Protein 4ONE (pdb70)

Solvent-accessible surface area: 34688 Å² total; per-residue (Å²): 165,64,95,79,20,1,0,0,0,3,12,0,56,49,52,44,0,25,8,0,0,98,21,0,4,74,126,21,12,16,0,0,0,5,25,185,91,67,44,80,74,10,9,134,81,1,120,70,82,65,13,102,6,20,54,25,133,14,68,18,27,34,23,184,63,2,139,68,13,6,142,40,0,54,120,38,17,58,6,6,0,0,0,0,6,23,25,42,60,43,19,72,94,152,36,65,4,36,71,26,85,35,104,16,4,41,58,0,12,56,26,1,1,40,0,4,0,7,1,0,17,14,0,0,104,17,4,60,81,40,150,56,88,84,41,64,22,3,0,0,0,9,4,8,4,3,11,68,17,7,0,34,67,32,4,1,32,1,0,0,13,8,0,4,27,14,0,0,41,0,0,0,25,70,0,1,110,30,130,0,1,0,2,0,0,26,10,19,24,14,122,91,151,60,92,87,181,68,29,64,57,75,74,69,99,5,133,68,19,66,1,14,3,83,49,20,0,57,28,76,17,0,0,22,0,0,3,22,3,1,45,22,79,3,38,2,0,0,1,1,18,0,30,0,0,0,0,6,22,6,43,88,70,109,51,137,70,20,1,0,0,0,2,13,0,33,147,52,44,0,17,8,0,0,86,24,0,4,78,69,21,12,17,0,0,0,4,24,56,112,52,49,82,74,17,9,134,87,0,121,66,79,62,18,104,6,20,51,25,147,13,80,18,27,34,30,102,62,3,105,69,12,6,110,39,0,43,125,40,17,60,6,7,0,0,0,0,5,22,25,39,57,42,19,79,124,142,37,66,4,38,83,25,31,26,102,32,4,42,58,0,14,55,28,1,0,42,0,4,0,7,1,0,17,14,0,0,97,21,4,62,80,42,142,79,82,120,34,68,22,2,0,0,0,8,4,7,4,3,11,68,16,7,0,34,69,29,4,1,31,1,0,0,11,9,0,4,27,15,0,0,42,0,0,0,32,71,0,1,114,31,128,0,1,0,1,0,0,37,10,19,26,15,119,91,152,64,90,86,82,68,28,65,56,74,71,69,97,6,58,68,18,62,2,16,2,84,50,19,0,58,28,75,17,0,0,23,0,0,16,24,3,1,45,18,61,2,38,2,0,0,3,2,25,1,21,0,0,0,0,5,23,6,43,82,68,143,66,156,70,21,1,0,0,0,4,15,0,63,55,50,43,1,15,5,0,0,96,24,0,3,77,67,21,11,15,0,0,0,4,37,64,46,46,46,110,74,15,0,131,76,0,108,67,80,62,18,100,6,21,48,24,146,13,80,17,27,34,24,184,63,3,102,68,12,6,112,39,0,46,125,41,17,59,5,6,0,0,0,0,5,23,25,41,57,44,22,79,98,173,36,66,4,36,67,26,85,35,103,20,5,44,59,0,13,57,27,1,1,41,0,4,0,7,0,0,18,15,0,0,99,18,4,61,81,43,152,51,90,83,41,65,23,2,0,0,0,8,4,8,4,3,11,68,19,7,0,34,71,50,4,1,32,1,0,0,12,8,0,4,28,14,0,0,40,0,0,0,22,70,0,0,108,32,128,0,0,0,2,1,0,26,10,19,43,28,169,104,83,83,29,71,67,44,6,69,69,21,73,1,13,3,87,50,34,0,58,21,75,17,0,0,23,0,0,16,23,3,1,46,19,63,2,36,1,0,0,1,0,19,0,28,0,0,0,0,5,21,6,45,81,71,136,58,95,78,22,1,0,0,0,3,11,0,44,123,20,32,0,20,8,0,0,130,21,0,4,75,133,21,11,16,0,0,0,5,22,186,89,48,45,102,73,27,1,131,65,4,111,71,82,65,12,102,6,21,39,24,132,13,68,19,27,34,22,200,62,2,97,71,13,6,149,40,0,56,124,38,17,60,5,6,0,0,0,0,6,23,25,39,59,44,15,72,92,173,35,66,4,38,73,24,97,27,104,20,4,43,59,0,13,57,27,1,1,44,0,4,0,7,1,0,15,6,0,0,80,16,4,62,81,42,147,84,87,74,39,63,22,2,0,0,0,8,4,8,4,4,11,69,17,7,0,33,71,49,4,0,32,2,0,0,12,9,0,4,28,15,0,0,42,0,0,0,24,70,0,0,114,32,129,0,1,0,1,0,0,36,9,19,32,17,132,113,128,87,30,81,70,39,6,72,72,29,81,1,23,4,94,49,43,0,60,22,76,18,0,0,24,0,0,4,22,3,1,45,18,80,2,36,1,0,0,4,2,27,0,21,0,0,0,0,11,25,11,45,54,71

B-factor: mean 18.78, std 8.76, range [8.55, 65.3]

Foldseek 3Di:
DDPFAEEEQEVLQDFLNVLQLLLQLLVGYAYEYEDQDDDVPSQVVSCVSPHHYDYDHDQLLPLVCLLVSLVVVCVVGVAHAEYEADDADAQPFFAAPVPDDPVRLCVRLSRLAVSSLSSVVSRVVRHVPRPDDPAQHEYEYEAALLLPDPDRRGVSNSVSSVNVLVVQQVVLVVCLVVLYAGEYEHEAAADDDDDPVVVVVVLVCLCVCLQVQSDHHYSNLSNNVSSVSSRRPCSVVRSYYHYSGNCNSPDDD/DDPFAEEEQEVQQDFLNVLQLQLQLLVGYAYEYEDQDHDVVSQVVSCVSPHHYDYDHDQLLPLVCLLVRLVVVCVVGVAHAEYEADDADAQPFFAAPVPDDVVSLVVRLSRLAVSSLSSVVSRVVRRVPRPDDDAQHEYEYEAALLLPDPDRRGVSNSVSRVNVLVSQQVVLVVCLVVLYAGEYEHEYAADDDDDPVVVVVVLCCLCVCLQVQSDHHYSNLSNNVSSVRSRRPCSVVGSYYHYSGNCNSPDDD/DDPFAEEEQEVQQDFLNVLQLQLQLLVGYEYEYEDQDDDVVSQVVSCVSPHHYDYDHDQLLPLVCLLVRLVVVCVVGVAHAEYEADDADAQPFFAAPVPDDVVSLCVRLSRLAVSSLSSVVSRVVRHVPRPDDPAQHEYEYEAALLLPDPDNRGVSSSVSRVNVLVSQQVVLVVCLVVLYAGEYEHEYAADVVVVLVCLCVCLQVQSDHHYSNLSNNVSSVSSRRPCSVVGSYYHYSGNCNNPDDD/DDPFAEEEQEPLQAFLNVLQLLLQLLVGYAYEYEDQDDDVVSQVVSCVSPHHYDYFHDQLLPLVCLLVSLVVVCVVGVAHAEYEADDADAQPFFAAPVPDDVVRLCVRLSRLAVSSLSSVVSNVVRHVPRPDDPAQHEYEYEAALLLPDPDNRGVSNSVSRVNVLVVQQVVLVVCLVVLYAGEYEHEAAAPSPVVLVCLCVCLQVQSDHHYSNLSNNVVSVSSRRPCSVVHSYYHYSGNCNSVDDD

Secondary structure (DSSP, 8-state):
--SS-EEEEETTTSHHHHHHHHHHHHHT-EEEEEESS--HHHHHHHHTTSS-EEEEE--TT-GGGHHHHHHHHHHHHS--SEEEE------SS-S-GGG--HHHHHHHIIIIIIIHHHHHHHHHHHHHT-S---S-EEEEEE--GGGTSB-GGGHHHHHHHHHHHHHHHHHHHHHTTTTEEEEEEEE-SB-----HHHHHHHHHHHHHTSSTT-S-B-HHHHHHHHHHHHTSTTGGGTT-EEEESTTTTS-B-/--SS-EEEEETTTSHHHHHHHHHHHHHT-EEEEEESS--HHHHHHHHTTSS-EEEEE--TT-GGGHHHHHHHHHHHHS--SEEEE------SS-S-GGG--HHHHHHHIIIIIIIHHHHHHHHHHHHHT-S---S-EEEEEE--GGGTSB-GGGHHHHHHHHHHHHHHHHHHHHHTTTTEEEEEEEE-SB--S--HHHHHHHHHHHHTTSSTT-S-B-HHHHHHHHHHHHTSTTGGGTT-EEEESTTTTS-B-/--SS-EEEEETTTSHHHHHHHHHHHHTT-EEEEEESS--HHHHHHHHTTSS-EEEEE--TT-GGGHHHHHHHHHHHHS--SEEEE------SS-S-GGG--HHHHHHHIIIIIIIHHHHHHHHHHHHHT-S---S-EEEEEE--GGGTSB-GGGHHHHHHHHHHHHHHHHHHHHHTTTTEEEEEEEE-SB--HHHHHHHHTTSSTT-S-B-HHHHHHHHHHHHTSTTGGGTT-EEEESTTTTS-B-/--SS-EEEEETTTSHHHHHHHHHHHHTT-EEEEEESS--HHHHHHHGGGSS-EEEEE--TT-GGGHHHHHHHHHHHHS--SEEEE------SS-S-GGG--HHHHHHHIIIIIIIHHHHHHHHHHHHHT-S---S-EEEEEE--GGGTSB-GGGHHHHHHHHHHHHHHHHHHHHHTTTTEEEEEEEE-SB---HHHHHHHTTSSTT-S-B-HHHHHHHHHHHHTSTTGGGTT-EEEESTTTTS-B-

Organism: Brucella melitensis biotype 1 (strain ATCC 23456 / CCUG 17765 / NCTC 10094 / 16M) (NCBI:txid224914)

Nearest PDB structures (foldseek):
  4one-assembly1_D  TM=1.004E+00  e=8.490E-51  Brucella melitensis bv. 1 str. 16M
  4one-assembly1_C  TM=9.989E-01  e=2.551E-49  Brucella melitensis bv. 1 str. 16M
  7djs-assembly1_B  TM=9.301E-01  e=1.313E-19  Pseudomonas aeruginosa
  4ni5-assembly1_A  TM=9.423E-01  e=1.755E-17  Brucella suis ATCC 23445
  4b79-assembly1_B-2  TM=8.785E-01  e=3.384E-17  Pseudomonas aeruginosa PAO1

Sequence (998 aa):
SRQRPVALVTGGRRGIGLGIARALAAKGFDLAITDRESDEAVVIHELRGLGGKVAFFKSDLAAVVKTHEEATVFAVLDAFGGIDCLVNNAGMGAVERGDFLALKPENFDTIMMDVNLRGTVFFTQAVVKAMLAADEVRFPRSIVTISSVSSVMTSPERLDYCISKAGLTAFVQGLALRLAEARIGVFEVRPGIIRTDMTAKVAARYDALIEGGLVPMKRWGEASDVGAIVAGLAGGDFIFATGSAIHHADGGLSIAKLSRQRPVALVTGGRRGIGLGIARRALAAKGFDLAITDRESDEAVIHELRGLGGKVAFFKSDLAAVVKTHEATVFAVLDAFGGIDCLVNNAGMGAVERGDFLALKPENFDTIMMDVNLRGTVFFTQAVVKAMLAADEVRFPRSIVTISSVSSVMTSPERLDYCISKAGLTAFVQGLALRLAEARIGVFEVRPGIIRTDMTAKVAARYDALIEGGLVPMKRWGEASDVGAIVAGLAGGDFIFATGSAIHHADGGLSIAKLSRQRPVALVTGGRRGIGLGIARALAAKGFDLAITDDRESDEAVIHELRGLGGKVAFFKSDLAAVVKTHEATVFAVLDAFGGIDCLVNNAGMGAVERGDFLALKPENFDTIMMDVNLRGTVFFTQAVVKAMLAADEVRFPRSIVTISSVSSVMTSPERLDYCISKAGLTAFVQGLALRLAEEARIGVFEVRPGIIRAARYDALIEGGLVPMMKRWGEASDVGAIVAGLAGGDFIFATGSAIHHADGGLSIAKLSRQRPVALVTGGRRGIGLGIARALAAKGFDLAITDRESDEAVIHELRGLGGKVAFFKSDLAAVKTHEATVFAVLDAFGGIDCLVNNAGMGAVERGDFLALKPENFDTIMMDVNLRGTVFFTQAVVKAMMLAADEVRFPRSIVTISSVSSVMTSPERLDYCISKAGLTAFVQGLALRLAEARIGVFEVRPGIIRTARYDALIEGGLVPMMKRWGEASDVGAIVAGLAGGDFIFATGSAIHHADGGLSIAKL

InterPro domains:
  IPR002347 Short-chain dehydrogenase/reductase SDR [PF13561] (60-296)
  IPR002347 Short-chain dehydrogenase/reductase SDR [PR00080] (125-136)
  IPR002347 Short-chain dehydrogenase/reductase SDR [PR00080] (184-192)
  IPR002347 Short-chain dehydrogenase/reductase SDR [PR00080] (204-223)
  IPR002347 Short-chain dehydrogenase/reductase SDR [PR00081] (53-70)
  IPR002347 Short-chain dehydrogenase/reductase SDR [PR00081] (125-136)
  IPR002347 Short-chain dehydrogenase/reductase SDR [PR00081] (204-223)
  IPR002347 Short-chain dehydrogenase/reductase SDR [PR00081] (225-242)
  IPR002347 Short-chain dehydrogenase/reductase SDR [PR00081] (259-279)
  IPR020904 Short-chain dehydrogenase/reductase, conserved site [PS00061] (191-219)
  IPR036291 NAD(P)-binding domain superfamily [SSF51735] (53-297)

CATH classification: 3.40.50.720

Structure (mmCIF, N/CA/C/O backbone):
data_4ONE
#
_entry.id   4ONE
#
_cell.length_a   63.400
_cell.length_b   125.520
_cell.length_c   65.320
_cell.angle_alpha   90.00
_cell.angle_beta   104.69
_cell.angle_gamma   90.00
#
_symmetry.space_group_name_H-M   'P 1 21 1'
#
loop_
_entity.id
_entity.type
_entity.pdbx_description
1 polymer '3-oxoacyl-(Acyl-carrier protein) reductase'
2 non-polymer 'CHLORIDE ION'
3 non-polymer (4S)-2-METHYL-2,4-PENTANEDIOL
4 water water
#
loop_
_atom_site.group_PDB
_atom_site.id
_atom_site.type_symbol
_atom_site.label_atom_id
_atom_site.label_alt_id
_atom_site.label_comp_id
_atom_site.label_asym_id
_atom_site.label_entity_id
_atom_site.label_seq_id
_atom_site.pdbx_PDB_ins_code
_atom_site.Cartn_x
_atom_site.Cartn_y
_atom_site.Cartn_z
_atom_site.occupancy
_atom_site.B_iso_or_equiv
_atom_site.auth_seq_id
_atom_site.auth_comp_id
_atom_site.auth_asym_id
_atom_site.auth_atom_id
_atom_site.pdbx_PDB_model_num
ATOM 1 N N . SER A 1 10 ? 20.658 -96.625 31.072 1.00 44.27 2 SER A N 1
ATOM 2 C CA . SER A 1 10 ? 20.179 -95.339 30.462 1.00 43.19 2 SER A CA 1
ATOM 3 C C . SER A 1 10 ? 21.314 -94.592 29.723 1.00 38.94 2 SER A C 1
ATOM 4 O O . SER A 1 10 ? 22.170 -93.952 30.355 1.00 39.51 2 SER A O 1
ATOM 7 N N . ARG A 1 11 ? 21.305 -94.647 28.391 1.00 34.44 3 ARG A N 1
ATOM 8 C CA . ARG A 1 11 ? 22.460 -94.193 27.610 1.00 31.52 3 ARG A CA 1
ATOM 9 C C . ARG A 1 11 ? 22.752 -92.700 27.748 1.00 31.10 3 ARG A C 1
ATOM 10 O O . ARG A 1 11 ? 21.834 -91.875 27.817 1.00 31.26 3 ARG A O 1
ATOM 18 N N . GLN A 1 12 ? 24.047 -92.388 27.789 1.00 30.61 4 GLN A N 1
ATOM 19 C CA . GLN A 1 12 ? 24.582 -91.029 27.975 1.00 30.07 4 GLN A CA 1
ATOM 20 C C . GLN A 1 12 ? 25.105 -90.422 26.686 1.00 27.96 4 GLN A C 1
ATOM 21 O O . GLN A 1 12 ? 25.489 -89.249 26.667 1.00 28.36 4 GLN A O 1
ATOM 23 N N . ARG A 1 13 ? 25.162 -91.211 25.615 1.00 25.11 5 ARG A N 1
ATOM 24 C CA . ARG A 1 13 ? 25.568 -90.710 24.303 1.00 23.56 5 ARG A CA 1
ATOM 25 C C . ARG A 1 13 ? 24.518 -91.198 23.315 1.00 20.46 5 ARG A C 1
ATOM 26 O O . ARG A 1 13 ? 23.952 -92.284 23.489 1.00 19.26 5 ARG A O 1
ATOM 34 N N . PRO A 1 14 ? 24.268 -90.407 22.284 1.00 18.58 6 PRO A N 1
ATOM 35 C CA . PRO A 1 14 ? 23.328 -90.858 21.271 1.00 17.15 6 PRO A CA 1
ATOM 36 C C . PRO A 1 14 ? 23.937 -91.957 20.417 1.00 15.88 6 PRO A C 1
ATOM 37 O O . PRO A 1 14 ? 25.151 -92.092 20.352 1.00 15.96 6 PRO A O 1
ATOM 41 N N . VAL A 1 15 ? 23.060 -92.756 19.825 1.00 15.02 7 VAL A N 1
ATOM 42 C CA . VAL A 1 15 ? 23.439 -93.911 19.080 1.00 14.34 7 VAL A CA 1
ATOM 43 C C . VAL A 1 15 ? 23.046 -93.745 17.610 1.00 13.03 7 VAL A C 1
ATOM 44 O O . VAL A 1 15 ? 21.885 -93.496 17.304 1.00 12.72 7 VAL A O 1
ATOM 48 N N . ALA A 1 16 ? 24.020 -93.871 16.723 1.00 12.23 8 ALA A N 1
ATOM 49 C CA . ALA A 1 16 ? 23.795 -93.883 15.267 1.00 11.87 8 ALA A CA 1
ATOM 50 C C . ALA A 1 16 ? 24.018 -95.272 14.687 1.00 11.93 8 ALA A C 1
ATOM 51 O O . ALA A 1 16 ? 25.053 -95.914 14.943 1.00 12.56 8 ALA A O 1
ATOM 53 N N . LEU A 1 17 ? 23.025 -95.711 13.920 1.00 11.64 9 LEU A N 1
ATOM 54 C CA . LEU A 1 17 ? 23.111 -96.984 13.206 1.00 12.25 9 LEU A CA 1
ATOM 55 C C . LEU A 1 17 ? 23.405 -96.608 11.757 1.00 11.57 9 LEU A C 1
ATOM 56 O O . LEU A 1 17 ? 22.580 -95.972 11.104 1.00 11.43 9 LEU A O 1
ATOM 61 N N . VAL A 1 18 ? 24.593 -96.962 11.281 1.00 11.28 10 VAL A N 1
ATOM 62 C CA . VAL A 1 18 ? 25.016 -96.599 9.922 1.00 10.81 10 VAL A CA 1
ATOM 63 C C . VAL A 1 18 ? 25.079 -97.886 9.113 1.00 11.12 10 VAL A C 1
ATOM 64 O O . VAL A 1 18 ? 25.927 -98.757 9.335 1.00 11.22 10 VAL A O 1
ATOM 68 N N . THR A 1 19 ? 24.179 -98.026 8.154 1.00 10.47 11 THR A N 1
ATOM 69 C CA . THR A 1 19 ? 24.245 -99.227 7.305 1.00 11.20 11 THR A CA 1
ATOM 70 C C . THR A 1 19 ? 25.313 -99.114 6.259 1.00 11.57 11 THR A C 1
ATOM 71 O O . THR A 1 19 ? 25.576 -98.033 5.719 1.00 11.17 11 THR A O 1
ATOM 75 N N . GLY A 1 20 ? 26.025 -100.206 5.998 1.00 13.05 12 GLY A N 1
ATOM 76 C CA . GLY A 1 20 ? 27.160 -100.138 5.082 1.00 13.95 12 GLY A CA 1
ATOM 77 C C . GLY A 1 20 ? 28.263 -99.245 5.597 1.00 14.13 12 GLY A C 1
ATOM 78 O O . GLY A 1 20 ? 28.999 -98.614 4.827 1.00 14.17 12 GLY A O 1
ATOM 79 N N . GLY A 1 21 ? 28.406 -99.188 6.910 1.00 14.38 13 GLY A N 1
ATOM 80 C CA . GLY A 1 21 ? 29.304 -98.234 7.523 1.00 15.01 13 GLY A CA 1
ATOM 81 C C . GLY A 1 21 ? 30.789 -98.611 7.582 1.00 16.37 13 GLY A C 1
ATOM 82 O O . GLY A 1 21 ? 31.569 -97.847 8.151 1.00 18.23 13 GLY A O 1
ATOM 83 N N . ARG A 1 22 ? 31.187 -99.752 7.025 1.00 17.65 14 ARG A N 1
ATOM 84 C CA . ARG A 1 22 ? 32.576 -100.185 7.114 1.00 19.84 14 ARG A CA 1
ATOM 85 C C . ARG A 1 22 ? 33.515 -99.581 6.061 1.00 18.97 14 ARG A C 1
ATOM 86 O O . ARG A 1 22 ? 34.709 -99.711 6.197 1.00 18.80 14 ARG A O 1
ATOM 94 N N . ARG A 1 23 ? 32.995 -98.968 4.990 1.00 17.74 15 ARG A N 1
ATOM 95 C CA . ARG A 1 23 ? 33.852 -98.527 3.907 1.00 17.81 15 ARG A CA 1
ATOM 96 C C . ARG A 1 23 ? 33.192 -97.358 3.212 1.00 16.68 15 ARG A C 1
ATOM 97 O O . ARG A 1 23 ? 31.999 -97.120 3.420 1.00 15.90 15 ARG A O 1
ATOM 99 N N . GLY A 1 24 ? 33.996 -96.601 2.472 1.00 16.47 16 GLY A N 1
ATOM 100 C CA . GLY A 1 24 ? 33.469 -95.602 1.552 1.00 16.33 16 GLY A CA 1
ATOM 101 C C . GLY A 1 24 ? 32.686 -94.511 2.261 1.00 15.01 16 GLY A C 1
ATOM 102 O O . GLY A 1 24 ? 33.089 -94.038 3.347 1.00 14.44 16 GLY A O 1
ATOM 103 N N . ILE A 1 25 ? 31.611 -94.067 1.630 1.00 14.26 17 ILE A N 1
ATOM 104 C CA . ILE A 1 25 ? 30.794 -92.979 2.194 1.00 13.69 17 ILE A CA 1
ATOM 105 C C . ILE A 1 25 ? 30.283 -93.325 3.580 1.00 12.65 17 ILE A C 1
ATOM 106 O O . ILE A 1 25 ? 30.281 -92.497 4.493 1.00 12.57 17 ILE A O 1
ATOM 111 N N . GLY A 1 26 ? 29.865 -94.573 3.781 1.00 12.36 18 GLY A N 1
ATOM 112 C CA . GLY A 1 26 ? 29.371 -94.982 5.097 1.00 11.66 18 GLY A CA 1
ATOM 113 C C . GLY A 1 26 ? 30.412 -94.821 6.195 1.00 11.76 18 GLY A C 1
ATOM 114 O O . GLY A 1 26 ? 30.079 -94.385 7.276 1.00 11.09 18 GLY A O 1
ATOM 115 N N . LEU A 1 27 ? 31.653 -95.171 5.906 1.00 12.30 19 LEU A N 1
ATOM 116 C CA . LEU A 1 27 ? 32.748 -94.984 6.850 1.00 12.77 19 LEU A CA 1
ATOM 117 C C . LEU A 1 27 ? 33.004 -93.512 7.114 1.00 12.53 19 LEU A C 1
ATOM 118 O O . LEU A 1 27 ? 33.235 -93.107 8.271 1.00 12.67 19 LEU A O 1
ATOM 123 N N . GLY A 1 28 ? 32.948 -92.695 6.074 1.00 12.48 20 GLY A N 1
ATOM 124 C CA . GLY A 1 28 ? 33.065 -91.251 6.297 1.00 12.62 20 GLY A CA 1
ATOM 125 C C . GLY A 1 28 ? 31.996 -90.678 7.240 1.00 11.88 20 GLY A C 1
ATOM 126 O O . GLY A 1 28 ? 32.253 -89.783 8.061 1.00 11.96 20 GLY A O 1
ATOM 127 N N . ILE A 1 29 ? 30.775 -91.157 7.056 1.00 11.08 21 ILE A N 1
ATOM 128 C CA . ILE A 1 29 ? 29.645 -90.778 7.879 1.00 10.89 21 ILE A CA 1
ATOM 129 C C . ILE A 1 29 ? 29.882 -91.293 9.338 1.00 10.75 21 ILE A C 1
ATOM 130 O O . ILE A 1 29 ? 29.736 -90.565 10.289 1.00 11.17 21 ILE A O 1
ATOM 135 N N . ALA A 1 30 ? 30.263 -92.533 9.489 1.00 10.97 22 ALA A N 1
ATOM 136 C CA . ALA A 1 30 ? 30.575 -93.086 10.805 1.00 11.36 22 ALA A CA 1
ATOM 137 C C . ALA A 1 30 ? 31.651 -92.309 11.531 1.00 12.27 22 ALA A C 1
ATOM 138 O O . ALA A 1 30 ? 31.458 -91.973 12.728 1.00 12.96 22 ALA A O 1
ATOM 140 N N . ARG A 1 31 ? 32.737 -91.987 10.848 1.00 12.86 23 ARG A N 1
ATOM 141 C CA . ARG A 1 31 ? 33.810 -91.220 11.469 1.00 14.50 23 ARG A CA 1
ATOM 142 C C . ARG A 1 31 ? 33.286 -89.863 11.928 1.00 13.69 23 ARG A C 1
ATOM 143 O O . ARG A 1 31 ? 33.614 -89.384 13.008 1.00 14.12 23 ARG A O 1
ATOM 151 N N . ALA A 1 32 ? 32.515 -89.200 11.068 1.00 12.85 24 ALA A N 1
ATOM 152 C CA . ALA A 1 32 ? 32.032 -87.852 11.415 1.00 12.86 24 ALA A CA 1
ATOM 153 C C . ALA A 1 32 ? 31.075 -87.876 12.601 1.00 12.61 24 ALA A C 1
ATOM 154 O O . ALA A 1 32 ? 31.133 -87.005 13.472 1.00 13.22 24 ALA A O 1
ATOM 156 N N . LEU A 1 33 ? 30.207 -88.869 12.637 1.00 11.97 25 LEU A N 1
ATOM 157 C CA . LEU A 1 33 ? 29.297 -89.000 13.751 1.00 12.53 25 LEU A CA 1
ATOM 158 C C . LEU A 1 33 ? 30.039 -89.342 15.046 1.00 13.20 25 LEU A C 1
ATOM 159 O O . LEU A 1 33 ? 29.734 -88.803 16.126 1.00 13.93 25 LEU A O 1
ATOM 164 N N . ALA A 1 34 ? 31.012 -90.255 14.965 1.00 12.67 26 ALA A N 1
ATOM 165 C CA . ALA A 1 34 ? 31.779 -90.560 16.181 1.00 13.43 26 ALA A CA 1
ATOM 166 C C . ALA A 1 34 ? 32.469 -89.314 16.693 1.00 14.15 26 ALA A C 1
ATOM 167 O O . ALA A 1 34 ? 32.494 -89.070 17.930 1.00 14.81 26 ALA A O 1
ATOM 169 N N . ALA A 1 35 ? 33.057 -88.535 15.791 1.00 14.85 27 ALA A N 1
ATOM 170 C CA . ALA A 1 35 ? 33.751 -87.312 16.191 1.00 16.39 27 ALA A CA 1
ATOM 171 C C . ALA A 1 35 ? 32.796 -86.307 16.861 1.00 17.40 27 ALA A C 1
ATOM 172 O O . ALA A 1 35 ? 33.247 -85.495 17.727 1.00 19.57 27 ALA A O 1
ATOM 174 N N . LYS A 1 36 ? 31.511 -86.336 16.497 1.00 17.76 28 LYS A N 1
ATOM 175 C CA . LYS A 1 36 ? 30.495 -85.483 17.094 1.00 19.89 28 LYS A CA 1
ATOM 176 C C . LYS A 1 36 ? 29.951 -85.994 18.429 1.00 19.88 28 LYS A C 1
ATOM 177 O O . LYS A 1 36 ? 29.196 -85.273 19.102 1.00 22.64 28 LYS A O 1
ATOM 183 N N . GLY A 1 37 ? 30.341 -87.202 18.825 1.00 17.49 29 GLY A N 1
ATOM 184 C CA . GLY A 1 37 ? 29.954 -87.763 20.093 1.00 17.33 29 GLY A CA 1
ATOM 185 C C . GLY A 1 37 ? 28.931 -88.870 20.031 1.00 16.49 29 GLY A C 1
ATOM 186 O O . GLY A 1 37 ? 28.399 -89.253 21.078 1.00 17.95 29 GLY A O 1
ATOM 187 N N . PHE A 1 38 ? 28.681 -89.441 18.845 1.00 14.55 30 PHE A N 1
ATOM 188 C CA . PHE A 1 38 ? 27.795 -90.606 18.750 1.00 14.43 30 PHE A CA 1
ATOM 189 C C . PHE A 1 38 ? 28.497 -91.923 19.004 1.00 13.91 30 PHE A C 1
ATOM 190 O O . PHE A 1 38 ? 29.619 -92.133 18.556 1.00 14.24 30 PHE A O 1
ATOM 198 N N . ASP A 1 39 ? 27.813 -92.834 19.685 1.00 13.94 31 ASP A N 1
ATOM 199 C CA . ASP A 1 39 ? 28.136 -94.244 19.628 1.00 14.22 31 ASP A CA 1
ATOM 200 C C . ASP A 1 39 ? 27.649 -94.803 18.282 1.00 13.31 31 ASP A C 1
ATOM 201 O O . ASP A 1 39 ? 26.714 -94.263 17.665 1.00 12.99 31 ASP A O 1
ATOM 206 N N . LEU A 1 40 ? 28.284 -95.884 17.833 1.00 12.98 32 LEU A N 1
ATOM 207 C CA . LEU A 1 40 ? 28.020 -96.404 16.488 1.00 12.74 32 LEU A CA 1
ATOM 208 C C . LEU A 1 40 ? 27.658 -97.874 16.461 1.00 12.94 32 LEU A C 1
ATOM 209 O O . LEU A 1 40 ? 28.373 -98.731 17.011 1.00 13.55 32 LEU A O 1
ATOM 214 N N . ALA A 1 41 ? 26.582 -98.165 15.755 1.00 12.58 33 ALA A N 1
ATOM 215 C CA . ALA A 1 41 ? 26.207 -99.497 15.373 1.00 12.99 33 ALA A CA 1
ATOM 216 C C . ALA A 1 41 ? 26.390 -99.574 13.850 1.00 13.24 33 ALA A C 1
ATOM 217 O O . ALA A 1 41 ? 25.685 -98.875 13.092 1.00 12.88 33 ALA A O 1
ATOM 219 N N . ILE A 1 42 ? 27.344 -100.383 13.414 1.00 13.92 34 ILE A N 1
ATOM 220 C CA . ILE A 1 42 ? 27.689 -100.490 12.006 1.00 14.44 34 ILE A CA 1
ATOM 221 C C . ILE A 1 42 ? 27.151 -101.810 11.464 1.00 14.16 34 ILE A C 1
ATOM 222 O O . ILE A 1 42 ? 27.373 -102.855 12.064 1.00 14.15 34 ILE A O 1
ATOM 227 N N . THR A 1 43 ? 26.428 -101.789 10.352 1.00 14.26 35 THR A N 1
ATOM 228 C CA . THR A 1 43 ? 26.041 -103.020 9.685 1.00 15.72 35 THR A CA 1
ATOM 229 C C . THR A 1 43 ? 26.756 -103.159 8.352 1.00 16.71 35 THR A C 1
ATOM 230 O O . THR A 1 43 ? 27.105 -102.181 7.705 1.00 16.14 35 THR A O 1
ATOM 234 N N . ASP A 1 44 ? 26.981 -104.408 7.961 1.00 17.66 36 ASP A N 1
ATOM 235 C CA . ASP A 1 44 ? 27.454 -104.707 6.637 1.00 19.10 36 ASP A CA 1
ATOM 236 C C . ASP A 1 44 ? 27.296 -106.204 6.438 1.00 18.38 36 ASP A C 1
ATOM 237 O O . ASP A 1 44 ? 27.211 -106.958 7.412 1.00 17.11 36 ASP A O 1
ATOM 242 N N . ARG A 1 45 ? 27.239 -106.655 5.187 1.00 18.82 37 ARG A N 1
ATOM 243 C CA . ARG A 1 45 ? 27.196 -108.107 4.959 1.00 19.85 37 ARG A CA 1
ATOM 244 C C . ARG A 1 45 ? 28.549 -108.768 5.273 1.00 20.27 37 ARG A C 1
ATOM 245 O O . ARG A 1 45 ? 28.591 -109.927 5.618 1.00 21.21 37 ARG A O 1
ATOM 253 N N . GLU A 1 46 ? 29.636 -108.010 5.182 1.00 20.59 38 GLU A N 1
ATOM 254 C CA . GLU A 1 46 ? 31.001 -108.517 5.338 1.00 23.40 38 GLU A CA 1
ATOM 255 C C . GLU A 1 46 ? 31.578 -107.945 6.620 1.00 24.66 38 GLU A C 1
ATOM 256 O O . GLU A 1 46 ? 31.421 -106.757 6.877 1.00 23.36 38 GLU A O 1
ATOM 262 N N . SER A 1 47 ? 32.243 -108.774 7.403 1.00 26.33 39 SER A N 1
ATOM 263 C CA . SER A 1 47 ? 32.886 -108.304 8.625 1.00 29.15 39 SER A CA 1
ATOM 264 C C . SER A 1 47 ? 34.148 -107.511 8.316 1.00 29.02 39 SER A C 1
ATOM 265 O O . SER A 1 47 ? 34.827 -107.775 7.327 1.00 28.07 39 SER A O 1
ATOM 268 N N . ASP A 1 48 ? 34.467 -106.537 9.174 1.00 28.93 40 ASP A N 1
ATOM 269 C CA . ASP A 1 48 ? 35.751 -105.867 9.088 1.00 29.60 40 ASP A CA 1
ATOM 270 C C . ASP A 1 48 ? 36.146 -105.355 10.467 1.00 28.11 40 ASP A C 1
ATOM 271 O O . ASP A 1 48 ? 36.005 -104.169 10.768 1.00 26.97 40 ASP A O 1
ATOM 276 N N . GLU A 1 49 ? 36.657 -106.257 11.292 1.00 27.14 41 GLU A N 1
ATOM 277 C CA . GLU A 1 49 ? 36.990 -105.898 12.665 1.00 26.84 41 GLU A CA 1
ATOM 278 C C . GLU A 1 49 ? 38.046 -104.804 12.706 1.00 26.16 41 GLU A C 1
ATOM 279 O O . GLU A 1 49 ? 38.105 -104.052 13.683 1.00 25.85 41 GLU A O 1
ATOM 281 N N . ALA A 1 50 ? 38.903 -104.718 11.691 1.00 25.24 42 ALA A N 1
ATOM 282 C CA . ALA A 1 50 ? 39.982 -103.724 11.716 1.00 25.10 42 ALA A CA 1
ATOM 283 C C . ALA A 1 50 ? 39.399 -102.308 11.716 1.00 23.29 42 ALA A C 1
ATOM 284 O O . ALA A 1 50 ? 39.880 -101.420 12.417 1.00 22.99 42 ALA A O 1
ATOM 286 N N . VAL A 1 51 ? 38.366 -102.101 10.906 1.00 22.19 43 VAL A N 1
ATOM 287 C CA A VAL A 1 51 ? 37.763 -100.779 10.830 0.50 20.96 43 VAL A CA 1
ATOM 288 C CA B VAL A 1 51 ? 37.713 -100.795 10.798 0.50 20.93 43 VAL A CA 1
ATOM 289 C C . VAL A 1 51 ? 36.985 -100.444 12.104 1.00 20.22 43 VAL A C 1
ATOM 290 O O . VAL A 1 51 ? 36.970 -99.292 12.530 1.00 19.07 43 VAL A O 1
ATOM 297 N N . ILE A 1 52 ? 36.372 -101.438 12.727 1.00 19.50 44 ILE A N 1
ATOM 298 C CA . ILE A 1 52 ? 35.674 -101.237 13.987 1.00 19.54 44 ILE A CA 1
ATOM 299 C C . ILE A 1 52 ? 36.671 -100.806 15.062 1.00 20.31 44 ILE A C 1
ATOM 300 O O . ILE A 1 52 ? 36.428 -99.892 15.830 1.00 19.93 44 ILE A O 1
ATOM 305 N N . HIS A 1 53 ? 37.817 -101.480 15.084 1.00 20.75 45 HIS A N 1
ATOM 306 C CA . HIS A 1 53 ? 38.887 -101.161 16.015 1.00 22.34 45 HIS A CA 1
ATOM 307 C C . HIS A 1 53 ? 39.357 -99.727 15.791 1.00 21.73 45 HIS A C 1
ATOM 308 O O . HIS A 1 53 ? 39.487 -98.934 16.721 1.00 20.38 45 HIS A O 1
ATOM 315 N N . GLU A 1 54 ? 39.590 -99.380 14.541 1.00 20.81 46 GLU A N 1
ATOM 316 C CA . GLU A 1 54 ? 40.032 -98.039 14.222 1.00 21.77 46 GLU A CA 1
ATOM 317 C C . GLU A 1 54 ? 39.030 -96.953 14.676 1.00 19.92 46 GLU A C 1
ATOM 318 O O . GLU A 1 54 ? 39.424 -95.897 15.217 1.00 19.63 46 GLU A O 1
ATOM 324 N N . LEU A 1 55 ? 37.743 -97.219 14.484 1.00 17.50 47 LEU A N 1
ATOM 325 C CA . LEU A 1 55 ? 36.711 -96.267 14.863 1.00 16.91 47 LEU A CA 1
ATOM 326 C C . LEU A 1 55 ? 36.660 -96.049 16.386 1.00 16.20 47 LEU A C 1
ATOM 327 O O . LEU A 1 55 ? 36.349 -94.956 16.846 1.00 15.16 47 LEU A O 1
ATOM 332 N N . ARG A 1 56 ? 37.018 -97.067 17.166 1.00 16.79 48 ARG A N 1
ATOM 333 C CA . ARG A 1 56 ? 37.116 -96.927 18.614 1.00 17.58 48 ARG A CA 1
ATOM 334 C C . ARG A 1 56 ? 38.156 -95.895 19.052 1.00 17.52 48 ARG A C 1
ATOM 335 O O . ARG A 1 56 ? 38.082 -95.374 20.162 1.00 17.77 48 ARG A O 1
ATOM 343 N N . GLY A 1 57 ? 39.089 -95.574 18.173 1.00 17.78 49 GLY A N 1
ATOM 344 C CA . GLY A 1 57 ? 40.071 -94.533 18.440 1.00 18.54 49 GLY A CA 1
ATOM 345 C C . GLY A 1 57 ? 39.466 -93.157 18.608 1.00 18.88 49 GLY A C 1
ATOM 346 O O . GLY A 1 57 ? 40.066 -92.272 19.233 1.00 20.06 49 GLY A O 1
ATOM 347 N N . LEU A 1 58 ? 38.253 -92.980 18.129 1.00 18.74 50 LEU A N 1
ATOM 348 C CA . LEU A 1 58 ? 37.558 -91.712 18.300 1.00 19.73 50 LEU A CA 1
ATOM 349 C C . LEU A 1 58 ? 36.880 -91.583 19.652 1.00 20.13 50 LEU A C 1
ATOM 350 O O . LEU A 1 58 ? 36.298 -90.520 19.963 1.00 23.03 50 LEU A O 1
ATOM 355 N N . GLY A 1 59 ? 36.953 -92.625 20.484 1.00 19.71 51 GLY A N 1
ATOM 356 C CA . GLY A 1 59 ? 36.541 -92.535 21.875 1.00 19.89 51 GLY A CA 1
ATOM 357 C C . GLY A 1 59 ? 35.151 -93.017 22.248 1.00 20.10 51 GLY A C 1
ATOM 358 O O . GLY A 1 59 ? 34.813 -93.034 23.427 1.00 21.94 51 GLY A O 1
ATOM 359 N N . GLY A 1 60 ? 34.330 -93.396 21.280 1.00 17.59 52 GLY A N 1
ATOM 360 C CA . GLY A 1 60 ? 32.998 -93.881 21.575 1.00 16.87 52 GLY A CA 1
ATOM 361 C C . GLY A 1 60 ? 32.870 -95.377 21.517 1.00 16.79 52 GLY A C 1
ATOM 362 O O . GLY A 1 60 ? 33.844 -96.098 21.222 1.00 16.86 52 GLY A O 1
ATOM 363 N N . LYS A 1 61 ? 31.682 -95.870 21.835 1.00 16.23 53 LYS A N 1
ATOM 364 C CA . LYS A 1 61 ? 31.385 -97.262 21.656 1.00 16.43 53 LYS A CA 1
ATOM 365 C C . LYS A 1 61 ? 31.116 -97.547 20.172 1.00 15.48 53 LYS A C 1
ATOM 366 O O . LYS A 1 61 ? 30.455 -96.749 19.510 1.00 14.53 53 LYS A O 1
ATOM 372 N N . VAL A 1 62 ? 31.672 -98.641 19.682 1.00 14.90 54 VAL A N 1
ATOM 373 C CA . VAL A 1 62 ? 31.447 -99.092 18.307 1.00 14.76 54 VAL A CA 1
ATOM 374 C C . VAL A 1 62 ? 31.141 -100.576 18.328 1.00 15.12 54 VAL A C 1
ATOM 375 O O . VAL A 1 62 ? 31.873 -101.352 18.966 1.00 15.70 54 VAL A O 1
ATOM 379 N N . ALA A 1 63 ? 30.054 -100.971 17.667 1.00 14.62 55 ALA A N 1
ATOM 380 C CA . ALA A 1 63 ? 29.746 -102.370 17.527 1.00 15.15 55 ALA A CA 1
ATOM 381 C C . ALA A 1 63 ? 29.308 -102.692 16.110 1.00 14.88 55 ALA A C 1
ATOM 382 O O . ALA A 1 63 ? 28.710 -101.854 15.461 1.00 14.70 55 ALA A O 1
ATOM 384 N N . PHE A 1 64 ? 29.600 -103.929 15.698 1.00 15.58 56 PHE A N 1
ATOM 385 C CA . PHE A 1 64 ? 29.265 -104.413 14.353 1.00 15.52 56 PHE A CA 1
ATOM 386 C C . PHE A 1 64 ? 28.158 -105.470 14.388 1.00 15.43 56 PHE A C 1
ATOM 387 O O . PHE A 1 64 ? 28.135 -106.348 15.281 1.00 15.53 56 PHE A O 1
ATOM 395 N N . PHE A 1 65 ? 27.284 -105.386 13.381 1.00 14.70 57 PHE A N 1
ATOM 396 C CA . PHE A 1 65 ? 26.149 -106.289 13.212 1.00 15.23 57 PHE A CA 1
ATOM 397 C C . PHE A 1 65 ? 26.141 -106.771 11.784 1.00 15.88 57 PHE A C 1
ATOM 398 O O . PHE A 1 65 ? 26.018 -105.973 10.851 1.00 15.38 57 PHE A O 1
ATOM 406 N N . LYS A 1 66 ? 26.314 -108.081 11.604 1.00 16.78 58 LYS A N 1
ATOM 407 C CA . LYS A 1 66 ? 26.401 -108.623 10.273 1.00 17.80 58 LYS A CA 1
ATOM 408 C C . LYS A 1 66 ? 24.970 -108.665 9.745 1.00 18.25 58 LYS A C 1
ATOM 409 O O . LYS A 1 66 ? 24.109 -109.235 10.383 1.00 19.89 58 LYS A O 1
ATOM 415 N N . SER A 1 67 ? 24.735 -108.075 8.584 1.00 17.57 59 SER A N 1
ATOM 416 C CA . SER A 1 67 ? 23.374 -107.913 8.044 1.00 18.28 59 SER A CA 1
ATOM 417 C C . SER A 1 67 ? 23.457 -107.733 6.544 1.00 17.72 59 SER A C 1
ATOM 418 O O . SER A 1 67 ? 24.279 -106.965 6.061 1.00 17.79 59 SER A O 1
ATOM 421 N N . ASP A 1 68 ? 22.561 -108.405 5.834 1.00 17.63 60 ASP A N 1
ATOM 422 C CA . ASP A 1 68 ? 22.383 -108.209 4.406 1.00 17.54 60 ASP A CA 1
ATOM 423 C C . ASP A 1 68 ? 21.126 -107.356 4.275 1.00 15.93 60 ASP A C 1
ATOM 424 O O . ASP A 1 68 ? 20.041 -107.806 4.630 1.00 15.37 60 ASP A O 1
ATOM 429 N N . LEU A 1 69 ? 21.286 -106.118 3.785 1.00 14.97 61 LEU A N 1
ATOM 430 C CA . LEU A 1 69 ? 20.174 -105.184 3.651 1.00 14.18 61 LEU A CA 1
ATOM 431 C C . LEU A 1 69 ? 18.975 -105.787 2.905 1.00 14.04 61 LEU A C 1
ATOM 432 O O . LEU A 1 69 ? 17.824 -105.452 3.177 1.00 13.83 61 LEU A O 1
ATOM 437 N N . ALA A 1 70 ? 19.246 -106.647 1.928 1.00 13.93 62 ALA A N 1
ATOM 438 C CA . ALA A 1 70 ? 18.160 -107.208 1.136 1.00 13.86 62 ALA A CA 1
ATOM 439 C C . ALA A 1 70 ? 17.360 -108.259 1.877 1.00 14.75 62 ALA A C 1
ATOM 440 O O . ALA A 1 70 ? 16.248 -108.608 1.436 1.00 14.95 62 ALA A O 1
ATOM 442 N N . ALA A 1 71 ? 17.904 -108.798 2.969 1.00 14.94 63 ALA A N 1
ATOM 443 C CA . ALA A 1 71 ? 17.277 -109.920 3.692 1.00 16.09 63 ALA A CA 1
ATOM 444 C C . ALA A 1 71 ? 16.328 -109.381 4.742 1.00 15.92 63 ALA A C 1
ATOM 445 O O . ALA A 1 71 ? 16.593 -109.398 5.945 1.00 16.01 63 ALA A O 1
ATOM 447 N N . VAL A 1 72 ? 15.180 -108.946 4.265 1.00 16.16 64 VAL A N 1
ATOM 448 C CA A VAL A 1 72 ? 14.216 -108.220 5.108 0.50 16.11 64 VAL A CA 1
ATOM 449 C CA B VAL A 1 72 ? 14.207 -108.230 5.086 0.50 16.34 64 VAL A CA 1
ATOM 450 C C . VAL A 1 72 ? 13.677 -109.047 6.276 1.00 17.31 64 VAL A C 1
ATOM 451 O O . VAL A 1 72 ? 13.364 -108.491 7.332 1.00 17.68 64 VAL A O 1
ATOM 458 N N . LYS A 1 73 ? 13.596 -110.370 6.122 1.00 18.47 65 LYS A N 1
ATOM 459 C CA . LYS A 1 73 ? 13.116 -111.210 7.216 1.00 20.17 65 LYS A CA 1
ATOM 460 C C . LYS A 1 73 ? 14.063 -111.201 8.409 1.00 20.07 65 LYS A C 1
ATOM 461 O O . LYS A 1 73 ? 13.686 -111.644 9.498 1.00 21.78 65 LYS A O 1
ATOM 467 N N . THR A 1 74 ? 15.300 -110.745 8.190 1.00 18.20 66 THR A N 1
ATOM 468 C CA . THR A 1 74 ? 16.316 -110.694 9.250 1.00 18.26 66 THR A CA 1
ATOM 469 C C . THR A 1 74 ? 16.428 -109.326 9.951 1.00 17.49 66 THR A C 1
ATOM 470 O O . THR A 1 74 ? 17.185 -109.184 10.931 1.00 17.24 66 THR A O 1
ATOM 474 N N . HIS A 1 75 ? 15.727 -108.311 9.447 1.00 17.11 67 HIS A N 1
ATOM 475 C CA . HIS A 1 75 ? 15.899 -106.977 10.001 1.00 17.14 67 HIS A CA 1
ATOM 476 C C . HIS A 1 75 ? 15.449 -106.779 11.441 1.00 18.08 67 HIS A C 1
ATOM 477 O O . HIS A 1 75 ? 16.100 -106.049 12.168 1.00 17.37 67 HIS A O 1
ATOM 484 N N A GLU A 1 76 ? 14.340 -107.410 11.829 0.50 19.02 68 GLU A N 1
ATOM 485 N N B GLU A 1 76 ? 14.344 -107.390 11.840 0.50 19.27 68 GLU A N 1
ATOM 486 C CA A GLU A 1 76 ? 13.840 -107.307 13.220 0.50 19.98 68 GLU A CA 1
ATOM 487 C CA B GLU A 1 76 ? 13.868 -107.204 13.220 0.50 20.29 68 GLU A CA 1
ATOM 488 C C A GLU A 1 76 ? 14.901 -107.800 14.187 0.50 19.74 68 GLU A C 1
ATOM 489 C C B GLU A 1 76 ? 14.883 -107.806 14.208 0.50 19.95 68 GLU A C 1
ATOM 490 O O A GLU A 1 76 ? 15.179 -107.156 15.195 0.50 19.87 68 GLU A O 1
ATOM 491 O O B GLU A 1 76 ? 15.126 -107.220 15.259 0.50 20.18 68 GLU A O 1
ATOM 502 N N . ALA A 1 77 ? 15.520 -108.928 13.855 1.00 19.87 69 ALA A N 1
ATOM 503 C CA . ALA A 1 77 ? 16.580 -109.502 14.690 1.00 19.89 69 ALA A CA 1
ATOM 504 C C . ALA A 1 77 ? 17.807 -108.589 14.787 1.00 18.67 69 ALA A C 1
ATOM 505 O O . ALA A 1 77 ? 18.425 -108.480 15.843 1.00 18.45 69 ALA A O 1
ATOM 507 N N . THR A 1 78 ? 18.177 -107.967 13.666 1.00 17.44 70 THR A N 1
ATOM 508 C CA . THR A 1 78 ? 19.314 -107.041 13.680 1.00 16.23 70 THR A CA 1
ATOM 509 C C . THR A 1 78 ? 18.992 -105.876 14.600 1.00 15.55 70 THR A C 1
ATOM 510 O O . THR A 1 78 ? 19.817 -105.481 15.434 1.00 15.38 70 THR A O 1
ATOM 514 N N . VAL A 1 79 ? 17.805 -105.304 14.447 1.00 15.32 71 VAL A N 1
ATOM 515 C CA . VAL A 1 79 ? 17.408 -104.163 15.291 1.00 15.39 71 VAL A CA 1
ATOM 516 C C . VAL A 1 79 ? 17.353 -104.562 16.784 1.00 16.16 71 VAL A C 1
ATOM 517 O O . VAL A 1 79 ? 17.813 -103.804 17.654 1.00 15.78 71 VAL A O 1
ATOM 521 N N . PHE A 1 80 ? 16.825 -105.756 17.069 1.00 17.46 72 PHE A N 1
ATOM 522 C CA . PHE A 1 80 ? 16.808 -106.271 18.427 1.00 19.41 72 PHE A CA 1
ATOM 523 C C . PHE A 1 80 ? 18.234 -106.359 18.957 1.00 18.42 72 PHE A C 1
ATOM 524 O O . PHE A 1 80 ? 18.480 -105.929 20.100 1.00 18.58 72 PHE A O 1
ATOM 532 N N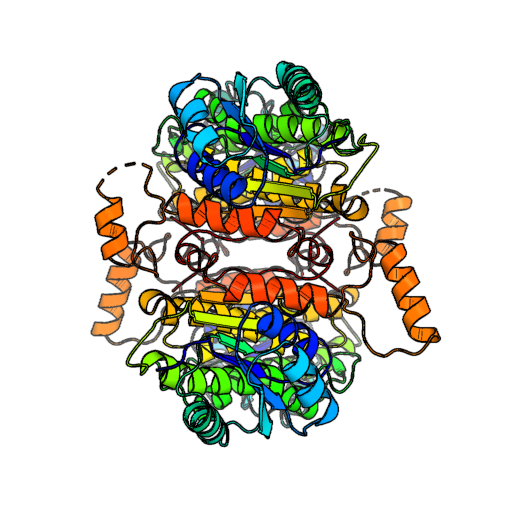 . ALA A 1 81 ? 19.180 -106.845 18.136 1.00 17.40 73 ALA A N 1
ATOM 533 C CA . ALA A 1 81 ? 20.591 -106.937 18.580 1.00 17.01 73 ALA A CA 1
ATOM 534 C C . ALA A 1 81 ? 21.150 -105.559 18.915 1.00 16.24 73 ALA A C 1
ATOM 535 O O . ALA A 1 81 ? 21.883 -105.367 19.901 1.00 16.47 73 ALA A O 1
ATOM 537 N N . VAL A 1 82 ? 20.819 -104.580 18.079 1.00 15.22 74 VAL A N 1
ATOM 538 C CA . VAL A 1 82 ? 21.325 -103.215 18.283 1.00 14.73 74 VAL A CA 1
ATOM 539 C C . VAL A 1 82 ? 20.753 -102.649 19.601 1.00 15.20 74 VAL A C 1
ATOM 540 O O . VAL A 1 82 ? 21.475 -102.061 20.396 1.00 15.32 74 VAL A O 1
ATOM 544 N N . LEU A 1 83 ? 19.485 -102.895 19.854 1.00 16.22 75 LEU A N 1
ATOM 545 C CA . LEU A 1 83 ? 18.851 -102.465 21.105 1.00 17.43 75 LEU A CA 1
ATOM 546 C C . LEU A 1 83 ? 19.460 -103.151 22.303 1.00 18.59 75 LEU A C 1
ATOM 547 O O . LEU A 1 83 ? 19.672 -102.506 23.333 1.00 18.11 75 LEU A O 1
ATOM 552 N N . ASP A 1 84 ? 19.755 -104.439 22.169 1.00 19.69 76 ASP A N 1
ATOM 553 C CA . ASP A 1 84 ? 20.355 -105.166 23.267 1.00 22.19 76 ASP A CA 1
ATOM 554 C C . ASP A 1 84 ? 21.729 -104.560 23.594 1.00 20.83 76 ASP A C 1
ATOM 555 O O . ASP A 1 84 ? 22.094 -104.450 24.766 1.00 21.41 76 ASP A O 1
ATOM 560 N N . ALA A 1 85 ? 22.481 -104.154 22.581 1.00 19.27 77 ALA A N 1
ATOM 561 C CA . ALA A 1 85 ? 23.816 -103.570 22.800 1.00 19.10 77 ALA A CA 1
ATOM 562 C C . ALA A 1 85 ? 23.798 -102.111 23.289 1.00 18.91 77 ALA A C 1
ATOM 563 O O . ALA A 1 85 ? 24.667 -101.700 24.079 1.00 19.71 77 ALA A O 1
ATOM 565 N N . PHE A 1 86 ? 22.823 -101.325 22.847 1.00 17.90 78 PHE A N 1
ATOM 566 C CA . PHE A 1 86 ? 22.854 -99.876 23.069 1.00 18.03 78 PHE A CA 1
ATOM 567 C C . PHE A 1 86 ? 21.655 -99.285 23.805 1.00 19.01 78 PHE A C 1
ATOM 568 O O . PHE A 1 86 ? 21.722 -98.134 24.241 1.00 20.39 78 PHE A O 1
ATOM 576 N N . GLY A 1 87 ? 20.542 -100.010 23.875 1.00 19.08 79 GLY A N 1
ATOM 577 C CA . GLY A 1 87 ? 19.347 -99.518 24.564 1.00 19.71 79 GLY A CA 1
ATOM 578 C C . GLY A 1 87 ? 18.385 -98.747 23.698 1.00 19.43 79 GLY A C 1
ATOM 579 O O . GLY A 1 87 ? 17.216 -98.679 23.994 1.00 21.01 79 GLY A O 1
ATOM 580 N N . GLY A 1 88 ? 18.880 -98.149 22.625 1.00 18.40 80 GLY A N 1
ATOM 581 C CA . GLY A 1 88 ? 18.044 -97.326 21.783 1.00 17.65 80 GLY A CA 1
ATOM 582 C C . GLY A 1 88 ? 18.824 -96.895 20.565 1.00 16.55 80 GLY A C 1
ATOM 583 O O . GLY A 1 88 ? 20.041 -97.067 20.506 1.00 16.55 80 GLY A O 1
ATOM 584 N N . ILE A 1 89 ? 18.105 -96.353 19.588 1.00 15.19 81 ILE A N 1
ATOM 585 C CA . ILE A 1 89 ? 18.675 -95.826 18.360 1.00 14.29 81 ILE A CA 1
ATOM 586 C C . ILE A 1 89 ? 18.180 -94.393 18.211 1.00 13.79 81 ILE A C 1
ATOM 587 O O . ILE A 1 89 ? 16.993 -94.156 18.222 1.00 13.54 81 ILE A O 1
ATOM 592 N N . ASP A 1 90 ? 19.114 -93.448 18.053 1.00 13.40 82 ASP A N 1
ATOM 593 C CA . ASP A 1 90 ? 18.750 -92.043 17.927 1.00 13.93 82 ASP A CA 1
ATOM 594 C C . ASP A 1 90 ? 18.838 -91.569 16.482 1.00 12.97 82 ASP A C 1
ATOM 595 O O . ASP A 1 90 ? 18.036 -90.745 16.042 1.00 13.29 82 ASP A O 1
ATOM 600 N N . CYS A 1 91 ? 19.773 -92.127 15.724 1.00 12.94 83 CYS A N 1
ATOM 601 C CA . CYS A 1 91 ? 19.975 -91.716 14.331 1.00 12.46 83 CYS A CA 1
ATOM 602 C C . CYS A 1 91 ? 20.136 -92.938 13.494 1.00 11.77 83 CYS A C 1
ATOM 603 O O . CYS A 1 91 ? 20.965 -93.791 13.856 1.00 11.91 83 CYS A O 1
ATOM 606 N N . LEU A 1 92 ? 19.337 -93.073 12.426 1.00 10.77 84 LEU A N 1
ATOM 607 C CA . LEU A 1 92 ? 19.573 -94.100 11.412 1.00 10.47 84 LEU A CA 1
ATOM 608 C C . LEU A 1 92 ? 20.139 -93.429 10.168 1.00 9.81 84 LEU A C 1
ATOM 609 O O . LEU A 1 92 ? 19.516 -92.481 9.659 1.00 9.85 84 LEU A O 1
ATOM 614 N N . VAL A 1 93 ? 21.249 -93.923 9.667 1.00 9.79 85 VAL A N 1
ATOM 615 C CA . VAL A 1 93 ? 21.746 -93.506 8.370 1.00 10.07 85 VAL A CA 1
ATOM 616 C C . VAL A 1 93 ? 21.605 -94.667 7.399 1.00 9.87 85 VAL A C 1
ATOM 617 O O . VAL A 1 93 ? 22.291 -95.686 7.533 1.00 10.03 85 VAL A O 1
ATOM 621 N N . ASN A 1 94 ? 20.699 -94.515 6.435 1.00 9.69 86 ASN A N 1
ATOM 622 C CA . ASN A 1 94 ? 20.508 -95.509 5.405 1.00 9.97 86 ASN A CA 1
ATOM 623 C C . ASN A 1 94 ? 21.507 -95.234 4.307 1.00 10.03 86 ASN A C 1
ATOM 624 O O . ASN A 1 94 ? 21.235 -94.489 3.386 1.00 9.33 86 ASN A O 1
ATOM 629 N N . ASN A 1 95 ? 22.698 -95.816 4.433 1.00 10.36 87 ASN A N 1
ATOM 630 C CA . ASN A 1 95 ? 23.765 -95.627 3.456 1.00 10.83 87 ASN A CA 1
ATOM 631 C C . ASN A 1 95 ? 23.996 -96.828 2.549 1.00 11.64 87 ASN A C 1
ATOM 632 O O . ASN A 1 95 ? 24.440 -96.677 1.376 1.00 11.78 87 ASN A O 1
ATOM 637 N N . ALA A 1 96 ? 23.739 -98.034 3.056 1.00 12.51 88 ALA A N 1
ATOM 638 C CA . ALA A 1 96 ? 24.055 -99.239 2.285 1.00 13.38 88 ALA A CA 1
ATOM 639 C C . ALA A 1 96 ? 23.312 -99.241 0.950 1.00 13.24 88 ALA A C 1
ATOM 640 O O . ALA A 1 96 ? 22.174 -98.761 0.815 1.00 12.88 88 ALA A O 1
ATOM 642 N N . GLY A 1 97 ? 23.979 -99.778 -0.052 1.00 13.53 89 GLY A N 1
ATOM 643 C CA . GLY A 1 97 ? 23.401 -99.774 -1.402 1.00 13.89 89 GLY A CA 1
ATOM 644 C C . GLY A 1 97 ? 24.388 -100.318 -2.392 1.00 14.54 89 GLY A C 1
ATOM 645 O O . GLY A 1 97 ? 25.526 -100.687 -2.023 1.00 14.55 89 GLY A O 1
ATOM 646 N N . MET A 1 98 ? 23.976 -100.381 -3.649 1.00 13.66 90 MET A N 1
ATOM 647 C CA . MET A 1 98 ? 24.842 -100.895 -4.704 1.00 15.00 90 MET A CA 1
ATOM 648 C C . MET A 1 98 ? 24.608 -100.146 -6.007 1.00 14.67 90 MET A C 1
ATOM 649 O O . MET A 1 98 ? 23.542 -99.578 -6.212 1.00 14.44 90 MET A O 1
ATOM 654 N N . GLY A 1 99 ? 25.604 -100.168 -6.890 1.00 15.40 91 GLY A N 1
ATOM 655 C CA . GLY A 1 99 ? 25.405 -99.707 -8.275 1.00 15.59 91 GLY A CA 1
ATOM 656 C C . GLY A 1 99 ? 24.741 -100.788 -9.101 1.00 15.37 91 GLY A C 1
ATOM 657 O O . GLY A 1 99 ? 24.602 -101.949 -8.680 1.00 15.51 91 GLY A O 1
ATOM 658 N N . ALA A 1 100 ? 24.341 -100.429 -10.309 1.00 15.73 92 ALA A N 1
ATOM 659 C CA . ALA A 1 100 ? 23.755 -101.407 -11.225 1.00 16.06 92 ALA A CA 1
ATOM 660 C C . ALA A 1 100 ? 24.710 -102.557 -11.487 1.00 17.40 92 ALA A C 1
ATOM 661 O O . ALA A 1 100 ? 25.942 -102.359 -11.600 1.00 18.38 92 ALA A O 1
ATOM 663 N N . VAL A 1 101 ? 24.153 -103.764 -11.586 1.00 18.01 93 VAL A N 1
ATOM 664 C CA . VAL A 1 101 ? 24.982 -104.951 -11.861 1.00 19.33 93 VAL A CA 1
ATOM 665 C C . VAL A 1 101 ? 25.696 -104.808 -13.203 1.00 20.82 93 VAL A C 1
ATOM 666 O O . VAL A 1 101 ? 26.902 -105.081 -13.321 1.00 22.16 93 VAL A O 1
ATOM 670 N N . GLU A 1 102 ? 24.967 -104.358 -14.203 1.00 22.85 94 GLU A N 1
ATOM 671 C CA . GLU A 1 102 ? 25.508 -104.167 -15.525 1.00 26.11 94 GLU A CA 1
ATOM 672 C C . GLU A 1 102 ? 24.994 -102.817 -15.984 1.00 25.30 94 GLU A C 1
ATOM 673 O O . GLU A 1 102 ? 23.842 -102.439 -15.664 1.00 27.14 94 GLU A O 1
ATOM 679 N N . ARG A 1 103 ? 25.859 -102.049 -16.625 1.00 23.47 95 ARG A N 1
ATOM 680 C CA . ARG A 1 103 ? 25.434 -100.830 -17.305 1.00 22.41 95 ARG A CA 1
ATOM 681 C C . ARG A 1 103 ? 25.366 -101.100 -18.811 1.00 21.41 95 ARG A C 1
ATOM 682 O O . ARG A 1 103 ? 26.146 -101.907 -19.368 1.00 22.02 95 ARG A O 1
ATOM 690 N N . GLY A 1 104 ? 24.463 -100.412 -19.488 1.00 18.91 96 GLY A N 1
ATOM 691 C CA . GLY A 1 104 ? 24.295 -100.602 -20.907 1.00 18.57 96 GLY A CA 1
ATOM 692 C C . GLY A 1 104 ? 22.930 -100.223 -21.370 1.00 17.65 96 GLY A C 1
ATOM 693 O O . GLY A 1 104 ? 22.136 -99.691 -20.596 1.00 17.04 96 GLY A O 1
ATOM 694 N N . ASP A 1 105 ? 22.653 -100.516 -22.642 1.00 17.34 97 ASP A N 1
ATOM 695 C CA . ASP A 1 105 ? 21.373 -100.119 -23.234 1.00 16.45 97 ASP A CA 1
ATOM 696 C C . ASP A 1 105 ? 20.221 -100.644 -22.415 1.00 14.99 97 ASP A C 1
ATOM 697 O O . ASP A 1 105 ? 20.190 -101.812 -22.047 1.00 14.55 97 ASP A O 1
ATOM 702 N N . PHE A 1 106 ? 19.232 -99.791 -22.177 1.00 14.32 98 PHE A N 1
ATOM 703 C CA . PHE A 1 106 ? 18.012 -100.179 -21.518 1.00 13.97 98 PHE A CA 1
ATOM 704 C C . PHE A 1 106 ? 17.390 -101.409 -22.222 1.00 14.44 98 PHE A C 1
ATOM 705 O O . PHE A 1 106 ? 16.811 -102.267 -21.562 1.00 14.03 98 PHE A O 1
ATOM 713 N N . LEU A 1 107 ? 17.533 -101.512 -23.528 1.00 15.35 99 LEU A N 1
ATOM 714 C CA . LEU A 1 107 ? 16.954 -102.669 -24.247 1.00 16.85 99 LEU A CA 1
ATOM 715 C C . LEU A 1 107 ? 17.526 -104.013 -23.803 1.00 17.07 99 LEU A C 1
ATOM 716 O O . LEU A 1 107 ? 16.861 -105.052 -23.992 1.00 17.66 99 LEU A O 1
ATOM 721 N N . ALA A 1 108 ? 18.746 -103.997 -23.241 1.00 16.64 100 ALA A N 1
ATOM 722 C CA . ALA A 1 108 ? 19.445 -105.208 -22.741 1.00 17.16 100 ALA A CA 1
ATOM 723 C C . ALA A 1 108 ? 19.273 -105.435 -21.241 1.00 16.54 100 ALA A C 1
ATOM 724 O O . ALA A 1 108 ? 19.807 -106.398 -20.672 1.00 17.23 100 ALA A O 1
ATOM 726 N N . LEU A 1 109 ? 18.598 -104.510 -20.566 1.00 15.04 101 LEU A N 1
ATOM 727 C CA . LEU A 1 109 ? 18.409 -104.626 -19.111 1.00 15.01 101 LEU A CA 1
ATOM 728 C C . LEU A 1 109 ? 17.696 -105.936 -18.738 1.00 15.21 101 LEU A C 1
ATOM 729 O O . LEU A 1 109 ? 16.702 -106.315 -19.361 1.00 15.01 101 LEU A O 1
ATOM 734 N N . LYS A 1 110 ? 18.291 -106.684 -17.806 1.00 15.72 102 LYS A N 1
ATOM 735 C CA . LYS A 1 110 ? 17.735 -107.947 -17.358 1.00 16.94 102 LYS A CA 1
ATOM 736 C C . LYS A 1 110 ? 16.876 -107.808 -16.117 1.00 15.67 102 LYS A C 1
ATOM 737 O O . LYS A 1 110 ? 17.311 -107.200 -15.163 1.00 15.00 102 LYS A O 1
ATOM 743 N N . PRO A 1 111 ? 15.674 -108.424 -16.103 1.00 15.59 103 PRO A N 1
ATOM 744 C CA . PRO A 1 111 ? 14.840 -108.388 -14.902 1.00 15.62 103 PRO A CA 1
ATOM 745 C C . PRO A 1 111 ? 15.597 -108.863 -13.651 1.00 15.77 103 PRO A C 1
ATOM 746 O O . PRO A 1 111 ? 15.440 -108.290 -12.579 1.00 14.88 103 PRO A O 1
ATOM 750 N N . GLU A 1 112 ? 16.394 -109.917 -13.770 1.00 17.19 104 GLU A N 1
ATOM 751 C CA . GLU A 1 112 ? 17.116 -110.386 -12.569 1.00 18.37 104 GLU A CA 1
ATOM 752 C C . GLU A 1 112 ? 18.067 -109.318 -11.994 1.00 17.14 104 GLU A C 1
ATOM 753 O O . GLU A 1 112 ? 18.275 -109.246 -10.777 1.00 16.31 104 GLU A O 1
ATOM 759 N N . ASN A 1 113 ? 18.640 -108.485 -12.846 1.00 16.06 105 ASN A N 1
ATOM 760 C CA . ASN A 1 113 ? 19.536 -107.434 -12.346 1.00 15.76 105 ASN A CA 1
ATOM 761 C C . ASN A 1 113 ? 18.750 -106.264 -11.789 1.00 14.49 105 ASN A C 1
ATOM 762 O O . ASN A 1 113 ? 19.125 -105.694 -10.755 1.00 14.15 105 ASN A O 1
ATOM 767 N N . PHE A 1 114 ? 17.668 -105.904 -12.469 1.00 14.10 106 PHE A N 1
ATOM 768 C CA . PHE A 1 114 ? 16.719 -104.957 -11.893 1.00 13.17 106 PHE A CA 1
ATOM 769 C C . PHE A 1 114 ? 16.294 -105.416 -10.494 1.00 13.14 106 PHE A C 1
ATOM 770 O O . PHE A 1 114 ? 16.276 -104.624 -9.554 1.00 12.71 106 PHE A O 1
ATOM 778 N N . ASP A 1 115 ? 15.961 -106.702 -10.335 1.00 13.05 107 ASP A N 1
ATOM 779 C CA . ASP A 1 115 ? 15.484 -107.189 -9.035 1.00 13.78 107 ASP A CA 1
ATOM 780 C C . ASP A 1 115 ? 16.571 -107.112 -7.976 1.00 14.12 107 ASP A C 1
ATOM 781 O O . ASP A 1 115 ? 16.294 -106.744 -6.827 1.00 14.55 107 ASP A O 1
ATOM 786 N N . THR A 1 116 ? 17.800 -107.428 -8.347 1.00 14.30 108 THR A N 1
ATOM 787 C CA . THR A 1 116 ? 18.864 -107.401 -7.364 1.00 14.99 108 THR A CA 1
ATOM 788 C C . THR A 1 116 ? 18.997 -105.998 -6.783 1.00 14.71 108 THR A C 1
ATOM 789 O O . THR A 1 116 ? 19.010 -105.827 -5.548 1.00 14.96 108 THR A O 1
ATOM 793 N N . ILE A 1 117 ? 19.058 -104.996 -7.657 1.00 13.98 109 ILE A N 1
ATOM 794 C CA . ILE A 1 117 ? 19.265 -103.653 -7.163 1.00 13.90 109 ILE A CA 1
ATOM 795 C C . ILE A 1 117 ? 18.031 -103.093 -6.440 1.00 13.43 109 ILE A C 1
ATOM 796 O O . ILE A 1 117 ? 18.169 -102.391 -5.440 1.00 13.17 109 ILE A O 1
ATOM 801 N N . MET A 1 118 ? 16.838 -103.405 -6.921 1.00 13.15 110 MET A N 1
ATOM 802 C CA A MET A 1 118 ? 15.656 -102.938 -6.257 0.50 13.48 110 MET A CA 1
ATOM 803 C CA B MET A 1 118 ? 15.606 -102.984 -6.252 0.50 13.62 110 MET A CA 1
ATOM 804 C C . MET A 1 118 ? 15.526 -103.591 -4.871 1.00 13.74 110 MET A C 1
ATOM 805 O O . MET A 1 118 ? 15.183 -102.923 -3.904 1.00 12.96 110 MET A O 1
ATOM 814 N N . ASP A 1 119 ? 15.873 -104.876 -4.766 1.00 13.73 111 ASP A N 1
ATOM 815 C CA . ASP A 1 119 ? 15.817 -105.552 -3.491 1.00 14.79 111 ASP A CA 1
ATOM 816 C C . ASP A 1 119 ? 16.770 -104.972 -2.458 1.00 13.79 111 ASP A C 1
ATOM 817 O O . ASP A 1 119 ? 16.449 -104.936 -1.291 1.00 13.77 111 ASP A O 1
ATOM 822 N N . VAL A 1 120 ? 17.938 -104.525 -2.892 1.00 13.16 112 VAL A N 1
ATOM 823 C CA . VAL A 1 120 ? 18.917 -103.900 -2.000 1.00 13.60 112 VAL A CA 1
ATOM 824 C C . VAL A 1 120 ? 18.567 -102.446 -1.722 1.00 12.93 112 VAL A C 1
ATOM 825 O O . VAL A 1 120 ? 18.237 -102.072 -0.583 1.00 12.93 112 VAL A O 1
ATOM 829 N N . ASN A 1 121 ? 18.626 -101.616 -2.764 1.00 11.61 113 ASN A N 1
ATOM 830 C CA . ASN A 1 121 ? 18.578 -100.193 -2.542 1.00 11.26 113 ASN A CA 1
ATOM 831 C C . ASN A 1 121 ? 17.235 -99.700 -2.050 1.00 11.01 113 ASN A C 1
ATOM 832 O O . ASN A 1 121 ? 17.181 -98.749 -1.263 1.00 11.52 113 ASN A O 1
ATOM 837 N N . LEU A 1 122 ? 16.167 -100.264 -2.605 1.00 10.60 114 LEU A N 1
ATOM 838 C CA . LEU A 1 122 ? 14.820 -99.738 -2.341 1.00 10.29 114 LEU A CA 1
ATOM 839 C C . LEU A 1 122 ? 14.048 -100.584 -1.306 1.00 10.34 114 LEU A C 1
ATOM 840 O O . LEU A 1 122 ? 13.802 -100.125 -0.194 1.00 10.10 114 LEU A O 1
ATOM 845 N N . ARG A 1 123 ? 13.735 -101.815 -1.665 1.00 10.53 115 ARG A N 1
ATOM 846 C CA . ARG A 1 123 ? 13.008 -102.729 -0.787 1.00 10.99 115 ARG A CA 1
ATOM 847 C C . ARG A 1 123 ? 13.758 -102.916 0.529 1.00 10.86 115 ARG A C 1
ATOM 848 O O . ARG A 1 123 ? 13.184 -102.787 1.631 1.00 11.10 115 ARG A O 1
ATOM 856 N N . GLY A 1 124 ? 15.040 -103.227 0.447 1.00 10.85 116 GLY A N 1
ATOM 857 C CA . GLY A 1 124 ? 15.809 -103.441 1.677 1.00 10.99 116 GLY A CA 1
ATOM 858 C C . GLY A 1 124 ? 15.827 -102.231 2.579 1.00 10.77 116 GLY A C 1
ATOM 859 O O . GLY A 1 124 ? 15.552 -102.310 3.796 1.00 10.74 116 GLY A O 1
ATOM 860 N N . THR A 1 125 ? 16.119 -101.081 1.997 1.00 10.02 117 THR A N 1
ATOM 861 C CA . THR A 1 125 ? 16.126 -99.834 2.771 1.00 10.06 117 THR A CA 1
ATOM 862 C C . THR A 1 125 ? 14.797 -99.509 3.408 1.00 9.79 117 THR A C 1
ATOM 863 O O . THR A 1 125 ? 14.749 -99.145 4.592 1.00 10.04 117 THR A O 1
ATOM 867 N N . VAL A 1 126 ? 13.694 -99.680 2.658 1.00 9.53 118 VAL A N 1
ATOM 868 C CA . VAL A 1 126 ? 12.368 -99.399 3.187 1.00 9.88 118 VAL A CA 1
ATOM 869 C C . VAL A 1 126 ? 12.072 -100.259 4.419 1.00 10.26 118 VAL A C 1
ATOM 870 O O . VAL A 1 126 ? 11.603 -99.748 5.457 1.00 10.40 118 VAL A O 1
ATOM 874 N N . PHE A 1 127 ? 12.327 -101.561 4.307 1.00 10.73 119 PHE A N 1
ATOM 875 C CA . PHE A 1 127 ? 11.943 -102.436 5.396 1.00 11.35 119 PHE A CA 1
ATOM 876 C C . PHE A 1 127 ? 12.934 -102.434 6.547 1.00 11.75 119 PHE A C 1
ATOM 877 O O . PHE A 1 127 ? 12.540 -102.700 7.686 1.00 12.25 119 PHE A O 1
ATOM 885 N N . PHE A 1 128 ? 14.197 -102.141 6.268 1.00 11.52 120 PHE A N 1
ATOM 886 C CA . PHE A 1 128 ? 15.147 -101.909 7.369 1.00 11.67 120 PHE A CA 1
ATOM 887 C C . PHE A 1 128 ? 14.695 -100.681 8.171 1.00 11.56 120 PHE A C 1
ATOM 888 O O . PHE A 1 128 ? 14.660 -100.691 9.404 1.00 11.68 120 PHE A O 1
ATOM 896 N N . THR A 1 129 ? 14.345 -99.609 7.453 1.00 11.00 121 THR A N 1
ATOM 897 C CA . THR A 1 129 ? 13.830 -98.416 8.107 1.00 10.78 121 THR A CA 1
ATOM 898 C C . THR A 1 129 ? 12.597 -98.735 8.966 1.00 11.12 121 THR A C 1
ATOM 899 O O . THR A 1 129 ? 12.471 -98.281 10.078 1.00 11.21 121 THR A O 1
ATOM 903 N N . GLN A 1 130 ? 11.670 -99.516 8.414 1.00 11.15 122 GLN A N 1
ATOM 904 C CA . GLN A 1 130 ? 10.482 -99.873 9.146 1.00 11.95 122 GLN A CA 1
ATOM 905 C C . GLN A 1 130 ? 10.857 -100.520 10.489 1.00 12.19 122 GLN A C 1
ATOM 906 O O . GLN A 1 130 ? 10.316 -100.162 11.520 1.00 12.75 122 GLN A O 1
ATOM 912 N N . ALA A 1 131 ? 11.810 -101.438 10.462 1.00 13.36 123 ALA A N 1
ATOM 913 C CA . ALA A 1 131 ? 12.219 -102.151 11.696 1.00 13.65 123 ALA A CA 1
ATOM 914 C C . ALA A 1 131 ? 12.794 -101.184 12.717 1.00 13.22 123 ALA A C 1
ATOM 915 O O . ALA A 1 131 ? 12.457 -101.243 13.907 1.00 13.80 123 ALA A O 1
ATOM 917 N N . VAL A 1 132 ? 13.645 -100.281 12.227 1.00 12.78 124 VAL A N 1
ATOM 918 C CA . VAL A 1 132 ? 14.229 -99.239 13.088 1.00 12.50 124 VAL A CA 1
ATOM 919 C C . VAL A 1 132 ? 13.175 -98.278 13.664 1.00 12.58 124 VAL A C 1
ATOM 920 O O . VAL A 1 132 ? 13.202 -97.943 14.860 1.00 13.33 124 VAL A O 1
ATOM 924 N N . VAL A 1 133 ? 12.240 -97.835 12.831 1.00 12.58 125 VAL A N 1
ATOM 925 C CA . VAL A 1 133 ? 11.233 -96.902 13.251 1.00 14.02 125 VAL A CA 1
ATOM 926 C C . VAL A 1 133 ? 10.322 -97.523 14.324 1.00 14.53 125 VAL A C 1
ATOM 927 O O . VAL A 1 133 ? 9.923 -96.834 15.258 1.00 15.57 125 VAL A O 1
ATOM 931 N N . LYS A 1 134 ? 10.021 -98.821 14.209 1.00 15.30 126 LYS A N 1
ATOM 932 C CA . LYS A 1 134 ? 9.233 -99.488 15.274 1.00 17.62 126 LYS A CA 1
ATOM 933 C C . LYS A 1 134 ? 9.945 -99.314 16.609 1.00 16.87 126 LYS A C 1
ATOM 934 O O . LYS A 1 134 ? 9.310 -99.001 17.633 1.00 18.13 126 LYS A O 1
ATOM 940 N N . ALA A 1 135 ? 11.254 -99.518 16.590 1.00 16.24 127 ALA A N 1
ATOM 941 C CA . ALA A 1 135 ? 12.088 -99.377 17.819 1.00 16.25 127 ALA A CA 1
ATOM 942 C C . ALA A 1 135 ? 12.037 -97.947 18.342 1.00 16.34 127 ALA A C 1
ATOM 943 O O . ALA A 1 135 ? 11.809 -97.708 19.557 1.00 17.59 127 ALA A O 1
ATOM 945 N N . MET A 1 136 ? 12.244 -97.002 17.442 1.00 14.89 128 MET A N 1
ATOM 946 C CA . MET A 1 136 ? 12.276 -95.591 17.825 1.00 15.55 128 MET A CA 1
ATOM 947 C C . MET A 1 136 ? 10.969 -95.154 18.432 1.00 16.72 128 MET A C 1
ATOM 948 O O . MET A 1 136 ? 10.968 -94.472 19.462 1.00 17.61 128 MET A O 1
ATOM 953 N N . LEU A 1 137 ? 9.851 -95.539 17.818 1.00 16.29 129 LEU A N 1
ATOM 954 C CA . LEU A 1 137 ? 8.549 -95.077 18.287 1.00 18.24 129 LEU A CA 1
ATOM 955 C C . LEU A 1 137 ? 8.156 -95.729 19.617 1.00 19.62 129 LEU A C 1
ATOM 956 O O . LEU A 1 137 ? 7.274 -95.235 20.316 1.00 22.05 129 LEU A O 1
ATOM 961 N N . ALA A 1 138 ? 8.810 -96.829 19.944 1.00 19.24 130 ALA A N 1
ATOM 962 C CA . ALA A 1 138 ? 8.599 -97.515 21.232 1.00 21.39 130 ALA A CA 1
ATOM 963 C C . ALA A 1 138 ? 9.586 -97.063 22.331 1.00 21.94 130 ALA A C 1
ATOM 964 O O . ALA A 1 138 ? 9.552 -97.578 23.451 1.00 23.59 130 ALA A O 1
ATOM 966 N N . ALA A 1 139 ? 10.453 -96.109 22.045 1.00 21.37 131 ALA A N 1
ATOM 967 C CA . ALA A 1 139 ? 11.467 -95.721 23.023 1.00 23.39 131 ALA A CA 1
ATOM 968 C C . ALA A 1 139 ? 10.781 -95.088 24.246 1.00 26.89 131 ALA A C 1
ATOM 969 O O . ALA A 1 139 ? 9.892 -94.265 24.091 1.00 27.09 131 ALA A O 1
ATOM 971 N N . ASP A 1 140 ? 11.195 -95.456 25.449 1.00 31.46 132 ASP A N 1
ATOM 972 C CA . ASP A 1 140 ? 10.579 -94.863 26.646 1.00 36.02 132 ASP A CA 1
ATOM 973 C C . ASP A 1 140 ? 11.318 -93.633 27.151 1.00 36.69 132 ASP A C 1
ATOM 974 O O . ASP A 1 140 ? 10.874 -92.999 28.109 1.00 40.74 132 ASP A O 1
ATOM 979 N N . GLU A 1 141 ? 12.454 -93.323 26.543 1.00 33.92 133 GLU A N 1
ATOM 980 C CA . GLU A 1 141 ? 13.212 -92.130 26.863 1.00 35.92 133 GLU A CA 1
ATOM 981 C C . GLU A 1 141 ? 13.718 -91.541 25.551 1.00 33.60 133 GLU A C 1
ATOM 982 O O . GLU A 1 141 ? 14.168 -92.257 24.684 1.00 30.52 133 GLU A O 1
ATOM 984 N N . VAL A 1 142 ? 13.621 -90.230 25.432 1.00 24.19 134 VAL A N 1
ATOM 985 C CA . VAL A 1 142 ? 14.108 -89.530 24.253 1.00 22.98 134 VAL A CA 1
ATOM 986 C C . VAL A 1 142 ? 14.896 -88.336 24.768 1.00 22.54 134 VAL A C 1
ATOM 987 O O . VAL A 1 142 ? 14.353 -87.260 24.966 1.00 24.12 134 VAL A O 1
ATOM 991 N N . ARG A 1 143 ? 16.172 -88.546 25.018 1.00 21.15 135 ARG A N 1
ATOM 992 C CA . ARG A 1 143 ? 17.059 -87.527 25.573 1.00 20.99 135 ARG A CA 1
ATOM 993 C C . ARG A 1 143 ? 17.929 -86.842 24.520 1.00 19.97 135 ARG A C 1
ATOM 994 O O . ARG A 1 143 ? 18.579 -85.821 24.817 1.00 20.67 135 ARG A O 1
ATOM 996 N N . PHE A 1 144 ? 17.952 -87.382 23.291 1.00 17.80 136 PHE A N 1
ATOM 997 C CA . PHE A 1 144 ? 18.805 -86.857 22.245 1.00 17.21 136 PHE A CA 1
ATOM 998 C C . PHE A 1 144 ? 18.004 -86.513 20.991 1.00 16.33 136 PHE A C 1
ATOM 999 O O . PHE A 1 144 ? 16.948 -87.085 20.754 1.00 16.02 136 PHE A O 1
ATOM 1007 N N . PRO A 1 145 ? 18.533 -85.614 20.160 1.00 16.05 137 PRO A N 1
ATOM 1008 C CA . PRO A 1 145 ? 17.958 -85.374 18.833 1.00 15.62 137 PRO A CA 1
ATOM 1009 C C . PRO A 1 145 ? 17.889 -86.680 18.036 1.00 14.45 137 PRO A C 1
ATOM 1010 O O . PRO A 1 145 ? 18.820 -87.483 18.098 1.00 14.53 137 PRO A O 1
ATOM 1014 N N . ARG A 1 146 ? 16.802 -86.883 17.305 1.00 13.45 138 ARG A N 1
ATOM 1015 C CA . ARG A 1 146 ? 16.647 -88.078 16.525 1.00 12.90 138 ARG A CA 1
ATOM 1016 C C . ARG A 1 146 ? 16.479 -87.740 15.051 1.00 12.01 138 ARG A C 1
ATOM 1017 O O . ARG A 1 146 ? 15.899 -86.723 14.671 1.00 11.86 138 ARG A O 1
ATOM 1025 N N . SER A 1 147 ? 17.002 -88.626 14.228 1.00 11.76 139 SER A N 1
ATOM 1026 C CA . SER A 1 147 ? 16.967 -88.419 12.784 1.00 11.47 139 SER A CA 1
ATOM 1027 C C . SER A 1 147 ? 17.066 -89.715 12.012 1.00 11.34 139 SER A C 1
ATOM 1028 O O . SER A 1 147 ? 17.587 -90.718 12.477 1.00 11.49 139 SER A O 1
ATOM 1031 N N . ILE A 1 148 ? 16.542 -89.663 10.798 1.00 10.83 140 ILE A N 1
ATOM 1032 C CA . ILE A 1 148 ? 16.760 -90.713 9.812 1.00 10.72 140 ILE A CA 1
ATOM 1033 C C . ILE A 1 148 ? 17.262 -90.005 8.561 1.00 10.37 140 ILE A C 1
ATOM 1034 O O . ILE A 1 148 ? 16.528 -89.203 7.970 1.00 10.02 140 ILE A O 1
ATOM 1039 N N . VAL A 1 149 ? 18.497 -90.305 8.176 1.00 9.99 141 VAL A N 1
ATOM 1040 C CA . VAL A 1 149 ? 19.125 -89.665 7.033 1.00 9.87 141 VAL A CA 1
ATOM 1041 C C . VAL A 1 149 ? 19.333 -90.742 5.991 1.00 9.59 141 VAL A C 1
ATOM 1042 O O . VAL A 1 149 ? 20.021 -91.711 6.236 1.00 9.84 141 VAL A O 1
ATOM 1046 N N . THR A 1 150 ? 18.714 -90.578 4.822 1.00 9.14 142 THR A N 1
ATOM 1047 C CA . THR A 1 150 ? 18.799 -91.568 3.781 1.00 9.22 142 THR A CA 1
ATOM 1048 C C . THR A 1 150 ? 19.708 -91.061 2.665 1.00 9.15 142 THR A C 1
ATOM 1049 O O . THR A 1 150 ? 19.485 -89.979 2.138 1.00 9.03 142 THR A O 1
ATOM 1053 N N . ILE A 1 151 ? 20.699 -91.845 2.318 1.00 9.40 143 ILE A N 1
ATOM 1054 C CA . ILE A 1 151 ? 21.705 -91.502 1.323 1.00 9.57 143 ILE A CA 1
ATOM 1055 C C . ILE A 1 151 ? 21.220 -92.115 0.015 1.00 10.13 143 ILE A C 1
ATOM 1056 O O . ILE A 1 151 ? 21.224 -93.359 -0.145 1.00 10.45 143 ILE A O 1
ATOM 1061 N N . SER A 1 152 ? 20.724 -91.278 -0.882 1.00 10.13 144 SER A N 1
ATOM 1062 C CA . SER A 1 152 ? 20.164 -91.773 -2.132 1.00 10.84 144 SER A CA 1
ATOM 1063 C C . SER A 1 152 ? 21.240 -91.561 -3.174 1.00 11.31 144 SER A C 1
ATOM 1064 O O . SER A 1 152 ? 22.197 -92.325 -3.180 1.00 12.04 144 SER A O 1
ATOM 1067 N N . SER A 1 153 ? 21.083 -90.557 -4.048 1.00 11.39 145 SER A N 1
ATOM 1068 C CA . SER A 1 153 ? 22.014 -90.256 -5.155 1.00 11.79 145 SER A CA 1
ATOM 1069 C C . SER A 1 153 ? 21.485 -89.094 -5.917 1.00 11.75 145 SER A C 1
ATOM 1070 O O . SER A 1 153 ? 20.263 -88.856 -5.933 1.00 11.16 145 SER A O 1
ATOM 1073 N N . VAL A 1 154 ? 22.365 -88.335 -6.568 1.00 11.80 146 VAL A N 1
ATOM 1074 C CA . VAL A 1 154 ? 21.866 -87.436 -7.611 1.00 11.97 146 VAL A CA 1
ATOM 1075 C C . VAL A 1 154 ? 21.035 -88.179 -8.666 1.00 11.99 146 VAL A C 1
ATOM 1076 O O . VAL A 1 154 ? 20.187 -87.562 -9.314 1.00 12.05 146 VAL A O 1
ATOM 1080 N N . SER A 1 155 ? 21.249 -89.480 -8.825 1.00 11.97 147 SER A N 1
ATOM 1081 C CA . SER A 1 155 ? 20.459 -90.250 -9.783 1.00 12.43 147 SER A CA 1
ATOM 1082 C C . SER A 1 155 ? 18.964 -90.347 -9.412 1.00 12.78 147 SER A C 1
ATOM 1083 O O . SER A 1 155 ? 18.148 -90.806 -10.238 1.00 12.68 147 SER A O 1
ATOM 1086 N N . SER A 1 156 ? 18.602 -89.924 -8.205 1.00 13.11 148 SER A N 1
ATOM 1087 C CA . SER A 1 156 ? 17.198 -89.792 -7.834 1.00 14.27 148 SER A CA 1
ATOM 1088 C C . SER A 1 156 ? 16.490 -88.774 -8.702 1.00 14.47 148 SER A C 1
ATOM 1089 O O . SER A 1 156 ? 15.273 -88.912 -8.968 1.00 15.57 148 SER A O 1
ATOM 1092 N N . VAL A 1 157 ? 17.229 -87.775 -9.155 1.00 13.71 149 VAL A N 1
ATOM 1093 C CA . VAL A 1 157 ? 16.632 -86.674 -9.922 1.00 14.40 149 VAL A CA 1
ATOM 1094 C C . VAL A 1 157 ? 17.298 -86.416 -11.290 1.00 14.43 149 VAL A C 1
ATOM 1095 O O . VAL A 1 157 ? 16.764 -85.652 -12.093 1.00 15.92 149 VAL A O 1
ATOM 1099 N N . MET A 1 158 ? 18.437 -87.045 -11.578 1.00 13.48 150 MET A N 1
ATOM 1100 C CA . MET A 1 158 ? 19.096 -86.947 -12.879 1.00 13.49 150 MET A CA 1
ATOM 1101 C C . MET A 1 158 ? 19.076 -88.329 -13.485 1.00 13.83 150 MET A C 1
ATOM 1102 O O . MET A 1 158 ? 19.455 -89.294 -12.833 1.00 14.39 150 MET A O 1
ATOM 1107 N N . THR A 1 159 ? 18.635 -88.438 -14.728 1.00 13.22 151 THR A N 1
ATOM 1108 C CA . THR A 1 159 ? 18.547 -89.779 -15.338 1.00 13.49 151 THR A CA 1
ATOM 1109 C C . THR A 1 159 ? 19.818 -90.166 -16.114 1.00 13.71 151 THR A C 1
ATOM 1110 O O . THR A 1 159 ? 20.488 -89.325 -16.729 1.00 13.80 151 THR A O 1
ATOM 1114 N N . SER A 1 160 ? 20.152 -91.457 -16.066 1.00 13.76 152 SER A N 1
ATOM 1115 C CA . SER A 1 160 ? 21.219 -92.019 -16.847 1.00 14.28 152 SER A CA 1
ATOM 1116 C C . SER A 1 160 ? 20.645 -93.244 -17.550 1.00 14.42 152 SER A C 1
ATOM 1117 O O . SER A 1 160 ? 20.425 -94.265 -16.914 1.00 14.01 152 SER A O 1
ATOM 1120 N N . PRO A 1 161 ? 20.342 -93.122 -18.857 1.00 15.19 153 PRO A N 1
ATOM 1121 C CA . PRO A 1 161 ? 19.671 -94.226 -19.584 1.00 15.74 153 PRO A CA 1
ATOM 1122 C C . PRO A 1 161 ? 20.395 -95.574 -19.599 1.00 16.17 153 PRO A C 1
ATOM 1123 O O . PRO A 1 161 ? 19.746 -96.604 -19.842 1.00 16.37 153 PRO A O 1
ATOM 1127 N N . GLU A 1 162 ? 21.709 -95.577 -19.358 1.00 16.04 154 GLU A N 1
ATOM 1128 C CA . GLU A 1 162 ? 22.486 -96.822 -19.321 1.00 17.06 154 GLU A CA 1
ATOM 1129 C C . GLU A 1 162 ? 22.396 -97.547 -17.987 1.00 15.91 154 GLU A C 1
ATOM 1130 O O . GLU A 1 162 ? 22.977 -98.612 -17.837 1.00 16.22 154 GLU A O 1
ATOM 1136 N N . ARG A 1 163 ? 21.709 -96.971 -17.020 1.00 14.89 155 ARG A N 1
ATOM 1137 C CA . ARG A 1 163 ? 21.537 -97.615 -15.721 1.00 14.33 155 ARG A CA 1
ATOM 1138 C C . ARG A 1 163 ? 20.207 -97.178 -15.056 1.00 13.38 155 ARG A C 1
ATOM 1139 O O . ARG A 1 163 ? 20.155 -96.728 -13.924 1.00 12.47 155 ARG A O 1
ATOM 1147 N N . LEU A 1 164 ? 19.107 -97.370 -15.779 1.00 13.07 156 LEU A N 1
ATOM 1148 C CA . LEU A 1 164 ? 17.805 -96.938 -15.265 1.00 12.92 156 LEU A CA 1
ATOM 1149 C C . LEU A 1 164 ? 17.331 -97.707 -14.057 1.00 12.85 156 LEU A C 1
ATOM 1150 O O . LEU A 1 164 ? 16.564 -97.161 -13.245 1.00 12.37 156 LEU A O 1
ATOM 1155 N N . ASP A 1 165 ? 17.777 -98.970 -13.900 1.00 13.00 157 ASP A N 1
ATOM 1156 C CA . ASP A 1 165 ? 17.483 -99.704 -12.687 1.00 13.34 157 ASP A CA 1
ATOM 1157 C C . ASP A 1 165 ? 18.026 -98.954 -11.447 1.00 12.90 157 ASP A C 1
ATOM 1158 O O . ASP A 1 165 ? 17.329 -98.822 -10.440 1.00 13.03 157 ASP A O 1
ATOM 1163 N N . TYR A 1 166 ? 19.244 -98.423 -11.536 1.00 12.77 158 TYR A N 1
ATOM 1164 C CA . TYR A 1 166 ? 19.830 -97.660 -10.446 1.00 12.65 158 TYR A CA 1
ATOM 1165 C C . TYR A 1 166 ? 19.011 -96.411 -10.193 1.00 11.98 158 TYR A C 1
ATOM 1166 O O . TYR A 1 166 ? 18.646 -96.104 -9.052 1.00 11.66 158 TYR A O 1
ATOM 1175 N N . CYS A 1 167 ? 18.732 -95.672 -11.267 1.00 11.61 159 CYS A N 1
ATOM 1176 C CA . CYS A 1 167 ? 17.986 -94.433 -11.099 1.00 11.66 159 CYS A CA 1
ATOM 1177 C C . CYS A 1 167 ? 16.602 -94.651 -10.497 1.00 11.13 159 CYS A C 1
ATOM 1178 O O . CYS A 1 167 ? 16.170 -93.908 -9.612 1.00 11.16 159 CYS A O 1
ATOM 1181 N N . ILE A 1 168 ? 15.890 -95.645 -11.019 1.00 10.96 160 ILE A N 1
ATOM 1182 C CA . ILE A 1 168 ? 14.571 -95.969 -10.473 1.00 10.88 160 ILE A CA 1
ATOM 1183 C C . ILE A 1 168 ? 14.626 -96.309 -8.993 1.00 10.82 160 ILE A C 1
ATOM 1184 O O . ILE A 1 168 ? 13.785 -95.844 -8.215 1.00 10.71 160 ILE A O 1
ATOM 1189 N N . SER A 1 169 ? 15.640 -97.079 -8.593 1.00 11.18 161 SER A N 1
ATOM 1190 C CA . SER A 1 169 ? 15.734 -97.493 -7.198 1.00 11.28 161 SER A CA 1
ATOM 1191 C C . SER A 1 169 ? 15.935 -96.259 -6.316 1.00 11.49 161 SER A C 1
ATOM 1192 O O . SER A 1 169 ? 15.376 -96.190 -5.229 1.00 12.26 161 SER A O 1
ATOM 1195 N N . LYS A 1 170 ? 16.735 -95.312 -6.786 1.00 10.98 162 LYS A N 1
ATOM 1196 C CA . LYS A 1 170 ? 17.043 -94.117 -5.983 1.00 11.21 162 LYS A CA 1
ATOM 1197 C C . LYS A 1 170 ? 15.891 -93.113 -6.001 1.00 10.44 162 LYS A C 1
ATOM 1198 O O . LYS A 1 170 ? 15.558 -92.525 -4.966 1.00 10.28 162 LYS A O 1
ATOM 1204 N N . ALA A 1 171 ? 15.184 -93.000 -7.123 1.00 10.17 163 ALA A N 1
ATOM 1205 C CA . ALA A 1 171 ? 13.970 -92.192 -7.181 1.00 9.94 163 ALA A CA 1
ATOM 1206 C C . ALA A 1 171 ? 12.879 -92.709 -6.220 1.00 9.75 163 ALA A C 1
ATOM 1207 O O . ALA A 1 171 ? 12.120 -91.943 -5.622 1.00 9.46 163 ALA A O 1
ATOM 1209 N N . GLY A 1 172 ? 12.806 -94.031 -6.075 1.00 9.64 164 GLY A N 1
ATOM 1210 C CA . GLY A 1 172 ? 11.897 -94.624 -5.131 1.00 9.76 164 GLY A CA 1
ATOM 1211 C C . GLY A 1 172 ? 12.188 -94.176 -3.723 1.00 9.78 164 GLY A C 1
ATOM 1212 O O . GLY A 1 172 ? 11.261 -93.964 -2.932 1.00 9.45 164 GLY A O 1
ATOM 1213 N N . LEU A 1 173 ? 13.473 -94.104 -3.374 1.00 10.12 165 LEU A N 1
ATOM 1214 C CA . LEU A 1 173 ? 13.891 -93.642 -2.056 1.00 10.41 165 LEU A CA 1
ATOM 1215 C C . LEU A 1 173 ? 13.488 -92.207 -1.819 1.00 10.34 165 LEU A C 1
ATOM 1216 O O . LEU A 1 173 ? 13.035 -91.852 -0.720 1.00 10.13 165 LEU A O 1
ATOM 1221 N N . THR A 1 174 ? 13.595 -91.375 -2.849 1.00 10.07 166 THR A N 1
ATOM 1222 C CA . THR A 1 174 ? 13.149 -89.966 -2.718 1.00 10.24 166 THR A CA 1
ATOM 1223 C C . THR A 1 174 ? 11.683 -89.898 -2.278 1.00 10.17 166 THR A C 1
ATOM 1224 O O . THR A 1 174 ? 11.312 -89.166 -1.323 1.00 9.90 166 THR A O 1
ATOM 1228 N N . ALA A 1 175 ? 10.840 -90.685 -2.931 1.00 9.79 167 ALA A N 1
ATOM 1229 C CA . ALA A 1 175 ? 9.433 -90.716 -2.595 1.00 10.22 167 ALA A CA 1
ATOM 1230 C C . ALA A 1 175 ? 9.207 -91.249 -1.167 1.00 10.20 167 ALA A C 1
ATOM 1231 O O . ALA A 1 175 ? 8.419 -90.710 -0.397 1.00 10.64 167 ALA A O 1
ATOM 1233 N N . PHE A 1 176 ? 9.921 -92.315 -0.837 1.00 10.32 168 PHE A N 1
ATOM 1234 C CA . PHE A 1 176 ? 9.831 -92.897 0.490 1.00 10.45 168 PHE A CA 1
ATOM 1235 C C . PHE A 1 176 ? 10.140 -91.886 1.583 1.00 10.77 168 PHE A C 1
ATOM 1236 O O . PHE A 1 176 ? 9.400 -91.766 2.578 1.00 10.66 168 PHE A O 1
ATOM 1244 N N . VAL A 1 177 ? 11.210 -91.127 1.389 1.00 10.80 169 VAL A N 1
ATOM 1245 C CA . VAL A 1 177 ? 11.673 -90.170 2.411 1.00 10.75 169 VAL A CA 1
ATOM 1246 C C . VAL A 1 177 ? 10.625 -89.086 2.691 1.00 10.60 169 VAL A C 1
ATOM 1247 O O . VAL A 1 177 ? 10.430 -88.690 3.835 1.00 10.10 169 VAL A O 1
ATOM 1251 N N . GLN A 1 178 ? 9.944 -88.596 1.652 1.00 10.31 170 GLN A N 1
ATOM 1252 C CA . GLN A 1 178 ? 8.886 -87.637 1.837 1.00 10.47 170 GLN A CA 1
ATOM 1253 C C . GLN A 1 178 ? 7.770 -88.210 2.720 1.00 10.65 170 GLN A C 1
ATOM 1254 O O . GLN A 1 178 ? 7.304 -87.543 3.604 1.00 11.33 170 GLN A O 1
ATOM 1260 N N . GLY A 1 179 ? 7.330 -89.415 2.437 1.00 10.68 171 GLY A N 1
ATOM 1261 C CA . GLY A 1 179 ? 6.267 -90.027 3.250 1.00 10.98 171 GLY A CA 1
ATOM 1262 C C . GLY A 1 179 ? 6.711 -90.313 4.673 1.00 11.03 171 GLY A C 1
ATOM 1263 O O . GLY A 1 179 ? 5.947 -90.134 5.639 1.00 11.30 171 GLY A O 1
ATOM 1264 N N . LEU A 1 180 ? 7.941 -90.764 4.793 1.00 10.91 172 LEU A N 1
ATOM 1265 C CA . LEU A 1 180 ? 8.493 -91.083 6.108 1.00 11.32 172 LEU A CA 1
ATOM 1266 C C . LEU A 1 180 ? 8.566 -89.823 6.965 1.00 11.44 172 LEU A C 1
ATOM 1267 O O . LEU A 1 180 ? 8.260 -89.879 8.182 1.00 11.70 172 LEU A O 1
ATOM 1272 N N . ALA A 1 181 ? 8.985 -88.709 6.360 1.00 11.37 173 ALA A N 1
ATOM 1273 C CA . ALA A 1 181 ? 9.019 -87.445 7.091 1.00 11.46 173 ALA A CA 1
ATOM 1274 C C . ALA A 1 181 ? 7.661 -87.059 7.674 1.00 12.03 173 ALA A C 1
ATOM 1275 O O . ALA A 1 181 ? 7.553 -86.694 8.837 1.00 12.38 173 ALA A O 1
ATOM 1277 N N . LEU A 1 182 ? 6.579 -87.199 6.896 1.00 12.50 174 LEU A N 1
ATOM 1278 C CA . LEU A 1 182 ? 5.270 -86.968 7.441 1.00 13.64 174 LEU A CA 1
ATOM 1279 C C . LEU A 1 182 ? 4.908 -87.924 8.559 1.00 13.81 174 LEU A C 1
ATOM 1280 O O . LEU A 1 182 ? 4.348 -87.506 9.577 1.00 14.67 174 LEU A O 1
ATOM 1285 N N . ARG A 1 183 ? 5.221 -89.212 8.382 1.00 13.29 175 ARG A N 1
ATOM 1286 C CA . ARG A 1 183 ? 4.871 -90.206 9.380 1.00 14.00 175 ARG A CA 1
ATOM 1287 C C . ARG A 1 183 ? 5.521 -89.890 10.712 1.00 14.32 175 ARG A C 1
ATOM 1288 O O . ARG A 1 183 ? 4.954 -90.192 11.768 1.00 15.15 175 ARG A O 1
ATOM 1296 N N . LEU A 1 184 ? 6.726 -89.303 10.671 1.00 13.36 176 LEU A N 1
ATOM 1297 C CA . LEU A 1 184 ? 7.521 -89.140 11.890 1.00 13.73 176 LEU A CA 1
ATOM 1298 C C . LEU A 1 184 ? 7.573 -87.724 12.430 1.00 14.06 176 LEU A C 1
ATOM 1299 O O . LEU A 1 184 ? 8.257 -87.445 13.418 1.00 14.37 176 LEU A O 1
ATOM 1304 N N . ALA A 1 185 ? 6.795 -86.837 11.823 1.00 14.44 177 ALA A N 1
ATOM 1305 C CA . ALA A 1 185 ? 6.858 -85.425 12.155 1.00 15.28 177 ALA A CA 1
ATOM 1306 C C . ALA A 1 185 ? 6.426 -85.200 13.599 1.00 16.52 177 ALA A C 1
ATOM 1307 O O . ALA A 1 185 ? 7.087 -84.458 14.323 1.00 16.92 177 ALA A O 1
ATOM 1309 N N . GLU A 1 186 ? 5.367 -85.866 14.054 1.00 18.05 178 GLU A N 1
ATOM 1310 C CA . GLU A 1 186 ? 4.900 -85.651 15.425 1.00 20.07 178 GLU A CA 1
ATOM 1311 C C . GLU A 1 186 ? 5.814 -86.254 16.458 1.00 19.64 178 GLU A C 1
ATOM 1312 O O . GLU A 1 186 ? 5.877 -85.770 17.608 1.00 20.82 178 GLU A O 1
ATOM 1318 N N . ALA A 1 187 ? 6.562 -87.282 16.076 1.00 17.90 179 ALA A N 1
ATOM 1319 C CA . ALA A 1 187 ? 7.548 -87.882 16.958 1.00 18.33 179 ALA A CA 1
ATOM 1320 C C . ALA A 1 187 ? 8.865 -87.075 17.021 1.00 18.14 179 ALA A C 1
ATOM 1321 O O . ALA A 1 187 ? 9.809 -87.473 17.717 1.00 17.82 179 ALA A O 1
ATOM 1323 N N . ARG A 1 188 ? 8.940 -85.975 16.273 1.00 18.13 180 ARG A N 1
ATOM 1324 C CA . ARG A 1 188 ? 10.119 -85.114 16.262 1.00 18.80 180 ARG A CA 1
ATOM 1325 C C . ARG A 1 188 ? 11.387 -85.882 15.871 1.00 16.54 180 ARG A C 1
ATOM 1326 O O . ARG A 1 188 ? 12.445 -85.763 16.500 1.00 17.36 180 ARG A O 1
ATOM 1334 N N . ILE A 1 189 ? 11.238 -86.719 14.854 1.00 14.51 181 ILE A N 1
ATOM 1335 C CA . ILE A 1 189 ? 12.372 -87.404 14.237 1.00 13.77 181 ILE A CA 1
ATOM 1336 C C . ILE A 1 189 ? 12.609 -86.685 12.895 1.00 13.02 181 ILE A C 1
ATOM 1337 O O . ILE A 1 189 ? 11.764 -86.710 12.006 1.00 13.27 181 ILE A O 1
ATOM 1342 N N . GLY A 1 190 ? 13.763 -86.056 12.739 1.00 12.22 182 GLY A N 1
ATOM 1343 C CA . GLY A 1 190 ? 14.040 -85.311 11.514 1.00 12.02 182 GLY A CA 1
ATOM 1344 C C . GLY A 1 190 ? 14.388 -86.297 10.416 1.00 11.64 182 GLY A C 1
ATOM 1345 O O . GLY A 1 190 ? 15.227 -87.193 10.606 1.00 12.12 182 GLY A O 1
ATOM 1346 N N . VAL A 1 191 ? 13.746 -86.165 9.274 1.00 10.79 183 VAL A N 1
ATOM 1347 C CA . VAL A 1 191 ? 13.895 -87.112 8.178 1.00 10.30 183 VAL A CA 1
ATOM 1348 C C . VAL A 1 191 ? 14.420 -86.362 6.958 1.00 9.96 183 VAL A C 1
ATOM 1349 O O . VAL A 1 191 ? 13.786 -85.416 6.497 1.00 10.24 183 VAL A O 1
ATOM 1353 N N . PHE A 1 192 ? 15.547 -86.809 6.424 1.00 9.55 184 PHE A N 1
ATOM 1354 C CA . PHE A 1 192 ? 16.286 -86.072 5.377 1.00 9.64 184 PHE A CA 1
ATOM 1355 C C . PHE A 1 192 ? 16.783 -87.013 4.290 1.00 9.48 184 PHE A C 1
ATOM 1356 O O . PHE A 1 192 ? 17.022 -88.202 4.533 1.00 9.57 184 PHE A O 1
ATOM 1364 N N . GLU A 1 193 ? 16.997 -86.455 3.102 1.00 9.62 185 GLU A N 1
ATOM 1365 C CA . GLU A 1 193 ? 17.612 -87.145 1.997 1.00 10.02 185 GLU A CA 1
ATOM 1366 C C . GLU A 1 193 ? 18.902 -86.414 1.672 1.00 10.07 185 GLU A C 1
ATOM 1367 O O . GLU A 1 193 ? 18.890 -85.177 1.640 1.00 10.37 185 GLU A O 1
ATOM 1373 N N . VAL A 1 194 ? 19.973 -87.175 1.473 1.00 9.72 186 VAL A N 1
ATOM 1374 C CA . VAL A 1 194 ? 21.228 -86.653 1.010 1.00 9.95 186 VAL A CA 1
ATOM 1375 C C . VAL A 1 194 ? 21.582 -87.372 -0.292 1.00 10.13 186 VAL A C 1
ATOM 1376 O O . VAL A 1 194 ? 21.588 -88.593 -0.366 1.00 10.24 186 VAL A O 1
ATOM 1380 N N . ARG A 1 195 ? 21.854 -86.574 -1.323 1.00 10.18 187 ARG A N 1
ATOM 1381 C CA . ARG A 1 195 ? 22.106 -87.100 -2.669 1.00 10.74 187 ARG A CA 1
ATOM 1382 C C . ARG A 1 195 ? 23.558 -86.900 -3.082 1.00 10.75 187 ARG A C 1
ATOM 1383 O O . ARG A 1 195 ? 23.931 -85.819 -3.571 1.00 10.64 187 ARG A O 1
ATOM 1391 N N . PRO A 1 196 ? 24.397 -87.926 -2.913 1.00 11.06 188 PRO A N 1
ATOM 1392 C CA . PRO A 1 196 ? 25.779 -87.759 -3.340 1.00 11.51 188 PRO A CA 1
ATOM 1393 C C . PRO A 1 196 ? 25.956 -87.699 -4.841 1.00 11.52 188 PRO A C 1
ATOM 1394 O O . PRO A 1 196 ? 25.240 -88.398 -5.598 1.00 10.89 188 PRO A O 1
ATOM 1398 N N . GLY A 1 197 ? 26.924 -86.889 -5.259 1.00 11.69 189 GLY A N 1
ATOM 1399 C CA . GLY A 1 197 ? 27.337 -86.829 -6.664 1.00 12.11 189 GLY A CA 1
ATOM 1400 C C . GLY A 1 197 ? 28.528 -87.714 -6.962 1.00 12.89 189 GLY A C 1
ATOM 1401 O O . GLY A 1 197 ? 28.511 -88.915 -6.667 1.00 14.32 189 GLY A O 1
ATOM 1402 N N . ILE A 1 198 ? 29.571 -87.122 -7.517 1.00 13.07 190 ILE A N 1
ATOM 1403 C CA . ILE A 1 198 ? 30.773 -87.840 -7.886 1.00 14.00 190 ILE A CA 1
ATOM 1404 C C . ILE A 1 198 ? 31.728 -87.818 -6.706 1.00 13.99 190 ILE A C 1
ATOM 1405 O O . ILE A 1 198 ? 32.432 -86.842 -6.487 1.00 14.00 190 ILE A O 1
ATOM 1410 N N . ILE A 1 199 ? 31.680 -88.900 -5.935 1.00 14.00 191 ILE A N 1
ATOM 1411 C CA . ILE A 1 199 ? 32.474 -89.044 -4.712 1.00 14.58 191 ILE A CA 1
ATOM 1412 C C . ILE A 1 199 ? 33.611 -90.009 -5.019 1.00 15.58 191 ILE A C 1
ATOM 1413 O O . ILE A 1 199 ? 33.416 -91.013 -5.701 1.00 15.89 191 ILE A O 1
ATOM 1418 N N . ARG A 1 200 ? 34.784 -89.685 -4.509 1.00 15.78 192 ARG A N 1
ATOM 1419 C CA . ARG A 1 200 ? 35.960 -90.495 -4.748 1.00 17.68 192 ARG A CA 1
ATOM 1420 C C . ARG A 1 200 ? 35.701 -91.957 -4.336 1.00 18.95 192 ARG A C 1
ATOM 1421 O O . ARG A 1 200 ? 35.137 -92.228 -3.268 1.00 19.05 192 ARG A O 1
ATOM 1429 N N . THR A 1 201 ? 36.080 -92.876 -5.223 1.00 19.56 193 THR A N 1
ATOM 1430 C CA . THR A 1 201 ? 36.026 -94.313 -4.924 1.00 21.01 193 THR A CA 1
ATOM 1431 C C . THR A 1 201 ? 37.344 -94.938 -5.332 1.00 21.82 193 THR A C 1
ATOM 1432 O O . THR A 1 201 ? 38.205 -94.304 -5.976 1.00 19.71 193 THR A O 1
ATOM 1436 N N . ASP A 1 202 ? 37.499 -96.216 -5.009 1.00 22.27 194 ASP A N 1
ATOM 1437 C CA . ASP A 1 202 ? 38.692 -96.931 -5.449 1.00 23.97 194 ASP A CA 1
ATOM 1438 C C . ASP A 1 202 ? 38.660 -96.979 -6.967 1.00 23.99 194 ASP A C 1
ATOM 1439 O O . ASP A 1 202 ? 37.665 -97.394 -7.538 1.00 25.20 194 ASP A O 1
ATOM 1444 N N . MET A 1 203 ? 39.747 -96.581 -7.630 1.00 23.77 195 MET A N 1
ATOM 1445 C CA . MET A 1 203 ? 39.749 -96.506 -9.101 1.00 24.16 195 MET A CA 1
ATOM 1446 C C . MET A 1 203 ? 41.110 -96.771 -9.684 1.00 24.01 195 MET A C 1
ATOM 1447 O O . MET A 1 203 ? 42.143 -96.428 -9.091 1.00 23.29 195 MET A O 1
ATOM 1452 N N . THR A 1 204 ? 41.087 -97.338 -10.884 1.00 24.02 196 THR A N 1
ATOM 1453 C CA . THR A 1 204 ? 42.283 -97.470 -11.678 1.00 24.05 196 THR A CA 1
ATOM 1454 C C . THR A 1 204 ? 42.729 -96.072 -12.111 1.00 22.74 196 THR A C 1
ATOM 1455 O O . THR A 1 204 ? 41.888 -95.156 -12.175 1.00 22.46 196 THR A O 1
ATOM 1459 N N . ALA A 1 205 ? 44.030 -95.917 -12.376 1.00 22.72 197 ALA A N 1
ATOM 1460 C CA . ALA A 1 205 ? 44.538 -94.650 -12.905 1.00 22.76 197 ALA A CA 1
ATOM 1461 C C . ALA A 1 205 ? 43.781 -94.246 -14.165 1.00 23.58 197 ALA A C 1
ATOM 1462 O O . ALA A 1 205 ? 43.401 -93.085 -14.324 1.00 22.18 197 ALA A O 1
ATOM 1464 N N . LYS A 1 206 ? 43.518 -95.210 -15.051 1.00 24.75 198 LYS A N 1
ATOM 1465 C CA . LYS A 1 206 ? 42.800 -94.920 -16.294 1.00 27.46 198 LYS A CA 1
ATOM 1466 C C . LYS A 1 206 ? 41.463 -94.250 -16.052 1.00 25.97 198 LYS A C 1
ATOM 1467 O O . LYS A 1 206 ? 41.145 -93.206 -16.653 1.00 27.39 198 LYS A O 1
ATOM 1473 N N . VAL A 1 207 ? 40.670 -94.821 -15.156 1.00 25.12 199 VAL A N 1
ATOM 1474 C CA . VAL A 1 207 ? 39.353 -94.274 -14.862 1.00 24.14 199 VAL A CA 1
ATOM 1475 C C . VAL A 1 207 ? 39.416 -92.957 -14.086 1.00 22.32 199 VAL A C 1
ATOM 1476 O O . VAL A 1 207 ? 38.733 -92.012 -14.443 1.00 21.92 199 VAL A O 1
ATOM 1480 N N . ALA A 1 208 ? 40.264 -92.895 -13.070 1.00 21.02 200 ALA A N 1
ATOM 1481 C CA . ALA A 1 208 ? 40.451 -91.683 -12.300 1.00 19.88 200 ALA A CA 1
ATOM 1482 C C . ALA A 1 208 ? 40.917 -90.494 -13.131 1.00 19.95 200 ALA A C 1
ATOM 1483 O O . ALA A 1 208 ? 40.452 -89.375 -12.911 1.00 18.93 200 ALA A O 1
ATOM 1485 N N . ALA A 1 209 ? 41.836 -90.725 -14.068 1.00 20.32 201 ALA A N 1
ATOM 1486 C CA . ALA A 1 209 ? 42.317 -89.670 -14.951 1.00 20.89 201 ALA A CA 1
ATOM 1487 C C . ALA A 1 209 ? 41.174 -89.111 -15.817 1.00 20.91 201 ALA A C 1
ATOM 1488 O O . ALA A 1 209 ? 41.093 -87.914 -16.049 1.00 21.72 201 ALA A O 1
ATOM 1490 N N . ARG A 1 210 ? 40.296 -89.992 -16.305 1.00 21.67 202 ARG A N 1
ATOM 1491 C CA . ARG A 1 210 ? 39.184 -89.571 -17.128 1.00 22.54 202 ARG A CA 1
ATOM 1492 C C . ARG A 1 210 ? 38.196 -88.707 -16.311 1.00 22.61 202 ARG A C 1
ATOM 1493 O O . ARG A 1 210 ? 37.753 -87.637 -16.750 1.00 21.79 202 ARG A O 1
ATOM 1495 N N . TYR A 1 211 ? 37.868 -89.172 -15.110 1.00 22.24 203 TYR A N 1
ATOM 1496 C CA . TYR A 1 211 ? 37.003 -88.394 -14.240 1.00 22.77 203 TYR A CA 1
ATOM 1497 C C . TYR A 1 211 ? 37.653 -87.089 -13.849 1.00 21.50 203 TYR A C 1
ATOM 1498 O O . TYR A 1 211 ? 36.972 -86.086 -13.823 1.00 21.63 203 TYR A O 1
ATOM 1507 N N . ASP A 1 212 ? 38.952 -87.069 -13.516 1.00 21.86 204 ASP A N 1
ATOM 1508 C CA . ASP A 1 212 ? 39.589 -85.792 -13.149 1.00 22.42 204 ASP A CA 1
ATOM 1509 C C . ASP A 1 212 ? 39.478 -84.770 -14.298 1.00 21.78 204 ASP A C 1
ATOM 1510 O O . ASP A 1 212 ? 39.240 -83.583 -14.076 1.00 20.60 204 ASP A O 1
ATOM 1515 N N . ALA A 1 213 ? 39.681 -85.232 -15.520 1.00 21.34 205 ALA A N 1
ATOM 1516 C CA . ALA A 1 213 ? 39.588 -84.321 -16.659 1.00 22.34 205 ALA A CA 1
ATOM 1517 C C . ALA A 1 213 ? 38.165 -83.756 -16.782 1.00 22.34 205 ALA A C 1
ATOM 1518 O O . ALA A 1 213 ? 38.007 -82.558 -17.044 1.00 23.01 205 ALA A O 1
ATOM 1520 N N . LEU A 1 214 ? 37.153 -84.599 -16.564 1.00 22.23 206 LEU A N 1
ATOM 1521 C CA . LEU A 1 214 ? 35.758 -84.162 -16.658 1.00 23.20 206 LEU A CA 1
ATOM 1522 C C . LEU A 1 214 ? 35.393 -83.196 -15.531 1.00 22.25 206 LEU A C 1
ATOM 1523 O O . LEU A 1 214 ? 34.737 -82.160 -15.760 1.00 22.01 206 LEU A O 1
ATOM 1528 N N . ILE A 1 215 ? 35.845 -83.514 -14.318 1.00 21.29 207 ILE A N 1
ATOM 1529 C CA . ILE A 1 215 ? 35.619 -82.652 -13.164 1.00 20.84 207 ILE A CA 1
ATOM 1530 C C . ILE A 1 215 ? 36.279 -81.293 -13.386 1.00 22.93 207 ILE A C 1
ATOM 1531 O O . ILE A 1 215 ? 35.647 -80.240 -13.154 1.00 23.11 207 ILE A O 1
ATOM 1536 N N . GLU A 1 216 ? 37.534 -81.298 -13.833 1.00 23.04 208 GLU A N 1
ATOM 1537 C CA . GLU A 1 216 ? 38.267 -80.048 -14.099 1.00 25.61 208 GLU A CA 1
ATOM 1538 C C . GLU A 1 216 ? 37.651 -79.253 -15.260 1.00 25.19 208 GLU A C 1
ATOM 1539 O O . GLU A 1 216 ? 37.686 -78.022 -15.253 1.00 27.05 208 GLU A O 1
ATOM 1545 N N . GLY A 1 217 ? 37.061 -79.945 -16.220 1.00 24.60 209 GLY A N 1
ATOM 1546 C CA . GLY A 1 217 ? 36.354 -79.304 -17.332 1.00 25.82 209 GLY A CA 1
ATOM 1547 C C . GLY A 1 217 ? 35.055 -78.621 -16.916 1.00 27.01 209 GLY A C 1
ATOM 1548 O O . GLY A 1 217 ? 34.489 -77.845 -17.682 1.00 28.68 209 GLY A O 1
ATOM 1549 N N . GLY A 1 218 ? 34.583 -78.919 -15.714 1.00 24.89 210 GLY A N 1
ATOM 1550 C CA . GLY A 1 218 ? 33.416 -78.271 -15.153 1.00 24.10 210 GLY A CA 1
ATOM 1551 C C . GLY A 1 218 ? 32.158 -79.116 -15.150 1.00 22.53 210 GLY A C 1
ATOM 1552 O O . GLY A 1 218 ? 31.100 -78.582 -14.869 1.00 22.96 210 GLY A O 1
ATOM 1553 N N . LEU A 1 219 ? 32.249 -80.417 -15.424 1.00 21.22 211 LEU A N 1
ATOM 1554 C CA . LEU A 1 219 ? 31.096 -81.312 -15.177 1.00 19.66 211 LEU A CA 1
ATOM 1555 C C . LEU A 1 219 ? 30.574 -81.066 -13.749 1.00 17.85 211 LEU A C 1
ATOM 1556 O O . LEU A 1 219 ? 29.382 -80.968 -13.530 1.00 18.03 211 LEU A O 1
ATOM 1561 N N . VAL A 1 220 ? 31.501 -80.949 -12.799 1.00 15.37 212 VAL A N 1
ATOM 1562 C CA . VAL A 1 220 ? 31.181 -80.576 -11.431 1.00 13.60 212 VAL A CA 1
ATOM 1563 C C . VAL A 1 220 ? 31.519 -79.090 -11.277 1.00 13.32 212 VAL A C 1
ATOM 1564 O O . VAL A 1 220 ? 32.680 -78.713 -11.390 1.00 13.27 212 VAL A O 1
ATOM 1568 N N . PRO A 1 221 ? 30.525 -78.244 -11.014 1.00 12.49 213 PRO A N 1
ATOM 1569 C CA . PRO A 1 221 ? 30.851 -76.813 -10.929 1.00 12.36 213 PRO A CA 1
ATOM 1570 C C . PRO A 1 221 ? 31.979 -76.443 -9.947 1.00 12.75 213 PRO A C 1
ATOM 1571 O O . PRO A 1 221 ? 32.794 -75.552 -10.251 1.00 12.93 213 PRO A O 1
ATOM 1575 N N . MET A 1 222 ? 32.042 -77.131 -8.820 1.00 12.83 214 MET A N 1
ATOM 1576 C CA . MET A 1 222 ? 33.087 -76.841 -7.821 1.00 13.77 214 MET A CA 1
ATOM 1577 C C . MET A 1 222 ? 34.448 -77.409 -8.241 1.00 14.51 214 MET A C 1
ATOM 1578 O O . MET A 1 222 ? 35.480 -77.097 -7.600 1.00 14.40 214 MET A O 1
ATOM 1583 N N . LYS A 1 223 ? 34.472 -78.212 -9.300 1.00 14.50 215 LYS A N 1
ATOM 1584 C CA . LYS A 1 223 ? 35.726 -78.650 -9.913 1.00 16.06 215 LYS A CA 1
ATOM 1585 C C . LYS A 1 223 ? 36.615 -79.417 -8.938 1.00 16.01 215 LYS A C 1
ATOM 1586 O O . LYS A 1 223 ? 37.860 -79.267 -8.929 1.00 16.74 215 LYS A O 1
ATOM 1592 N N . ARG A 1 224 ? 36.002 -80.237 -8.098 1.00 14.77 216 ARG A N 1
ATOM 1593 C CA . ARG A 1 224 ? 36.771 -81.178 -7.296 1.00 14.92 216 ARG A CA 1
ATOM 1594 C C . ARG A 1 224 ? 35.980 -82.431 -7.066 1.00 14.43 216 ARG A C 1
ATOM 1595 O O . ARG A 1 224 ? 34.763 -82.426 -7.164 1.00 13.48 216 ARG A O 1
ATOM 1603 N N . TRP A 1 225 ? 36.684 -83.523 -6.778 1.00 14.38 217 TRP A N 1
ATOM 1604 C CA . TRP A 1 225 ? 36.051 -84.705 -6.226 1.00 14.67 217 TRP A CA 1
ATOM 1605 C C . TRP A 1 225 ? 35.323 -84.399 -4.933 1.00 13.72 217 TRP A C 1
ATOM 1606 O O . TRP A 1 225 ? 35.819 -83.636 -4.114 1.00 13.66 217 TRP A O 1
ATOM 1617 N N . GLY A 1 226 ? 34.159 -85.022 -4.748 1.00 13.08 218 GLY A N 1
ATOM 1618 C CA . GLY A 1 226 ? 33.574 -85.128 -3.422 1.00 13.14 218 GLY A CA 1
ATOM 1619 C C . GLY A 1 226 ? 34.365 -86.164 -2.636 1.00 13.33 218 GLY A C 1
ATOM 1620 O O . GLY A 1 226 ? 34.901 -87.100 -3.226 1.00 14.15 218 GLY A O 1
ATOM 1621 N N . GLU A 1 227 ? 34.469 -85.983 -1.334 1.00 13.45 219 GLU A N 1
ATOM 1622 C CA . GLU A 1 227 ? 35.087 -86.984 -0.470 1.00 14.31 219 GLU A CA 1
ATOM 1623 C C . GLU A 1 227 ? 34.051 -87.578 0.449 1.00 13.62 219 GLU A C 1
ATOM 1624 O O . GLU A 1 227 ? 33.013 -86.968 0.751 1.00 12.70 219 GLU A O 1
ATOM 1630 N N . ALA A 1 228 ? 34.351 -88.771 0.951 1.00 13.17 220 ALA A N 1
ATOM 1631 C CA . ALA A 1 228 ? 33.472 -89.386 1.930 1.00 13.15 220 ALA A CA 1
ATOM 1632 C C . ALA A 1 228 ? 33.283 -88.445 3.115 1.00 12.89 220 ALA A C 1
ATOM 1633 O O . ALA A 1 228 ? 32.212 -88.388 3.688 1.00 13.15 220 ALA A O 1
ATOM 1635 N N . SER A 1 229 ? 34.328 -87.707 3.475 1.00 13.45 221 SER A N 1
ATOM 1636 C CA . SER A 1 229 ? 34.222 -86.725 4.563 1.00 14.03 221 SER A CA 1
ATOM 1637 C C . SER A 1 229 ? 33.251 -85.565 4.303 1.00 13.49 221 SER A C 1
ATOM 1638 O O . SER A 1 229 ? 32.723 -84.960 5.240 1.00 14.17 221 SER A O 1
ATOM 1641 N N . ASP A 1 230 ? 33.049 -85.175 3.049 1.00 13.22 222 ASP A N 1
ATOM 1642 C CA . ASP A 1 230 ? 32.005 -84.207 2.703 1.00 13.07 222 ASP A CA 1
ATOM 1643 C C . ASP A 1 230 ? 30.600 -84.735 3.077 1.00 12.30 222 ASP A C 1
ATOM 1644 O O . ASP A 1 230 ? 29.803 -84.043 3.727 1.00 11.71 222 ASP A O 1
ATOM 1649 N N . VAL A 1 231 ? 30.285 -85.943 2.609 1.00 11.61 223 VAL A N 1
ATOM 1650 C CA . VAL A 1 231 ? 29.016 -86.550 2.946 1.00 11.51 223 VAL A CA 1
ATOM 1651 C C . VAL A 1 231 ? 28.894 -86.759 4.462 1.00 11.24 223 VAL A C 1
ATOM 1652 O O . VAL A 1 231 ? 27.872 -86.421 5.049 1.00 11.05 223 VAL A O 1
ATOM 1656 N N . GLY A 1 232 ? 29.977 -87.169 5.103 1.00 11.07 224 GLY A N 1
ATOM 1657 C CA . GLY A 1 232 ? 29.969 -87.354 6.533 1.00 11.03 224 GLY A CA 1
ATOM 1658 C C . GLY A 1 232 ? 29.662 -86.063 7.292 1.00 10.87 224 GLY A C 1
ATOM 1659 O O . GLY A 1 232 ? 28.885 -86.072 8.243 1.00 10.97 224 GLY A O 1
ATOM 1660 N N . ALA A 1 233 ? 30.324 -84.970 6.902 1.00 10.64 225 ALA A N 1
ATOM 1661 C CA . ALA A 1 233 ? 30.094 -83.692 7.595 1.00 10.75 225 ALA A CA 1
ATOM 1662 C C . ALA A 1 233 ? 28.649 -83.191 7.449 1.00 10.40 225 ALA A C 1
ATOM 1663 O O . ALA A 1 233 ? 28.054 -82.661 8.427 1.00 10.95 225 ALA A O 1
ATOM 1665 N N . ILE A 1 234 ? 28.080 -83.392 6.280 1.00 10.42 226 ILE A N 1
ATOM 1666 C CA . ILE A 1 234 ? 26.678 -83.036 6.015 1.00 10.39 226 ILE A CA 1
ATOM 1667 C C . ILE A 1 234 ? 25.755 -83.863 6.875 1.00 10.36 226 ILE A C 1
ATOM 1668 O O . ILE A 1 234 ? 24.880 -83.347 7.563 1.00 10.21 226 ILE A O 1
ATOM 1673 N N . VAL A 1 235 ? 25.967 -85.171 6.883 1.00 10.42 227 VAL A N 1
ATOM 1674 C CA . VAL A 1 235 ? 25.117 -86.050 7.699 1.00 10.64 227 VAL A CA 1
ATOM 1675 C C . VAL A 1 235 ? 25.225 -85.743 9.201 1.00 10.96 227 VAL A C 1
ATOM 1676 O O . VAL A 1 235 ? 24.222 -85.696 9.898 1.00 11.00 227 VAL A O 1
ATOM 1680 N N . ALA A 1 236 ? 26.439 -85.532 9.704 1.00 11.61 228 ALA A N 1
ATOM 1681 C CA . ALA A 1 236 ? 26.612 -85.192 11.093 1.00 12.51 228 ALA A CA 1
ATOM 1682 C C . ALA A 1 236 ? 25.911 -83.872 11.453 1.00 13.30 228 ALA A C 1
ATOM 1683 O O . ALA A 1 236 ? 25.319 -83.756 12.524 1.00 14.13 228 ALA A O 1
ATOM 1685 N N . GLY A 1 237 ? 25.938 -82.895 10.544 1.00 13.79 229 GLY A N 1
ATOM 1686 C CA . GLY A 1 237 ? 25.153 -81.669 10.741 1.00 14.29 229 GLY A CA 1
ATOM 1687 C C . GLY A 1 237 ? 23.658 -81.902 10.861 1.00 14.53 229 GLY A C 1
ATOM 1688 O O . GLY A 1 237 ? 22.994 -81.398 11.788 1.00 17.00 229 GLY A O 1
ATOM 1689 N N . LEU A 1 238 ? 23.117 -82.743 9.982 1.00 13.16 230 LEU A N 1
ATOM 1690 C CA . LEU A 1 238 ? 21.714 -83.099 10.064 1.00 13.00 230 LEU A CA 1
ATOM 1691 C C . LEU A 1 238 ? 21.346 -83.903 11.311 1.00 13.78 230 LEU A C 1
ATOM 1692 O O . LEU A 1 238 ? 20.234 -83.788 11.847 1.00 15.37 230 LEU A O 1
ATOM 1697 N N . ALA A 1 239 ? 22.248 -84.763 11.757 1.00 13.18 231 ALA A N 1
ATOM 1698 C CA . ALA A 1 239 ? 22.015 -85.640 12.902 1.00 13.48 231 ALA A CA 1
ATOM 1699 C C . ALA A 1 239 ? 22.104 -84.917 14.232 1.00 13.71 231 ALA A C 1
ATOM 1700 O O . ALA A 1 239 ? 21.677 -85.469 15.237 1.00 14.32 231 ALA A O 1
ATOM 1702 N N . GLY A 1 240 ? 22.676 -83.719 14.259 1.00 13.92 232 GLY A N 1
ATOM 1703 C CA . GLY A 1 240 ? 22.906 -83.012 15.529 1.00 14.68 232 GLY A CA 1
ATOM 1704 C C . GLY A 1 240 ? 21.702 -82.325 16.153 1.00 15.13 232 GLY A C 1
ATOM 1705 O O . GLY A 1 240 ? 21.796 -81.813 17.287 1.00 15.65 232 GLY A O 1
ATOM 1706 N N . GLY A 1 241 ? 20.589 -82.271 15.418 1.00 14.97 233 GLY A N 1
ATOM 1707 C CA . GLY A 1 241 ? 19.345 -81.729 15.918 1.00 15.38 233 GLY A CA 1
ATOM 1708 C C . GLY A 1 241 ? 18.965 -80.326 15.449 1.00 15.21 233 GLY A C 1
ATOM 1709 O O . GLY A 1 241 ? 17.804 -79.948 15.559 1.00 15.38 233 GLY A O 1
ATOM 1710 N N . ASP A 1 242 ? 19.917 -79.571 14.918 1.00 14.56 234 ASP A N 1
ATOM 1711 C CA . ASP A 1 242 ? 19.625 -78.207 14.504 1.00 15.21 234 ASP A CA 1
ATOM 1712 C C . ASP A 1 242 ? 18.742 -78.113 13.291 1.00 14.03 234 ASP A C 1
ATOM 1713 O O . ASP A 1 242 ? 18.205 -77.033 13.024 1.00 13.43 234 ASP A O 1
ATOM 1718 N N . PHE A 1 243 ? 18.567 -79.213 12.561 1.00 12.65 235 PHE A N 1
ATOM 1719 C CA . PHE A 1 243 ? 17.746 -79.201 11.349 1.00 12.37 235 PHE A CA 1
ATOM 1720 C C . PHE A 1 243 ? 16.381 -79.881 11.557 1.00 12.25 235 PHE A C 1
ATOM 1721 O O . PHE A 1 243 ? 15.692 -80.228 10.585 1.00 11.61 235 PHE A O 1
ATOM 1729 N N . ILE A 1 244 ? 15.960 -80.053 12.803 1.00 12.37 236 ILE A N 1
ATOM 1730 C CA . ILE A 1 244 ? 14.708 -80.791 13.061 1.00 12.79 236 ILE A CA 1
ATOM 1731 C C . ILE A 1 244 ? 13.518 -80.166 12.333 1.00 12.39 236 ILE A C 1
ATOM 1732 O O . ILE A 1 244 ? 12.645 -80.861 11.776 1.00 11.97 236 ILE A O 1
ATOM 1737 N N . PHE A 1 245 ? 13.479 -78.834 12.308 1.00 12.10 237 PHE A N 1
ATOM 1738 C CA . PHE A 1 245 ? 12.337 -78.139 11.695 1.00 12.41 237 PHE A CA 1
ATOM 1739 C C . PHE A 1 245 ? 12.450 -78.145 10.156 1.00 12.13 237 PHE A C 1
ATOM 1740 O O . PHE A 1 245 ? 11.521 -77.687 9.461 1.00 12.99 237 PHE A O 1
ATOM 1748 N N . ALA A 1 246 ? 13.538 -78.687 9.622 1.00 11.50 238 ALA A N 1
ATOM 1749 C CA . ALA A 1 246 ? 13.724 -78.827 8.158 1.00 11.43 238 ALA A CA 1
ATOM 1750 C C . ALA A 1 246 ? 13.437 -80.250 7.664 1.00 11.14 238 ALA A C 1
ATOM 1751 O O . ALA A 1 246 ? 13.810 -80.621 6.569 1.00 10.73 238 ALA A O 1
ATOM 1753 N N . THR A 1 247 ? 12.736 -81.011 8.492 1.00 11.09 239 THR A N 1
ATOM 1754 C CA . THR A 1 247 ? 12.350 -82.377 8.130 1.00 10.92 239 THR A CA 1
ATOM 1755 C C . THR A 1 247 ? 11.677 -82.389 6.748 1.00 10.55 239 THR A C 1
ATOM 1756 O O . THR A 1 247 ? 10.894 -81.476 6.407 1.00 10.65 239 THR A O 1
ATOM 1760 N N . GLY A 1 248 ? 12.062 -83.376 5.956 1.00 9.97 240 GLY A N 1
ATOM 1761 C CA . GLY A 1 248 ? 11.605 -83.544 4.550 1.00 10.09 240 GLY A CA 1
ATOM 1762 C C . GLY A 1 248 ? 12.548 -82.859 3.558 1.00 10.02 240 GLY A C 1
ATOM 1763 O O . GLY A 1 248 ? 12.394 -83.051 2.349 1.00 10.53 240 GLY A O 1
ATOM 1764 N N . SER A 1 249 ? 13.560 -82.142 4.039 1.00 10.09 241 SER A N 1
ATOM 1765 C CA . SER A 1 249 ? 14.518 -81.528 3.126 1.00 10.08 241 SER A CA 1
ATOM 1766 C C . SER A 1 249 ? 15.452 -82.551 2.446 1.00 10.28 241 SER A C 1
ATOM 1767 O O . SER A 1 249 ? 15.833 -83.568 3.028 1.00 10.46 241 SER A O 1
ATOM 1770 N N . ALA A 1 250 ? 15.872 -82.199 1.233 1.00 10.74 242 ALA A N 1
ATOM 1771 C CA . ALA A 1 250 ? 16.818 -82.959 0.459 1.00 11.94 242 ALA A CA 1
ATOM 1772 C C . ALA A 1 250 ? 18.079 -82.086 0.243 1.00 13.82 242 ALA A C 1
ATOM 1773 O O . ALA A 1 250 ? 17.971 -80.883 -0.058 1.00 16.64 242 ALA A O 1
ATOM 1775 N N . ILE A 1 251 ? 19.245 -82.657 0.469 1.00 13.89 243 ILE A N 1
ATOM 1776 C CA . ILE A 1 251 ? 20.547 -81.938 0.397 1.00 15.90 243 ILE A CA 1
ATOM 1777 C C . ILE A 1 251 ? 21.323 -82.610 -0.711 1.00 15.51 243 ILE A C 1
ATOM 1778 O O . ILE A 1 251 ? 21.455 -83.840 -0.704 1.00 15.61 243 ILE A O 1
ATOM 1783 N N A HIS A 1 252 ? 21.813 -81.827 -1.657 0.50 14.97 244 HIS A N 1
ATOM 1784 N N B HIS A 1 252 ? 21.829 -81.874 -1.706 0.50 13.95 244 HIS A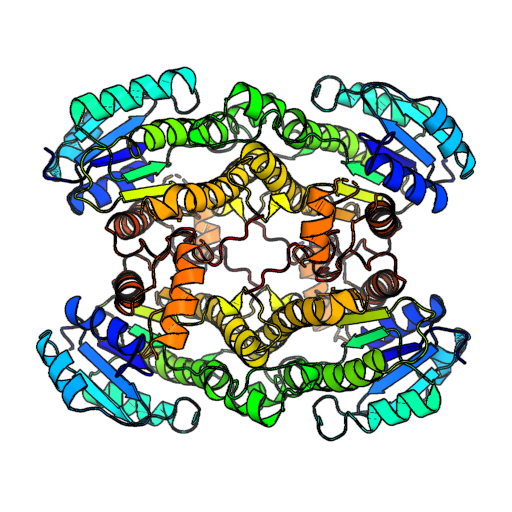 N 1
ATOM 1785 C CA A HIS A 1 252 ? 22.690 -82.344 -2.654 0.50 15.50 244 HIS A CA 1
ATOM 1786 C CA B HIS A 1 252 ? 22.603 -82.536 -2.771 0.50 13.76 244 HIS A CA 1
ATOM 1787 C C A HIS A 1 252 ? 24.026 -82.477 -1.915 0.50 14.27 244 HIS A C 1
ATOM 1788 C C B HIS A 1 252 ? 24.114 -82.348 -2.559 0.50 12.96 244 HIS A C 1
ATOM 1789 O O A HIS A 1 252 ? 24.288 -81.769 -0.925 0.50 14.60 244 HIS A O 1
ATOM 1790 O O B HIS A 1 252 ? 24.601 -81.238 -2.711 0.50 11.79 244 HIS A O 1
ATOM 1803 N N . ALA A 1 253 ? 24.834 -83.447 -2.269 1.00 12.60 245 ALA A N 1
ATOM 1804 C CA . ALA A 1 253 ? 26.239 -83.418 -1.848 1.00 12.16 245 ALA A CA 1
ATOM 1805 C C . ALA A 1 253 ? 27.072 -83.739 -3.104 1.00 11.30 245 ALA A C 1
ATOM 1806 O O . ALA A 1 253 ? 27.592 -84.836 -3.291 1.00 10.95 245 ALA A O 1
ATOM 1808 N N . ASP A 1 254 ? 27.112 -82.761 -4.007 1.00 10.78 246 ASP A N 1
ATOM 1809 C CA . ASP A 1 254 ? 27.574 -82.995 -5.375 1.00 11.03 246 ASP A CA 1
ATOM 1810 C C . ASP A 1 254 ? 28.355 -81.864 -6.027 1.00 10.71 246 ASP A C 1
ATOM 1811 O O . ASP A 1 254 ? 28.572 -81.889 -7.238 1.00 11.03 246 ASP A O 1
ATOM 1816 N N . GLY A 1 255 ? 28.774 -80.854 -5.259 1.00 10.44 247 GLY A N 1
ATOM 1817 C CA . GLY A 1 255 ? 29.549 -79.784 -5.844 1.00 10.61 247 GLY A CA 1
ATOM 1818 C C . GLY A 1 255 ? 28.831 -78.974 -6.882 1.00 10.63 247 GLY A C 1
ATOM 1819 O O . GLY A 1 255 ? 29.459 -78.287 -7.697 1.00 10.59 247 GLY A O 1
ATOM 1820 N N . GLY A 1 256 ? 27.499 -79.044 -6.856 1.00 10.48 248 GLY A N 1
ATOM 1821 C CA . GLY A 1 256 ? 26.664 -78.405 -7.850 1.00 10.51 248 GLY A CA 1
ATOM 1822 C C . GLY A 1 256 ? 26.299 -79.184 -9.083 1.00 10.77 248 GLY A C 1
ATOM 1823 O O . GLY A 1 256 ? 25.682 -78.640 -9.977 1.00 10.73 248 GLY A O 1
ATOM 1824 N N . LEU A 1 257 ? 26.661 -80.466 -9.137 1.00 10.82 249 LEU A N 1
ATOM 1825 C CA . LEU A 1 257 ? 26.468 -81.275 -10.327 1.00 11.71 249 LEU A CA 1
ATOM 1826 C C . LEU A 1 257 ? 25.016 -81.293 -10.779 1.00 12.00 249 LEU A C 1
ATOM 1827 O O . LEU A 1 257 ? 24.753 -81.228 -11.998 1.00 12.95 249 LEU A O 1
ATOM 1832 N N . SER A 1 258 ? 24.090 -81.356 -9.824 1.00 11.75 250 SER A N 1
ATOM 1833 C CA . SER A 1 258 ? 22.644 -81.491 -10.144 1.00 12.53 250 SER A CA 1
ATOM 1834 C C . SER A 1 258 ? 21.943 -80.164 -10.378 1.00 12.54 250 SER A C 1
ATOM 1835 O O . SER A 1 258 ? 20.739 -80.150 -10.662 1.00 12.75 250 SER A O 1
ATOM 1838 N N . ILE A 1 259 ? 22.661 -79.056 -10.310 1.00 11.90 251 ILE A N 1
ATOM 1839 C CA . ILE A 1 259 ? 22.028 -77.765 -10.660 1.00 12.44 251 ILE A CA 1
ATOM 1840 C C . ILE A 1 259 ? 21.702 -77.797 -12.143 1.00 12.91 251 ILE A C 1
ATOM 1841 O O . ILE A 1 259 ? 22.565 -78.080 -12.950 1.00 13.26 251 ILE A O 1
ATOM 1846 N N . ALA A 1 260 ? 20.441 -77.532 -12.502 1.00 13.29 252 ALA A N 1
ATOM 1847 C CA . ALA A 1 260 ? 20.039 -77.582 -13.889 1.00 14.53 252 ALA A CA 1
ATOM 1848 C C . ALA A 1 260 ? 20.512 -76.327 -14.575 1.00 15.63 252 ALA A C 1
ATOM 1849 O O . ALA A 1 260 ? 20.217 -75.231 -14.131 1.00 17.28 252 ALA A O 1
ATOM 1851 N N . LYS A 1 261 ? 21.274 -76.493 -15.616 1.00 17.11 253 LYS A N 1
ATOM 1852 C CA . LYS A 1 261 ? 21.917 -75.350 -16.275 1.00 19.35 253 LYS A CA 1
ATOM 1853 C C . LYS A 1 261 ? 21.887 -75.493 -17.764 1.00 19.74 253 LYS A C 1
ATOM 1854 O O . LYS A 1 261 ? 21.877 -76.608 -18.294 1.00 19.00 253 LYS A O 1
ATOM 1860 N N . LEU A 1 262 ? 21.906 -74.349 -18.427 1.00 19.63 254 LEU A N 1
ATOM 1861 C CA . LEU A 1 262 ? 21.942 -74.297 -19.861 1.00 21.20 254 LEU A CA 1
ATOM 1862 C C . LEU A 1 262 ? 23.033 -73.336 -20.242 1.00 22.75 254 LEU A C 1
ATOM 1863 O O . LEU A 1 262 ? 23.051 -72.175 -19.840 1.00 22.80 254 LEU A O 1
ATOM 1869 N N . SER B 1 10 ? 0.731 -102.710 -46.068 1.00 30.71 2 SER B N 1
ATOM 1870 C CA . SER B 1 10 ? 1.128 -101.671 -45.058 1.00 30.68 2 SER B CA 1
ATOM 1871 C C . SER B 1 10 ? -0.101 -101.055 -44.348 1.00 27.29 2 SER B C 1
ATOM 1872 O O . SER B 1 10 ? -1.114 -100.735 -44.995 1.00 25.36 2 SER B O 1
ATOM 1875 N N . ARG B 1 11 ? -0.001 -100.826 -43.042 1.00 22.99 3 ARG B N 1
ATOM 1876 C CA . ARG B 1 11 ? -1.183 -100.395 -42.296 1.00 21.75 3 ARG B CA 1
ATOM 1877 C C . ARG B 1 11 ? -1.602 -98.958 -42.670 1.00 20.02 3 ARG B C 1
ATOM 1878 O O . ARG B 1 11 ? -0.783 -98.111 -43.002 1.00 20.31 3 ARG B O 1
ATOM 1886 N N . GLN B 1 12 ? -2.909 -98.738 -42.689 1.00 19.13 4 GLN B N 1
ATOM 1887 C CA . GLN B 1 12 ? -3.519 -97.475 -43.067 1.00 19.21 4 GLN B CA 1
ATOM 1888 C C . GLN B 1 12 ? -4.034 -96.679 -41.896 1.00 17.32 4 GLN B C 1
ATOM 1889 O O . GLN B 1 12 ? -4.470 -95.523 -42.069 1.00 17.07 4 GLN B O 1
ATOM 1895 N N . ARG B 1 13 ? -4.010 -97.280 -40.712 1.00 15.90 5 ARG B N 1
ATOM 1896 C CA . ARG B 1 13 ? -4.364 -96.591 -39.487 1.00 15.38 5 ARG B CA 1
ATOM 1897 C C . ARG B 1 13 ? -3.277 -96.881 -38.487 1.00 14.35 5 ARG B C 1
ATOM 1898 O O . ARG B 1 13 ? -2.727 -97.985 -38.491 1.00 14.68 5 ARG B O 1
ATOM 1906 N N . PRO B 1 14 ? -2.963 -95.918 -37.624 1.00 13.25 6 PRO B N 1
ATOM 1907 C CA . PRO B 1 14 ? -1.974 -96.188 -36.569 1.00 12.68 6 PRO B CA 1
ATOM 1908 C C . PRO B 1 14 ? -2.553 -97.146 -35.537 1.00 12.40 6 PRO B C 1
ATOM 1909 O O . PRO B 1 14 ? -3.768 -97.267 -35.416 1.00 13.05 6 PRO B O 1
ATOM 1913 N N . VAL B 1 15 ? -1.663 -97.868 -34.878 1.00 11.55 7 VAL B N 1
ATOM 1914 C CA . VAL B 1 15 ? -2.007 -98.901 -33.922 1.00 11.06 7 VAL B CA 1
ATOM 1915 C C . VAL B 1 15 ? -1.579 -98.476 -32.509 1.00 10.57 7 VAL B C 1
ATOM 1916 O O . VAL B 1 15 ? -0.403 -98.154 -32.301 1.00 10.31 7 VAL B O 1
ATOM 1920 N N . ALA B 1 16 ? -2.523 -98.461 -31.580 1.00 10.39 8 ALA B N 1
ATOM 1921 C CA . ALA B 1 16 ? -2.275 -98.194 -30.158 1.00 10.23 8 ALA B CA 1
ATOM 1922 C C . ALA B 1 16 ? -2.489 -99.442 -29.347 1.00 10.67 8 ALA B C 1
ATOM 1923 O O . ALA B 1 16 ? -3.518 -100.105 -29.480 1.00 10.64 8 ALA B O 1
ATOM 1925 N N . LEU B 1 17 ? -1.506 -99.742 -28.504 1.00 10.25 9 LEU B N 1
ATOM 1926 C CA . LEU B 1 17 ? -1.577 -100.866 -27.594 1.00 10.75 9 LEU B CA 1
ATOM 1927 C C . LEU B 1 17 ? -1.874 -100.240 -26.226 1.00 10.37 9 LEU B C 1
ATOM 1928 O O . LEU B 1 17 ? -1.053 -99.491 -25.718 1.00 10.76 9 LEU B O 1
ATOM 1933 N N . VAL B 1 18 ? -3.054 -100.518 -25.689 1.00 10.25 10 VAL B N 1
ATOM 1934 C CA . VAL B 1 18 ? -3.491 -99.947 -24.406 1.00 10.03 10 VAL B CA 1
ATOM 1935 C C . VAL B 1 18 ? -3.544 -101.055 -23.377 1.00 10.48 10 VAL B C 1
ATOM 1936 O O . VAL B 1 18 ? -4.375 -101.961 -23.450 1.00 10.25 10 VAL B O 1
ATOM 1940 N N . THR B 1 19 ? -2.621 -101.011 -22.425 1.00 9.79 11 THR B N 1
ATOM 1941 C CA . THR B 1 19 ? -2.643 -102.023 -21.384 1.00 10.70 11 THR B CA 1
ATOM 1942 C C . THR B 1 19 ? -3.751 -101.725 -20.364 1.00 11.31 11 THR B C 1
ATOM 1943 O O . THR B 1 19 ? -4.021 -100.563 -20.026 1.00 10.63 11 THR B O 1
ATOM 1947 N N . GLY B 1 20 ? -4.442 -102.774 -19.913 1.00 12.07 12 GLY B N 1
ATOM 1948 C CA . GLY B 1 20 ? -5.597 -102.549 -19.047 1.00 13.60 12 GLY B CA 1
ATOM 1949 C C . GLY B 1 20 ? -6.717 -101.771 -19.718 1.00 14.01 12 GLY B C 1
ATOM 1950 O O . GLY B 1 20 ? -7.347 -100.926 -19.094 1.00 15.37 12 GLY B O 1
ATOM 1951 N N . GLY B 1 21 ? -6.926 -102.001 -21.003 1.00 14.27 13 GLY B N 1
ATOM 1952 C CA . GLY B 1 21 ? -7.763 -101.117 -21.812 1.00 14.79 13 GLY B CA 1
ATOM 1953 C C . GLY B 1 21 ? -9.237 -101.474 -21.861 1.00 15.90 13 GLY B C 1
ATOM 1954 O O . GLY B 1 21 ? -9.990 -100.861 -22.603 1.00 16.41 13 GLY B O 1
ATOM 1955 N N . ARG B 1 22 ? -9.678 -102.434 -21.085 1.00 17.35 14 ARG B N 1
ATOM 1956 C CA . ARG B 1 22 ? -11.076 -102.818 -21.242 1.00 19.31 14 ARG B CA 1
ATOM 1957 C C . ARG B 1 22 ? -12.012 -102.281 -20.150 1.00 18.59 14 ARG B C 1
ATOM 1958 O O . ARG B 1 22 ? -13.206 -102.485 -20.221 1.00 19.10 14 ARG B O 1
ATOM 1966 N N . ARG B 1 23 ? -11.463 -101.537 -19.195 1.00 17.33 15 ARG B N 1
ATOM 1967 C CA . ARG B 1 23 ? -12.267 -100.863 -18.216 1.00 18.46 15 ARG B CA 1
ATOM 1968 C C . ARG B 1 23 ? -11.572 -99.632 -17.656 1.00 16.52 15 ARG B C 1
ATOM 1969 O O . ARG B 1 23 ? -10.370 -99.421 -17.869 1.00 15.07 15 ARG B O 1
ATOM 1977 N N . GLY B 1 24 ? -12.370 -98.797 -16.987 1.00 16.17 16 GLY B N 1
ATOM 1978 C CA . GLY B 1 24 ? -11.831 -97.671 -16.230 1.00 15.82 16 GLY B CA 1
ATOM 1979 C C . GLY B 1 24 ? -11.119 -96.669 -17.140 1.00 14.34 16 GLY B C 1
ATOM 1980 O O . GLY B 1 24 ? -11.538 -96.389 -18.269 1.00 14.20 16 GLY B O 1
ATOM 1981 N N . ILE B 1 25 ? -10.034 -96.116 -16.630 1.00 13.97 17 ILE B N 1
ATOM 1982 C CA . ILE B 1 25 ? -9.254 -95.126 -17.379 1.00 13.14 17 ILE B CA 1
ATOM 1983 C C . ILE B 1 25 ? -8.769 -95.687 -18.712 1.00 12.35 17 ILE B C 1
ATOM 1984 O O . ILE B 1 25 ? -8.808 -95.005 -19.744 1.00 12.39 17 ILE B O 1
ATOM 1989 N N . GLY B 1 26 ? -8.316 -96.940 -18.693 1.00 11.87 18 GLY B N 1
ATOM 1990 C CA . GLY B 1 26 ? -7.842 -97.597 -19.911 1.00 11.13 18 GLY B CA 1
ATOM 1991 C C . GLY B 1 26 ? -8.898 -97.608 -20.998 1.00 11.22 18 GLY B C 1
ATOM 1992 O O . GLY B 1 26 ? -8.593 -97.371 -22.144 1.00 10.72 18 GLY B O 1
ATOM 1993 N N . LEU B 1 27 ? -10.141 -97.894 -20.642 1.00 11.87 19 LEU B N 1
ATOM 1994 C CA . LEU B 1 27 ? -11.227 -97.880 -21.612 1.00 12.29 19 LEU B CA 1
ATOM 1995 C C . LEU B 1 27 ? -11.521 -96.469 -22.129 1.00 12.19 19 LEU B C 1
ATOM 1996 O O . LEU B 1 27 ? -11.751 -96.274 -23.314 1.00 12.28 19 LEU B O 1
ATOM 2001 N N . GLY B 1 28 ? -11.453 -95.461 -21.263 1.00 12.04 20 GLY B N 1
ATOM 2002 C CA . GLY B 1 28 ? -11.625 -94.084 -21.719 1.00 12.11 20 GLY B CA 1
ATOM 2003 C C . GLY B 1 28 ? -10.542 -93.709 -22.722 1.00 11.32 20 GLY B C 1
ATOM 2004 O O . GLY B 1 28 ? -10.794 -92.994 -23.708 1.00 11.54 20 GLY B O 1
ATOM 2005 N N . ILE B 1 29 ? -9.313 -94.150 -22.462 1.00 10.51 21 ILE B N 1
ATOM 2006 C CA . ILE B 1 29 ? -8.207 -93.922 -23.378 1.00 10.12 21 ILE B CA 1
ATOM 2007 C C . ILE B 1 29 ? -8.440 -94.655 -24.704 1.00 10.33 21 ILE B C 1
ATOM 2008 O O . ILE B 1 29 ? -8.309 -94.069 -25.763 1.00 10.27 21 ILE B O 1
ATOM 2013 N N . ALA B 1 30 ? -8.823 -95.912 -24.634 1.00 10.38 22 ALA B N 1
ATOM 2014 C CA . ALA B 1 30 ? -9.078 -96.704 -25.829 1.00 10.66 22 ALA B CA 1
ATOM 2015 C C . ALA B 1 30 ? -10.170 -96.046 -26.690 1.00 11.46 22 ALA B C 1
ATOM 2016 O O . ALA B 1 30 ? -10.024 -95.931 -27.915 1.00 11.45 22 ALA B O 1
ATOM 2018 N N A ARG B 1 31 ? -11.246 -95.593 -26.051 0.50 12.11 23 ARG B N 1
ATOM 2019 N N B ARG B 1 31 ? -11.245 -95.593 -26.053 0.50 11.87 23 ARG B N 1
ATOM 2020 C CA A ARG B 1 31 ? -12.339 -94.935 -26.773 0.50 13.13 23 ARG B CA 1
ATOM 2021 C CA B ARG B 1 31 ? -12.330 -94.921 -26.771 0.50 12.73 23 ARG B CA 1
ATOM 2022 C C A ARG B 1 31 ? -11.863 -93.662 -27.467 0.50 12.92 23 ARG B C 1
ATOM 2023 C C B ARG B 1 31 ? -11.836 -93.671 -27.478 0.50 12.68 23 ARG B C 1
ATOM 2024 O O A ARG B 1 31 ? -12.197 -93.406 -28.625 0.50 13.09 23 ARG B O 1
ATOM 2025 O O B ARG B 1 31 ? -12.128 -93.437 -28.650 0.50 12.84 23 ARG B O 1
ATOM 2040 N N . ALA B 1 32 ? -11.101 -92.840 -26.751 1.00 12.27 24 ALA B N 1
ATOM 2041 C CA . ALA B 1 32 ? -10.571 -91.602 -27.344 1.00 12.42 24 ALA B CA 1
ATOM 2042 C C . ALA B 1 32 ? -9.656 -91.871 -28.525 1.00 12.02 24 ALA B C 1
ATOM 2043 O O . ALA B 1 32 ? -9.752 -91.190 -29.557 1.00 12.73 24 ALA B O 1
ATOM 2045 N N . LEU B 1 33 ? -8.797 -92.868 -28.400 1.00 11.59 25 LEU B N 1
ATOM 2046 C CA . LEU B 1 33 ? -7.890 -93.222 -29.473 1.00 11.29 25 LEU B CA 1
ATOM 2047 C C . LEU B 1 33 ? -8.630 -93.770 -30.668 1.00 11.67 25 LEU B C 1
ATOM 2048 O O . LEU B 1 33 ? -8.350 -93.364 -31.783 1.00 12.20 25 LEU B O 1
ATOM 2053 N N . ALA B 1 34 ? -9.599 -94.644 -30.448 1.00 12.06 26 ALA B N 1
ATOM 2054 C CA . ALA B 1 34 ? -10.393 -95.160 -31.568 1.00 12.99 26 ALA B CA 1
ATOM 2055 C C . ALA B 1 34 ? -11.093 -94.010 -32.302 1.00 13.74 26 ALA B C 1
ATOM 2056 O O . ALA B 1 34 ? -11.121 -93.978 -33.537 1.00 14.23 26 ALA B O 1
ATOM 2058 N N . ALA B 1 35 ? -11.663 -93.081 -31.542 1.00 14.57 27 ALA B N 1
ATOM 2059 C CA . ALA B 1 35 ? -12.363 -91.956 -32.143 1.00 16.00 27 ALA B CA 1
ATOM 2060 C C . ALA B 1 35 ? -11.445 -91.078 -32.977 1.00 16.49 27 ALA B C 1
ATOM 2061 O O . ALA B 1 35 ? -11.919 -90.438 -33.944 1.00 18.65 27 ALA B O 1
ATOM 2063 N N . LYS B 1 36 ? -10.176 -91.023 -32.616 1.00 15.99 28 LYS B N 1
ATOM 2064 C CA . LYS B 1 36 ? -9.156 -90.241 -33.319 1.00 16.54 28 LYS B CA 1
ATOM 2065 C C . LYS B 1 36 ? -8.617 -90.952 -34.546 1.00 17.21 28 LYS B C 1
ATOM 2066 O O . LYS B 1 36 ? -7.951 -90.325 -35.358 1.00 20.39 28 LYS B O 1
ATOM 2068 N N . GLY B 1 37 ? -8.914 -92.236 -34.691 1.00 15.20 29 GLY B N 1
ATOM 2069 C CA . GLY B 1 37 ? -8.593 -92.982 -35.878 1.00 14.87 29 GLY B CA 1
ATOM 2070 C C . GLY B 1 37 ? -7.568 -94.094 -35.672 1.00 13.78 29 GLY B C 1
ATOM 2071 O O . GLY B 1 37 ? -6.999 -94.587 -36.648 1.00 14.11 29 GLY B O 1
ATOM 2072 N N . PHE B 1 38 ? -7.300 -94.477 -34.422 1.00 12.92 30 PHE B N 1
ATOM 2073 C CA . PHE B 1 38 ? -6.370 -95.574 -34.178 1.00 12.26 30 PHE B CA 1
ATOM 2074 C C . PHE B 1 38 ? -7.083 -96.914 -34.207 1.00 12.55 30 PHE B C 1
ATOM 2075 O O . PHE B 1 38 ? -8.234 -97.004 -33.802 1.00 12.66 30 PHE B O 1
ATOM 2083 N N . ASP B 1 39 ? -6.348 -97.944 -34.632 1.00 12.50 31 ASP B N 1
ATOM 2084 C CA . ASP B 1 39 ? -6.676 -99.326 -34.374 1.00 13.01 31 ASP B CA 1
ATOM 2085 C C . ASP B 1 39 ? -6.138 -99.662 -32.981 1.00 12.22 31 ASP B C 1
ATOM 2086 O O . ASP B 1 39 ? -5.230 -99.000 -32.476 1.00 12.03 31 ASP B O 1
ATOM 2091 N N . LEU B 1 40 ? -6.743 -100.674 -32.348 1.00 12.31 32 LEU B N 1
ATOM 2092 C CA . LEU B 1 40 ? -6.511 -100.900 -30.911 1.00 11.77 32 LEU B CA 1
ATOM 2093 C C . LEU B 1 40 ? -6.136 -102.343 -30.620 1.00 11.82 32 LEU B C 1
ATOM 2094 O O . LEU B 1 40 ? -6.869 -103.274 -30.994 1.00 12.46 32 LEU B O 1
ATOM 2099 N N . ALA B 1 41 ? -5.031 -102.497 -29.925 1.00 11.37 33 ALA B N 1
ATOM 2100 C CA . ALA B 1 41 ? -4.650 -103.756 -29.261 1.00 11.74 33 ALA B CA 1
ATOM 2101 C C . ALA B 1 41 ? -4.863 -103.554 -27.760 1.00 11.92 33 ALA B C 1
ATOM 2102 O O . ALA B 1 41 ? -4.192 -102.723 -27.123 1.00 11.88 33 ALA B O 1
ATOM 2104 N N . ILE B 1 42 ? -5.820 -104.274 -27.203 1.00 12.97 34 ILE B N 1
ATOM 2105 C CA . ILE B 1 42 ? -6.201 -104.090 -25.806 1.00 13.48 34 ILE B CA 1
ATOM 2106 C C . ILE B 1 42 ? -5.639 -105.277 -25.061 1.00 13.71 34 ILE B C 1
ATOM 2107 O O . ILE B 1 42 ? -5.921 -106.416 -25.445 1.00 13.67 34 ILE B O 1
ATOM 2112 N N . THR B 1 43 ? -4.930 -105.035 -23.954 1.00 13.82 35 THR B N 1
ATOM 2113 C CA . THR B 1 43 ? -4.503 -106.150 -23.077 1.00 15.09 35 THR B CA 1
ATOM 2114 C C . THR B 1 43 ? -5.202 -106.104 -21.740 1.00 15.75 35 THR B C 1
ATOM 2115 O O . THR B 1 43 ? -5.593 -105.039 -21.245 1.00 16.03 35 THR B O 1
ATOM 2119 N N . ASP B 1 44 ? -5.416 -107.279 -21.156 1.00 15.87 36 ASP B N 1
ATOM 2120 C CA . ASP B 1 44 ? -5.855 -107.370 -19.768 1.00 18.00 36 ASP B CA 1
ATOM 2121 C C . ASP B 1 44 ? -5.755 -108.847 -19.393 1.00 18.72 36 ASP B C 1
ATOM 2122 O O . ASP B 1 44 ? -5.494 -109.704 -20.263 1.00 17.61 36 ASP B O 1
ATOM 2127 N N . ARG B 1 45 ? -5.944 -109.138 -18.107 1.00 20.44 37 ARG B N 1
ATOM 2128 C CA . ARG B 1 45 ? -5.928 -110.503 -17.632 1.00 22.55 37 ARG B CA 1
ATOM 2129 C C . ARG B 1 45 ? -7.114 -111.292 -18.205 1.00 24.55 37 ARG B C 1
AT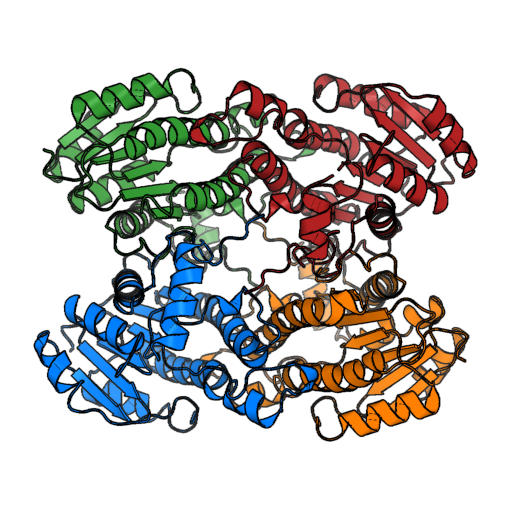OM 2130 O O . ARG B 1 45 ? -6.970 -112.468 -18.522 1.00 25.79 37 ARG B O 1
ATOM 2132 N N . GLU B 1 46 ? -8.271 -110.649 -18.322 1.00 25.28 38 GLU B N 1
ATOM 2133 C CA . GLU B 1 46 ? -9.465 -111.269 -18.936 1.00 27.84 38 GLU B CA 1
ATOM 2134 C C . GLU B 1 46 ? -10.142 -110.296 -19.856 1.00 26.59 38 GLU B C 1
ATOM 2135 O O . GLU B 1 46 ? -9.956 -109.082 -19.701 1.00 24.06 38 GLU B O 1
ATOM 2141 N N . SER B 1 47 ? -10.887 -110.816 -20.841 1.00 27.91 39 SER B N 1
ATOM 2142 C CA . SER B 1 47 ? -11.546 -109.935 -21.798 1.00 29.12 39 SER B CA 1
ATOM 2143 C C . SER B 1 47 ? -12.941 -109.568 -21.324 1.00 30.66 39 SER B C 1
ATOM 2144 O O . SER B 1 47 ? -13.439 -110.075 -20.324 1.00 33.56 39 SER B O 1
ATOM 2147 N N . ASP B 1 48 ? -13.550 -108.668 -22.083 1.00 28.83 40 ASP B N 1
ATOM 2148 C CA . ASP B 1 48 ? -14.945 -108.356 -21.995 1.00 27.99 40 ASP B CA 1
ATOM 2149 C C . ASP B 1 48 ? -15.379 -108.145 -23.445 1.00 26.50 40 ASP B C 1
ATOM 2150 O O . ASP B 1 48 ? -15.095 -107.115 -24.037 1.00 24.70 40 ASP B O 1
ATOM 2155 N N . GLU B 1 49 ? -16.072 -109.121 -24.015 1.00 25.53 41 GLU B N 1
ATOM 2156 C CA . GLU B 1 49 ? -16.391 -109.081 -25.443 1.00 25.33 41 GLU B CA 1
ATOM 2157 C C . GLU B 1 49 ? -17.353 -107.941 -25.758 1.00 24.85 41 GLU B C 1
ATOM 2158 O O . GLU B 1 49 ? -17.342 -107.401 -26.877 1.00 25.51 41 GLU B O 1
ATOM 2160 N N . ALA B 1 50 ? -18.172 -107.542 -24.784 1.00 24.84 42 ALA B N 1
ATOM 2161 C CA . ALA B 1 50 ? -19.108 -106.414 -25.018 1.00 25.43 42 ALA B CA 1
ATOM 2162 C C . ALA B 1 50 ? -18.356 -105.108 -25.194 1.00 24.37 42 ALA B C 1
ATOM 2163 O O . ALA B 1 50 ? -18.718 -104.261 -26.017 1.00 24.09 42 ALA B O 1
ATOM 2165 N N . VAL B 1 51 ? -17.317 -104.955 -24.397 1.00 24.15 43 VAL B N 1
ATOM 2166 C CA . VAL B 1 51 ? -16.463 -103.792 -24.516 1.00 23.21 43 VAL B CA 1
ATOM 2167 C C . VAL B 1 51 ? -15.696 -103.789 -25.847 1.00 22.01 43 VAL B C 1
ATOM 2168 O O . VAL B 1 51 ? -15.598 -102.765 -26.488 1.00 21.43 43 VAL B O 1
ATOM 2172 N N . ILE B 1 52 ? -15.137 -104.922 -26.257 1.00 21.75 44 ILE B N 1
ATOM 2173 C CA . ILE B 1 52 ? -14.455 -105.000 -27.540 1.00 21.68 44 ILE B CA 1
ATOM 2174 C C . ILE B 1 52 ? -15.457 -104.652 -28.657 1.00 22.68 44 ILE B C 1
ATOM 2175 O O . ILE B 1 52 ? -15.156 -103.872 -29.558 1.00 22.38 44 ILE B O 1
ATOM 2180 N N . HIS B 1 53 ? -16.680 -105.171 -28.571 1.00 23.76 45 HIS B N 1
ATOM 2181 C CA . HIS B 1 53 ? -17.718 -104.840 -29.567 1.00 25.34 45 HIS B CA 1
ATOM 2182 C C . HIS B 1 53 ? -18.058 -103.352 -29.584 1.00 24.62 45 HIS B C 1
ATOM 2183 O O . HIS B 1 53 ? -18.150 -102.716 -30.654 1.00 23.59 45 HIS B O 1
ATOM 2190 N N . GLU B 1 54 ? -18.182 -102.789 -28.389 1.00 24.26 46 GLU B N 1
ATOM 2191 C CA . GLU B 1 54 ? -18.427 -101.371 -28.240 1.00 25.89 46 GLU B CA 1
ATOM 2192 C C . GLU B 1 54 ? -17.314 -100.546 -28.904 1.00 23.49 46 GLU B C 1
ATOM 2193 O O . GLU B 1 54 ? -17.581 -99.613 -29.686 1.00 24.45 46 GLU B O 1
ATOM 2199 N N . LEU B 1 55 ? -16.069 -100.911 -28.635 1.00 20.72 47 LEU B N 1
ATOM 2200 C CA . LEU B 1 55 ? -14.945 -100.207 -29.248 1.00 19.99 47 LEU B CA 1
ATOM 2201 C C . LEU B 1 55 ? -14.945 -100.332 -30.755 1.00 19.70 47 LEU B C 1
ATOM 2202 O O . LEU B 1 55 ? -14.619 -99.377 -31.426 1.00 19.04 47 LEU B O 1
ATOM 2207 N N . ARG B 1 56 ? -15.359 -101.479 -31.300 1.00 20.29 48 ARG B N 1
ATOM 2208 C CA . ARG B 1 56 ? -15.428 -101.625 -32.758 1.00 21.81 48 ARG B CA 1
ATOM 2209 C C . ARG B 1 56 ? -16.462 -100.690 -33.367 1.00 23.49 48 ARG B C 1
ATOM 2210 O O . ARG B 1 56 ? -16.377 -100.340 -34.548 1.00 23.91 48 ARG B O 1
ATOM 2218 N N . GLY B 1 57 ? -17.438 -100.282 -32.561 1.00 24.99 49 GLY B N 1
ATOM 2219 C CA . GLY B 1 57 ? -18.457 -99.360 -33.022 1.00 25.78 49 GLY B CA 1
ATOM 2220 C C . GLY B 1 57 ? -17.929 -97.978 -33.308 1.00 25.76 49 GLY B C 1
ATOM 2221 O O . GLY B 1 57 ? -18.612 -97.176 -33.929 1.00 26.19 49 GLY B O 1
ATOM 2222 N N . LEU B 1 58 ? -16.730 -97.666 -32.820 1.00 24.25 50 LEU B N 1
ATOM 2223 C CA . LEU B 1 58 ? -16.101 -96.391 -33.148 1.00 24.76 50 LEU B CA 1
ATOM 2224 C C . LEU B 1 58 ? -15.461 -96.404 -34.546 1.00 24.36 50 LEU B C 1
ATOM 2225 O O . LEU B 1 58 ? -14.941 -95.396 -34.989 1.00 24.91 50 LEU B O 1
ATOM 2230 N N . GLY B 1 59 ? -15.498 -97.550 -35.225 1.00 24.31 51 GLY B N 1
ATOM 2231 C CA . GLY B 1 59 ? -15.198 -97.653 -36.653 1.00 24.77 51 GLY B CA 1
ATOM 2232 C C . GLY B 1 59 ? -13.835 -98.140 -37.087 1.00 24.62 51 GLY B C 1
ATOM 2233 O O . GLY B 1 59 ? -13.498 -98.029 -38.281 1.00 27.11 51 GLY B O 1
ATOM 2234 N N . GLY B 1 60 ? -13.041 -98.672 -36.151 1.00 21.65 52 GLY B N 1
ATOM 2235 C CA . GLY B 1 60 ? -11.715 -99.243 -36.456 1.00 20.13 52 GLY B CA 1
ATOM 2236 C C . GLY B 1 60 ? -11.593 -100.703 -36.057 1.00 19.40 52 GLY B C 1
ATOM 2237 O O . GLY B 1 60 ? -12.590 -101.336 -35.733 1.00 20.72 52 GLY B O 1
ATOM 2238 N N . LYS B 1 61 ? -10.391 -101.245 -36.186 1.00 18.11 53 LYS B N 1
ATOM 2239 C CA . LYS B 1 61 ? -10.071 -102.629 -35.800 1.00 18.30 53 LYS B CA 1
ATOM 2240 C C . LYS B 1 61 ? -9.728 -102.668 -34.306 1.00 15.98 53 LYS B C 1
ATOM 2241 O O . LYS B 1 61 ? -9.034 -101.772 -33.806 1.00 14.89 53 LYS B O 1
ATOM 2247 N N . VAL B 1 62 ? -10.183 -103.723 -33.627 1.00 15.40 54 VAL B N 1
ATOM 2248 C CA . VAL B 1 62 ? -9.918 -103.901 -32.200 1.00 14.71 54 VAL B CA 1
ATOM 2249 C C . VAL B 1 62 ? -9.655 -105.378 -31.957 1.00 14.69 54 VAL B C 1
ATOM 2250 O O . VAL B 1 62 ? -10.353 -106.228 -32.487 1.00 15.36 54 VAL B O 1
ATOM 2254 N N . ALA B 1 63 ? -8.595 -105.658 -31.217 1.00 14.12 55 ALA B N 1
ATOM 2255 C CA . ALA B 1 63 ? -8.284 -107.019 -30.823 1.00 14.68 55 ALA B CA 1
ATOM 2256 C C . ALA B 1 63 ? -7.813 -107.043 -29.390 1.00 14.38 55 ALA B C 1
ATOM 2257 O O . ALA B 1 63 ? -7.172 -106.125 -28.929 1.00 13.58 55 ALA B O 1
ATOM 2259 N N . PHE B 1 64 ? -8.156 -108.137 -28.728 1.00 14.64 56 PHE B N 1
ATOM 2260 C CA . PHE B 1 64 ? -7.788 -108.360 -27.333 1.00 14.85 56 PHE B CA 1
ATOM 2261 C C . PHE B 1 64 ? -6.674 -109.397 -27.208 1.00 14.82 56 PHE B C 1
ATOM 2262 O O . PHE B 1 64 ? -6.662 -110.426 -27.918 1.00 14.87 56 PHE B O 1
ATOM 2270 N N . PHE B 1 65 ? -5.779 -109.143 -26.264 1.00 14.30 57 PHE B N 1
ATOM 2271 C CA . PHE B 1 65 ? -4.626 -110.000 -25.979 1.00 15.17 57 PHE B CA 1
ATOM 2272 C C . PHE B 1 65 ? -4.559 -110.235 -24.482 1.00 15.76 57 PHE B C 1
ATOM 2273 O O . PHE B 1 65 ? -4.466 -109.290 -23.701 1.00 15.10 57 PHE B O 1
ATOM 2281 N N . LYS B 1 66 ? -4.603 -111.504 -24.086 1.00 17.26 58 LYS B N 1
ATOM 2282 C CA . LYS B 1 66 ? -4.562 -111.848 -22.676 1.00 18.39 58 LYS B CA 1
ATOM 2283 C C . LYS B 1 66 ? -3.137 -111.653 -22.149 1.00 17.77 58 LYS B C 1
ATOM 2284 O O . LYS B 1 66 ? -2.187 -112.180 -22.712 1.00 17.84 58 LYS B O 1
ATOM 2290 N N . SER B 1 67 ? -3.005 -110.882 -21.081 1.00 16.27 59 SER B N 1
ATOM 2291 C CA . SER B 1 67 ? -1.696 -110.594 -20.532 1.00 15.91 59 SER B CA 1
ATOM 2292 C C . SER B 1 67 ? -1.809 -110.192 -19.084 1.00 15.91 59 SER B C 1
ATOM 2293 O O . SER B 1 67 ? -2.652 -109.355 -18.723 1.00 15.97 59 SER B O 1
ATOM 2296 N N . ASP B 1 68 ? -0.943 -110.768 -18.270 1.00 15.49 60 ASP B N 1
ATOM 2297 C CA . ASP B 1 68 ? -0.694 -110.326 -16.911 1.00 16.14 60 ASP B CA 1
ATOM 2298 C C . ASP B 1 68 ? 0.560 -109.440 -16.957 1.00 14.74 60 ASP B C 1
ATOM 2299 O O . ASP B 1 68 ? 1.652 -109.937 -17.189 1.00 14.65 60 ASP B O 1
ATOM 2304 N N . LEU B 1 69 ? 0.388 -108.147 -16.714 1.00 14.41 61 LEU B N 1
ATOM 2305 C CA . LEU B 1 69 ? 1.505 -107.191 -16.746 1.00 13.89 61 LEU B CA 1
ATOM 2306 C C . LEU B 1 69 ? 2.706 -107.626 -15.875 1.00 13.91 61 LEU B C 1
ATOM 2307 O O . LEU B 1 69 ? 3.852 -107.357 -16.220 1.00 12.94 61 LEU B O 1
ATOM 2312 N N . ALA B 1 70 ? 2.430 -108.270 -14.742 1.00 13.59 62 ALA B N 1
ATOM 2313 C CA . ALA B 1 70 ? 3.500 -108.691 -13.850 1.00 13.95 62 ALA B CA 1
ATOM 2314 C C . ALA B 1 70 ? 4.332 -109.851 -14.400 1.00 14.46 62 ALA B C 1
ATOM 2315 O O . ALA B 1 70 ? 5.462 -110.086 -13.931 1.00 14.69 62 ALA B O 1
ATOM 2317 N N . ALA B 1 71 ? 3.783 -110.590 -15.374 1.00 14.41 63 ALA B N 1
ATOM 2318 C CA . ALA B 1 71 ? 4.417 -111.813 -15.864 1.00 15.09 63 ALA B CA 1
ATOM 2319 C C . ALA B 1 71 ? 5.380 -111.453 -16.994 1.00 14.22 63 ALA B C 1
ATOM 2320 O O . ALA B 1 71 ? 5.085 -111.648 -18.199 1.00 14.51 63 ALA B O 1
ATOM 2322 N N A VAL B 1 72 ? 6.538 -110.900 -16.621 0.50 13.89 64 VAL B N 1
ATOM 2323 N N B VAL B 1 72 ? 6.535 -110.917 -16.588 0.50 14.24 64 VAL B N 1
ATOM 2324 C CA A VAL B 1 72 ? 7.449 -110.348 -17.622 0.50 13.53 64 VAL B CA 1
ATOM 2325 C CA B VAL B 1 72 ? 7.529 -110.379 -17.511 0.50 14.10 64 VAL B CA 1
ATOM 2326 C C A VAL B 1 72 ? 7.994 -111.386 -18.617 0.50 14.29 64 VAL B C 1
ATOM 2327 C C B VAL B 1 72 ? 7.992 -111.380 -18.584 0.50 14.59 64 VAL B C 1
ATOM 2328 O O A VAL B 1 72 ? 8.334 -111.012 -19.747 0.50 14.18 64 VAL B O 1
ATOM 2329 O O B VAL B 1 72 ? 8.265 -110.978 -19.724 0.50 14.43 64 VAL B O 1
ATOM 2336 N N . LYS B 1 73 ? 8.027 -112.667 -18.233 1.00 15.09 65 LYS B N 1
ATOM 2337 C CA . LYS B 1 73 ? 8.460 -113.719 -19.172 1.00 15.99 65 LYS B CA 1
ATOM 2338 C C . LYS B 1 73 ? 7.522 -113.851 -20.349 1.00 15.86 65 LYS B C 1
ATOM 2339 O O . LYS B 1 73 ? 7.863 -114.527 -21.311 1.00 17.31 65 LYS B O 1
ATOM 2341 N N . THR B 1 74 ? 6.296 -113.347 -20.209 1.00 15.06 66 THR B N 1
ATOM 2342 C CA . THR B 1 74 ? 5.246 -113.538 -21.222 1.00 15.43 66 THR B CA 1
ATOM 2343 C C . THR B 1 74 ? 5.154 -112.350 -22.153 1.00 14.52 66 THR B C 1
ATOM 2344 O O . THR B 1 74 ? 4.432 -112.396 -23.160 1.00 14.65 66 THR B O 1
ATOM 2348 N N . HIS B 1 75 ? 5.849 -111.264 -21.840 1.00 14.13 67 HIS B N 1
ATOM 2349 C CA . HIS B 1 75 ? 5.647 -110.010 -22.605 1.00 13.56 67 HIS B CA 1
ATOM 2350 C C . HIS B 1 75 ? 6.069 -110.111 -24.073 1.00 13.67 67 HIS B C 1
ATOM 2351 O O . HIS B 1 75 ? 5.376 -109.585 -24.943 1.00 13.25 67 HIS B O 1
ATOM 2358 N N . GLU B 1 76 ? 7.198 -110.778 -24.363 1.00 13.98 68 GLU B N 1
ATOM 2359 C CA . GLU B 1 76 ? 7.644 -110.831 -25.754 1.00 14.28 68 GLU B CA 1
ATOM 2360 C C . GLU B 1 76 ? 6.598 -111.532 -26.611 1.00 14.24 68 GLU B C 1
ATOM 2361 O O . GLU B 1 76 ? 6.311 -111.111 -27.729 1.00 13.70 68 GLU B O 1
ATOM 2367 N N . ALA B 1 77 ? 6.075 -112.641 -26.095 1.00 14.61 69 ALA B N 1
ATOM 2368 C CA . ALA B 1 77 ? 5.011 -113.358 -26.809 1.00 14.87 69 ALA B CA 1
ATOM 2369 C C . ALA B 1 77 ? 3.777 -112.485 -27.076 1.00 14.25 69 ALA B C 1
ATOM 2370 O O . ALA B 1 77 ? 3.191 -112.543 -28.158 1.00 14.31 69 ALA B O 1
ATOM 2372 N N . THR B 1 78 ? 3.392 -111.683 -26.094 1.00 13.59 70 THR B N 1
ATOM 2373 C CA . THR B 1 78 ? 2.285 -110.743 -26.264 1.00 13.14 70 THR B CA 1
ATOM 2374 C C . THR B 1 78 ? 2.599 -109.743 -27.366 1.00 12.67 70 THR B C 1
ATOM 2375 O O . THR B 1 78 ? 1.774 -109.482 -28.236 1.00 12.31 70 THR B O 1
ATOM 2379 N N . VAL B 1 79 ? 3.787 -109.159 -27.325 1.00 12.39 71 VAL B N 1
ATOM 2380 C CA . VAL B 1 79 ? 4.182 -108.216 -28.374 1.00 12.32 71 VAL B CA 1
ATOM 2381 C C . VAL B 1 79 ? 4.173 -108.845 -29.772 1.00 12.91 71 VAL B C 1
ATOM 2382 O O . VAL B 1 79 ? 3.632 -108.271 -30.717 1.00 12.40 71 VAL B O 1
ATOM 2386 N N . PHE B 1 80 ? 4.737 -110.043 -29.906 1.00 13.39 72 PHE B N 1
ATOM 2387 C CA . PHE B 1 80 ? 4.623 -110.771 -31.170 1.00 14.34 72 PHE B CA 1
ATOM 2388 C C . PHE B 1 80 ? 3.204 -110.991 -31.601 1.00 14.08 72 PHE B C 1
ATOM 2389 O O . PHE B 1 80 ? 2.898 -110.901 -32.787 1.00 14.45 72 PHE B O 1
ATOM 2397 N N . ALA B 1 81 ? 2.313 -111.302 -30.668 1.00 13.82 73 ALA B N 1
ATOM 2398 C CA . ALA B 1 81 ? 0.906 -111.491 -31.064 1.00 13.92 73 ALA B CA 1
ATOM 2399 C C . ALA B 1 81 ? 0.312 -110.212 -31.642 1.00 13.65 73 ALA B C 1
ATOM 2400 O O . ALA B 1 81 ? -0.460 -110.233 -32.640 1.00 13.94 73 ALA B O 1
ATOM 2402 N N . VAL B 1 82 ? 0.635 -109.093 -31.009 1.00 12.96 74 VAL B N 1
ATOM 2403 C CA . VAL B 1 82 ? 0.165 -107.801 -31.507 1.00 12.90 74 VAL B CA 1
ATOM 2404 C C . VAL B 1 82 ? 0.748 -107.520 -32.894 1.00 13.34 74 VAL B C 1
ATOM 2405 O O . VAL B 1 82 ? 0.031 -107.078 -33.810 1.00 13.33 74 VAL B O 1
ATOM 2409 N N . LEU B 1 83 ? 2.038 -107.772 -33.068 1.00 13.74 75 LEU B N 1
ATOM 2410 C CA . LEU B 1 83 ? 2.673 -107.574 -34.365 1.00 14.47 75 LEU B CA 1
ATOM 2411 C C . LEU B 1 83 ? 2.085 -108.466 -35.439 1.00 15.18 75 LEU B C 1
ATOM 2412 O O . LEU B 1 83 ? 1.899 -108.038 -36.598 1.00 14.91 75 LEU B O 1
ATOM 2417 N N . ASP B 1 84 ? 1.831 -109.727 -35.076 1.00 15.66 76 ASP B N 1
ATOM 2418 C CA . ASP B 1 84 ? 1.270 -110.679 -36.031 1.00 17.11 76 ASP B CA 1
ATOM 2419 C C . ASP B 1 84 ? -0.114 -110.214 -36.501 1.00 17.09 76 ASP B C 1
ATOM 2420 O O . ASP B 1 84 ? -0.482 -110.424 -37.648 1.00 18.14 76 ASP B O 1
ATOM 2425 N N . ALA B 1 85 ? -0.875 -109.578 -35.607 1.00 16.34 77 ALA B N 1
ATOM 2426 C CA . ALA B 1 85 ? -2.225 -109.096 -35.920 1.00 16.45 77 ALA B CA 1
ATOM 2427 C C . ALA B 1 85 ? -2.281 -107.761 -36.645 1.00 16.56 77 ALA B C 1
ATOM 2428 O O . ALA B 1 85 ? -3.181 -107.540 -37.483 1.00 17.54 77 ALA B O 1
ATOM 2430 N N . PHE B 1 86 ? -1.374 -106.847 -36.289 1.00 15.64 78 PHE B N 1
ATOM 2431 C CA . PHE B 1 86 ? -1.424 -105.470 -36.774 1.00 15.55 78 PHE B CA 1
ATOM 2432 C C . PHE B 1 86 ? -0.238 -105.002 -37.589 1.00 15.64 78 PHE B C 1
ATOM 2433 O O . PHE B 1 86 ? -0.328 -103.953 -38.240 1.00 16.61 78 PHE B O 1
ATOM 2441 N N . GLY B 1 87 ? 0.895 -105.694 -37.519 1.00 15.49 79 GLY B N 1
ATOM 2442 C CA . GLY B 1 87 ? 2.068 -105.331 -38.325 1.00 16.24 79 GLY B CA 1
ATOM 2443 C C . GLY B 1 87 ? 3.051 -104.398 -37.661 1.00 15.70 79 GLY B C 1
ATOM 2444 O O . GLY B 1 87 ? 4.241 -104.359 -38.030 1.00 18.14 79 GLY B O 1
ATOM 2445 N N . GLY B 1 88 ? 2.571 -103.618 -36.699 1.00 14.40 80 GLY B N 1
ATOM 2446 C CA . GLY B 1 88 ? 3.412 -102.643 -36.027 1.00 13.43 80 GLY B CA 1
ATOM 2447 C C . GLY B 1 88 ? 2.648 -102.007 -34.890 1.00 12.68 80 GLY B C 1
ATOM 2448 O O . GLY B 1 88 ? 1.434 -102.181 -34.763 1.00 13.29 80 GLY B O 1
ATOM 2449 N N . ILE B 1 89 ? 3.376 -101.281 -34.064 1.00 11.85 81 ILE B N 1
ATOM 2450 C CA . ILE B 1 89 ? 2.811 -100.557 -32.919 1.00 11.43 81 ILE B CA 1
ATOM 2451 C C . ILE B 1 89 ? 3.272 -99.107 -33.041 1.00 11.08 81 ILE B C 1
ATOM 2452 O O . ILE B 1 89 ? 4.473 -98.839 -33.066 1.00 10.99 81 ILE B O 1
ATOM 2457 N N . ASP B 1 90 ? 2.317 -98.179 -33.067 1.00 10.27 82 ASP B N 1
ATOM 2458 C CA . ASP B 1 90 ? 2.652 -96.764 -33.155 1.00 10.67 82 ASP B CA 1
ATOM 2459 C C . ASP B 1 90 ? 2.567 -96.042 -31.822 1.00 10.37 82 ASP B C 1
ATOM 2460 O O . ASP B 1 90 ? 3.344 -95.096 -31.573 1.00 10.62 82 ASP B O 1
ATOM 2465 N N . CYS B 1 91 ? 1.648 -96.478 -30.967 1.00 10.40 83 CYS B N 1
ATOM 2466 C CA . CYS B 1 91 ? 1.460 -95.871 -29.644 1.00 10.57 83 CYS B CA 1
ATOM 2467 C C . CYS B 1 91 ? 1.333 -96.942 -28.582 1.00 10.31 83 CYS B C 1
ATOM 2468 O O . CYS B 1 91 ? 0.543 -97.888 -28.763 1.00 10.48 83 CYS B O 1
ATOM 2471 N N . LEU B 1 92 ? 2.132 -96.847 -27.512 1.00 9.43 84 LEU B N 1
ATOM 2472 C CA . LEU B 1 92 ? 1.926 -97.663 -26.341 1.00 9.01 84 LEU B CA 1
ATOM 2473 C C . LEU B 1 92 ? 1.370 -96.777 -25.242 1.00 8.77 84 LEU B C 1
ATOM 2474 O O . LEU B 1 92 ? 1.955 -95.737 -24.947 1.00 8.92 84 LEU B O 1
ATOM 2479 N N . VAL B 1 93 ? 0.267 -97.193 -24.654 1.00 8.55 85 VAL B N 1
ATOM 2480 C CA . VAL B 1 93 ? -0.263 -96.561 -23.453 1.00 8.99 85 VAL B CA 1
ATOM 2481 C C . VAL B 1 93 ? -0.110 -97.515 -22.289 1.00 8.80 85 VAL B C 1
ATOM 2482 O O . VAL B 1 93 ? -0.767 -98.557 -22.231 1.00 8.95 85 VAL B O 1
ATOM 2486 N N . ASN B 1 94 ? 0.798 -97.147 -21.379 1.00 9.04 86 ASN B N 1
ATOM 2487 C CA . ASN B 1 94 ? 1.022 -97.934 -20.166 1.00 9.06 86 ASN B CA 1
ATOM 2488 C C . ASN B 1 94 ? 0.002 -97.464 -19.134 1.00 9.11 86 ASN B C 1
ATOM 2489 O O . ASN B 1 94 ? 0.267 -96.585 -18.309 1.00 8.80 86 ASN B O 1
ATOM 2494 N N . ASN B 1 95 ? -1.178 -98.089 -19.178 1.00 9.60 87 ASN B N 1
ATOM 2495 C CA . ASN B 1 95 ? -2.249 -97.780 -18.254 1.00 10.23 87 ASN B CA 1
ATOM 2496 C C . ASN B 1 95 ? -2.442 -98.790 -17.138 1.00 10.90 87 ASN B C 1
ATOM 2497 O O . ASN B 1 95 ? -2.844 -98.414 -16.024 1.00 11.52 87 ASN B O 1
ATOM 2502 N N . ALA B 1 96 ? -2.165 -100.075 -17.400 1.00 11.56 88 ALA B N 1
ATOM 2503 C CA . ALA B 1 96 ? -2.391 -101.111 -16.439 1.00 12.55 88 ALA B CA 1
ATOM 2504 C C . ALA B 1 96 ? -1.661 -100.822 -15.128 1.00 13.04 88 ALA B C 1
ATOM 2505 O O . ALA B 1 96 ? -0.558 -100.307 -15.090 1.00 12.62 88 ALA B O 1
ATOM 2507 N N . GLY B 1 97 ? -2.360 -101.080 -14.054 1.00 13.99 89 GLY B N 1
ATOM 2508 C CA . GLY B 1 97 ? -1.837 -100.769 -12.741 1.00 14.63 89 GLY B CA 1
ATOM 2509 C C . GLY B 1 97 ? -2.783 -101.239 -11.684 1.00 15.51 89 GLY B C 1
ATOM 2510 O O . GLY B 1 97 ? -3.852 -101.772 -11.990 1.00 16.89 89 GLY B O 1
ATOM 2511 N N . MET B 1 98 ? -2.378 -101.075 -10.432 1.00 14.81 90 MET B N 1
ATOM 2512 C CA . MET B 1 98 ? -3.234 -101.409 -9.301 1.00 15.45 90 MET B CA 1
ATOM 2513 C C . MET B 1 98 ? -2.989 -100.446 -8.150 1.00 15.35 90 MET B C 1
ATOM 2514 O O . MET B 1 98 ? -1.909 -99.861 -8.027 1.00 14.99 90 MET B O 1
ATOM 2519 N N . GLY B 1 99 ? -3.992 -100.325 -7.299 1.00 15.88 91 GLY B N 1
ATOM 2520 C CA . GLY B 1 99 ? -3.822 -99.631 -6.038 1.00 15.64 91 GLY B CA 1
ATOM 2521 C C . GLY B 1 99 ? -3.173 -100.541 -5.014 1.00 16.23 91 GLY B C 1
ATOM 2522 O O . GLY B 1 99 ? -2.996 -101.761 -5.232 1.00 16.73 91 GLY B O 1
ATOM 2523 N N . ALA B 1 100 ? -2.803 -99.951 -3.883 1.00 16.24 92 ALA B N 1
ATOM 2524 C CA . ALA B 1 100 ? -2.199 -100.717 -2.804 1.00 16.98 92 ALA B CA 1
ATOM 2525 C C . ALA B 1 100 ? -3.140 -101.825 -2.334 1.00 18.34 92 ALA B C 1
ATOM 2526 O O . ALA B 1 100 ? -4.359 -101.677 -2.325 1.00 18.80 92 ALA B O 1
ATOM 2528 N N . VAL B 1 101 ? -2.569 -102.961 -1.972 1.00 19.05 93 VAL B N 1
ATOM 2529 C CA . VAL B 1 101 ? -3.391 -104.092 -1.532 1.00 21.06 93 VAL B CA 1
ATOM 2530 C C . VAL B 1 101 ? -4.131 -103.726 -0.257 1.00 22.65 93 VAL B C 1
ATOM 2531 O O . VAL B 1 101 ? -5.315 -104.026 -0.090 1.00 22.29 93 VAL B O 1
ATOM 2535 N N . GLU B 1 102 ? -3.413 -103.094 0.664 1.00 24.05 94 GLU B N 1
ATOM 2536 C CA . GLU B 1 102 ? -3.970 -102.654 1.916 1.00 27.00 94 GLU B CA 1
ATOM 2537 C C . GLU B 1 102 ? -3.493 -101.232 2.165 1.00 26.53 94 GLU B C 1
ATOM 2538 O O . GLU B 1 102 ? -2.389 -100.866 1.757 1.00 29.12 94 GLU B O 1
ATOM 2544 N N . ARG B 1 103 ? -4.342 -100.393 2.722 1.00 24.79 95 ARG B N 1
ATOM 2545 C CA . ARG B 1 103 ? -3.915 -99.070 3.133 1.00 23.93 95 ARG B CA 1
ATOM 2546 C C . ARG B 1 103 ? -3.823 -99.107 4.634 1.00 22.84 95 ARG B C 1
ATOM 2547 O O . ARG B 1 103 ? -4.564 -99.859 5.297 1.00 23.96 95 ARG B O 1
ATOM 2555 N N . GLY B 1 104 ? -2.883 -98.351 5.191 1.00 19.95 96 GLY B N 1
ATOM 2556 C CA . GLY B 1 104 ? -2.740 -98.274 6.637 1.00 19.52 96 GLY B CA 1
ATOM 2557 C C . GLY B 1 104 ? -1.375 -97.785 7.021 1.00 18.07 96 GLY B C 1
ATOM 2558 O O . GLY B 1 104 ? -0.608 -97.354 6.173 1.00 17.09 96 GLY B O 1
ATOM 2559 N N . ASP B 1 105 ? -1.076 -97.839 8.308 1.00 18.38 97 ASP B N 1
ATOM 2560 C CA . ASP B 1 105 ? 0.185 -97.292 8.819 1.00 17.66 97 ASP B CA 1
ATOM 2561 C C . ASP B 1 105 ? 1.361 -97.966 8.100 1.00 16.51 97 ASP B C 1
ATOM 2562 O O . ASP B 1 105 ? 1.398 -99.194 7.944 1.00 15.81 97 ASP B O 1
ATOM 2567 N N . PHE B 1 106 ? 2.328 -97.152 7.692 1.00 15.96 98 PHE B N 1
ATOM 2568 C CA . PHE B 1 106 ? 3.586 -97.658 7.159 1.00 15.48 98 PHE B CA 1
ATOM 2569 C C . PHE B 1 106 ? 4.204 -98.726 8.061 1.00 15.80 98 PHE B C 1
ATOM 2570 O O . PHE B 1 106 ? 4.797 -99.674 7.577 1.00 15.46 98 PHE B O 1
ATOM 2578 N N . LEU B 1 107 ? 4.046 -98.600 9.366 1.00 17.19 99 LEU B N 1
ATOM 2579 C CA . LEU B 1 107 ? 4.571 -99.627 10.265 1.00 19.32 99 LEU B CA 1
ATOM 2580 C C . LEU B 1 107 ? 4.024 -101.020 10.046 1.00 18.78 99 LEU B C 1
ATOM 2581 O O . LEU B 1 107 ? 4.664 -101.991 10.445 1.00 19.29 99 LEU B O 1
ATOM 2586 N N . ALA B 1 108 ? 2.839 -101.123 9.440 1.00 17.49 100 ALA B N 1
ATOM 2587 C CA . ALA B 1 108 ? 2.182 -102.413 9.215 1.00 17.78 100 ALA B CA 1
ATOM 2588 C C . ALA B 1 108 ? 2.374 -102.898 7.772 1.00 16.49 100 ALA B C 1
ATOM 2589 O O . ALA B 1 108 ? 1.919 -103.974 7.426 1.00 17.20 100 ALA B O 1
ATOM 2591 N N . LEU B 1 109 ? 3.038 -102.107 6.938 1.00 15.72 101 LEU B N 1
ATOM 2592 C CA . LEU B 1 109 ? 3.227 -102.457 5.534 1.00 15.11 101 LEU B CA 1
ATOM 2593 C C . LEU B 1 109 ? 3.942 -103.795 5.433 1.00 15.50 101 LEU B C 1
ATOM 2594 O O . LEU B 1 109 ? 4.952 -104.028 6.078 1.00 15.83 101 LEU B O 1
ATOM 2599 N N . LYS B 1 110 ? 3.366 -104.691 4.646 1.00 15.79 102 LYS B N 1
ATOM 2600 C CA . LYS B 1 110 ? 3.932 -106.012 4.438 1.00 16.19 102 LYS B CA 1
ATOM 2601 C C . LYS B 1 110 ? 4.817 -106.028 3.182 1.00 15.69 102 LYS B C 1
ATOM 2602 O O . LYS B 1 110 ? 4.363 -105.630 2.085 1.00 15.06 102 LYS B O 1
ATOM 2604 N N . PRO B 1 111 ? 6.021 -106.609 3.279 1.00 16.23 103 PRO B N 1
ATOM 2605 C CA . PRO B 1 111 ? 6.855 -106.758 2.093 1.00 16.24 103 PRO B CA 1
ATOM 2606 C C . PRO B 1 111 ? 6.122 -107.448 0.963 1.00 16.68 103 PRO B C 1
ATOM 2607 O O . PRO B 1 111 ? 6.335 -107.090 -0.191 1.00 15.67 103 PRO B O 1
ATOM 2611 N N . GLU B 1 112 ? 5.260 -108.412 1.296 1.00 17.64 104 GLU B N 1
ATOM 2612 C CA . GLU B 1 112 ? 4.572 -109.168 0.248 1.00 19.31 104 GLU B CA 1
ATOM 2613 C C . GLU B 1 112 ? 3.639 -108.288 -0.562 1.00 17.74 104 GLU B C 1
ATOM 2614 O O . GLU B 1 112 ? 3.470 -108.480 -1.799 1.00 18.49 104 GLU B O 1
ATOM 2620 N N . ASN B 1 113 ? 3.018 -107.325 0.099 1.00 16.63 105 ASN B N 1
ATOM 2621 C CA . ASN B 1 113 ? 2.137 -106.402 -0.593 1.00 16.20 105 ASN B CA 1
ATOM 2622 C C . ASN B 1 113 ? 2.913 -105.359 -1.402 1.00 14.80 105 ASN B C 1
ATOM 2623 O O . ASN B 1 113 ? 2.531 -105.029 -2.519 1.00 14.12 105 ASN B O 1
ATOM 2628 N N . PHE B 1 114 ? 4.002 -104.876 -0.826 1.00 13.98 106 PHE B N 1
ATOM 2629 C CA . PHE B 1 114 ? 4.969 -104.034 -1.550 1.00 13.25 106 PHE B CA 1
ATOM 2630 C C . PHE B 1 114 ? 5.404 -104.745 -2.846 1.00 13.14 106 PHE B C 1
ATOM 2631 O O . PHE B 1 114 ? 5.361 -104.166 -3.934 1.00 12.96 106 PHE B O 1
ATOM 2639 N N . ASP B 1 115 ? 5.750 -106.023 -2.751 1.00 13.66 107 ASP B N 1
ATOM 2640 C CA . ASP B 1 115 ? 6.189 -106.790 -3.898 1.00 14.18 107 ASP B CA 1
ATOM 2641 C C . ASP B 1 115 ? 5.094 -106.894 -4.963 1.00 13.99 107 ASP B C 1
ATOM 2642 O O . ASP B 1 115 ? 5.373 -106.769 -6.160 1.00 13.57 107 ASP B O 1
ATOM 2647 N N . THR B 1 116 ? 3.868 -107.173 -4.536 1.00 13.77 108 THR B N 1
ATOM 2648 C CA . THR B 1 116 ? 2.796 -107.343 -5.494 1.00 14.00 108 THR B CA 1
ATOM 2649 C C . THR B 1 116 ? 2.626 -106.088 -6.326 1.00 13.27 108 THR B C 1
ATOM 2650 O O . THR B 1 116 ? 2.546 -106.158 -7.587 1.00 13.52 108 THR B O 1
ATOM 2654 N N . ILE B 1 117 ? 2.560 -104.948 -5.652 1.00 12.93 109 ILE B N 1
ATOM 2655 C CA . ILE B 1 117 ? 2.339 -103.698 -6.390 1.00 12.79 109 ILE B CA 1
ATOM 2656 C C . ILE B 1 117 ? 3.556 -103.257 -7.197 1.00 12.37 109 ILE B C 1
ATOM 2657 O O . ILE B 1 117 ? 3.416 -102.747 -8.322 1.00 11.49 109 ILE B O 1
ATOM 2662 N N . MET B 1 118 ? 4.750 -103.452 -6.670 1.00 12.14 110 MET B N 1
ATOM 2663 C CA A MET B 1 118 ? 5.921 -103.117 -7.444 0.50 12.48 110 MET B CA 1
ATOM 2664 C CA B MET B 1 118 ? 5.975 -103.158 -7.437 0.50 12.59 110 MET B CA 1
ATOM 2665 C C . MET B 1 118 ? 6.010 -104.005 -8.695 1.00 12.51 110 MET B C 1
ATOM 2666 O O . MET B 1 118 ? 6.342 -103.523 -9.777 1.00 12.44 110 MET B O 1
ATOM 2675 N N . ASP B 1 119 ? 5.621 -105.272 -8.571 1.00 12.69 111 ASP B N 1
ATOM 2676 C CA . ASP B 1 119 ? 5.760 -106.169 -9.699 1.00 13.32 111 ASP B CA 1
ATOM 2677 C C . ASP B 1 119 ? 4.821 -105.796 -10.816 1.00 12.54 111 ASP B C 1
ATOM 2678 O O . ASP B 1 119 ? 5.150 -105.969 -11.982 1.00 12.30 111 ASP B O 1
ATOM 2683 N N . VAL B 1 120 ? 3.651 -105.265 -10.452 1.00 12.38 112 VAL B N 1
ATOM 2684 C CA . VAL B 1 120 ? 2.664 -104.840 -11.464 1.00 12.59 112 VAL B CA 1
ATOM 2685 C C . VAL B 1 120 ? 3.048 -103.453 -11.995 1.00 11.95 112 VAL B C 1
ATOM 2686 O O . VAL B 1 120 ? 3.374 -103.271 -13.172 1.00 11.99 112 VAL B O 1
ATOM 2690 N N . ASN B 1 121 ? 2.980 -102.454 -11.113 1.00 11.32 113 ASN B N 1
ATOM 2691 C CA . ASN B 1 121 ? 3.049 -101.065 -11.568 1.00 11.19 113 ASN B CA 1
ATOM 2692 C C . ASN B 1 121 ? 4.383 -100.665 -12.143 1.00 10.58 113 ASN B C 1
ATOM 2693 O O . ASN B 1 121 ? 4.432 -99.854 -13.054 1.00 10.88 113 ASN B O 1
ATOM 2698 N N . LEU B 1 122 ? 5.452 -101.115 -11.517 1.00 9.97 114 LEU B N 1
ATOM 2699 C CA . LEU B 1 122 ? 6.795 -100.633 -11.836 1.00 10.20 114 LEU B CA 1
ATOM 2700 C C . LEU B 1 122 ? 7.570 -101.645 -12.675 1.00 10.22 114 LEU B C 1
ATOM 2701 O O . LEU B 1 122 ? 7.834 -101.401 -13.850 1.00 10.20 114 LEU B O 1
ATOM 2706 N N . ARG B 1 123 ? 7.881 -102.810 -12.103 1.00 10.19 115 ARG B N 1
ATOM 2707 C CA . ARG B 1 123 ? 8.638 -103.837 -12.823 1.00 10.18 115 ARG B CA 1
ATOM 2708 C C . ARG B 1 123 ? 7.906 -104.266 -14.087 1.00 9.97 115 ARG B C 1
ATOM 2709 O O . ARG B 1 123 ? 8.484 -104.328 -15.193 1.00 9.64 115 ARG B O 1
ATOM 2717 N N . GLY B 1 124 ? 6.615 -104.557 -13.955 1.00 9.68 116 GLY B N 1
ATOM 2718 C CA . GLY B 1 124 ? 5.867 -105.057 -15.113 1.00 10.05 116 GLY B CA 1
ATOM 2719 C C . GLY B 1 124 ? 5.863 -103.995 -16.214 1.00 9.72 116 GLY B C 1
ATOM 2720 O O . GLY B 1 124 ? 6.079 -104.296 -17.387 1.00 10.11 116 GLY B O 1
ATOM 2721 N N . THR B 1 125 ? 5.521 -102.765 -15.860 1.00 9.36 117 THR B N 1
ATOM 2722 C CA . THR B 1 125 ? 5.482 -101.676 -16.853 1.00 9.36 117 THR B CA 1
ATOM 2723 C C . THR B 1 125 ? 6.835 -101.462 -17.541 1.00 9.30 117 THR B C 1
ATOM 2724 O O . THR B 1 125 ? 6.909 -101.296 -18.771 1.00 9.14 117 THR B O 1
ATOM 2728 N N . VAL B 1 126 ? 7.928 -101.459 -16.769 1.00 9.14 118 VAL B N 1
ATOM 2729 C CA . VAL B 1 126 ? 9.238 -101.240 -17.314 1.00 9.31 118 VAL B CA 1
ATOM 2730 C C . VAL B 1 126 ? 9.546 -102.322 -18.366 1.00 9.55 118 VAL B C 1
ATOM 2731 O O . VAL B 1 126 ? 10.012 -102.014 -19.466 1.00 9.34 118 VAL B O 1
ATOM 2735 N N . PHE B 1 127 ? 9.302 -103.581 -18.017 1.00 9.66 119 PHE B N 1
ATOM 2736 C CA . PHE B 1 127 ? 9.703 -104.638 -18.938 1.00 10.31 119 PHE B CA 1
ATOM 2737 C C . PHE B 1 127 ? 8.719 -104.830 -20.107 1.00 10.31 119 PHE B C 1
ATOM 2738 O O . PHE B 1 127 ? 9.120 -105.236 -21.216 1.00 11.08 119 PHE B O 1
ATOM 2746 N N . PHE B 1 128 ? 7.445 -104.520 -19.879 1.00 10.13 120 PHE B N 1
ATOM 2747 C CA . PHE B 1 128 ? 6.486 -104.501 -20.995 1.00 10.15 120 PHE B CA 1
ATOM 2748 C C . PHE B 1 128 ? 6.897 -103.430 -21.999 1.00 9.72 120 PHE B C 1
ATOM 2749 O O . PHE B 1 128 ? 6.898 -103.657 -23.221 1.00 9.98 120 PHE B O 1
ATOM 2757 N N . THR B 1 129 ? 7.270 -102.256 -21.485 1.00 9.21 121 THR B N 1
ATOM 2758 C CA . THR B 1 129 ? 7.752 -101.188 -22.332 1.00 9.26 121 THR B CA 1
ATOM 2759 C C . THR B 1 129 ? 9.002 -101.614 -23.117 1.00 9.58 121 THR B C 1
ATOM 2760 O O . THR B 1 129 ? 9.107 -101.379 -24.310 1.00 10.01 121 THR B O 1
ATOM 2764 N N . GLN B 1 130 ? 9.981 -102.218 -22.426 1.00 9.37 122 GLN B N 1
ATOM 2765 C CA . GLN B 1 130 ? 11.155 -102.739 -23.100 1.00 9.83 122 GLN B CA 1
ATOM 2766 C C . GLN B 1 130 ? 10.776 -103.629 -24.295 1.00 9.96 122 GLN B C 1
ATOM 2767 O O . GLN B 1 130 ? 11.329 -103.490 -25.387 1.00 10.01 122 GLN B O 1
ATOM 2773 N N . ALA B 1 131 ? 9.830 -104.546 -24.076 1.00 10.13 123 ALA B N 1
ATOM 2774 C CA . ALA B 1 131 ? 9.444 -105.486 -25.132 1.00 10.75 123 ALA B CA 1
ATOM 2775 C C . ALA B 1 131 ? 8.830 -104.739 -26.321 1.00 10.57 123 ALA B C 1
ATOM 2776 O O . ALA B 1 131 ? 9.141 -105.054 -27.476 1.00 11.18 123 ALA B O 1
ATOM 2778 N N . VAL B 1 132 ? 7.973 -103.756 -26.059 1.00 10.35 124 VAL B N 1
ATOM 2779 C CA . VAL B 1 132 ? 7.348 -102.993 -27.128 1.00 10.52 124 VAL B CA 1
ATOM 2780 C C . VAL B 1 132 ? 8.388 -102.121 -27.863 1.00 10.91 124 VAL B C 1
ATOM 2781 O O . VAL B 1 132 ? 8.372 -102.028 -29.065 1.00 11.48 124 VAL B O 1
ATOM 2785 N N . VAL B 1 133 ? 9.281 -101.481 -27.116 1.00 10.78 125 VAL B N 1
ATOM 2786 C CA . VAL B 1 133 ? 10.268 -100.604 -27.704 1.00 11.44 125 VAL B CA 1
ATOM 2787 C C . VAL B 1 133 ? 11.210 -101.359 -28.642 1.00 11.98 125 VAL B C 1
ATOM 2788 O O . VAL B 1 133 ? 11.573 -100.852 -29.699 1.00 12.12 125 VAL B O 1
ATOM 2792 N N . LYS B 1 134 ? 11.576 -102.601 -28.307 1.00 12.58 126 LYS B N 1
ATOM 2793 C CA . LYS B 1 134 ? 12.382 -103.377 -29.222 1.00 14.07 126 LYS B CA 1
ATOM 2794 C C . LYS B 1 134 ? 11.676 -103.495 -30.556 1.00 13.89 126 LYS B C 1
ATOM 2795 O O . LYS B 1 134 ? 12.291 -103.351 -31.608 1.00 14.52 126 LYS B O 1
ATOM 2801 N N . ALA B 1 135 ? 10.378 -103.718 -30.521 1.00 13.40 127 ALA B N 1
ATOM 2802 C CA . ALA B 1 135 ? 9.618 -103.849 -31.758 1.00 13.79 127 ALA B CA 1
ATOM 2803 C C . ALA B 1 135 ? 9.528 -102.514 -32.501 1.00 13.96 127 ALA B C 1
ATOM 2804 O O . ALA B 1 135 ? 9.721 -102.476 -33.730 1.00 15.28 127 ALA B O 1
ATOM 2806 N N . MET B 1 136 ? 9.272 -101.429 -31.776 1.00 13.51 128 MET B N 1
ATOM 2807 C CA . MET B 1 136 ? 9.170 -100.135 -32.430 1.00 13.74 128 MET B CA 1
ATOM 2808 C C . MET B 1 136 ? 10.505 -99.744 -33.105 1.00 14.21 128 MET B C 1
ATOM 2809 O O . MET B 1 136 ? 10.514 -99.237 -34.203 1.00 14.54 128 MET B O 1
ATOM 2814 N N . LEU B 1 137 ? 11.624 -100.004 -32.451 1.00 14.42 129 LEU B N 1
ATOM 2815 C CA . LEU B 1 137 ? 12.915 -99.649 -33.011 1.00 15.65 129 LEU B CA 1
ATOM 2816 C C . LEU B 1 137 ? 13.328 -100.489 -34.175 1.00 16.83 129 LEU B C 1
ATOM 2817 O O . LEU B 1 137 ? 14.208 -100.073 -34.940 1.00 18.83 129 LEU B O 1
ATOM 2822 N N . ALA B 1 138 ? 12.683 -101.650 -34.331 1.00 16.65 130 ALA B N 1
ATOM 2823 C CA . ALA B 1 138 ? 12.921 -102.533 -35.460 1.00 17.62 130 ALA B CA 1
ATOM 2824 C C . ALA B 1 138 ? 11.988 -102.282 -36.635 1.00 18.30 130 ALA B C 1
ATOM 2825 O O . ALA B 1 138 ? 12.118 -102.939 -37.646 1.00 19.60 130 ALA B O 1
ATOM 2827 N N . ALA B 1 139 ? 11.064 -101.339 -36.527 1.00 17.84 131 ALA B N 1
ATOM 2828 C CA . ALA B 1 139 ? 10.057 -101.107 -37.563 1.00 19.38 131 ALA B CA 1
ATOM 2829 C C . ALA B 1 139 ? 10.737 -100.655 -38.865 1.00 21.65 131 ALA B C 1
ATOM 2830 O O . ALA B 1 139 ? 11.649 -99.837 -38.835 1.00 22.47 131 ALA B O 1
ATOM 2832 N N . ASP B 1 140 ? 10.315 -101.206 -39.986 1.00 27.45 132 ASP B N 1
ATOM 2833 C CA . ASP B 1 140 ? 11.002 -100.880 -41.247 1.00 32.04 132 ASP B CA 1
ATOM 2834 C C . ASP B 1 140 ? 10.295 -99.761 -41.952 1.00 31.88 132 ASP B C 1
ATOM 2835 O O . ASP B 1 140 ? 10.775 -99.277 -42.987 1.00 34.60 132 ASP B O 1
ATOM 2840 N N . GLU B 1 141 ? 9.146 -99.358 -41.418 1.00 29.18 133 GLU B N 1
ATOM 2841 C CA . GLU B 1 141 ? 8.561 -98.107 -41.839 1.00 30.12 133 GLU B CA 1
ATOM 2842 C C . GLU B 1 141 ? 7.799 -97.408 -40.754 1.00 26.38 133 GLU B C 1
ATOM 2843 O O . GLU B 1 141 ? 7.272 -98.023 -39.813 1.00 24.90 133 GLU B O 1
ATOM 2849 N N . VAL B 1 142 ? 7.765 -96.099 -40.903 1.00 24.35 134 VAL B N 1
ATOM 2850 C CA . VAL B 1 142 ? 7.247 -95.221 -39.873 1.00 22.91 134 VAL B CA 1
ATOM 2851 C C . VAL B 1 142 ? 6.417 -94.170 -40.591 1.00 22.38 134 VAL B C 1
ATOM 2852 O O . VAL B 1 142 ? 6.938 -93.171 -41.017 1.00 24.76 134 VAL B O 1
ATOM 2856 N N . ARG B 1 143 ? 5.130 -94.424 -40.736 1.00 21.52 135 ARG B N 1
ATOM 2857 C CA . ARG B 1 143 ? 4.241 -93.549 -41.475 1.00 22.01 135 ARG B CA 1
ATOM 2858 C C . ARG B 1 143 ? 3.347 -92.710 -40.572 1.00 20.09 135 ARG B C 1
ATOM 2859 O O . ARG B 1 143 ? 2.716 -91.769 -41.048 1.00 21.08 135 ARG B O 1
ATOM 2867 N N . PHE B 1 144 ? 3.337 -93.009 -39.275 1.00 17.04 136 PHE B N 1
ATOM 2868 C CA . PHE B 1 144 ? 2.478 -92.341 -38.299 1.00 16.17 136 PHE B CA 1
ATOM 2869 C C . PHE B 1 144 ? 3.324 -91.796 -37.156 1.00 15.18 136 PHE B C 1
ATOM 2870 O O . PHE B 1 144 ? 4.353 -92.340 -36.855 1.00 14.64 136 PHE B O 1
ATOM 2878 N N . PRO B 1 145 ? 2.831 -90.756 -36.467 1.00 14.56 137 PRO B N 1
ATOM 2879 C CA . PRO B 1 145 ? 3.485 -90.316 -35.256 1.00 14.08 137 PRO B CA 1
ATOM 2880 C C . PRO B 1 145 ? 3.515 -91.438 -34.226 1.00 13.03 137 PRO B C 1
ATOM 2881 O O . PRO B 1 145 ? 2.541 -92.196 -34.098 1.00 13.24 137 PRO B O 1
ATOM 2885 N N . ARG B 1 146 ? 4.597 -91.508 -33.467 1.00 12.09 138 ARG B N 1
ATOM 2886 C CA . ARG B 1 146 ? 4.752 -92.565 -32.485 1.00 11.50 138 ARG B CA 1
ATOM 2887 C C . ARG B 1 146 ? 4.902 -91.996 -31.088 1.00 10.95 138 ARG B C 1
ATOM 2888 O O . ARG B 1 146 ? 5.510 -90.929 -30.902 1.00 11.03 138 ARG B O 1
ATOM 2896 N N . SER B 1 147 ? 4.404 -92.739 -30.098 1.00 10.63 139 SER B N 1
ATOM 2897 C CA . SER B 1 147 ? 4.443 -92.264 -28.729 1.00 10.54 139 SER B CA 1
ATOM 2898 C C . SER B 1 147 ? 4.376 -93.390 -27.741 1.00 10.24 139 SER B C 1
ATOM 2899 O O . SER B 1 147 ? 3.919 -94.486 -28.068 1.00 9.98 139 SER B O 1
ATOM 2902 N N . ILE B 1 148 ? 4.897 -93.121 -26.557 1.00 9.82 140 ILE B N 1
ATOM 2903 C CA . ILE B 1 148 ? 4.721 -94.001 -25.403 1.00 9.89 140 ILE B CA 1
ATOM 2904 C C . ILE B 1 148 ? 4.200 -93.090 -24.308 1.00 9.46 140 ILE B C 1
ATO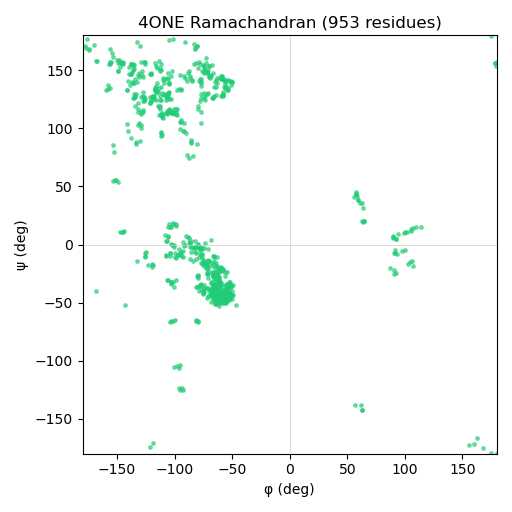M 2905 O O . ILE B 1 148 ? 4.899 -92.154 -23.866 1.00 9.45 140 ILE B O 1
ATOM 2910 N N . VAL B 1 149 ? 2.966 -93.327 -23.893 1.00 9.32 141 VAL B N 1
ATOM 2911 C CA . VAL B 1 149 ? 2.319 -92.515 -22.865 1.00 9.31 141 VAL B CA 1
ATOM 2912 C C . VAL B 1 149 ? 2.122 -93.351 -21.631 1.00 9.22 141 VAL B C 1
ATOM 2913 O O . VAL B 1 149 ? 1.434 -94.355 -21.666 1.00 9.43 141 VAL B O 1
ATOM 2917 N N . THR B 1 150 ? 2.762 -92.979 -20.533 1.00 9.12 142 THR B N 1
ATOM 2918 C CA . THR B 1 150 ? 2.684 -93.760 -19.298 1.00 9.39 142 THR B CA 1
ATOM 2919 C C . THR B 1 150 ? 1.756 -93.093 -18.312 1.00 9.57 142 THR B C 1
ATOM 2920 O O . THR B 1 150 ? 1.956 -91.925 -17.973 1.00 9.69 142 THR B O 1
ATOM 2924 N N . ILE B 1 151 ? 0.757 -93.817 -17.835 1.00 9.70 143 ILE B N 1
ATOM 2925 C CA . ILE B 1 151 ? -0.212 -93.302 -16.897 1.00 10.13 143 ILE B CA 1
ATOM 2926 C C . ILE B 1 151 ? 0.295 -93.678 -15.520 1.00 10.40 143 ILE B C 1
ATOM 2927 O O . ILE B 1 151 ? 0.292 -94.854 -15.149 1.00 10.61 143 ILE B O 1
ATOM 2932 N N . SER B 1 152 ? 0.819 -92.697 -14.813 1.00 10.19 144 SER B N 1
ATOM 2933 C CA . SER B 1 152 ? 1.311 -92.935 -13.453 1.00 10.64 144 SER B CA 1
ATOM 2934 C C . SER B 1 152 ? 0.208 -92.558 -12.446 1.00 11.02 144 SER B C 1
ATOM 2935 O O . SER B 1 152 ? -0.790 -93.282 -12.329 1.00 11.59 144 SER B O 1
ATOM 2938 N N . SER B 1 153 ? 0.345 -91.407 -11.791 1.00 11.40 145 SER B N 1
ATOM 2939 C CA . SER B 1 153 ? -0.574 -90.925 -10.766 1.00 11.70 145 SER B CA 1
ATOM 2940 C C . SER B 1 153 ? -0.068 -89.615 -10.226 1.00 11.99 145 SER B C 1
ATOM 2941 O O . SER B 1 153 ? 1.151 -89.363 -10.234 1.00 11.54 145 SER B O 1
ATOM 2944 N N . VAL B 1 154 ? -0.956 -88.785 -9.665 1.00 12.04 146 VAL B N 1
ATOM 2945 C CA . VAL B 1 154 ? -0.456 -87.677 -8.849 1.00 12.39 146 VAL B CA 1
ATOM 2946 C C . VAL B 1 154 ? 0.399 -88.205 -7.694 1.00 12.46 146 VAL B C 1
ATOM 2947 O O . VAL B 1 154 ? 1.250 -87.472 -7.169 1.00 12.06 146 VAL B O 1
ATOM 2951 N N . SER B 1 155 ? 0.215 -89.467 -7.321 1.00 12.61 147 SER B N 1
ATOM 2952 C CA . SER B 1 155 ? 1.012 -90.075 -6.248 1.00 13.00 147 SER B CA 1
ATOM 2953 C C . SER B 1 155 ? 2.495 -90.226 -6.592 1.00 13.35 147 SER B C 1
ATOM 2954 O O . SER B 1 155 ? 3.300 -90.503 -5.687 1.00 13.88 147 SER B O 1
ATOM 2957 N N . SER B 1 156 ? 2.849 -90.000 -7.863 1.00 13.74 148 SER B N 1
ATOM 2958 C CA . SER B 1 156 ? 4.256 -89.913 -8.249 1.00 14.56 148 SER B CA 1
ATOM 2959 C C . SER B 1 156 ? 4.953 -88.775 -7.523 1.00 15.02 148 SER B C 1
ATOM 2960 O O . SER B 1 156 ? 6.157 -88.850 -7.246 1.00 15.98 148 SER B O 1
ATOM 2963 N N . VAL B 1 157 ? 4.221 -87.699 -7.257 1.00 14.70 149 VAL B N 1
ATOM 2964 C CA . VAL B 1 157 ? 4.800 -86.480 -6.736 1.00 15.22 149 VAL B CA 1
ATOM 2965 C C . VAL B 1 157 ? 4.139 -85.992 -5.447 1.00 14.68 149 VAL B C 1
ATOM 2966 O O . VAL B 1 157 ? 4.683 -85.111 -4.823 1.00 15.50 149 VAL B O 1
ATOM 2970 N N . MET B 1 158 ? 2.997 -86.566 -5.049 1.00 13.92 150 MET B N 1
ATOM 2971 C CA . MET B 1 158 ? 2.314 -86.219 -3.790 1.00 14.31 150 MET B CA 1
ATOM 2972 C C . MET B 1 158 ? 2.372 -87.457 -2.922 1.00 14.64 150 MET B C 1
ATOM 2973 O O . MET B 1 158 ? 2.026 -88.520 -3.371 1.00 15.45 150 MET B O 1
ATOM 2978 N N . THR B 1 159 ? 2.768 -87.341 -1.666 1.00 13.95 151 THR B N 1
ATOM 2979 C CA . THR B 1 159 ? 2.927 -88.555 -0.846 1.00 14.66 151 THR B CA 1
ATOM 2980 C C . THR B 1 159 ? 1.675 -88.824 -0.013 1.00 14.97 151 THR B C 1
ATOM 2981 O O . THR B 1 159 ? 0.999 -87.884 0.412 1.00 15.86 151 THR B O 1
ATOM 2985 N N . SER B 1 160 ? 1.361 -90.098 0.201 1.00 14.71 152 SER B N 1
ATOM 2986 C CA . SER B 1 160 ? 0.247 -90.518 1.061 1.00 15.15 152 SER B CA 1
ATOM 2987 C C . SER B 1 160 ? 0.823 -91.568 1.978 1.00 15.28 152 SER B C 1
ATOM 2988 O O . SER B 1 160 ? 1.071 -92.689 1.537 1.00 14.89 152 SER B O 1
ATOM 2991 N N . PRO B 1 161 ? 1.079 -91.211 3.266 1.00 15.82 153 PRO B N 1
ATOM 2992 C CA . PRO B 1 161 ? 1.787 -92.128 4.163 1.00 16.09 153 PRO B CA 1
ATOM 2993 C C . PRO B 1 161 ? 1.114 -93.472 4.426 1.00 16.60 153 PRO B C 1
ATOM 2994 O O . PRO B 1 161 ? 1.806 -94.425 4.799 1.00 16.87 153 PRO B O 1
ATOM 2998 N N . GLU B 1 162 ? -0.198 -93.545 4.212 1.00 17.23 154 GLU B N 1
ATOM 2999 C CA . GLU B 1 162 ? -0.970 -94.791 4.401 1.00 17.99 154 GLU B CA 1
ATOM 3000 C C . GLU B 1 162 ? -0.873 -95.726 3.181 1.00 16.99 154 GLU B C 1
ATOM 3001 O O . GLU B 1 162 ? -1.462 -96.830 3.187 1.00 16.94 154 GLU B O 1
ATOM 3007 N N . ARG B 1 163 ? -0.181 -95.299 2.130 1.00 15.52 155 ARG B N 1
ATOM 3008 C CA . ARG B 1 163 ? 0.002 -96.151 0.962 1.00 15.32 155 ARG B CA 1
ATOM 3009 C C . ARG B 1 163 ? 1.332 -95.876 0.234 1.00 14.28 155 ARG B C 1
ATOM 3010 O O . ARG B 1 163 ? 1.392 -95.652 -0.954 1.00 13.14 155 ARG B O 1
ATOM 3018 N N . LEU B 1 164 ? 2.426 -95.944 0.993 1.00 14.07 156 LEU B N 1
ATOM 3019 C CA . LEU B 1 164 ? 3.727 -95.604 0.409 1.00 14.00 156 LEU B CA 1
ATOM 3020 C C . LEU B 1 164 ? 4.178 -96.563 -0.666 1.00 13.36 156 LEU B C 1
ATOM 3021 O O . LEU B 1 164 ? 4.929 -96.161 -1.544 1.00 12.91 156 LEU B O 1
ATOM 3026 N N . ASP B 1 165 ? 3.759 -97.828 -0.595 1.00 13.29 157 ASP B N 1
ATOM 3027 C CA . ASP B 1 165 ? 4.071 -98.773 -1.659 1.00 13.40 157 ASP B CA 1
ATOM 3028 C C . ASP B 1 165 ? 3.499 -98.274 -2.998 1.00 12.90 157 ASP B C 1
ATOM 3029 O O . ASP B 1 165 ? 4.178 -98.332 -4.043 1.00 12.47 157 ASP B O 1
ATOM 3034 N N . TYR B 1 166 ? 2.281 -97.739 -2.971 1.00 12.83 158 TYR B N 1
ATOM 3035 C CA . TYR B 1 166 ? 1.688 -97.206 -4.194 1.00 12.72 158 TYR B CA 1
ATOM 3036 C C . TYR B 1 166 ? 2.515 -96.019 -4.664 1.00 12.02 158 TYR B C 1
ATOM 3037 O O . TYR B 1 166 ? 2.888 -95.933 -5.851 1.00 11.96 158 TYR B O 1
ATOM 3046 N N . CYS B 1 167 ? 2.781 -95.090 -3.753 1.00 12.03 159 CYS B N 1
ATOM 3047 C CA . CYS B 1 167 ? 3.531 -93.886 -4.128 1.00 11.63 159 CYS B CA 1
ATOM 3048 C C . CYS B 1 167 ? 4.911 -94.182 -4.705 1.00 11.09 159 CYS B C 1
ATOM 3049 O O . CYS B 1 167 ? 5.318 -93.618 -5.721 1.00 10.50 159 CYS B O 1
ATOM 3052 N N . ILE B 1 168 ? 5.625 -95.099 -4.063 1.00 10.97 160 ILE B N 1
ATOM 3053 C CA . ILE B 1 168 ? 6.975 -95.444 -4.513 1.00 10.64 160 ILE B CA 1
ATOM 3054 C C . ILE B 1 168 ? 6.894 -96.055 -5.920 1.00 10.42 160 ILE B C 1
ATOM 3055 O O . ILE B 1 168 ? 7.706 -95.748 -6.773 1.00 10.05 160 ILE B O 1
ATOM 3060 N N . SER B 1 169 ? 5.900 -96.906 -6.158 1.00 10.58 161 SER B N 1
ATOM 3061 C CA . SER B 1 169 ? 5.823 -97.582 -7.452 1.00 10.79 161 SER B CA 1
ATOM 3062 C C . SER B 1 169 ? 5.584 -96.543 -8.536 1.00 11.12 161 SER B C 1
ATOM 3063 O O . SER B 1 169 ? 6.158 -96.625 -9.632 1.00 11.54 161 SER B O 1
ATOM 3066 N N . LYS B 1 170 ? 4.758 -95.553 -8.225 1.00 10.96 162 LYS B N 1
ATOM 3067 C CA . LYS B 1 170 ? 4.467 -94.516 -9.225 1.00 11.07 162 LYS B CA 1
ATOM 3068 C C . LYS B 1 170 ? 5.618 -93.522 -9.433 1.00 10.62 162 LYS B C 1
ATOM 3069 O O . LYS B 1 170 ? 5.916 -93.109 -10.556 1.00 10.34 162 LYS B O 1
ATOM 3075 N N . ALA B 1 171 ? 6.312 -93.173 -8.363 1.00 10.42 163 ALA B N 1
ATOM 3076 C CA . ALA B 1 171 ? 7.484 -92.341 -8.469 1.00 10.32 163 ALA B CA 1
ATOM 3077 C C . ALA B 1 171 ? 8.590 -93.012 -9.299 1.00 10.20 163 ALA B C 1
ATOM 3078 O O . ALA B 1 171 ? 9.354 -92.365 -9.999 1.00 9.82 163 ALA B O 1
ATOM 3080 N N . GLY B 1 172 ? 8.684 -94.331 -9.172 1.00 10.20 164 GLY B N 1
ATOM 3081 C CA . GLY B 1 172 ? 9.595 -95.091 -9.999 1.00 10.17 164 GLY B CA 1
ATOM 3082 C C . GLY B 1 172 ? 9.293 -94.895 -11.477 1.00 10.24 164 GLY B C 1
ATOM 3083 O O . GLY B 1 172 ? 10.229 -94.722 -12.309 1.00 10.29 164 GLY B O 1
ATOM 3084 N N . LEU B 1 173 ? 8.006 -94.860 -11.813 1.00 10.37 165 LEU B N 1
ATOM 3085 C CA . LEU B 1 173 ? 7.618 -94.656 -13.208 1.00 10.64 165 LEU B CA 1
ATOM 3086 C C . LEU B 1 173 ? 8.017 -93.281 -13.715 1.00 10.38 165 LEU B C 1
ATOM 3087 O O . LEU B 1 173 ? 8.449 -93.122 -14.845 1.00 9.90 165 LEU B O 1
ATOM 3092 N N . THR B 1 174 ? 7.897 -92.261 -12.873 1.00 10.11 166 THR B N 1
ATOM 3093 C CA . THR B 1 174 ? 8.311 -90.925 -13.263 1.00 10.21 166 THR B CA 1
ATOM 3094 C C . THR B 1 174 ? 9.772 -90.910 -13.707 1.00 10.02 166 THR B C 1
ATOM 3095 O O . THR B 1 174 ? 10.127 -90.292 -14.740 1.00 10.10 166 THR B O 1
ATOM 3099 N N . ALA B 1 175 ? 10.638 -91.530 -12.902 1.00 9.79 167 ALA B N 1
ATOM 3100 C CA . ALA B 1 175 ? 12.046 -91.622 -13.226 1.00 9.79 167 ALA B CA 1
ATOM 3101 C C . ALA B 1 175 ? 12.303 -92.423 -14.519 1.00 9.95 167 ALA B C 1
ATOM 3102 O O . ALA B 1 175 ? 13.091 -91.998 -15.380 1.00 10.07 167 ALA B O 1
ATOM 3104 N N . PHE B 1 176 ? 11.566 -93.526 -14.661 1.00 9.93 168 PHE B N 1
ATOM 3105 C CA . PHE B 1 176 ? 11.655 -94.375 -15.846 1.00 9.87 168 PHE B CA 1
ATOM 3106 C C . PHE B 1 176 ? 11.329 -93.580 -17.094 1.00 9.85 168 PHE B C 1
ATOM 3107 O O . PHE B 1 176 ? 12.069 -93.637 -18.079 1.00 9.55 168 PHE B O 1
ATOM 3115 N N . VAL B 1 177 ? 10.246 -92.805 -17.045 1.00 9.76 169 VAL B N 1
ATOM 3116 C CA . VAL B 1 177 ? 9.792 -92.050 -18.224 1.00 10.05 169 VAL B CA 1
ATOM 3117 C C . VAL B 1 177 ? 10.835 -91.015 -18.677 1.00 9.81 169 VAL B C 1
ATOM 3118 O O . VAL B 1 177 ? 11.055 -90.825 -19.873 1.00 9.47 169 VAL B O 1
ATOM 3122 N N . GLN B 1 178 ? 11.518 -90.348 -17.745 1.00 9.79 170 GLN B N 1
ATOM 3123 C CA . GLN B 1 178 ? 12.557 -89.435 -18.141 1.00 9.92 170 GLN B CA 1
ATOM 3124 C C . GLN B 1 178 ? 13.705 -90.094 -18.886 1.00 9.83 170 GLN B C 1
ATOM 3125 O O . GLN B 1 178 ? 14.163 -89.589 -19.925 1.00 9.82 170 GLN B O 1
ATOM 3131 N N . GLY B 1 179 ? 14.161 -91.237 -18.396 1.00 9.46 171 GLY B N 1
ATOM 3132 C CA . GLY B 1 179 ? 15.195 -91.970 -19.083 1.00 9.65 171 GLY B CA 1
ATOM 3133 C C . GLY B 1 179 ? 14.751 -92.496 -20.427 1.00 9.71 171 GLY B C 1
ATOM 3134 O O . GLY B 1 179 ? 15.502 -92.456 -21.411 1.00 9.93 171 GLY B O 1
ATOM 3135 N N . LEU B 1 180 ? 13.529 -93.015 -20.473 1.00 9.63 172 LEU B N 1
ATOM 3136 C CA . LEU B 1 180 ? 12.979 -93.535 -21.717 1.00 9.89 172 LEU B CA 1
ATOM 3137 C C . LEU B 1 180 ? 12.851 -92.457 -22.776 1.00 9.88 172 LEU B C 1
ATOM 3138 O O . LEU B 1 180 ? 13.140 -92.697 -23.955 1.00 9.70 172 LEU B O 1
ATOM 3143 N N . ALA B 1 181 ? 12.441 -91.262 -22.367 1.00 9.77 173 ALA B N 1
ATOM 3144 C CA . ALA B 1 181 ? 12.369 -90.159 -23.311 1.00 10.03 173 ALA B CA 1
ATOM 3145 C C . ALA B 1 181 ? 13.727 -89.876 -23.973 1.00 10.55 173 ALA B C 1
ATOM 3146 O O . ALA B 1 181 ? 13.804 -89.647 -25.180 1.00 10.64 173 ALA B O 1
ATOM 3148 N N . LEU B 1 182 ? 14.802 -89.860 -23.172 1.00 11.11 174 LEU B N 1
ATOM 3149 C CA . LEU B 1 182 ? 16.136 -89.723 -23.738 1.00 12.35 174 LEU B CA 1
ATOM 3150 C C . LEU B 1 182 ? 16.507 -90.857 -24.686 1.00 12.57 174 LEU B C 1
ATOM 3151 O O . LEU B 1 182 ? 17.051 -90.613 -25.753 1.00 13.64 174 LEU B O 1
ATOM 3156 N N . ARG B 1 183 ? 16.221 -92.099 -24.302 1.00 12.30 175 ARG B N 1
ATOM 3157 C CA . ARG B 1 183 ? 16.582 -93.248 -25.101 1.00 12.56 175 ARG B CA 1
ATOM 3158 C C . ARG B 1 183 ? 15.911 -93.212 -26.458 1.00 12.52 175 ARG B C 1
ATOM 3159 O O . ARG B 1 183 ? 16.460 -93.727 -27.450 1.00 12.76 175 ARG B O 1
ATOM 3167 N N . LEU B 1 184 ? 14.714 -92.612 -26.520 1.00 11.88 176 LEU B N 1
ATOM 3168 C CA . LEU B 1 184 ? 13.911 -92.668 -27.736 1.00 11.89 176 LEU B CA 1
ATOM 3169 C C . LEU B 1 184 ? 13.818 -91.352 -28.517 1.00 12.46 176 LEU B C 1
ATOM 3170 O O . LEU B 1 184 ? 13.116 -91.246 -29.505 1.00 12.53 176 LEU B O 1
ATOM 3175 N N . ALA B 1 185 ? 14.586 -90.362 -28.116 1.00 12.94 177 ALA B N 1
ATOM 3176 C CA . ALA B 1 185 ? 14.480 -89.046 -28.733 1.00 13.81 177 ALA B CA 1
ATOM 3177 C C . ALA B 1 185 ? 14.939 -89.038 -30.172 1.00 15.08 177 ALA B C 1
ATOM 3178 O O . ALA B 1 185 ? 14.273 -88.445 -30.999 1.00 15.15 177 ALA B O 1
ATOM 3180 N N . GLU B 1 186 ? 16.004 -89.759 -30.504 1.00 16.69 178 GLU B N 1
ATOM 3181 C CA . GLU B 1 186 ? 16.491 -89.798 -31.891 1.00 18.87 178 GLU B CA 1
ATOM 3182 C C . GLU B 1 186 ? 15.552 -90.587 -32.790 1.00 18.26 178 GLU B C 1
ATOM 3183 O O . GLU B 1 186 ? 15.463 -90.338 -33.987 1.00 19.68 178 GLU B O 1
ATOM 3189 N N . ALA B 1 187 ? 14.855 -91.556 -32.220 1.00 16.91 179 ALA B N 1
ATOM 3190 C CA . ALA B 1 187 ? 13.878 -92.341 -32.968 1.00 16.58 179 ALA B CA 1
ATOM 3191 C C . ALA B 1 187 ? 12.568 -91.561 -33.168 1.00 15.90 179 ALA B C 1
ATOM 3192 O O . ALA B 1 187 ? 11.648 -92.041 -33.821 1.00 15.67 179 ALA B O 1
ATOM 3194 N N . ARG B 1 188 ? 12.469 -90.374 -32.577 1.00 15.47 180 ARG B N 1
ATOM 3195 C CA . ARG B 1 188 ? 11.275 -89.537 -32.691 1.00 15.65 180 ARG B CA 1
ATOM 3196 C C . ARG B 1 188 ? 10.008 -90.252 -32.194 1.00 13.97 180 ARG B C 1
ATOM 3197 O O . ARG B 1 188 ? 8.957 -90.223 -32.842 1.00 14.29 180 ARG B O 1
ATOM 3205 N N . ILE B 1 189 ? 10.144 -90.925 -31.061 1.00 12.50 181 ILE B N 1
ATOM 3206 C CA . ILE B 1 189 ? 9.025 -91.494 -30.342 1.00 11.65 181 ILE B CA 1
ATOM 3207 C C . ILE B 1 189 ? 8.789 -90.562 -29.151 1.00 11.09 181 ILE B C 1
ATOM 3208 O O . ILE B 1 189 ? 9.654 -90.443 -28.272 1.00 10.95 181 ILE B O 1
ATOM 3213 N N . GLY B 1 190 ? 7.640 -89.915 -29.121 1.00 10.64 182 GLY B N 1
ATOM 3214 C CA . GLY B 1 190 ? 7.338 -88.966 -28.033 1.00 10.39 182 GLY B CA 1
ATOM 3215 C C . GLY B 1 190 ? 7.025 -89.738 -26.770 1.00 10.06 182 GLY B C 1
ATOM 3216 O O . GLY B 1 190 ? 6.191 -90.649 -26.784 1.00 10.62 182 GLY B O 1
ATOM 3217 N N . VAL B 1 191 ? 7.656 -89.376 -25.678 1.00 9.57 183 VAL B N 1
ATOM 3218 C CA . VAL B 1 191 ? 7.531 -90.118 -24.423 1.00 9.42 183 VAL B CA 1
ATOM 3219 C C . VAL B 1 191 ? 6.995 -89.177 -23.366 1.00 9.42 183 VAL B C 1
ATOM 3220 O O . VAL B 1 191 ? 7.618 -88.149 -23.083 1.00 9.65 183 VAL B O 1
ATOM 3224 N N . PHE B 1 192 ? 5.868 -89.536 -22.785 1.00 9.09 184 PHE B N 1
ATOM 3225 C CA . PHE B 1 192 ? 5.111 -88.647 -21.891 1.00 9.04 184 PHE B CA 1
ATOM 3226 C C . PHE B 1 192 ? 4.642 -89.355 -20.653 1.00 9.17 184 PHE B C 1
ATOM 3227 O O . PHE B 1 192 ? 4.438 -90.575 -20.652 1.00 9.59 184 PHE B O 1
ATOM 3235 N N . GLU B 1 193 ? 4.437 -88.587 -19.575 1.00 9.16 185 GLU B N 1
ATOM 3236 C CA . GLU B 1 193 ? 3.817 -89.092 -18.376 1.00 9.46 185 GLU B CA 1
ATOM 3237 C C . GLU B 1 193 ? 2.510 -88.341 -18.159 1.00 9.67 185 GLU B C 1
ATOM 3238 O O . GLU B 1 193 ? 2.496 -87.126 -18.311 1.00 10.01 185 GLU B O 1
ATOM 3244 N N . VAL B 1 194 ? 1.455 -89.067 -17.852 1.00 9.34 186 VAL B N 1
ATOM 3245 C CA . VAL B 1 194 ? 0.170 -88.485 -17.472 1.00 9.63 186 VAL B CA 1
ATOM 3246 C C . VAL B 1 194 ? -0.173 -88.939 -16.074 1.00 9.83 186 VAL B C 1
ATOM 3247 O O . VAL B 1 194 ? -0.156 -90.129 -15.790 1.00 9.74 186 VAL B O 1
ATOM 3251 N N . ARG B 1 195 ? -0.466 -87.959 -15.200 1.00 10.30 187 ARG B N 1
ATOM 3252 C CA . ARG B 1 195 ? -0.707 -88.212 -13.778 1.00 10.89 187 ARG B CA 1
ATOM 3253 C C . ARG B 1 195 ? -2.165 -87.984 -13.395 1.00 11.14 187 ARG B C 1
ATOM 3254 O O . ARG B 1 195 ? -2.550 -86.839 -13.106 1.00 11.49 187 ARG B O 1
ATOM 3262 N N . PRO B 1 196 ? -2.985 -89.044 -13.390 1.00 11.23 188 PRO B N 1
ATOM 3263 C CA . PRO B 1 196 ? -4.362 -88.828 -12.989 1.00 11.79 188 PRO B CA 1
ATOM 3264 C C . PRO B 1 196 ? -4.521 -88.512 -11.509 1.00 11.90 188 PRO B C 1
ATOM 3265 O O . PRO B 1 196 ? -3.793 -89.083 -10.660 1.00 11.81 188 PRO B O 1
ATOM 3269 N N . GLY B 1 197 ? -5.468 -87.631 -11.211 1.00 12.16 189 GLY B N 1
ATOM 3270 C CA . GLY B 1 197 ? -5.880 -87.355 -9.833 1.00 12.67 189 GLY B CA 1
ATOM 3271 C C . GLY B 1 197 ? -7.072 -88.193 -9.405 1.00 13.54 189 GLY B C 1
ATOM 3272 O O . GLY B 1 197 ? -7.023 -89.416 -9.508 1.00 13.89 189 GLY B O 1
ATOM 3273 N N . ILE B 1 198 ? -8.149 -87.526 -8.972 1.00 14.01 190 ILE B N 1
ATOM 3274 C CA . ILE B 1 198 ? -9.360 -88.193 -8.474 1.00 15.05 190 ILE B CA 1
ATOM 3275 C C . ILE B 1 198 ? -10.331 -88.373 -9.641 1.00 14.85 190 ILE B C 1
ATOM 3276 O O . ILE B 1 198 ? -11.038 -87.449 -10.059 1.00 14.84 190 ILE B O 1
ATOM 3281 N N . ILE B 1 199 ? -10.287 -89.572 -10.198 1.00 14.78 191 ILE B N 1
ATOM 3282 C CA . ILE B 1 199 ? -11.068 -89.918 -11.368 1.00 15.17 191 ILE B CA 1
ATOM 3283 C C . ILE B 1 199 ? -12.217 -90.798 -10.900 1.00 15.98 191 ILE B C 1
ATOM 3284 O O . ILE B 1 199 ? -12.028 -91.697 -10.064 1.00 16.50 191 ILE B O 1
ATOM 3289 N N . ARG B 1 200 ? -13.396 -90.548 -11.451 1.00 16.57 192 ARG B N 1
ATOM 3290 C CA . ARG B 1 200 ? -14.593 -91.311 -11.100 1.00 18.32 192 ARG B CA 1
ATOM 3291 C C . ARG B 1 200 ? -14.382 -92.816 -11.266 1.00 19.71 192 ARG B C 1
ATOM 3292 O O . ARG B 1 200 ? -13.864 -93.290 -12.275 1.00 19.60 192 ARG B O 1
ATOM 3300 N N . THR B 1 201 ? -14.787 -93.567 -10.247 1.00 20.81 193 THR B N 1
ATOM 3301 C CA . THR B 1 201 ? -14.792 -95.009 -10.299 1.00 22.85 193 THR B CA 1
ATOM 3302 C C . THR B 1 201 ? -16.159 -95.511 -9.848 1.00 23.53 193 THR B C 1
ATOM 3303 O O . THR B 1 201 ? -17.006 -94.733 -9.361 1.00 22.85 193 THR B O 1
ATOM 3307 N N . ASP B 1 202 ? -16.385 -96.809 -10.019 1.00 23.75 194 ASP B N 1
ATOM 3308 C CA . ASP B 1 202 ? -17.626 -97.431 -9.486 1.00 24.78 194 ASP B CA 1
ATOM 3309 C C . ASP B 1 202 ? -17.633 -97.230 -7.980 1.00 24.56 194 ASP B C 1
ATOM 3310 O O . ASP B 1 202 ? -16.654 -97.562 -7.327 1.00 23.68 194 ASP B O 1
ATOM 3315 N N . MET B 1 203 ? -18.716 -96.686 -7.412 1.00 25.11 195 MET B N 1
ATOM 3316 C CA . MET B 1 203 ? -18.706 -96.321 -5.993 1.00 25.79 195 MET B CA 1
ATOM 3317 C C . MET B 1 203 ? -20.061 -96.434 -5.326 1.00 24.84 195 MET B C 1
ATOM 3318 O O . MET B 1 203 ? -21.125 -96.153 -5.924 1.00 25.08 195 MET B O 1
ATOM 3323 N N . THR B 1 204 ? -20.004 -96.746 -4.045 1.00 24.66 196 THR B N 1
ATOM 3324 C CA . THR B 1 204 ? -21.223 -96.711 -3.224 1.00 24.93 196 THR B CA 1
ATOM 3325 C C . THR B 1 204 ? -21.576 -95.268 -2.959 1.00 24.55 196 THR B C 1
ATOM 3326 O O . THR B 1 204 ? -20.690 -94.389 -2.941 1.00 24.30 196 THR B O 1
ATOM 3330 N N . ALA B 1 205 ? -22.861 -95.023 -2.754 1.00 24.90 197 ALA B N 1
ATOM 3331 C CA . ALA B 1 205 ? -23.318 -93.684 -2.414 1.00 24.91 197 ALA B CA 1
ATOM 3332 C C . ALA B 1 205 ? -22.577 -93.118 -1.208 1.00 25.59 197 ALA B C 1
ATOM 3333 O O . ALA B 1 205 ? -22.221 -91.943 -1.202 1.00 24.58 197 ALA B O 1
ATOM 3335 N N . LYS B 1 206 ? -22.328 -93.942 -0.185 1.00 26.55 198 LYS B N 1
ATOM 3336 C CA . LYS B 1 206 ? -21.676 -93.437 1.025 1.00 27.58 198 LYS B CA 1
ATOM 3337 C C . LYS B 1 206 ? -20.316 -92.827 0.706 1.00 26.85 198 LYS B C 1
ATOM 3338 O O . LYS B 1 206 ? -19.988 -91.719 1.148 1.00 26.96 198 LYS B O 1
ATOM 3340 N N . VAL B 1 207 ? -19.525 -93.549 -0.077 1.00 27.13 199 VAL B N 1
ATOM 3341 C CA . VAL B 1 207 ? -18.180 -93.119 -0.416 1.00 26.78 199 VAL B CA 1
ATOM 3342 C C . VAL B 1 207 ? -18.218 -91.938 -1.391 1.00 25.47 199 VAL B C 1
ATOM 3343 O O . VAL B 1 207 ? -17.501 -90.951 -1.212 1.00 25.80 199 VAL B O 1
ATOM 3347 N N . ALA B 1 208 ? -19.047 -92.049 -2.420 1.00 24.12 200 ALA B N 1
ATOM 3348 C CA . ALA B 1 208 ? -19.177 -90.972 -3.404 1.00 23.17 200 ALA B CA 1
ATOM 3349 C C . ALA B 1 208 ? -19.614 -89.637 -2.809 1.00 23.19 200 ALA B C 1
ATOM 3350 O O . ALA B 1 208 ? -19.120 -88.569 -3.219 1.00 23.07 200 ALA B O 1
ATOM 3352 N N . ALA B 1 209 ? -20.544 -89.693 -1.864 1.00 22.83 201 ALA B N 1
ATOM 3353 C CA . ALA B 1 209 ? -21.007 -88.488 -1.153 1.00 23.36 201 ALA B CA 1
ATOM 3354 C C . ALA B 1 209 ? -19.876 -87.805 -0.391 1.00 23.50 201 ALA B C 1
ATOM 3355 O O . ALA B 1 209 ? -19.806 -86.578 -0.381 1.00 23.06 201 ALA B O 1
ATOM 3357 N N . ARG B 1 210 ? -18.974 -88.603 0.193 1.00 24.35 202 ARG B N 1
ATOM 3358 C CA . ARG B 1 210 ? -17.827 -88.089 0.930 1.00 25.31 202 ARG B CA 1
ATOM 3359 C C . ARG B 1 210 ? -16.842 -87.422 -0.014 1.00 25.85 202 ARG B C 1
ATOM 3360 O O . ARG B 1 210 ? -16.432 -86.251 0.189 1.00 25.77 202 ARG B O 1
ATOM 3362 N N . TYR B 1 211 ? -16.503 -88.132 -1.088 1.00 25.63 203 TYR B N 1
ATOM 3363 C CA . TYR B 1 211 ? -15.602 -87.552 -2.084 1.00 26.29 203 TYR B CA 1
ATOM 3364 C C . TYR B 1 211 ? -16.194 -86.297 -2.685 1.00 25.16 203 TYR B C 1
ATOM 3365 O O . TYR B 1 211 ? -15.484 -85.325 -2.923 1.00 24.08 203 TYR B O 1
ATOM 3374 N N . ASP B 1 212 ? -17.488 -86.321 -2.943 1.00 24.43 204 ASP B N 1
ATOM 3375 C CA . ASP B 1 212 ? -18.120 -85.186 -3.546 1.00 26.99 204 ASP B CA 1
ATOM 3376 C C . ASP B 1 212 ? -18.037 -83.950 -2.637 1.00 26.82 204 ASP B C 1
ATOM 3377 O O . ASP B 1 212 ? -17.764 -82.820 -3.095 1.00 24.49 204 ASP B O 1
ATOM 3382 N N . ALA B 1 213 ? -18.270 -84.165 -1.348 1.00 26.95 205 ALA B N 1
ATOM 3383 C CA . ALA B 1 213 ? -18.105 -83.090 -0.375 1.00 28.44 205 ALA B CA 1
ATOM 3384 C C . ALA B 1 213 ? -16.654 -82.563 -0.345 1.00 27.62 205 ALA B C 1
ATOM 3385 O O . ALA B 1 213 ? -16.463 -81.365 -0.330 1.00 28.65 205 ALA B O 1
ATOM 3387 N N . LEU B 1 214 ? -15.662 -83.451 -0.393 1.00 26.50 206 LEU B N 1
ATOM 3388 C CA . LEU B 1 214 ? -14.249 -83.059 -0.462 1.00 27.85 206 LEU B CA 1
ATOM 3389 C C . LEU B 1 214 ? -13.921 -82.270 -1.730 1.00 26.21 206 LEU B C 1
ATOM 3390 O O . LEU B 1 214 ? -13.300 -81.206 -1.664 1.00 26.49 206 LEU B O 1
ATOM 3395 N N . ILE B 1 215 ? -14.363 -82.794 -2.871 1.00 25.04 207 ILE B N 1
ATOM 3396 C CA . ILE B 1 215 ? -14.197 -82.126 -4.172 1.00 24.12 207 ILE B CA 1
ATOM 3397 C C . ILE B 1 215 ? -14.863 -80.744 -4.206 1.00 24.54 207 ILE B C 1
ATOM 3398 O O . ILE B 1 215 ? -14.248 -79.756 -4.624 1.00 24.35 207 ILE B O 1
ATOM 3403 N N . GLU B 1 216 ? -16.115 -80.661 -3.778 1.00 25.27 208 GLU B N 1
ATOM 3404 C CA . GLU B 1 216 ? -16.858 -79.393 -3.757 1.00 26.77 208 GLU B CA 1
ATOM 3405 C C . GLU B 1 216 ? -16.226 -78.407 -2.780 1.00 27.73 208 GLU B C 1
ATOM 3406 O O . GLU B 1 216 ? -16.290 -77.185 -2.986 1.00 28.70 208 GLU B O 1
ATOM 3408 N N . GLY B 1 217 ? -15.592 -78.939 -1.739 1.00 27.04 209 GLY B N 1
ATOM 3409 C CA . GLY B 1 217 ? -14.912 -78.123 -0.751 1.00 29.14 209 GLY B CA 1
ATOM 3410 C C . GLY B 1 217 ? -13.646 -77.480 -1.300 1.00 28.89 209 GLY B C 1
ATOM 3411 O O . GLY B 1 217 ? -13.084 -76.561 -0.699 1.00 30.51 209 GLY B O 1
ATOM 3412 N N . GLY B 1 218 ? -13.193 -77.957 -2.460 1.00 28.44 210 GLY B N 1
ATOM 3413 C CA . GLY B 1 218 ? -12.043 -77.394 -3.137 1.00 26.06 210 GLY B CA 1
ATOM 3414 C C . GLY B 1 218 ? -10.755 -78.211 -2.963 1.00 23.98 210 GLY B C 1
ATOM 3415 O O . GLY B 1 218 ? -9.703 -77.719 -3.326 1.00 23.12 210 GLY B O 1
ATOM 3416 N N . LEU B 1 219 ? -10.820 -79.437 -2.428 1.00 22.56 211 LEU B N 1
ATOM 3417 C CA . LEU B 1 219 ? -9.654 -80.342 -2.485 1.00 21.16 211 LEU B CA 1
ATOM 3418 C C . LEU B 1 219 ? -9.163 -80.385 -3.936 1.00 18.38 211 LEU B C 1
ATOM 3419 O O . LEU B 1 219 ? -7.959 -80.385 -4.227 1.00 17.96 211 LEU B O 1
ATOM 3424 N N . VAL B 1 220 ? -10.113 -80.413 -4.858 1.00 16.38 212 VAL B N 1
ATOM 3425 C CA . VAL B 1 220 ? -9.802 -80.345 -6.273 1.00 14.64 212 VAL B CA 1
ATOM 3426 C C . VAL B 1 220 ? -10.189 -78.943 -6.718 1.00 14.12 212 VAL B C 1
ATOM 3427 O O . VAL B 1 220 ? -11.370 -78.606 -6.644 1.00 14.33 212 VAL B O 1
ATOM 3431 N N . PRO B 1 221 ? -9.213 -78.117 -7.134 1.00 13.19 213 PRO B N 1
ATOM 3432 C CA . PRO B 1 221 ? -9.540 -76.720 -7.498 1.00 13.16 213 PRO B CA 1
ATOM 3433 C C . PRO B 1 221 ? -10.673 -76.586 -8.514 1.00 13.15 213 PRO B C 1
ATOM 3434 O O . PRO B 1 221 ? -11.486 -75.685 -8.368 1.00 13.66 213 PRO B O 1
ATOM 3438 N N . MET B 1 222 ? -10.745 -77.492 -9.490 1.00 13.24 214 MET B N 1
ATOM 3439 C CA . MET B 1 222 ? -11.777 -77.427 -10.538 1.00 14.03 214 MET B CA 1
ATOM 3440 C C . MET B 1 222 ? -13.147 -77.894 -10.029 1.00 15.01 214 MET B C 1
ATOM 3441 O O . MET B 1 222 ? -14.153 -77.733 -10.730 1.00 14.95 214 MET B O 1
ATOM 3446 N N . LYS B 1 223 ? -13.189 -78.442 -8.813 1.00 14.77 215 LYS B N 1
ATOM 3447 C CA . LYS B 1 223 ? -14.445 -78.792 -8.158 1.00 16.14 215 LYS B CA 1
ATOM 3448 C C . LYS B 1 223 ? -15.320 -79.715 -8.971 1.00 16.00 215 LYS B C 1
ATOM 3449 O O . LYS B 1 223 ? -16.544 -79.611 -8.977 1.00 16.61 215 LYS B O 1
ATOM 3455 N N . ARG B 1 224 ? -14.701 -80.693 -9.612 1.00 15.09 216 ARG B N 1
ATOM 3456 C CA . ARG B 1 224 ? -15.466 -81.768 -10.204 1.00 15.34 216 ARG B CA 1
ATOM 3457 C C . ARG B 1 224 ? -14.645 -83.048 -10.211 1.00 15.06 216 ARG B C 1
ATOM 3458 O O . ARG B 1 224 ? -13.428 -82.998 -10.116 1.00 14.00 216 ARG B O 1
ATOM 3466 N N . TRP B 1 225 ? -15.347 -84.185 -10.301 1.00 15.46 217 TRP B N 1
ATOM 3467 C CA . TRP B 1 225 ? -14.692 -85.446 -10.611 1.00 15.66 217 TRP B CA 1
ATOM 3468 C C . TRP B 1 225 ? -13.961 -85.339 -11.943 1.00 14.74 217 TRP B C 1
ATOM 3469 O O . TRP B 1 225 ? -14.485 -84.747 -12.893 1.00 14.56 217 TRP B O 1
ATOM 3480 N N . GLY B 1 226 ? -12.794 -85.964 -12.045 1.00 13.92 218 GLY B N 1
ATOM 3481 C CA . GLY B 1 226 ? -12.244 -86.286 -13.354 1.00 13.74 218 GLY B CA 1
ATOM 3482 C C . GLY B 1 226 ? -13.001 -87.481 -13.905 1.00 14.26 218 GLY B C 1
ATOM 3483 O O . GLY B 1 226 ? -13.516 -88.293 -13.136 1.00 14.83 218 GLY B O 1
ATOM 3484 N N . GLU B 1 227 ? -13.122 -87.549 -15.227 1.00 14.11 219 GLU B N 1
ATOM 3485 C CA . GLU B 1 227 ? -13.755 -88.663 -15.904 1.00 14.54 219 GLU B CA 1
ATOM 3486 C C . GLU B 1 227 ? -12.675 -89.426 -16.690 1.00 13.59 219 GLU B C 1
ATOM 3487 O O . GLU B 1 227 ? -11.648 -88.865 -17.086 1.00 12.64 219 GLU B O 1
ATOM 3493 N N . ALA B 1 228 ? -12.923 -90.713 -16.944 1.00 13.56 220 ALA B N 1
ATOM 3494 C CA . ALA B 1 228 ? -12.024 -91.478 -17.784 1.00 13.39 220 ALA B CA 1
ATOM 3495 C C . ALA B 1 228 ? -11.820 -90.742 -19.127 1.00 12.88 220 ALA B C 1
ATOM 3496 O O . ALA B 1 228 ? -10.753 -90.817 -19.716 1.00 12.35 220 ALA B O 1
ATOM 3498 N N . SER B 1 229 ? -12.860 -90.059 -19.605 1.00 13.30 221 SER B N 1
ATOM 3499 C CA . SER B 1 229 ? -12.755 -89.330 -20.867 1.00 13.47 221 SER B CA 1
ATOM 3500 C C . SER B 1 229 ? -11.822 -88.131 -20.830 1.00 12.78 221 SER B C 1
ATOM 3501 O O . SER B 1 229 ? -11.300 -87.708 -21.866 1.00 12.61 221 SER B O 1
ATOM 3504 N N . ASP B 1 230 ? -11.604 -87.566 -19.650 1.00 12.52 222 ASP B N 1
ATOM 3505 C CA . ASP B 1 230 ? -10.610 -86.485 -19.493 1.00 12.15 222 ASP B CA 1
ATOM 3506 C C . ASP B 1 230 ? -9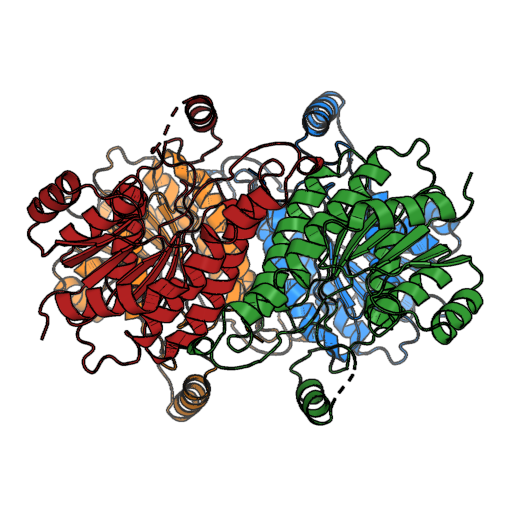.224 -87.070 -19.780 1.00 11.34 222 ASP B C 1
ATOM 3507 O O . ASP B 1 230 ? -8.446 -86.540 -20.565 1.00 11.02 222 ASP B O 1
ATOM 3512 N N . VAL B 1 231 ? -8.904 -88.177 -19.120 1.00 10.94 223 VAL B N 1
ATOM 3513 C CA . VAL B 1 231 ? -7.603 -88.806 -19.323 1.00 10.68 223 VAL B CA 1
ATOM 3514 C C . VAL B 1 231 ? -7.467 -89.264 -20.754 1.00 10.48 223 VAL B C 1
ATOM 3515 O O . VAL B 1 231 ? -6.440 -89.061 -21.375 1.00 10.14 223 VAL B O 1
ATOM 3519 N N . GLY B 1 232 ? -8.535 -89.844 -21.292 1.00 10.60 224 GLY B N 1
ATOM 3520 C CA . GLY B 1 232 ? -8.529 -90.247 -22.678 1.00 10.67 224 GLY B CA 1
ATOM 3521 C C . GLY B 1 232 ? -8.220 -89.132 -23.679 1.00 10.51 224 GLY B C 1
ATOM 3522 O O . GLY B 1 232 ? -7.439 -89.302 -24.621 1.00 10.24 224 GLY B O 1
ATOM 3523 N N . ALA B 1 233 ? -8.853 -87.989 -23.483 1.00 10.53 225 ALA B N 1
ATOM 3524 C CA . ALA B 1 233 ? -8.683 -86.874 -24.421 1.00 10.60 225 ALA B CA 1
ATOM 3525 C C . ALA B 1 233 ? -7.255 -86.341 -24.361 1.00 10.27 225 ALA B C 1
ATOM 3526 O O . ALA B 1 233 ? -6.682 -86.017 -25.405 1.00 10.32 225 ALA B O 1
ATOM 3528 N N . ILE B 1 234 ? -6.695 -86.318 -23.152 1.00 10.07 226 ILE B N 1
ATOM 3529 C CA . ILE B 1 234 ? -5.302 -85.909 -22.957 1.00 9.87 226 ILE B CA 1
ATOM 3530 C C . ILE B 1 234 ? -4.365 -86.869 -23.670 1.00 9.76 226 ILE B C 1
ATOM 3531 O O . ILE B 1 234 ? -3.504 -86.470 -24.476 1.00 9.72 226 ILE B O 1
ATOM 3536 N N . VAL B 1 235 ? -4.568 -88.162 -23.445 1.00 10.23 227 VAL B N 1
ATOM 3537 C CA . VAL B 1 235 ? -3.727 -89.157 -24.065 1.00 10.64 227 VAL B CA 1
ATOM 3538 C C . VAL B 1 235 ? -3.814 -89.107 -25.600 1.00 10.95 227 VAL B C 1
ATOM 3539 O O . VAL B 1 235 ? -2.811 -89.188 -26.279 1.00 11.26 227 VAL B O 1
ATOM 3543 N N . ALA B 1 236 ? -5.017 -88.990 -26.137 1.00 11.16 228 ALA B N 1
ATOM 3544 C CA . ALA B 1 236 ? -5.200 -88.929 -27.579 1.00 12.04 228 ALA B CA 1
ATOM 3545 C C . ALA B 1 236 ? -4.548 -87.691 -28.187 1.00 11.94 228 ALA B C 1
ATOM 3546 O O . ALA B 1 236 ? -3.999 -87.731 -29.269 1.00 12.40 228 ALA B O 1
ATOM 3548 N N . GLY B 1 237 ? -4.588 -86.602 -27.448 1.00 12.03 229 GLY B N 1
ATOM 3549 C CA . GLY B 1 237 ? -3.856 -85.386 -27.801 1.00 12.63 229 GLY B CA 1
ATOM 3550 C C . GLY B 1 237 ? -2.360 -85.627 -27.941 1.00 12.91 229 GLY B C 1
ATOM 3551 O O . GLY B 1 237 ? -1.719 -85.299 -28.964 1.00 15.02 229 GLY B O 1
ATOM 3552 N N . LEU B 1 238 ? -1.781 -86.283 -26.958 1.00 11.80 230 LEU B N 1
ATOM 3553 C CA . LEU B 1 238 ? -0.366 -86.589 -27.023 1.00 11.97 230 LEU B CA 1
ATOM 3554 C C . LEU B 1 238 ? -0.002 -87.616 -28.106 1.00 12.76 230 LEU B C 1
ATOM 3555 O O . LEU B 1 238 ? 1.069 -87.558 -28.687 1.00 14.75 230 LEU B O 1
ATOM 3560 N N . ALA B 1 239 ? -0.887 -88.552 -28.358 1.00 12.23 231 ALA B N 1
ATOM 3561 C CA . ALA B 1 239 ? -0.623 -89.635 -29.346 1.00 12.37 231 ALA B CA 1
ATOM 3562 C C . ALA B 1 239 ? -0.728 -89.171 -30.793 1.00 12.51 231 ALA B C 1
ATOM 3563 O O . ALA B 1 239 ? -0.264 -89.855 -31.715 1.00 12.57 231 ALA B O 1
ATOM 3565 N N . GLY B 1 240 ? -1.299 -87.986 -31.022 1.00 12.75 232 GLY B N 1
ATOM 3566 C CA . GLY B 1 240 ? -1.539 -87.560 -32.395 1.00 13.25 232 GLY B CA 1
ATOM 3567 C C . GLY B 1 240 ? -0.359 -86.944 -33.086 1.00 13.71 232 GLY B C 1
ATOM 3568 O O . GLY B 1 240 ? -0.444 -86.628 -34.281 1.00 14.73 232 GLY B O 1
ATOM 3569 N N . GLY B 1 241 ? 0.755 -86.718 -32.356 1.00 13.31 233 GLY B N 1
ATOM 3570 C CA . GLY B 1 241 ? 1.977 -86.258 -32.966 1.00 13.79 233 GLY B CA 1
ATOM 3571 C C . GLY B 1 241 ? 2.340 -84.783 -32.756 1.00 13.87 233 GLY B C 1
ATOM 3572 O O . GLY B 1 241 ? 3.508 -84.396 -32.957 1.00 14.30 233 GLY B O 1
ATOM 3573 N N . ASP B 1 242 ? 1.379 -83.986 -32.303 1.00 13.82 234 ASP B N 1
ATOM 3574 C CA . ASP B 1 242 ? 1.609 -82.541 -32.199 1.00 14.21 234 ASP B CA 1
ATOM 3575 C C . ASP B 1 242 ? 2.541 -82.212 -31.049 1.00 13.04 234 ASP B C 1
ATOM 3576 O O . ASP B 1 242 ? 3.084 -81.090 -31.020 1.00 12.40 234 ASP B O 1
ATOM 3581 N N . PHE B 1 243 ? 2.729 -83.165 -30.132 1.00 11.66 235 PHE B N 1
ATOM 3582 C CA . PHE B 1 243 ? 3.560 -82.943 -28.953 1.00 11.28 235 PHE B CA 1
ATOM 3583 C C . PHE B 1 243 ? 4.934 -83.593 -29.056 1.00 10.79 235 PHE B C 1
ATOM 3584 O O . PHE B 1 243 ? 5.644 -83.726 -28.053 1.00 10.54 235 PHE B O 1
ATOM 3592 N N . ILE B 1 244 ? 5.356 -84.011 -30.242 1.00 10.65 236 ILE B N 1
ATOM 3593 C CA . ILE B 1 244 ? 6.614 -84.749 -30.359 1.00 10.54 236 ILE B CA 1
ATOM 3594 C C . ILE B 1 244 ? 7.794 -83.988 -29.756 1.00 10.31 236 ILE B C 1
ATOM 3595 O O . ILE B 1 244 ? 8.644 -84.561 -29.069 1.00 10.26 236 ILE B O 1
ATOM 3600 N N . PHE B 1 245 ? 7.852 -82.668 -29.996 1.00 9.97 237 PHE B N 1
ATOM 3601 C CA . PHE B 1 245 ? 8.980 -81.891 -29.501 1.00 10.01 237 PHE B CA 1
ATOM 3602 C C . PHE B 1 245 ? 8.862 -81.611 -27.995 1.00 9.73 237 PHE B C 1
ATOM 3603 O O . PHE B 1 245 ? 9.782 -81.034 -27.407 1.00 10.33 237 PHE B O 1
ATOM 3611 N N . ALA B 1 246 ? 7.779 -82.052 -27.371 1.00 9.53 238 ALA B N 1
ATOM 3612 C CA . ALA B 1 246 ? 7.577 -81.923 -25.931 1.00 9.58 238 ALA B CA 1
ATOM 3613 C C . ALA B 1 246 ? 7.923 -83.219 -25.209 1.00 9.56 238 ALA B C 1
ATOM 3614 O O . ALA B 1 246 ? 7.551 -83.405 -24.049 1.00 9.30 238 ALA B O 1
ATOM 3616 N N . THR B 1 247 ? 8.644 -84.111 -25.894 1.00 9.68 239 THR B N 1
ATOM 3617 C CA . THR B 1 247 ? 9.022 -85.379 -25.267 1.00 9.70 239 THR B CA 1
ATOM 3618 C C . THR B 1 247 ? 9.664 -85.156 -23.890 1.00 9.79 239 THR B C 1
ATOM 3619 O O . THR B 1 247 ? 10.475 -84.228 -23.687 1.00 9.90 239 THR B O 1
ATOM 3623 N N . GLY B 1 248 ? 9.299 -86.039 -22.962 1.00 9.51 240 GLY B N 1
ATOM 3624 C CA . GLY B 1 248 ? 9.721 -85.904 -21.548 1.00 9.66 240 GLY B CA 1
ATOM 3625 C C . GLY B 1 248 ? 8.785 -85.119 -20.672 1.00 9.71 240 GLY B C 1
ATOM 3626 O O . GLY B 1 248 ? 8.977 -85.066 -19.454 1.00 10.16 240 GLY B O 1
ATOM 3627 N N . SER B 1 249 ? 7.755 -84.498 -21.240 1.00 9.85 241 SER B N 1
ATOM 3628 C CA . SER B 1 249 ? 6.790 -83.695 -20.451 1.00 10.08 241 SER B CA 1
ATOM 3629 C C . SER B 1 249 ? 5.890 -84.587 -19.616 1.00 10.85 241 SER B C 1
ATOM 3630 O O . SER B 1 249 ? 5.572 -85.716 -20.007 1.00 10.52 241 SER B O 1
ATOM 3633 N N . ALA B 1 250 ? 5.497 -84.061 -18.472 1.00 11.12 242 ALA B N 1
ATOM 3634 C CA . ALA B 1 250 ? 4.519 -84.692 -17.595 1.00 12.23 242 ALA B CA 1
ATOM 3635 C C . ALA B 1 250 ? 3.272 -83.802 -17.574 1.00 14.13 242 ALA B C 1
ATOM 3636 O O . ALA B 1 250 ? 3.367 -82.572 -17.500 1.00 15.76 242 ALA B O 1
ATOM 3638 N N . ILE B 1 251 ? 2.119 -84.421 -17.700 1.00 14.00 243 ILE B N 1
ATOM 3639 C CA . ILE B 1 251 ? 0.810 -83.717 -17.726 1.00 15.27 243 ILE B CA 1
ATOM 3640 C C . ILE B 1 251 ? 0.040 -84.205 -16.512 1.00 15.41 243 ILE B C 1
ATOM 3641 O O . ILE B 1 251 ? -0.068 -85.414 -16.299 1.00 14.80 243 ILE B O 1
ATOM 3646 N N A HIS B 1 252 ? -0.489 -83.314 -15.664 0.50 13.72 244 HIS B N 1
ATOM 3647 N N B HIS B 1 252 ? -0.483 -83.267 -15.743 0.50 14.47 244 HIS B N 1
ATOM 3648 C CA A HIS B 1 252 ? -1.278 -83.762 -14.505 0.50 13.85 244 HIS B CA 1
ATOM 3649 C CA B HIS B 1 252 ? -1.409 -83.574 -14.718 0.50 15.08 244 HIS B CA 1
ATOM 3650 C C A HIS B 1 252 ? -2.794 -83.633 -14.769 0.50 13.07 244 HIS B C 1
ATOM 3651 C C B HIS B 1 252 ? -2.742 -83.859 -15.392 0.50 14.10 244 HIS B C 1
ATOM 3652 O O A HIS B 1 252 ? -3.282 -82.519 -14.881 0.50 12.72 244 HIS B O 1
ATOM 3653 O O B HIS B 1 252 ? -3.054 -83.332 -16.488 0.50 14.09 244 HIS B O 1
ATOM 3666 N N . ALA B 1 253 ? -3.495 -84.778 -14.836 1.00 12.51 245 ALA B N 1
ATOM 3667 C CA . ALA B 1 253 ? -4.884 -84.887 -15.235 1.00 12.16 245 ALA B CA 1
ATOM 3668 C C . ALA B 1 253 ? -5.701 -84.995 -13.935 1.00 11.57 245 ALA B C 1
ATOM 3669 O O . ALA B 1 253 ? -6.215 -86.070 -13.551 1.00 11.78 245 ALA B O 1
ATOM 3671 N N . ASP B 1 254 ? -5.786 -83.856 -13.241 1.00 11.48 246 ASP B N 1
ATOM 3672 C CA . ASP B 1 254 ? -6.211 -83.856 -11.834 1.00 11.65 246 ASP B CA 1
ATOM 3673 C C . ASP B 1 254 ? -6.995 -82.618 -11.402 1.00 11.46 246 ASP B C 1
ATOM 3674 O O . ASP B 1 254 ? -7.247 -82.453 -10.213 1.00 11.50 246 ASP B O 1
ATOM 3679 N N . GLY B 1 255 ? -7.419 -81.771 -12.332 1.00 11.08 247 GLY B N 1
ATOM 3680 C CA . GLY B 1 255 ? -8.239 -80.601 -11.970 1.00 11.19 247 GLY B CA 1
ATOM 3681 C C . GLY B 1 255 ? -7.524 -79.611 -11.101 1.00 11.15 247 GLY B C 1
ATOM 3682 O O . GLY B 1 255 ? -8.155 -78.825 -10.404 1.00 11.38 247 GLY B O 1
ATOM 3683 N N . GLY B 1 256 ? -6.191 -79.688 -11.117 1.00 11.19 248 GLY B N 1
ATOM 3684 C CA . GLY B 1 256 ? -5.325 -78.862 -10.289 1.00 11.28 248 GLY B CA 1
ATOM 3685 C C . GLY B 1 256 ? -4.967 -79.402 -8.917 1.00 11.61 248 GLY B C 1
ATOM 3686 O O . GLY B 1 256 ? -4.335 -78.686 -8.121 1.00 11.95 248 GLY B O 1
ATOM 3687 N N . LEU B 1 257 ? -5.338 -80.642 -8.625 1.00 12.08 249 LEU B N 1
ATOM 3688 C CA . LEU B 1 257 ? -5.060 -81.267 -7.309 1.00 12.99 249 LEU B CA 1
ATOM 3689 C C . LEU B 1 257 ? -3.613 -81.142 -6.858 1.00 13.14 249 LEU B C 1
ATOM 3690 O O . LEU B 1 257 ? -3.357 -80.876 -5.675 1.00 14.08 249 LEU B O 1
ATOM 3695 N N . SER B 1 258 ? -2.704 -81.365 -7.796 1.00 12.91 250 SER B N 1
ATOM 3696 C CA . SER B 1 258 ? -1.278 -81.425 -7.510 1.00 13.43 250 SER B CA 1
ATOM 3697 C C . SER B 1 258 ? -0.577 -80.081 -7.538 1.00 13.48 250 SER B C 1
ATOM 3698 O O . SER B 1 258 ? 0.620 -80.021 -7.229 1.00 13.94 250 SER B O 1
ATOM 3701 N N . ILE B 1 259 ? -1.305 -79.002 -7.799 1.00 12.67 251 ILE B N 1
ATOM 3702 C CA . ILE B 1 259 ? -0.702 -77.678 -7.625 1.00 12.78 251 ILE B CA 1
ATOM 3703 C C . ILE B 1 259 ? -0.391 -77.449 -6.154 1.00 13.42 251 ILE B C 1
ATOM 3704 O O . ILE B 1 259 ? -1.262 -77.607 -5.296 1.00 14.57 251 ILE B O 1
ATOM 3709 N N . ALA B 1 260 ? 0.859 -77.064 -5.861 1.00 13.76 252 ALA B N 1
ATOM 3710 C CA . ALA B 1 260 ? 1.293 -76.899 -4.482 1.00 15.41 252 ALA B CA 1
ATOM 3711 C C . ALA B 1 260 ? 0.777 -75.568 -4.017 1.00 17.24 252 ALA B C 1
ATOM 3712 O O . ALA B 1 260 ? 1.079 -74.555 -4.621 1.00 19.18 252 ALA B O 1
ATOM 3714 N N . LYS B 1 261 ? -0.048 -75.570 -3.006 1.00 20.00 253 LYS B N 1
ATOM 3715 C CA . LYS B 1 261 ? -0.710 -74.345 -2.575 1.00 21.69 253 LYS B CA 1
ATOM 3716 C C . LYS B 1 261 ? -0.656 -74.221 -1.087 1.00 21.16 253 LYS B C 1
ATOM 3717 O O . LYS B 1 261 ? -0.598 -75.229 -0.384 1.00 20.22 253 LYS B O 1
ATOM 3723 N N . LEU B 1 262 ? -0.651 -72.970 -0.627 1.00 19.76 254 LEU B N 1
ATOM 3724 C CA . LEU B 1 262 ? -0.687 -72.645 0.778 1.00 20.75 254 LEU B CA 1
ATOM 3725 C C . LEU B 1 262 ? -1.841 -71.682 0.995 1.00 22.98 254 LEU B C 1
ATOM 3726 O O . LEU B 1 262 ? -1.889 -70.585 0.418 1.00 22.21 254 LEU B O 1
ATOM 3732 N N . SER C 1 10 ? 44.972 -59.224 10.256 1.00 31.16 2 SER C N 1
ATOM 3733 C CA . SER C 1 10 ? 44.054 -60.305 9.741 1.00 29.60 2 SER C CA 1
ATOM 3734 C C . SER C 1 10 ? 42.940 -60.607 10.732 1.00 26.07 2 SER C C 1
ATOM 3735 O O . SER C 1 10 ? 43.222 -60.811 11.914 1.00 23.72 2 SER C O 1
ATOM 3738 N N . ARG C 1 11 ? 41.706 -60.724 10.252 1.00 22.23 3 ARG C N 1
ATOM 3739 C CA . ARG C 1 11 ? 40.600 -61.012 11.149 1.00 20.96 3 ARG C CA 1
ATOM 3740 C C . ARG C 1 11 ? 40.729 -62.435 11.715 1.00 19.44 3 ARG C C 1
ATOM 3741 O O . ARG C 1 11 ? 41.190 -63.363 11.052 1.00 19.52 3 ARG C O 1
ATOM 3749 N N . GLN C 1 12 ? 40.316 -62.567 12.964 1.00 18.62 4 GLN C N 1
ATOM 3750 C CA . GLN C 1 12 ? 40.448 -63.794 13.715 1.00 18.46 4 GLN C CA 1
ATOM 3751 C C . GLN C 1 12 ? 39.108 -64.486 13.889 1.00 16.79 4 GLN C C 1
ATOM 3752 O O . GLN C 1 12 ? 39.064 -65.583 14.428 1.00 16.27 4 GLN C O 1
ATOM 3758 N N . ARG C 1 13 ? 38.019 -63.814 13.515 1.00 16.15 5 ARG C N 1
ATOM 3759 C CA . ARG C 1 13 ? 36.681 -64.387 13.530 1.00 15.39 5 ARG C CA 1
ATOM 3760 C C . ARG C 1 13 ? 36.041 -64.102 12.169 1.00 14.61 5 ARG C C 1
ATOM 3761 O O . ARG C 1 13 ? 36.263 -63.019 11.577 1.00 14.41 5 ARG C O 1
ATOM 3769 N N . PRO C 1 14 ? 35.241 -65.056 11.681 1.00 13.31 6 PRO C N 1
ATOM 3770 C CA . PRO C 1 14 ? 34.566 -64.812 10.409 1.00 13.07 6 PRO C CA 1
ATOM 3771 C C . PRO C 1 14 ? 33.489 -63.747 10.587 1.00 13.28 6 PRO C C 1
ATOM 3772 O O . PRO C 1 14 ? 32.955 -63.568 11.686 1.00 13.30 6 PRO C O 1
ATOM 3776 N N . VAL C 1 15 ? 33.184 -63.043 9.500 1.00 12.78 7 VAL C N 1
ATOM 3777 C CA . VAL C 1 15 ? 32.235 -61.927 9.518 1.00 12.98 7 VAL C CA 1
ATOM 3778 C C . VAL C 1 15 ? 30.980 -62.318 8.726 1.00 12.47 7 VAL C C 1
ATOM 3779 O O . VAL C 1 15 ? 31.097 -62.689 7.549 1.00 12.43 7 VAL C O 1
ATOM 3783 N N . ALA C 1 16 ? 29.821 -62.225 9.378 1.00 12.08 8 ALA C N 1
ATOM 3784 C CA . ALA C 1 16 ? 28.512 -62.440 8.739 1.00 11.58 8 ALA C CA 1
ATOM 3785 C C . ALA C 1 16 ? 27.772 -61.111 8.621 1.00 11.93 8 ALA C C 1
ATOM 3786 O O . ALA C 1 16 ? 27.659 -60.354 9.592 1.00 12.22 8 ALA C O 1
ATOM 3788 N N . LEU C 1 17 ? 27.305 -60.818 7.418 1.00 11.88 9 LEU C N 1
ATOM 3789 C CA . LEU C 1 17 ? 26.473 -59.671 7.139 1.00 12.58 9 LEU C CA 1
ATOM 3790 C C . LEU C 1 17 ? 25.041 -60.215 7.035 1.00 12.16 9 LEU C C 1
ATOM 3791 O O . LEU C 1 17 ? 24.765 -61.034 6.134 1.00 11.11 9 LEU C O 1
ATOM 3796 N N . VAL C 1 18 ? 24.192 -59.800 7.984 1.00 12.05 10 VAL C N 1
ATOM 3797 C CA . VAL C 1 18 ? 22.801 -60.283 8.065 1.00 12.40 10 VAL C CA 1
ATOM 3798 C C . VAL C 1 18 ? 21.898 -59.102 7.764 1.00 12.70 10 VAL C C 1
ATOM 3799 O O . VAL C 1 18 ? 21.830 -58.150 8.547 1.00 13.02 10 VAL C O 1
ATOM 3803 N N . THR C 1 19 ? 21.221 -59.141 6.628 1.00 12.17 11 THR C N 1
ATOM 3804 C CA . THR C 1 19 ? 20.288 -58.064 6.292 1.00 13.08 11 THR C CA 1
ATOM 3805 C C . THR C 1 19 ? 18.979 -58.232 7.066 1.00 13.80 11 THR C C 1
ATOM 3806 O O . THR C 1 19 ? 18.518 -59.346 7.313 1.00 13.54 11 THR C O 1
ATOM 3810 N N . GLY C 1 20 ? 18.388 -57.117 7.502 1.00 15.01 12 GLY C N 1
ATOM 3811 C CA . GLY C 1 20 ? 17.210 -57.222 8.347 1.00 15.73 12 GLY C CA 1
ATOM 3812 C C . GLY C 1 20 ? 17.477 -57.933 9.639 1.00 15.96 12 GLY C C 1
ATOM 3813 O O . GLY C 1 20 ? 16.627 -58.679 10.126 1.00 17.31 12 GLY C O 1
ATOM 3814 N N . GLY C 1 21 ? 18.666 -57.736 10.192 1.00 16.40 13 GLY C N 1
ATOM 3815 C CA . GLY C 1 21 ? 19.160 -58.561 11.287 1.00 16.99 13 GLY C CA 1
ATOM 3816 C C . GLY C 1 21 ? 18.800 -58.121 12.694 1.00 18.10 13 GLY C C 1
ATOM 3817 O O . GLY C 1 21 ? 19.271 -58.727 13.643 1.00 18.56 13 GLY C O 1
ATOM 3818 N N . ARG C 1 22 ? 17.974 -57.115 12.859 1.00 20.24 14 ARG C N 1
ATOM 3819 C CA . ARG C 1 22 ? 17.721 -56.714 14.230 1.00 22.39 14 ARG C CA 1
ATOM 3820 C C . ARG C 1 22 ? 16.354 -57.066 14.785 1.00 21.31 14 ARG C C 1
ATOM 3821 O O . ARG C 1 22 ? 16.075 -56.767 15.951 1.00 20.96 14 ARG C O 1
ATOM 3829 N N . ARG C 1 23 ? 15.542 -57.768 13.991 1.00 20.53 15 ARG C N 1
ATOM 3830 C CA . ARG C 1 23 ? 14.243 -58.211 14.441 1.00 20.66 15 ARG C CA 1
ATOM 3831 C C . ARG C 1 23 ? 13.926 -59.567 13.837 1.00 19.90 15 ARG C C 1
ATOM 3832 O O . ARG C 1 23 ? 14.494 -59.916 12.804 1.00 18.84 15 ARG C O 1
ATOM 3834 N N . GLY C 1 24 ? 13.050 -60.331 14.506 1.00 19.75 16 GLY C N 1
ATOM 3835 C CA . GLY C 1 24 ? 12.418 -61.497 13.886 1.00 19.49 16 GLY C CA 1
ATOM 3836 C C . GLY C 1 24 ? 13.388 -62.585 13.459 1.00 17.45 16 GLY C C 1
ATOM 3837 O O . GLY C 1 24 ? 14.350 -62.884 14.155 1.00 17.00 16 GLY C O 1
ATOM 3838 N N . ILE C 1 25 ? 13.154 -63.154 12.278 1.00 16.80 17 ILE C N 1
ATOM 3839 C CA . ILE C 1 25 ? 14.037 -64.238 11.802 1.00 15.53 17 ILE C CA 1
ATOM 3840 C C . ILE C 1 25 ? 15.506 -63.796 11.724 1.00 14.52 17 ILE C C 1
ATOM 3841 O O . ILE C 1 25 ? 16.428 -64.554 12.080 1.00 14.12 17 ILE C O 1
ATOM 3846 N N . GLY C 1 26 ? 15.719 -62.590 11.215 1.00 14.21 18 GLY C N 1
ATOM 3847 C CA . GLY C 1 26 ? 17.067 -62.045 11.064 1.00 13.56 18 GLY C CA 1
ATOM 3848 C C . GLY C 1 26 ? 17.828 -61.987 12.379 1.00 14.09 18 GLY C C 1
ATOM 3849 O O . GLY C 1 26 ? 19.014 -62.326 12.437 1.00 12.58 18 GLY C O 1
ATOM 3850 N N . LEU C 1 27 ? 17.135 -61.590 13.440 1.00 14.77 19 LEU C N 1
ATOM 3851 C CA . LEU C 1 27 ? 17.748 -61.554 14.757 1.00 15.25 19 LEU C CA 1
ATOM 3852 C C . LEU C 1 27 ? 18.044 -62.974 15.298 1.00 14.87 19 LEU C C 1
ATOM 3853 O O . LEU C 1 27 ? 19.109 -63.195 15.895 1.00 14.76 19 LEU C O 1
ATOM 3858 N N . GLY C 1 28 ? 17.147 -63.935 15.065 1.00 14.51 20 GLY C N 1
ATOM 3859 C CA . GLY C 1 28 ? 17.447 -65.353 15.384 1.00 14.65 20 GLY C CA 1
ATOM 3860 C C . GLY C 1 28 ? 18.699 -65.859 14.671 1.00 13.74 20 GLY C C 1
ATOM 3861 O O . GLY C 1 28 ? 19.505 -66.572 15.254 1.00 13.36 20 GLY C O 1
ATOM 3862 N N . ILE C 1 29 ? 18.866 -65.469 13.407 1.00 13.09 21 ILE C N 1
ATOM 3863 C CA . ILE C 1 29 ? 20.032 -65.834 12.626 1.00 12.73 21 ILE C CA 1
ATOM 3864 C C . ILE C 1 29 ? 21.300 -65.173 13.205 1.00 12.65 21 ILE C C 1
ATOM 3865 O O . ILE C 1 29 ? 22.315 -65.820 13.450 1.00 12.62 21 ILE C O 1
ATOM 3870 N N . ALA C 1 30 ? 21.194 -63.883 13.487 1.00 12.77 22 ALA C N 1
ATOM 3871 C CA . ALA C 1 30 ? 22.331 -63.164 14.056 1.00 13.35 22 ALA C CA 1
ATOM 3872 C C . ALA C 1 30 ? 22.759 -63.791 15.360 1.00 13.53 22 ALA C C 1
ATOM 3873 O O . ALA C 1 30 ? 23.937 -63.994 15.599 1.00 13.45 22 ALA C O 1
ATOM 3875 N N . ARG C 1 31 ? 21.798 -64.117 16.216 1.00 14.23 23 ARG C N 1
ATOM 3876 C CA . ARG C 1 31 ? 22.134 -64.724 17.516 1.00 15.36 23 ARG C CA 1
ATOM 3877 C C . ARG C 1 31 ? 22.852 -66.063 17.334 1.00 14.48 23 ARG C C 1
ATOM 3878 O O . ARG C 1 31 ? 23.853 -66.386 18.006 1.00 14.41 23 ARG C O 1
ATOM 3886 N N . ALA C 1 32 ? 22.346 -66.872 16.417 1.00 13.10 24 ALA C N 1
ATOM 3887 C CA . ALA C 1 32 ? 22.952 -68.164 16.202 1.00 12.83 24 ALA C CA 1
ATOM 3888 C C . ALA C 1 32 ? 24.357 -68.051 15.654 1.00 12.39 24 ALA C C 1
ATOM 3889 O O . ALA C 1 32 ? 25.221 -68.839 16.026 1.00 12.46 24 ALA C O 1
ATOM 3891 N N . LEU C 1 33 ? 24.564 -67.142 14.710 1.00 12.02 25 LEU C N 1
ATOM 3892 C CA . LEU C 1 33 ? 25.876 -66.934 14.140 1.00 12.14 25 LEU C CA 1
ATOM 3893 C C . LEU C 1 33 ? 26.855 -66.396 15.179 1.00 12.76 25 LEU C C 1
ATOM 3894 O O . LEU C 1 33 ? 27.985 -66.863 15.249 1.00 13.00 25 LEU C O 1
ATOM 3899 N N . ALA C 1 34 ? 26.427 -65.431 15.988 1.00 13.13 26 ALA C N 1
ATOM 3900 C CA . ALA C 1 34 ? 27.305 -64.911 17.052 1.00 13.88 26 ALA C CA 1
ATOM 3901 C C . ALA C 1 34 ? 27.714 -66.017 18.016 1.00 14.58 26 ALA C C 1
ATOM 3902 O O . ALA C 1 34 ? 28.890 -66.129 18.364 1.00 15.19 26 ALA C O 1
ATOM 3904 N N . ALA C 1 35 ? 26.765 -66.870 18.383 1.00 15.25 27 ALA C N 1
ATOM 3905 C CA . ALA C 1 35 ? 27.056 -67.967 19.309 1.00 16.53 27 ALA C CA 1
ATOM 3906 C C . ALA C 1 35 ? 28.043 -68.992 18.704 1.00 17.01 27 ALA C C 1
ATOM 3907 O O . ALA C 1 35 ? 28.737 -69.665 19.445 1.00 18.70 27 ALA C O 1
ATOM 3909 N N . LYS C 1 36 ? 28.078 -69.099 17.374 1.00 16.38 28 LYS C N 1
ATOM 3910 C CA . LYS C 1 36 ? 28.948 -69.999 16.641 1.00 17.10 28 LYS C CA 1
ATOM 3911 C C . LYS C 1 36 ? 30.338 -69.384 16.392 1.00 17.62 28 LYS C C 1
ATOM 3912 O O . LYS C 1 36 ? 31.217 -70.060 15.870 1.00 22.13 28 LYS C O 1
ATOM 3914 N N . GLY C 1 37 ? 30.520 -68.112 16.732 1.00 16.15 29 GLY C N 1
ATOM 3915 C CA . GLY C 1 37 ? 31.824 -67.470 16.683 1.00 15.44 29 GLY C CA 1
ATOM 3916 C C . GLY C 1 37 ? 31.988 -66.437 15.591 1.00 14.45 29 GLY C C 1
ATOM 3917 O O . GLY C 1 37 ? 33.112 -66.031 15.314 1.00 13.92 29 GLY C O 1
ATOM 3918 N N . PHE C 1 38 ? 30.876 -65.990 14.993 1.00 13.12 30 PHE C N 1
ATOM 3919 C CA . PHE C 1 38 ? 30.939 -64.953 13.967 1.00 12.82 30 PHE C CA 1
ATOM 3920 C C . PHE C 1 38 ? 30.907 -63.549 14.555 1.00 13.20 30 PHE C C 1
ATOM 3921 O O . PHE C 1 38 ? 30.199 -63.303 15.530 1.00 13.66 30 PHE C O 1
ATOM 3929 N N . ASP C 1 39 ? 31.629 -62.631 13.932 1.00 13.24 31 ASP C N 1
ATOM 3930 C CA . ASP C 1 39 ? 31.358 -61.200 14.103 1.00 13.63 31 ASP C CA 1
ATOM 3931 C C . ASP C 1 39 ? 30.186 -60.820 13.170 1.00 13.27 31 ASP C C 1
ATOM 3932 O O . ASP C 1 39 ? 29.954 -61.491 12.151 1.00 12.80 31 ASP C O 1
ATOM 3937 N N . LEU C 1 40 ? 29.474 -59.745 13.516 1.00 13.46 32 LEU C N 1
ATOM 3938 C CA . LEU C 1 40 ? 28.205 -59.432 12.834 1.00 13.37 32 LEU C CA 1
ATOM 3939 C C . LEU C 1 40 ? 28.152 -58.035 12.314 1.00 13.70 32 LEU C C 1
ATOM 3940 O O . LEU C 1 40 ? 28.432 -57.085 13.043 1.00 13.48 32 LEU C O 1
ATOM 3945 N N . ALA C 1 41 ? 27.826 -57.929 11.025 1.00 13.43 33 ALA C N 1
ATOM 3946 C CA . ALA C 1 41 ? 27.421 -56.671 10.401 1.00 14.03 33 ALA C CA 1
ATOM 3947 C C . ALA C 1 41 ? 25.908 -56.774 10.161 1.00 14.30 33 ALA C C 1
ATOM 3948 O O . ALA C 1 41 ? 25.435 -57.584 9.373 1.00 13.94 33 ALA C O 1
ATOM 3950 N N . ILE C 1 42 ? 25.144 -55.967 10.876 1.00 15.16 34 ILE C N 1
ATOM 3951 C CA . ILE C 1 42 ? 23.690 -56.031 10.840 1.00 15.77 34 ILE C CA 1
ATOM 3952 C C . ILE C 1 42 ? 23.216 -54.853 10.014 1.00 16.37 34 ILE C C 1
ATOM 3953 O O . ILE C 1 42 ? 23.596 -53.722 10.309 1.00 16.64 34 ILE C O 1
ATOM 3958 N N . THR C 1 43 ? 22.331 -55.081 9.048 1.00 16.55 35 THR C N 1
ATOM 3959 C CA . THR C 1 43 ? 21.710 -53.949 8.361 1.00 17.84 35 THR C CA 1
ATOM 3960 C C . THR C 1 43 ? 20.224 -53.899 8.625 1.00 18.65 35 THR C C 1
ATOM 3961 O O . THR C 1 43 ? 19.585 -54.922 8.856 1.00 17.77 35 THR C O 1
ATOM 3965 N N . ASP C 1 44 ? 19.689 -52.684 8.566 1.00 19.33 36 ASP C N 1
ATOM 3966 C CA A ASP C 1 44 ? 18.243 -52.467 8.586 0.50 20.38 36 ASP C CA 1
ATOM 3967 C CA B ASP C 1 44 ? 18.251 -52.462 8.606 0.50 21.04 36 ASP C CA 1
ATOM 3968 C C . ASP C 1 44 ? 17.995 -50.994 8.301 1.00 21.51 36 ASP C C 1
ATOM 3969 O O . ASP C 1 44 ? 18.942 -50.199 8.237 1.00 20.62 36 ASP C O 1
ATOM 3978 N N . ARG C 1 45 ? 16.728 -50.648 8.086 1.00 22.53 37 ARG C N 1
ATOM 3979 C CA . ARG C 1 45 ? 16.355 -49.259 7.817 1.00 25.27 37 ARG C CA 1
ATOM 3980 C C . ARG C 1 45 ? 16.616 -48.369 9.032 1.00 27.32 37 ARG C C 1
ATOM 3981 O O . ARG C 1 45 ? 17.004 -47.196 8.888 1.00 29.33 37 ARG C O 1
ATOM 3983 N N . GLU C 1 46 ? 16.406 -48.916 10.225 1.00 27.66 38 GLU C N 1
ATOM 3984 C CA . GLU C 1 46 ? 16.643 -48.222 11.4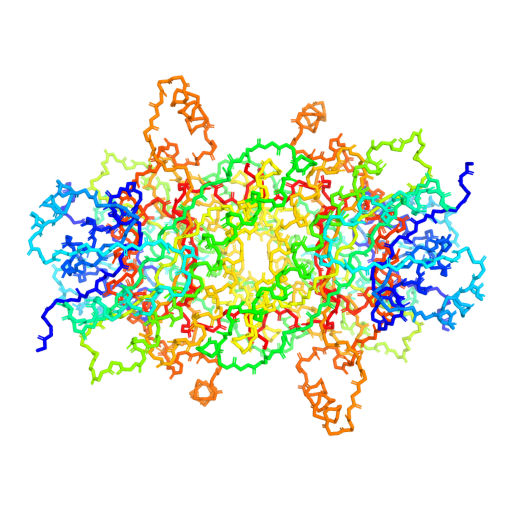93 1.00 29.08 38 GLU C CA 1
ATOM 3985 C C . GLU C 1 46 ? 17.332 -49.172 12.456 1.00 29.34 38 GLU C C 1
ATOM 3986 O O . GLU C 1 46 ? 17.067 -50.364 12.413 1.00 26.12 38 GLU C O 1
ATOM 3988 N N . SER C 1 47 ? 18.181 -48.661 13.348 1.00 31.85 39 SER C N 1
ATOM 3989 C CA . SER C 1 47 ? 18.797 -49.554 14.343 1.00 33.78 39 SER C CA 1
ATOM 3990 C C . SER C 1 47 ? 17.878 -49.790 15.536 1.00 35.16 39 SER C C 1
ATOM 3991 O O . SER C 1 47 ? 16.808 -49.197 15.667 1.00 35.00 39 SER C O 1
ATOM 3994 N N . ASP C 1 48 ? 18.325 -50.702 16.387 1.00 35.13 40 ASP C N 1
ATOM 3995 C CA . ASP C 1 48 ? 17.773 -50.910 17.715 1.00 34.23 40 ASP C CA 1
ATOM 3996 C C . ASP C 1 48 ? 19.011 -51.177 18.558 1.00 33.15 40 ASP C C 1
ATOM 3997 O O . ASP C 1 48 ? 19.531 -52.281 18.562 1.00 31.08 40 ASP C O 1
ATOM 4002 N N . GLU C 1 49 ? 19.502 -50.148 19.239 1.00 33.19 41 GLU C N 1
ATOM 4003 C CA . GLU C 1 49 ? 20.755 -50.254 19.985 1.00 33.02 41 GLU C CA 1
ATOM 4004 C C . GLU C 1 49 ? 20.679 -51.266 21.120 1.00 30.25 41 GLU C C 1
ATOM 4005 O O . GLU C 1 49 ? 21.691 -51.853 21.488 1.00 28.95 41 GLU C O 1
ATOM 4011 N N . ALA C 1 50 ? 19.481 -51.501 21.649 1.00 29.55 42 ALA C N 1
ATOM 4012 C CA . ALA C 1 50 ? 19.268 -52.542 22.663 1.00 29.02 42 ALA C CA 1
ATOM 4013 C C . ALA C 1 50 ? 19.622 -53.934 22.139 1.00 27.50 42 ALA C C 1
ATOM 4014 O O . ALA C 1 50 ? 20.242 -54.762 22.836 1.00 26.73 42 ALA C O 1
ATOM 4016 N N . VAL C 1 51 ? 19.164 -54.201 20.926 1.00 25.98 43 VAL C N 1
ATOM 4017 C CA . VAL C 1 51 ? 19.426 -55.466 20.262 1.00 24.63 43 VAL C CA 1
ATOM 4018 C C . VAL C 1 51 ? 20.913 -55.619 19.968 1.00 23.69 43 VAL C C 1
ATOM 4019 O O . VAL C 1 51 ? 21.491 -56.678 20.215 1.00 23.22 43 VAL C O 1
ATOM 4023 N N . ILE C 1 52 ? 21.540 -54.563 19.463 1.00 24.06 44 ILE C N 1
ATOM 4024 C CA . ILE C 1 52 ? 22.972 -54.604 19.145 1.00 23.80 44 ILE C CA 1
ATOM 4025 C C . ILE C 1 52 ? 23.752 -54.893 20.426 1.00 25.28 44 ILE C C 1
ATOM 4026 O O . ILE C 1 52 ? 24.692 -55.691 20.428 1.00 24.65 44 ILE C O 1
ATOM 4031 N N . HIS C 1 53 ? 23.350 -54.260 21.528 1.00 26.08 45 HIS C N 1
ATOM 4032 C CA . HIS C 1 53 ? 24.000 -54.537 22.798 1.00 27.89 45 HIS C CA 1
ATOM 4033 C C . HIS C 1 53 ? 23.813 -55.994 23.248 1.00 26.88 45 HIS C C 1
ATOM 4034 O O . HIS C 1 53 ? 24.764 -56.642 23.689 1.00 25.26 45 HIS C O 1
ATOM 4041 N N . GLU C 1 54 ? 22.593 -56.507 23.144 1.00 27.26 46 GLU C N 1
ATOM 4042 C CA . GLU C 1 54 ? 22.298 -57.913 23.446 1.00 28.88 46 GLU C CA 1
ATOM 4043 C C . GLU C 1 54 ? 23.169 -58.845 22.582 1.00 25.51 46 GLU C C 1
ATOM 4044 O O . GLU C 1 54 ? 23.715 -59.816 23.098 1.00 25.03 46 GLU C O 1
ATOM 4050 N N . LEU C 1 55 ? 23.327 -58.538 21.286 1.00 22.53 47 LEU C N 1
ATOM 4051 C CA . LEU C 1 55 ? 24.171 -59.382 20.420 1.00 20.68 47 LEU C CA 1
ATOM 4052 C C . LEU C 1 55 ? 25.629 -59.328 20.863 1.00 20.36 47 LEU C C 1
ATOM 4053 O O . LEU C 1 55 ? 26.332 -60.324 20.799 1.00 19.61 47 LEU C O 1
ATOM 4058 N N . ARG C 1 56 ? 26.100 -58.175 21.333 1.00 21.02 48 ARG C N 1
ATOM 4059 C CA . ARG C 1 56 ? 27.489 -58.122 21.853 1.00 22.43 48 ARG C CA 1
ATOM 4060 C C . ARG C 1 56 ? 27.702 -59.042 23.075 1.00 23.65 48 ARG C C 1
ATOM 4061 O O . ARG C 1 56 ? 28.828 -59.486 23.334 1.00 23.83 48 ARG C O 1
ATOM 4069 N N . GLY C 1 57 ? 26.617 -59.365 23.787 1.00 24.55 49 GLY C N 1
ATOM 4070 C CA . GLY C 1 57 ? 26.690 -60.269 24.925 1.00 25.05 49 GLY C CA 1
ATOM 4071 C C . GLY C 1 57 ? 27.084 -61.692 24.563 1.00 25.26 49 GLY C C 1
ATOM 4072 O O . GLY C 1 57 ? 27.541 -62.462 25.410 1.00 25.46 49 GLY C O 1
ATOM 4073 N N . LEU C 1 58 ? 26.912 -62.066 23.309 1.00 24.18 50 LEU C N 1
ATOM 4074 C CA . LEU C 1 58 ? 27.318 -63.396 22.855 1.00 24.67 50 LEU C CA 1
ATOM 4075 C C . LEU C 1 58 ? 28.829 -63.487 22.583 1.00 25.35 50 LEU C C 1
ATOM 4076 O O . LEU C 1 58 ? 29.341 -64.556 22.186 1.00 26.01 50 LEU C O 1
ATOM 4081 N N . GLY C 1 59 ? 29.552 -62.384 22.804 1.00 25.66 51 GLY C N 1
ATOM 4082 C CA . GLY C 1 59 ? 31.026 -62.397 22.928 1.00 24.92 51 GLY C CA 1
ATOM 4083 C C . GLY C 1 59 ? 31.849 -62.005 21.710 1.00 24.58 51 GLY C C 1
ATOM 4084 O O . GLY C 1 59 ? 33.073 -62.179 21.735 1.00 25.16 51 GLY C O 1
ATOM 4085 N N . GLY C 1 60 ? 31.208 -61.469 20.658 1.00 21.62 52 GLY C N 1
ATOM 4086 C CA . GLY C 1 60 ? 31.903 -60.983 19.458 1.00 20.42 52 GLY C CA 1
ATOM 4087 C C . GLY C 1 60 ? 31.704 -59.505 19.176 1.00 20.26 52 GLY C C 1
ATOM 4088 O O . GLY C 1 60 ? 31.201 -58.759 20.031 1.00 22.38 52 GLY C O 1
ATOM 4089 N N . LYS C 1 61 ? 32.158 -59.079 18.005 1.00 18.99 53 LYS C N 1
ATOM 4090 C CA . LYS C 1 61 ? 32.019 -57.703 17.523 1.00 19.16 53 LYS C CA 1
ATOM 4091 C C . LYS C 1 61 ? 30.706 -57.616 16.764 1.00 17.54 53 LYS C C 1
ATOM 4092 O O . LYS C 1 61 ? 30.348 -58.561 16.026 1.00 16.11 53 LYS C O 1
ATOM 4098 N N . VAL C 1 62 ? 29.997 -56.503 16.944 1.00 17.43 54 VAL C N 1
ATOM 4099 C CA . VAL C 1 62 ? 28.723 -56.272 16.264 1.00 16.79 54 VAL C CA 1
ATOM 4100 C C . VAL C 1 62 ? 28.662 -54.815 15.865 1.00 17.03 54 VAL C C 1
ATOM 4101 O O . VAL C 1 62 ? 28.975 -53.949 16.675 1.00 17.65 54 VAL C O 1
ATOM 4105 N N . ALA C 1 63 ? 28.281 -54.561 14.622 1.00 16.52 55 ALA C N 1
ATOM 4106 C CA . ALA C 1 63 ? 28.123 -53.212 14.117 1.00 17.11 55 ALA C CA 1
ATOM 4107 C C . ALA C 1 63 ? 26.865 -53.131 13.280 1.00 17.16 55 ALA C C 1
ATOM 4108 O O . ALA C 1 63 ? 26.499 -54.097 12.620 1.00 16.33 55 ALA C O 1
ATOM 4110 N N . PHE C 1 64 ? 26.231 -51.960 13.333 1.00 17.92 56 PHE C N 1
ATOM 4111 C CA . PHE C 1 64 ? 25.040 -51.685 12.558 1.00 18.36 56 PHE C CA 1
ATOM 4112 C C . PHE C 1 64 ? 25.307 -50.734 11.379 1.00 18.27 56 PHE C C 1
ATOM 4113 O O . PHE C 1 64 ? 26.073 -49.765 11.495 1.00 18.25 56 PHE C O 1
ATOM 4121 N N . PHE C 1 65 ? 24.612 -51.014 10.275 1.00 17.90 57 PHE C N 1
ATOM 4122 C CA . PHE C 1 65 ? 24.739 -50.264 9.034 1.00 18.13 57 PHE C CA 1
ATOM 4123 C C . PHE C 1 65 ? 23.330 -49.981 8.524 1.00 19.17 57 PHE C C 1
ATOM 4124 O O . PHE C 1 65 ? 22.562 -50.900 8.255 1.00 18.18 57 PHE C O 1
ATOM 4132 N N . LYS C 1 66 ? 22.997 -48.702 8.416 1.00 20.70 58 LYS C N 1
ATOM 4133 C CA . LYS C 1 66 ? 21.693 -48.302 7.928 1.00 22.68 58 LYS C CA 1
ATOM 4134 C C . LYS C 1 66 ? 21.618 -48.582 6.452 1.00 21.94 58 LYS C C 1
ATOM 4135 O O . LYS C 1 66 ? 22.489 -48.172 5.722 1.00 22.48 58 LYS C O 1
ATOM 4141 N N . SER C 1 67 ? 20.564 -49.265 6.021 1.00 20.64 59 SER C N 1
ATOM 4142 C CA . SER C 1 67 ? 20.404 -49.648 4.634 1.00 20.66 59 SER C CA 1
ATOM 4143 C C . SER C 1 67 ? 18.926 -49.954 4.321 1.00 20.12 59 SER C C 1
ATOM 4144 O O . SER C 1 67 ? 18.226 -50.628 5.085 1.00 19.58 59 SER C O 1
ATOM 4147 N N . ASP C 1 68 ? 18.464 -49.400 3.213 1.00 20.04 60 ASP C N 1
ATOM 4148 C CA . ASP C 1 68 ? 17.211 -49.777 2.601 1.00 20.37 60 ASP C CA 1
ATOM 4149 C C . ASP C 1 68 ? 17.539 -50.748 1.475 1.00 18.91 60 ASP C C 1
ATOM 4150 O O . ASP C 1 68 ? 18.170 -50.367 0.492 1.00 18.49 60 ASP C O 1
ATOM 4155 N N . LEU C 1 69 ? 17.115 -51.998 1.624 1.00 17.55 61 LEU C N 1
ATOM 4156 C CA . LEU C 1 69 ? 17.453 -53.049 0.656 1.00 16.70 61 LEU C CA 1
ATOM 4157 C C . LEU C 1 69 ? 17.040 -52.662 -0.757 1.00 16.36 61 LEU C C 1
ATOM 4158 O O . LEU C 1 69 ? 17.702 -53.022 -1.740 1.00 15.83 61 LEU C O 1
ATOM 4163 N N . ALA C 1 70 ? 15.934 -51.932 -0.877 1.00 16.56 62 ALA C N 1
ATOM 4164 C CA . ALA C 1 70 ? 15.423 -51.544 -2.196 1.00 16.55 62 ALA C CA 1
ATOM 4165 C C . ALA C 1 70 ? 16.260 -50.475 -2.892 1.00 17.13 62 ALA C C 1
ATOM 4166 O O . ALA C 1 70 ? 16.152 -50.310 -4.136 1.00 16.84 62 ALA C O 1
ATOM 4168 N N . ALA C 1 71 ? 17.039 -49.741 -2.109 1.00 17.40 63 ALA C N 1
ATOM 4169 C CA . ALA C 1 71 ? 17.865 -48.614 -2.626 1.00 18.50 63 ALA C CA 1
ATOM 4170 C C . ALA C 1 71 ? 19.189 -49.122 -3.175 1.00 18.20 63 ALA C C 1
ATOM 4171 O O . ALA C 1 71 ? 20.235 -48.971 -2.579 1.00 17.72 63 ALA C O 1
ATOM 4173 N N . VAL C 1 72 ? 19.129 -49.715 -4.366 1.00 18.49 64 VAL C N 1
ATOM 4174 C CA A VAL C 1 72 ? 20.296 -50.395 -4.926 0.50 18.10 64 VAL C CA 1
ATOM 4175 C CA B VAL C 1 72 ? 20.283 -50.381 -4.972 0.50 18.35 64 VAL C CA 1
ATOM 4176 C C . VAL C 1 72 ? 21.486 -49.444 -5.166 1.00 19.40 64 VAL C C 1
ATOM 4177 O O . VAL C 1 72 ? 22.612 -49.851 -5.086 1.00 18.67 64 VAL C O 1
ATOM 4184 N N . LYS C 1 73 ? 21.231 -48.166 -5.418 1.00 20.60 65 LYS C N 1
ATOM 4185 C CA . LYS C 1 73 ? 22.326 -47.203 -5.601 1.00 22.58 65 LYS C CA 1
ATOM 4186 C C . LYS C 1 73 ? 23.192 -47.014 -4.367 1.00 21.60 65 LYS C C 1
ATOM 4187 O O . LYS C 1 73 ? 24.335 -46.517 -4.469 1.00 22.14 65 LYS C O 1
ATOM 4193 N N . THR C 1 74 ? 22.657 -47.421 -3.211 1.00 20.43 66 THR C N 1
ATOM 4194 C CA . THR C 1 74 ? 23.342 -47.268 -1.932 1.00 19.92 66 THR C CA 1
ATOM 4195 C C . THR C 1 74 ? 24.135 -48.515 -1.489 1.00 18.72 66 THR C C 1
ATOM 4196 O O . THR C 1 74 ? 24.877 -48.480 -0.487 1.00 18.11 66 THR C O 1
ATOM 4200 N N . HIS C 1 75 ? 23.967 -49.641 -2.199 1.00 17.45 67 HIS C N 1
ATOM 4201 C CA . HIS C 1 75 ? 24.556 -50.896 -1.750 1.00 17.23 67 HIS C CA 1
ATOM 4202 C C . HIS C 1 75 ? 26.057 -50.911 -1.740 1.00 17.47 67 HIS C C 1
ATOM 4203 O O . HIS C 1 75 ? 26.641 -51.448 -0.808 1.00 16.89 67 HIS C O 1
ATOM 4210 N N . GLU C 1 76 ? 26.697 -50.331 -2.758 1.00 18.10 68 GLU C N 1
ATOM 4211 C CA . GLU C 1 76 ? 28.145 -50.352 -2.769 1.00 18.50 68 GLU C CA 1
ATOM 4212 C C . GLU C 1 76 ? 28.700 -49.610 -1.554 1.00 18.78 68 GLU C C 1
ATOM 4213 O O . GLU C 1 76 ? 29.681 -50.067 -0.940 1.00 18.31 68 GLU C O 1
ATOM 4219 N N . ALA C 1 77 ? 28.117 -48.446 -1.231 1.00 18.93 69 ALA C N 1
ATOM 4220 C CA . ALA C 1 77 ? 28.568 -47.694 -0.068 1.00 19.57 69 ALA C CA 1
ATOM 4221 C C . ALA C 1 77 ? 28.435 -48.520 1.224 1.00 18.37 69 ALA C C 1
ATOM 4222 O O . ALA C 1 77 ? 29.321 -48.498 2.114 1.00 19.03 69 ALA C O 1
ATOM 4224 N N . THR C 1 78 ? 27.318 -49.235 1.335 1.00 17.70 70 THR C N 1
ATOM 4225 C CA . THR C 1 78 ? 27.096 -50.110 2.510 1.00 16.94 70 THR C CA 1
ATOM 4226 C C . THR C 1 78 ? 28.180 -51.185 2.591 1.00 16.25 70 THR C C 1
ATOM 4227 O O . THR C 1 78 ? 28.765 -51.424 3.656 1.00 15.67 70 THR C O 1
ATOM 4231 N N . VAL C 1 79 ? 28.474 -51.838 1.472 1.00 16.07 71 VAL C N 1
ATOM 4232 C CA . VAL C 1 79 ? 29.501 -52.875 1.479 1.00 15.74 71 VAL C CA 1
ATOM 4233 C C . VAL C 1 79 ? 30.858 -52.272 1.835 1.00 16.60 71 VAL C C 1
ATOM 4234 O O . VAL C 1 79 ? 31.603 -52.852 2.640 1.00 15.55 71 VAL C O 1
ATOM 4238 N N . PHE C 1 80 ? 31.171 -51.096 1.291 1.00 17.34 72 PHE C N 1
ATOM 4239 C CA . PHE C 1 80 ? 32.423 -50.443 1.713 1.00 18.64 72 PHE C CA 1
ATOM 4240 C C . PHE C 1 80 ? 32.475 -50.180 3.196 1.00 18.20 72 PHE C C 1
ATOM 4241 O O . PHE C 1 80 ? 33.553 -50.286 3.809 1.00 18.14 72 PHE C O 1
ATOM 4249 N N . ALA C 1 81 ? 31.348 -49.772 3.770 1.00 17.82 73 ALA C N 1
ATOM 4250 C CA . ALA C 1 81 ? 31.306 -49.463 5.199 1.00 18.01 73 ALA C CA 1
ATOM 4251 C C . ALA C 1 81 ? 31.584 -50.728 6.012 1.00 17.26 73 ALA C C 1
ATOM 4252 O O . ALA C 1 81 ? 32.315 -50.685 6.998 1.00 17.62 73 ALA C O 1
ATOM 4254 N N . VAL C 1 82 ? 31.012 -51.841 5.577 1.00 16.39 74 VAL C N 1
ATOM 4255 C CA . VAL C 1 82 ? 31.250 -53.134 6.227 1.00 15.62 74 VAL C CA 1
ATOM 4256 C C . VAL C 1 82 ? 32.724 -53.539 6.093 1.00 15.93 74 VAL C C 1
ATOM 4257 O O . VAL C 1 82 ? 33.345 -53.971 7.059 1.00 15.82 74 VAL C O 1
ATOM 4261 N N . LEU C 1 83 ? 33.299 -53.392 4.912 1.00 16.53 75 LEU C N 1
ATOM 4262 C CA . LEU C 1 83 ? 34.711 -53.681 4.682 1.00 17.35 75 LEU C CA 1
ATOM 4263 C C . LEU C 1 83 ? 35.636 -52.786 5.509 1.00 18.70 75 LEU C C 1
ATOM 4264 O O . LEU C 1 83 ? 36.626 -53.265 6.101 1.00 18.89 75 LEU C O 1
ATOM 4269 N N . ASP C 1 84 ? 35.291 -51.508 5.585 1.00 19.59 76 ASP C N 1
ATOM 4270 C CA . ASP C 1 84 ? 36.083 -50.577 6.380 1.00 20.80 76 ASP C CA 1
ATOM 4271 C C . ASP C 1 84 ? 36.085 -50.997 7.846 1.00 20.44 76 ASP C C 1
ATOM 4272 O O . ASP C 1 84 ? 37.085 -50.817 8.526 1.00 20.96 76 ASP C O 1
ATOM 4277 N N . ALA C 1 85 ? 34.960 -51.528 8.337 1.00 19.63 77 ALA C N 1
ATOM 4278 C CA . ALA C 1 85 ? 34.831 -51.912 9.755 1.00 20.01 77 ALA C CA 1
ATOM 4279 C C . ALA C 1 85 ? 35.465 -53.266 10.080 1.00 19.77 77 ALA C C 1
ATOM 4280 O O . ALA C 1 85 ? 36.034 -53.442 11.171 1.00 20.30 77 ALA C O 1
ATOM 4282 N N . PHE C 1 86 ? 35.358 -54.220 9.153 1.00 18.88 78 PHE C N 1
ATOM 4283 C CA . PHE C 1 86 ? 35.661 -55.610 9.430 1.00 18.13 78 PHE C CA 1
ATOM 4284 C C . PHE C 1 86 ? 36.773 -56.206 8.589 1.00 18.56 78 PHE C C 1
ATOM 4285 O O . PHE C 1 86 ? 37.305 -57.270 8.942 1.00 19.15 78 PHE C O 1
ATOM 4293 N N . GLY C 1 87 ? 37.095 -55.596 7.444 1.00 18.31 79 GLY C N 1
ATOM 4294 C CA . GLY C 1 87 ? 38.153 -56.110 6.554 1.00 18.72 79 GLY C CA 1
ATOM 4295 C C . GLY C 1 87 ? 37.741 -57.082 5.477 1.00 18.76 79 GLY C C 1
ATOM 4296 O O . GLY C 1 87 ? 38.445 -57.211 4.480 1.00 21.01 79 GLY C O 1
ATOM 4297 N N . GLY C 1 88 ? 36.607 -57.748 5.664 1.00 16.73 80 GLY C N 1
ATOM 4298 C CA . GLY C 1 88 ? 36.109 -58.729 4.723 1.00 16.12 80 GLY C CA 1
ATOM 4299 C C . GLY C 1 88 ? 34.765 -59.270 5.169 1.00 15.25 80 GLY C C 1
ATOM 4300 O O . GLY C 1 88 ? 34.301 -58.972 6.269 1.00 15.38 80 GLY C O 1
ATOM 4301 N N . ILE C 1 89 ? 34.116 -60.010 4.274 1.00 14.24 81 ILE C N 1
ATOM 4302 C CA . ILE C 1 89 ? 32.821 -60.612 4.540 1.00 13.54 81 ILE C CA 1
ATOM 4303 C C . ILE C 1 89 ? 32.959 -62.084 4.197 1.00 13.15 81 ILE C C 1
ATOM 4304 O O . ILE C 1 89 ? 33.341 -62.411 3.072 1.00 13.20 81 ILE C O 1
ATOM 4309 N N . ASP C 1 90 ? 32.670 -62.944 5.170 1.00 12.30 82 ASP C N 1
ATOM 4310 C CA . ASP C 1 90 ? 32.706 -64.393 4.953 1.00 12.37 82 ASP C CA 1
ATOM 4311 C C . ASP C 1 90 ? 31.349 -65.017 4.698 1.00 11.88 82 ASP C C 1
ATOM 4312 O O . ASP C 1 90 ? 31.244 -65.968 3.918 1.00 11.77 82 ASP C O 1
ATOM 4317 N N . CYS C 1 91 ? 30.297 -64.450 5.276 1.00 11.69 83 CYS C N 1
ATOM 4318 C CA . CYS C 1 91 ? 28.952 -64.998 5.137 1.00 11.90 83 CYS C CA 1
ATOM 4319 C C . CYS C 1 91 ? 27.992 -63.856 4.883 1.00 11.47 83 CYS C C 1
ATOM 4320 O O . CYS C 1 91 ? 28.021 -62.878 5.624 1.00 12.08 83 CYS C O 1
ATOM 4323 N N . LEU C 1 92 ? 27.206 -63.946 3.807 1.00 10.77 84 LEU C N 1
ATOM 4324 C CA . LEU C 1 92 ? 26.074 -63.057 3.615 1.00 10.60 84 LEU C CA 1
ATOM 4325 C C . LEU C 1 92 ? 24.791 -63.833 3.867 1.00 10.38 84 LEU C C 1
ATOM 4326 O O . LEU C 1 92 ? 24.597 -64.880 3.255 1.00 10.43 84 LEU C O 1
ATOM 4331 N N . VAL C 1 93 ? 23.928 -63.328 4.744 1.00 10.49 85 VAL C N 1
ATOM 4332 C CA . VAL C 1 93 ? 22.590 -63.843 4.898 1.00 10.53 85 VAL C CA 1
ATOM 4333 C C . VAL C 1 93 ? 21.593 -62.814 4.370 1.00 10.59 85 VAL C C 1
ATOM 4334 O O . VAL C 1 93 ? 21.399 -61.736 4.965 1.00 10.69 85 VAL C O 1
ATOM 4338 N N . ASN C 1 94 ? 20.996 -63.140 3.231 1.00 10.44 86 ASN C N 1
ATOM 4339 C CA . ASN C 1 94 ? 19.950 -62.361 2.633 1.00 10.74 86 ASN C CA 1
ATOM 4340 C C . ASN C 1 94 ? 18.622 -62.683 3.325 1.00 11.00 86 ASN C C 1
ATOM 4341 O O . ASN C 1 94 ? 17.872 -63.534 2.887 1.00 10.90 86 ASN C O 1
ATOM 4346 N N . ASN C 1 95 ? 18.351 -61.988 4.417 1.00 11.71 87 ASN C N 1
ATOM 4347 C CA . ASN C 1 95 ? 17.135 -62.164 5.198 1.00 12.53 87 ASN C CA 1
ATOM 4348 C C . ASN C 1 95 ? 16.082 -61.080 4.998 1.00 13.38 87 ASN C C 1
ATOM 4349 O O . ASN C 1 95 ? 14.893 -61.377 5.052 1.00 14.47 87 ASN C O 1
ATOM 4354 N N . ALA C 1 96 ? 16.507 -59.835 4.772 1.00 13.81 88 ALA C N 1
ATOM 4355 C CA . ALA C 1 96 ? 15.585 -58.740 4.655 1.00 14.11 88 ALA C CA 1
ATOM 4356 C C . ALA C 1 96 ? 14.519 -59.032 3.604 1.00 13.93 88 ALA C C 1
ATOM 4357 O O . ALA C 1 96 ? 14.782 -59.568 2.565 1.00 13.82 88 ALA C O 1
ATOM 4359 N N . GLY C 1 97 ? 13.313 -58.615 3.897 1.00 14.51 89 GLY C N 1
ATOM 4360 C CA . GLY C 1 97 ? 12.216 -58.819 2.966 1.00 15.51 89 GLY C CA 1
ATOM 4361 C C . GLY C 1 97 ? 10.946 -58.254 3.540 1.00 16.20 89 GLY C C 1
ATOM 4362 O O . GLY C 1 97 ? 10.935 -57.703 4.648 1.00 17.90 89 GLY C O 1
ATOM 4363 N N . MET C 1 98 ? 9.866 -58.390 2.787 1.00 15.72 90 MET C N 1
ATOM 4364 C CA . MET C 1 98 ? 8.561 -57.912 3.226 1.00 16.52 90 MET C CA 1
ATOM 4365 C C . MET C 1 98 ? 7.474 -58.845 2.688 1.00 16.19 90 MET C C 1
ATOM 4366 O O . MET C 1 98 ? 7.651 -59.521 1.659 1.00 16.16 90 MET C O 1
ATOM 4371 N N . GLY C 1 99 ? 6.337 -58.844 3.369 1.00 16.36 91 GLY C N 1
ATOM 4372 C CA . GLY C 1 99 ? 5.129 -59.439 2.839 1.00 16.81 91 GLY C CA 1
ATOM 4373 C C . GLY C 1 99 ? 4.397 -58.520 1.889 1.00 17.50 91 GLY C C 1
ATOM 4374 O O . GLY C 1 99 ? 4.712 -57.330 1.776 1.00 17.86 91 GLY C O 1
ATOM 4375 N N . ALA C 1 100 ? 3.410 -59.084 1.194 1.00 17.72 92 ALA C N 1
ATOM 4376 C CA . ALA C 1 100 ? 2.591 -58.311 0.284 1.00 18.21 92 ALA C CA 1
ATOM 4377 C C . ALA C 1 100 ? 1.953 -57.117 1.009 1.00 19.05 92 ALA C C 1
ATOM 4378 O O . ALA C 1 100 ? 1.533 -57.211 2.175 1.00 19.14 92 ALA C O 1
ATOM 4380 N N . VAL C 1 101 ? 1.888 -56.003 0.300 1.00 19.74 93 VAL C N 1
ATOM 4381 C CA . VAL C 1 101 ? 1.313 -54.793 0.871 1.00 21.56 93 VAL C CA 1
ATOM 4382 C C . VAL C 1 101 ? -0.153 -55.030 1.224 1.00 23.71 93 VAL C C 1
ATOM 4383 O O . VAL C 1 101 ? -0.638 -54.618 2.288 1.00 23.75 93 VAL C O 1
ATOM 4387 N N . GLU C 1 102 ? -0.852 -55.709 0.320 1.00 25.31 94 GLU C N 1
ATOM 4388 C CA . GLU C 1 102 ? -2.256 -56.012 0.455 1.00 28.65 94 GLU C CA 1
ATOM 4389 C C . GLU C 1 102 ? -2.435 -57.467 0.045 1.00 28.48 94 GLU C C 1
ATOM 4390 O O . GLU C 1 102 ? -1.771 -57.924 -0.880 1.00 31.74 94 GLU C O 1
ATOM 4396 N N . ARG C 1 103 ? -3.255 -58.219 0.756 1.00 26.90 95 ARG C N 1
ATOM 4397 C CA . ARG C 1 103 ? -3.634 -59.550 0.298 1.00 26.29 95 ARG C CA 1
ATOM 4398 C C . ARG C 1 103 ? -5.033 -59.448 -0.259 1.00 25.08 95 ARG C C 1
ATOM 4399 O O . ARG C 1 103 ? -5.828 -58.659 0.228 1.00 25.27 95 ARG C O 1
ATOM 4407 N N . GLY C 1 104 ? -5.320 -60.217 -1.309 1.00 20.14 96 GLY C N 1
ATOM 4408 C CA . GLY C 1 104 ? -6.666 -60.319 -1.817 1.00 19.36 96 GLY C CA 1
ATOM 4409 C C . GLY C 1 104 ? -6.690 -60.885 -3.217 1.00 17.94 96 GLY C C 1
ATOM 4410 O O . GLY C 1 104 ? -5.695 -61.426 -3.697 1.00 17.15 96 GLY C O 1
ATOM 4411 N N . ASP C 1 105 ? -7.840 -60.753 -3.862 1.00 18.08 97 ASP C N 1
ATOM 4412 C CA . ASP C 1 105 ? -8.034 -61.338 -5.187 1.00 17.33 97 ASP C CA 1
ATOM 4413 C C . ASP C 1 105 ? -6.944 -60.808 -6.125 1.00 16.68 97 ASP C C 1
ATOM 4414 O O . ASP C 1 105 ? -6.697 -59.612 -6.174 1.00 16.53 97 ASP C O 1
ATOM 4419 N N . PHE C 1 106 ? -6.344 -61.712 -6.891 1.00 15.90 98 PHE C N 1
ATOM 4420 C CA . PHE C 1 106 ? -5.413 -61.345 -7.933 1.00 15.61 98 PHE C CA 1
ATOM 4421 C C . PHE C 1 106 ? -6.002 -60.271 -8.860 1.00 16.28 98 PHE C C 1
ATOM 4422 O O . PHE C 1 106 ? -5.278 -59.393 -9.344 1.00 15.55 98 PHE C O 1
ATOM 4430 N N . LEU C 1 107 ? -7.302 -60.338 -9.135 1.00 17.70 99 LEU C N 1
ATOM 4431 C CA . LEU C 1 107 ? -7.921 -59.327 -10.002 1.00 19.72 99 LEU C CA 1
ATOM 4432 C C . LEU C 1 107 ? -7.800 -57.904 -9.481 1.00 19.60 99 LEU C C 1
ATOM 4433 O O . LEU C 1 107 ? -7.936 -56.941 -10.256 1.00 20.27 99 LEU C O 1
ATOM 4438 N N . ALA C 1 108 ? -7.558 -57.746 -8.182 1.00 18.49 100 ALA C N 1
ATOM 4439 C CA . ALA C 1 108 ? -7.423 -56.431 -7.579 1.00 18.62 100 ALA C CA 1
ATOM 4440 C C . ALA C 1 108 ? -5.970 -56.030 -7.304 1.00 17.99 100 ALA C C 1
ATOM 4441 O O . ALA C 1 108 ? -5.712 -54.925 -6.756 1.00 18.76 100 ALA C O 1
ATOM 4443 N N . LEU C 1 109 ? -5.020 -56.916 -7.638 1.00 17.09 101 LEU C N 1
ATOM 4444 C CA . LEU C 1 109 ? -3.597 -56.622 -7.412 1.00 16.88 101 LEU C CA 1
ATOM 4445 C C . LEU C 1 109 ? -3.203 -55.348 -8.146 1.00 17.38 101 LEU C C 1
ATOM 4446 O O . LEU C 1 109 ? -3.540 -55.175 -9.298 1.00 16.96 101 LEU C O 1
ATOM 4451 N N . LYS C 1 110 ? -2.526 -54.450 -7.429 1.00 18.41 102 LYS C N 1
ATOM 4452 C CA . LYS C 1 110 ? -2.109 -53.169 -7.968 1.00 19.20 102 LYS C CA 1
ATOM 4453 C C . LYS C 1 110 ? -0.654 -53.241 -8.408 1.00 18.33 102 LYS C C 1
ATOM 4454 O O . LYS C 1 110 ? 0.194 -53.745 -7.677 1.00 16.76 102 LYS C O 1
ATOM 4460 N N . PRO C 1 111 ? -0.349 -52.739 -9.613 1.00 18.32 103 PRO C N 1
ATOM 4461 C CA . PRO C 1 111 ? 1.038 -52.733 -10.075 1.00 17.93 103 PRO C CA 1
ATOM 4462 C C . PRO C 1 111 ? 1.996 -52.046 -9.100 1.00 17.78 103 PRO C C 1
ATOM 4463 O O . PRO C 1 111 ? 3.097 -52.558 -8.888 1.00 17.69 103 PRO C O 1
ATOM 4467 N N . GLU C 1 112 ? 1.574 -50.933 -8.474 1.00 18.51 104 GLU C N 1
ATOM 4468 C CA . GLU C 1 112 ? 2.473 -50.276 -7.523 1.00 18.98 104 GLU C CA 1
ATOM 4469 C C . GLU C 1 112 ? 2.835 -51.144 -6.321 1.00 18.27 104 GLU C C 1
ATOM 4470 O O . GLU C 1 112 ? 3.943 -51.027 -5.768 1.00 17.90 104 GLU C O 1
ATOM 4476 N N . ASN C 1 113 ? 1.913 -51.990 -5.888 1.00 17.25 105 ASN C N 1
ATOM 4477 C CA . ASN C 1 113 ? 2.212 -52.889 -4.780 1.00 17.13 105 ASN C CA 1
ATOM 4478 C C . ASN C 1 113 ? 3.134 -54.058 -5.219 1.00 16.09 105 ASN C C 1
ATOM 4479 O O . ASN C 1 113 ? 4.069 -54.442 -4.514 1.00 15.48 105 ASN C O 1
ATOM 4484 N N . PHE C 1 114 ? 2.871 -54.586 -6.395 1.00 15.45 106 PHE C N 1
ATOM 4485 C CA . PHE C 1 114 ? 3.776 -55.559 -7.023 1.00 15.01 106 PHE C CA 1
ATOM 4486 C C . PHE C 1 114 ? 5.189 -54.964 -7.098 1.00 15.09 106 PHE C C 1
ATOM 4487 O O . PHE C 1 114 ? 6.165 -55.609 -6.703 1.00 14.90 106 PHE C O 1
ATOM 4495 N N . ASP C 1 115 ? 5.306 -53.709 -7.539 1.00 15.59 107 ASP C N 1
ATOM 4496 C CA . ASP C 1 115 ? 6.605 -53.051 -7.650 1.00 16.12 107 ASP C CA 1
ATOM 4497 C C . ASP C 1 115 ? 7.299 -52.907 -6.304 1.00 16.07 107 ASP C C 1
ATOM 4498 O O . ASP C 1 115 ? 8.506 -53.151 -6.208 1.00 16.14 107 ASP C O 1
ATOM 4503 N N . THR C 1 116 ? 6.563 -52.480 -5.277 1.00 16.22 108 THR C N 1
ATOM 4504 C CA . THR C 1 116 ? 7.147 -52.303 -3.958 1.00 16.49 108 THR C CA 1
ATOM 4505 C C . THR C 1 116 ? 7.811 -53.596 -3.505 1.00 15.82 108 THR C C 1
ATOM 4506 O O . THR C 1 116 ? 8.973 -53.593 -3.078 1.00 16.02 108 THR C O 1
ATOM 4510 N N . ILE C 1 117 ? 7.084 -54.696 -3.599 1.00 15.22 109 ILE C N 1
ATOM 4511 C CA . ILE C 1 117 ? 7.601 -55.972 -3.074 1.00 15.26 109 ILE C CA 1
ATOM 4512 C C . ILE C 1 117 ? 8.675 -56.567 -3.973 1.00 15.02 109 ILE C C 1
ATOM 4513 O O . ILE C 1 117 ? 9.669 -57.109 -3.478 1.00 14.27 109 ILE C O 1
ATOM 4518 N N . MET C 1 118 ? 8.565 -56.400 -5.285 1.00 14.59 110 MET C N 1
ATOM 4519 C CA A MET C 1 118 ? 9.625 -56.878 -6.144 0.50 14.79 110 MET C CA 1
ATOM 4520 C CA B MET C 1 118 ? 9.642 -56.829 -6.213 0.50 14.93 110 MET C CA 1
ATOM 4521 C C . MET C 1 118 ? 10.917 -56.073 -5.932 1.00 15.06 110 MET C C 1
ATOM 4522 O O . MET C 1 118 ? 12.017 -56.641 -5.933 1.00 15.02 110 MET C O 1
ATOM 4531 N N . ASP C 1 119 ? 10.775 -54.782 -5.690 1.00 15.07 111 ASP C N 1
ATOM 4532 C CA . ASP C 1 119 ? 11.926 -53.929 -5.486 1.00 16.17 111 ASP C CA 1
ATOM 4533 C C . ASP C 1 119 ? 12.680 -54.303 -4.218 1.00 15.77 111 ASP C C 1
ATOM 4534 O O . ASP C 1 119 ? 13.916 -54.202 -4.197 1.00 15.64 111 ASP C O 1
ATOM 4539 N N . VAL C 1 120 ? 11.952 -54.705 -3.176 1.00 15.26 112 VAL C N 1
ATOM 4540 C CA . VAL C 1 120 ? 12.581 -55.145 -1.935 1.00 15.63 112 VAL C CA 1
ATOM 4541 C C . VAL C 1 120 ? 13.076 -56.578 -2.068 1.00 14.47 112 VAL C C 1
ATOM 4542 O O . VAL C 1 120 ? 14.273 -56.831 -1.996 1.00 14.06 112 VAL C O 1
ATOM 4546 N N . ASN C 1 121 ? 12.152 -57.528 -2.214 1.00 13.61 113 ASN C N 1
ATOM 4547 C CA . ASN C 1 121 ? 12.521 -58.914 -2.022 1.00 12.77 113 ASN C CA 1
ATOM 4548 C C . ASN C 1 121 ? 13.430 -59.463 -3.115 1.00 12.43 113 ASN C C 1
ATOM 4549 O O . ASN C 1 121 ? 14.286 -60.327 -2.843 1.00 12.70 113 ASN C O 1
ATOM 4554 N N . LEU C 1 122 ? 13.163 -59.089 -4.355 1.00 12.09 114 LEU C N 1
ATOM 4555 C CA . LEU C 1 122 ? 13.856 -59.671 -5.484 1.00 11.72 114 LEU C CA 1
ATOM 4556 C C . LEU C 1 122 ? 14.998 -58.762 -6.015 1.00 12.01 114 LEU C C 1
ATOM 4557 O O . LEU C 1 122 ? 16.174 -59.101 -5.943 1.00 11.38 114 LEU C O 1
ATOM 4562 N N . ARG C 1 123 ? 14.635 -57.590 -6.534 1.00 12.26 115 ARG C N 1
ATOM 4563 C CA . ARG C 1 123 ? 15.598 -56.669 -7.112 1.00 12.85 115 ARG C CA 1
ATOM 4564 C C . ARG C 1 123 ? 16.653 -56.268 -6.053 1.00 12.67 115 ARG C C 1
ATOM 4565 O O . ARG C 1 123 ? 17.869 -56.313 -6.292 1.00 12.74 115 ARG C O 1
ATOM 4573 N N . GLY C 1 124 ? 16.171 -55.865 -4.885 1.00 12.38 116 GLY C N 1
ATOM 4574 C CA . GLY C 1 124 ? 17.087 -55.409 -3.830 1.00 12.60 116 GLY C CA 1
ATOM 4575 C C . GLY C 1 124 ? 18.066 -56.501 -3.425 1.00 12.05 116 GLY C C 1
ATOM 4576 O O . GLY C 1 124 ? 19.291 -56.310 -3.353 1.00 12.21 116 GLY C O 1
ATOM 4577 N N . THR C 1 125 ? 17.536 -57.701 -3.224 1.00 11.62 117 THR C N 1
ATOM 4578 C CA . THR C 1 125 ? 18.372 -58.815 -2.798 1.00 11.08 117 THR C CA 1
ATOM 4579 C C . THR C 1 125 ? 19.430 -59.174 -3.857 1.00 10.92 117 THR C C 1
ATOM 4580 O O . THR C 1 125 ? 20.601 -59.413 -3.546 1.00 10.71 117 THR C O 1
ATOM 4584 N N . VAL C 1 126 ? 18.993 -59.244 -5.105 1.00 10.92 118 VAL C N 1
ATOM 4585 C CA . VAL C 1 126 ? 19.853 -59.572 -6.214 1.00 11.15 118 VAL C CA 1
ATOM 4586 C C . VAL C 1 126 ? 21.033 -58.588 -6.272 1.00 11.78 118 VAL C C 1
ATOM 4587 O O . VAL C 1 126 ? 22.185 -58.986 -6.353 1.00 12.00 118 VAL C O 1
ATOM 4591 N N . PHE C 1 127 ? 20.746 -57.296 -6.214 1.00 12.34 119 PHE C N 1
ATOM 4592 C CA . PHE C 1 127 ? 21.835 -56.304 -6.365 1.00 13.18 119 PHE C CA 1
ATOM 4593 C C . PHE C 1 127 ? 22.647 -56.101 -5.097 1.00 13.39 119 PHE C C 1
ATOM 4594 O O . PHE C 1 127 ? 23.834 -55.761 -5.176 1.00 14.08 119 PHE C O 1
ATOM 4602 N N . PHE C 1 128 ? 22.053 -56.338 -3.934 1.00 12.90 120 PHE C N 1
ATOM 4603 C CA . PHE C 1 128 ? 22.850 -56.316 -2.703 1.00 12.99 120 PHE C CA 1
ATOM 4604 C C . PHE C 1 128 ? 23.844 -57.477 -2.745 1.00 12.44 120 PHE C C 1
ATOM 4605 O O . PHE C 1 128 ? 25.024 -57.346 -2.412 1.00 12.39 120 PHE C O 1
ATOM 4613 N N . THR C 1 129 ? 23.338 -58.653 -3.129 1.00 11.89 121 THR C N 1
ATOM 4614 C CA . THR C 1 129 ? 24.208 -59.791 -3.310 1.00 11.57 121 THR C CA 1
ATOM 4615 C C . THR C 1 129 ? 25.322 -59.482 -4.296 1.00 11.88 121 THR C C 1
ATOM 4616 O O . THR C 1 129 ? 26.482 -59.837 -4.054 1.00 11.62 121 THR C O 1
ATOM 4620 N N . GLN C 1 130 ? 24.987 -58.873 -5.435 1.00 11.89 122 GLN C N 1
ATOM 4621 C CA . GLN C 1 130 ? 26.024 -58.505 -6.394 1.00 12.56 122 GLN C CA 1
ATOM 4622 C C . GLN C 1 130 ? 27.137 -57.659 -5.736 1.00 13.21 122 GLN C C 1
ATOM 4623 O O . GLN C 1 130 ? 28.301 -57.904 -5.970 1.00 13.39 122 GLN C O 1
ATOM 4629 N N . ALA C 1 131 ? 26.751 -56.675 -4.949 1.00 13.74 123 ALA C N 1
ATOM 4630 C CA . ALA C 1 131 ? 27.726 -55.776 -4.324 1.00 14.59 123 ALA C CA 1
ATOM 4631 C C . ALA C 1 131 ? 28.634 -56.542 -3.377 1.00 14.70 123 ALA C C 1
ATOM 4632 O O . ALA C 1 131 ? 29.857 -56.324 -3.347 1.00 15.46 123 ALA C O 1
ATOM 4634 N N . VAL C 1 132 ? 28.039 -57.432 -2.591 1.00 14.36 124 VAL C N 1
ATOM 4635 C CA . VAL C 1 132 ? 28.797 -58.220 -1.609 1.00 14.01 124 VAL C CA 1
ATOM 4636 C C . VAL C 1 132 ? 29.735 -59.180 -2.319 1.00 14.03 124 VAL C C 1
ATOM 4637 O O . VAL C 1 132 ? 30.894 -59.337 -1.924 1.00 14.05 124 VAL C O 1
ATOM 4641 N N . VAL C 1 133 ? 29.236 -59.848 -3.348 1.00 14.17 125 VAL C N 1
ATOM 4642 C CA . VAL C 1 133 ? 30.039 -60.800 -4.089 1.00 14.52 125 VAL C CA 1
ATOM 4643 C C . VAL C 1 133 ? 31.264 -60.165 -4.770 1.00 15.04 125 VAL C C 1
ATOM 4644 O O . VAL C 1 133 ? 32.343 -60.744 -4.783 1.00 14.98 125 VAL C O 1
ATOM 4648 N N . LYS C 1 134 ? 31.114 -58.961 -5.290 1.00 16.16 126 LYS C N 1
ATOM 4649 C CA . LYS C 1 134 ? 32.252 -58.269 -5.844 1.00 17.40 126 LYS C CA 1
ATOM 4650 C C . LYS C 1 134 ? 33.348 -58.163 -4.797 1.00 17.55 126 LYS C C 1
ATOM 4651 O O . LYS C 1 134 ? 34.530 -58.384 -5.082 1.00 18.66 126 LYS C O 1
ATOM 4657 N N . ALA C 1 135 ? 32.956 -57.847 -3.572 1.00 17.11 127 ALA C N 1
ATOM 4658 C CA . ALA C 1 135 ? 33.921 -57.746 -2.486 1.00 17.27 127 ALA C CA 1
ATOM 4659 C C . ALA C 1 135 ? 34.511 -59.091 -2.130 1.00 17.01 127 ALA C C 1
ATOM 4660 O O . ALA C 1 135 ? 35.728 -59.179 -1.918 1.00 17.85 127 ALA C O 1
ATOM 4662 N N . MET C 1 136 ? 33.677 -60.127 -2.020 1.00 16.24 128 MET C N 1
ATOM 4663 C CA . MET C 1 136 ? 34.200 -61.446 -1.669 1.00 16.50 128 MET C CA 1
ATOM 4664 C C . MET C 1 136 ? 35.183 -61.969 -2.714 1.00 17.03 128 MET C C 1
ATOM 4665 O O . MET C 1 136 ? 36.221 -62.542 -2.359 1.00 17.12 128 MET C O 1
ATOM 4670 N N . LEU C 1 137 ? 34.898 -61.746 -3.996 1.00 17.15 129 LEU C N 1
ATOM 4671 C CA . LEU C 1 137 ? 35.773 -62.276 -5.042 1.00 18.54 129 LEU C CA 1
ATOM 4672 C C . LEU C 1 137 ? 37.082 -61.481 -5.127 1.00 20.20 129 LEU C C 1
ATOM 4673 O O . LEU C 1 137 ? 38.083 -61.985 -5.628 1.00 21.85 129 LEU C O 1
ATOM 4678 N N . ALA C 1 138 ? 37.090 -60.267 -4.583 1.00 21.02 130 ALA C N 1
ATOM 4679 C CA . ALA C 1 138 ? 38.304 -59.457 -4.489 1.00 22.79 130 ALA C CA 1
ATOM 4680 C C . ALA C 1 138 ? 39.152 -59.714 -3.236 1.00 23.15 130 ALA C C 1
ATOM 4681 O O . ALA C 1 138 ? 40.215 -59.079 -3.053 1.00 24.49 130 ALA C O 1
ATOM 4683 N N . ALA C 1 139 ? 38.709 -60.589 -2.354 1.00 22.51 131 ALA C N 1
ATOM 4684 C CA . ALA C 1 139 ? 39.403 -60.797 -1.070 1.00 24.12 131 ALA C CA 1
ATOM 4685 C C . ALA C 1 139 ? 40.815 -61.322 -1.266 1.00 26.03 131 ALA C C 1
ATOM 4686 O O . ALA C 1 139 ? 41.026 -62.200 -2.085 1.00 26.75 131 ALA C O 1
ATOM 4688 N N . ASP C 1 140 ? 41.758 -60.812 -0.485 1.00 29.55 132 ASP C N 1
ATOM 4689 C CA . ASP C 1 140 ? 43.157 -61.212 -0.644 1.00 33.61 132 ASP C CA 1
ATOM 4690 C C . ASP C 1 140 ? 43.541 -62.368 0.281 1.00 33.21 132 ASP C C 1
ATOM 4691 O O . ASP C 1 140 ? 44.652 -62.904 0.176 1.00 35.93 132 ASP C O 1
ATOM 4696 N N . GLU C 1 141 ? 42.652 -62.709 1.214 1.00 29.64 133 GLU C N 1
ATOM 4697 C CA . GLU C 1 141 ? 42.842 -63.834 2.116 1.00 28.91 133 GLU C CA 1
ATOM 4698 C C . GLU C 1 141 ? 41.490 -64.517 2.281 1.00 26.73 133 GLU C C 1
ATOM 4699 O O . GLU C 1 141 ? 40.475 -63.848 2.405 1.00 26.15 133 GLU C O 1
ATOM 4701 N N . VAL C 1 142 ? 41.517 -65.836 2.328 1.00 24.57 134 VAL C N 1
ATOM 4702 C CA . VAL C 1 142 ? 40.334 -66.653 2.598 1.00 23.69 134 VAL C CA 1
ATOM 4703 C C . VAL C 1 142 ? 40.684 -67.648 3.692 1.00 22.57 134 VAL C C 1
ATOM 4704 O O . VAL C 1 142 ? 41.143 -68.751 3.426 1.00 24.40 134 VAL C O 1
ATOM 4708 N N . ARG C 1 143 ? 40.493 -67.253 4.937 1.00 20.72 135 ARG C N 1
ATOM 4709 C CA . ARG C 1 143 ? 40.849 -68.086 6.064 1.00 19.79 135 ARG C CA 1
ATOM 4710 C C . ARG C 1 143 ? 39.685 -68.852 6.669 1.00 18.82 135 ARG C C 1
ATOM 4711 O O . ARG C 1 143 ? 39.911 -69.764 7.479 1.00 19.85 135 ARG C O 1
ATOM 4713 N N . PHE C 1 144 ? 38.462 -68.498 6.278 1.00 16.77 136 PHE C N 1
ATOM 4714 C CA . PHE C 1 144 ? 37.240 -69.041 6.862 1.00 16.10 136 PHE C CA 1
ATOM 4715 C C . PHE C 1 144 ? 36.340 -69.596 5.763 1.00 15.50 136 PHE C C 1
ATOM 4716 O O . PHE C 1 144 ? 36.404 -69.131 4.634 1.00 14.90 136 PHE C O 1
ATOM 4724 N N . PRO C 1 145 ? 35.444 -70.517 6.129 1.00 15.25 137 PRO C N 1
ATOM 4725 C CA . PRO C 1 145 ? 34.409 -70.957 5.184 1.00 14.87 137 PRO C CA 1
ATOM 4726 C C . PRO C 1 145 ? 33.534 -69.790 4.748 1.00 14.16 137 PRO C C 1
ATOM 4727 O O . PRO C 1 145 ? 33.250 -68.905 5.558 1.00 14.86 137 PRO C O 1
ATOM 4731 N N . ARG C 1 146 ? 33.130 -69.776 3.485 1.00 12.90 138 ARG C N 1
ATOM 4732 C CA . ARG C 1 146 ? 32.355 -68.678 2.991 1.00 12.88 138 ARG C CA 1
ATOM 4733 C C . ARG C 1 146 ? 31.035 -69.175 2.476 1.00 12.03 138 ARG C C 1
ATOM 4734 O O . ARG C 1 146 ? 30.954 -70.275 1.930 1.00 12.67 138 ARG C O 1
ATOM 4742 N N . SER C 1 147 ? 30.017 -68.332 2.639 1.00 11.73 139 SER C N 1
ATOM 4743 C CA . SER C 1 147 ? 28.680 -68.711 2.225 1.00 11.67 139 SER C CA 1
ATOM 4744 C C . SER C 1 147 ? 27.802 -67.538 1.922 1.00 11.57 139 SER C C 1
ATOM 4745 O O . SER C 1 147 ? 28.019 -66.438 2.410 1.00 11.34 139 SER C O 1
ATOM 4748 N N . ILE C 1 148 ? 26.784 -67.799 1.106 1.00 11.07 140 ILE C N 1
ATOM 4749 C CA . ILE C 1 148 ? 25.692 -66.848 0.876 1.00 11.22 140 ILE C CA 1
ATOM 4750 C C . ILE C 1 148 ? 24.425 -67.643 1.089 1.00 10.44 140 ILE C C 1
ATOM 4751 O O . ILE C 1 148 ? 24.159 -68.612 0.365 1.00 10.09 140 ILE C O 1
ATOM 4756 N N . VAL C 1 149 ? 23.679 -67.288 2.126 1.00 10.15 141 VAL C N 1
ATOM 4757 C CA . VAL C 1 149 ? 22.452 -68.020 2.496 1.00 10.12 141 VAL C CA 1
ATOM 4758 C C . VAL C 1 149 ? 21.281 -67.098 2.266 1.00 10.11 141 VAL C C 1
ATOM 4759 O O . VAL C 1 149 ? 21.207 -66.026 2.891 1.00 10.32 141 VAL C O 1
ATOM 4763 N N . THR C 1 150 ? 20.363 -67.469 1.376 1.00 9.80 142 THR C N 1
ATOM 4764 C CA . THR C 1 150 ? 19.265 -66.580 1.024 1.00 10.09 142 THR C CA 1
ATOM 4765 C C . THR C 1 150 ? 18.002 -67.140 1.639 1.00 10.49 142 THR C C 1
ATOM 4766 O O . THR C 1 150 ? 17.659 -68.331 1.431 1.00 10.00 142 THR C O 1
ATOM 4770 N N . ILE C 1 151 ? 17.327 -66.297 2.436 1.00 10.57 143 ILE C N 1
ATOM 4771 C CA . ILE C 1 151 ? 16.095 -66.670 3.112 1.00 11.16 143 ILE C CA 1
ATOM 4772 C C . ILE C 1 151 ? 14.954 -66.272 2.199 1.00 11.49 143 ILE C C 1
ATOM 4773 O O . ILE C 1 151 ? 14.690 -65.069 2.016 1.00 12.02 143 ILE C O 1
ATOM 4778 N N . SER C 1 152 ? 14.349 -67.258 1.545 1.00 11.11 144 SER C N 1
ATOM 4779 C CA . SER C 1 152 ? 13.227 -66.988 0.625 1.00 11.65 144 SER C CA 1
ATOM 4780 C C . SER C 1 152 ? 11.939 -67.222 1.403 1.00 12.06 144 SER C C 1
ATOM 4781 O O . SER C 1 152 ? 11.591 -66.394 2.269 1.00 12.95 144 SER C O 1
ATOM 4784 N N . SER C 1 153 ? 11.236 -68.322 1.123 1.00 11.81 145 SER C N 1
ATOM 4785 C CA . SER C 1 153 ? 9.957 -68.650 1.742 1.00 11.92 145 SER C CA 1
ATOM 4786 C C . SER C 1 153 ? 9.498 -69.954 1.159 1.00 11.85 145 SER C C 1
ATOM 4787 O O . SER C 1 153 ? 9.850 -70.278 0.015 1.00 11.08 145 SER C O 1
ATOM 4790 N N . VAL C 1 154 ? 8.638 -70.674 1.884 1.00 11.68 146 VAL C N 1
ATOM 4791 C CA . VAL C 1 154 ? 7.891 -71.761 1.246 1.00 12.05 146 VAL C CA 1
ATOM 4792 C C . VAL C 1 154 ? 7.084 -71.277 0.042 1.00 12.08 146 VAL C C 1
ATOM 4793 O O . VAL C 1 154 ? 6.822 -72.059 -0.853 1.00 12.00 146 VAL C O 1
ATOM 4797 N N . SER C 1 155 ? 6.751 -69.996 0.011 1.00 12.79 147 SER C N 1
ATOM 4798 C CA . SER C 1 155 ? 6.027 -69.402 -1.089 1.00 12.88 147 SER C CA 1
ATOM 4799 C C . SER C 1 155 ? 6.827 -69.383 -2.381 1.00 12.94 147 SER C C 1
ATOM 4800 O O . SER C 1 155 ? 6.241 -69.106 -3.430 1.00 13.30 147 SER C O 1
ATOM 4803 N N . SER C 1 156 ? 8.118 -69.704 -2.345 1.00 13.55 148 SER C N 1
ATOM 4804 C CA . SER C 1 156 ? 8.898 -69.917 -3.576 1.00 14.35 148 SER C CA 1
ATOM 4805 C C . SER C 1 156 ? 8.335 -71.087 -4.381 1.00 15.18 148 SER C C 1
ATOM 4806 O O . SER C 1 156 ? 8.374 -71.085 -5.609 1.00 16.28 148 SER C O 1
ATOM 4809 N N . VAL C 1 157 ? 7.807 -72.082 -3.680 1.00 14.26 149 VAL C N 1
ATOM 4810 C CA . VAL C 1 157 ? 7.340 -73.323 -4.320 1.00 14.98 149 VAL C CA 1
ATOM 4811 C C . VAL C 1 157 ? 5.888 -73.693 -4.016 1.00 14.70 149 VAL C C 1
ATOM 4812 O O . VAL C 1 157 ? 5.371 -74.611 -4.617 1.00 16.21 149 VAL C O 1
ATOM 4816 N N . MET C 1 158 ? 5.220 -72.981 -3.124 1.00 13.52 150 MET C N 1
ATOM 4817 C CA . MET C 1 158 ? 3.794 -73.199 -2.823 1.00 13.86 150 MET C CA 1
ATOM 4818 C C . MET C 1 158 ? 3.105 -71.902 -3.174 1.00 14.08 150 MET C C 1
ATOM 4819 O O . MET C 1 158 ? 3.526 -70.838 -2.710 1.00 14.19 150 MET C O 1
ATOM 4824 N N . THR C 1 159 ? 2.062 -71.975 -3.975 1.00 13.71 151 THR C N 1
ATOM 4825 C CA . THR C 1 159 ? 1.369 -70.778 -4.425 1.00 14.25 151 THR C CA 1
ATOM 4826 C C . THR C 1 159 ? 0.213 -70.379 -3.500 1.00 14.84 151 THR C C 1
ATOM 4827 O O . THR C 1 159 ? -0.495 -71.215 -2.932 1.00 15.53 151 THR C O 1
ATOM 4831 N N . SER C 1 160 ? 0.036 -69.075 -3.325 1.00 14.68 152 SER C N 1
ATOM 4832 C CA . SER C 1 160 ? -1.070 -68.505 -2.566 1.00 15.01 152 SER C CA 1
ATOM 4833 C C . SER C 1 160 ? -1.709 -67.443 -3.443 1.00 15.52 152 SER C C 1
ATOM 4834 O O . SER C 1 160 ? -1.163 -66.352 -3.578 1.00 14.62 152 SER C O 1
ATOM 4837 N N . PRO C 1 161 ? -2.841 -67.773 -4.091 1.00 15.52 153 PRO C N 1
ATOM 4838 C CA . PRO C 1 161 ? -3.406 -66.843 -5.069 1.00 16.37 153 PRO C CA 1
ATOM 4839 C C . PRO C 1 161 ? -3.788 -65.466 -4.544 1.00 16.94 153 PRO C C 1
ATOM 4840 O O . PRO C 1 161 ? -3.918 -64.558 -5.358 1.00 17.40 153 PRO C O 1
ATOM 4844 N N . GLU C 1 162 ? -3.962 -65.309 -3.228 1.00 17.09 154 GLU C N 1
ATOM 4845 C CA . GLU C 1 162 ? -4.260 -64.010 -2.654 1.00 18.33 154 GLU C CA 1
ATOM 4846 C C . GLU C 1 162 ? -3.014 -63.125 -2.446 1.00 17.44 154 GLU C C 1
ATOM 4847 O O . GLU C 1 162 ? -3.141 -62.005 -1.953 1.00 17.91 154 GLU C O 1
ATOM 4853 N N . ARG C 1 163 ? -1.835 -63.628 -2.780 1.00 16.09 155 ARG C N 1
ATOM 4854 C CA . ARG C 1 163 ? -0.612 -62.836 -2.628 1.00 15.71 155 ARG C CA 1
ATOM 4855 C C . ARG C 1 163 ? 0.431 -63.267 -3.650 1.00 14.48 155 ARG C C 1
ATOM 4856 O O . ARG C 1 163 ? 1.569 -63.627 -3.322 1.00 13.52 155 ARG C O 1
ATOM 4864 N N . LEU C 1 164 ? 0.042 -63.229 -4.916 1.00 13.91 156 LEU C N 1
ATOM 4865 C CA . LEU C 1 164 ? 0.957 -63.754 -5.954 1.00 13.37 156 LEU C CA 1
ATOM 4866 C C . LEU C 1 164 ? 2.179 -62.874 -6.182 1.00 13.23 156 LEU C C 1
ATOM 4867 O O . LEU C 1 164 ? 3.213 -63.360 -6.661 1.00 12.77 156 LEU C O 1
ATOM 4872 N N . ASP C 1 165 ? 2.099 -61.601 -5.815 1.00 13.37 157 ASP C N 1
ATOM 4873 C CA . ASP C 1 165 ? 3.270 -60.744 -5.853 1.00 13.70 157 ASP C CA 1
ATOM 4874 C C . ASP C 1 165 ? 4.363 -61.251 -4.910 1.00 13.60 157 ASP C C 1
ATOM 4875 O O . ASP C 1 165 ? 5.530 -61.317 -5.279 1.00 13.87 157 ASP C O 1
ATOM 4880 N N . TYR C 1 166 ? 3.973 -61.631 -3.692 1.00 13.49 158 TYR C N 1
ATOM 4881 C CA . TYR C 1 166 ? 4.921 -62.186 -2.734 1.00 13.24 158 TYR C CA 1
ATOM 4882 C C . TYR C 1 166 ? 5.482 -63.485 -3.293 1.00 12.55 158 TYR C C 1
ATOM 4883 O O . TYR C 1 166 ? 6.701 -63.684 -3.295 1.00 11.70 158 TYR C O 1
ATOM 4892 N N . CYS C 1 167 ? 4.591 -64.363 -3.790 1.00 12.28 159 CYS C N 1
ATOM 4893 C CA . CYS C 1 167 ? 5.050 -65.654 -4.284 1.00 12.34 159 CYS C CA 1
ATOM 4894 C C . CYS C 1 167 ? 6.040 -65.500 -5.443 1.00 11.57 159 CYS C C 1
ATOM 4895 O O . CYS C 1 167 ? 7.091 -66.149 -5.479 1.00 10.91 159 CYS C O 1
ATOM 4898 N N . ILE C 1 168 ? 5.687 -64.649 -6.391 1.00 11.15 160 ILE C N 1
ATOM 4899 C CA . ILE C 1 168 ? 6.543 -64.417 -7.543 1.00 10.94 160 ILE C CA 1
ATOM 4900 C C . ILE C 1 168 ? 7.914 -63.860 -7.104 1.00 11.05 160 ILE C C 1
ATOM 4901 O O . ILE C 1 168 ? 8.960 -64.301 -7.583 1.00 11.10 160 ILE C O 1
ATOM 4906 N N . SER C 1 169 ? 7.923 -62.912 -6.174 1.00 11.53 161 SER C N 1
ATOM 4907 C CA . SER C 1 169 ? 9.194 -62.347 -5.682 1.00 11.61 161 SER C CA 1
ATOM 4908 C C . SER C 1 169 ? 10.099 -63.440 -5.105 1.00 11.87 161 SER C C 1
ATOM 4909 O O . SER C 1 169 ? 11.320 -63.439 -5.357 1.00 12.17 161 SER C O 1
ATOM 4912 N N . LYS C 1 170 ? 9.503 -64.381 -4.370 1.00 11.34 162 LYS C N 1
ATOM 4913 C CA . LYS C 1 170 ? 10.275 -65.415 -3.719 1.00 11.54 162 LYS C CA 1
ATOM 4914 C C . LYS C 1 170 ? 10.705 -66.486 -4.708 1.00 10.97 162 LYS C C 1
ATOM 4915 O O . LYS C 1 170 ? 11.838 -66.993 -4.644 1.00 10.96 162 LYS C O 1
ATOM 4921 N N . ALA C 1 171 ? 9.844 -66.836 -5.663 1.00 10.77 163 ALA C N 1
ATOM 4922 C CA . ALA C 1 171 ? 10.232 -67.760 -6.715 1.00 10.40 163 ALA C CA 1
ATOM 4923 C C . ALA C 1 171 ? 11.401 -67.222 -7.543 1.00 10.42 163 ALA C C 1
ATOM 4924 O O . ALA C 1 171 ? 12.263 -67.983 -8.009 1.00 10.78 163 ALA C O 1
ATOM 4926 N N . GLY C 1 172 ? 11.416 -65.909 -7.749 1.00 10.78 164 GLY C N 1
ATOM 4927 C CA . GLY C 1 172 ? 12.536 -65.284 -8.429 1.00 10.85 164 GLY C CA 1
ATOM 4928 C C . GLY C 1 172 ? 13.847 -65.524 -7.694 1.00 10.95 164 GLY C C 1
ATOM 4929 O O . GLY C 1 172 ? 14.877 -65.768 -8.325 1.00 10.99 164 GLY C O 1
ATOM 4930 N N . LEU C 1 173 ? 13.810 -65.440 -6.371 1.00 11.44 165 LEU C N 1
ATOM 4931 C CA . LEU C 1 173 ? 14.993 -65.712 -5.569 1.00 11.65 165 LEU C CA 1
ATOM 4932 C C . LEU C 1 173 ? 15.446 -67.122 -5.695 1.00 11.12 165 LEU C C 1
ATOM 4933 O O . LEU C 1 173 ? 16.657 -67.403 -5.732 1.00 10.86 165 LEU C O 1
ATOM 4938 N N . THR C 1 174 ? 14.508 -68.061 -5.772 1.00 10.62 166 THR C N 1
ATOM 4939 C CA . THR C 1 174 ? 14.912 -69.445 -5.975 1.00 10.47 166 THR C CA 1
ATOM 4940 C C . THR C 1 174 ? 15.768 -69.637 -7.262 1.00 10.27 166 THR C C 1
ATOM 4941 O O . THR C 1 174 ? 16.816 -70.308 -7.256 1.00 10.19 166 THR C O 1
ATOM 4945 N N . ALA C 1 175 ? 15.309 -69.046 -8.364 1.00 10.00 167 ALA C N 1
ATOM 4946 C CA . ALA C 1 175 ? 16.037 -69.096 -9.601 1.00 10.17 167 ALA C CA 1
ATOM 4947 C C . ALA C 1 175 ? 17.404 -68.409 -9.485 1.00 10.27 167 ALA C C 1
ATOM 4948 O O . ALA C 1 175 ? 18.437 -68.946 -9.943 1.00 10.28 167 ALA C O 1
ATOM 4950 N N . PHE C 1 176 ? 17.414 -67.248 -8.836 1.00 10.52 168 PHE C N 1
ATOM 4951 C CA . PHE C 1 176 ? 18.645 -66.492 -8.632 1.00 10.60 168 PHE C CA 1
ATOM 4952 C C . PHE C 1 176 ? 19.698 -67.349 -7.896 1.00 10.53 168 PHE C C 1
ATOM 4953 O O . PHE C 1 176 ? 20.848 -67.388 -8.278 1.00 10.61 168 PHE C O 1
ATOM 4961 N N . VAL C 1 177 ? 19.285 -68.013 -6.828 1.00 10.34 169 VAL C N 1
ATOM 4962 C CA . VAL C 1 177 ? 20.211 -68.789 -6.004 1.00 10.53 169 VAL C CA 1
ATOM 4963 C C . VAL C 1 177 ? 20.864 -69.905 -6.803 1.00 9.90 169 VAL C C 1
ATOM 4964 O O . VAL C 1 177 ? 22.038 -70.188 -6.620 1.00 9.82 169 VAL C O 1
ATOM 4968 N N . GLN C 1 178 ? 20.104 -70.580 -7.681 1.00 10.00 170 GLN C N 1
ATOM 4969 C CA . GLN C 1 178 ? 20.704 -71.619 -8.496 1.00 9.75 170 GLN C CA 1
ATOM 4970 C C . GLN C 1 178 ? 21.847 -71.079 -9.396 1.00 9.62 170 GLN C C 1
ATOM 4971 O O . GLN C 1 178 ? 22.922 -71.691 -9.477 1.00 9.85 170 GLN C O 1
ATOM 4977 N N . GLY C 1 179 ? 21.594 -69.945 -10.040 1.00 9.47 171 GLY C N 1
ATOM 4978 C CA . GLY C 1 179 ? 22.571 -69.314 -10.878 1.00 9.98 171 GLY C CA 1
ATOM 4979 C C . GLY C 1 179 ? 23.771 -68.841 -10.069 1.00 10.11 171 GLY C C 1
ATOM 4980 O O . GLY C 1 179 ? 24.922 -68.963 -10.484 1.00 10.81 171 GLY C O 1
ATOM 4981 N N . LEU C 1 180 ? 23.491 -68.233 -8.935 1.00 10.38 172 LEU C N 1
ATOM 4982 C CA . LEU C 1 180 ? 24.556 -67.733 -8.072 1.00 10.44 172 LEU C CA 1
ATOM 4983 C C . LEU C 1 180 ? 25.476 -68.846 -7.605 1.00 10.53 172 LEU C C 1
ATOM 4984 O O . LEU C 1 180 ? 26.693 -68.685 -7.536 1.00 10.80 172 LEU C O 1
ATOM 4989 N N . ALA C 1 181 ? 24.889 -69.988 -7.272 1.00 9.92 173 ALA C N 1
ATOM 4990 C CA . ALA C 1 181 ? 25.647 -71.144 -6.838 1.00 10.16 173 ALA C CA 1
ATOM 4991 C C . ALA C 1 181 ? 26.632 -71.586 -7.916 1.00 10.97 173 ALA C C 1
ATOM 4992 O O . ALA C 1 181 ? 27.781 -71.822 -7.629 1.00 10.87 173 ALA C O 1
ATOM 4994 N N . LEU C 1 182 ? 26.200 -71.607 -9.186 1.00 11.53 174 LEU C N 1
ATOM 4995 C CA . LEU C 1 182 ? 27.130 -71.913 -10.265 1.00 13.10 174 LEU C CA 1
ATOM 4996 C C . LEU C 1 182 ? 28.197 -70.881 -10.410 1.00 13.36 174 LEU C C 1
ATOM 4997 O O . LEU C 1 182 ? 29.357 -71.225 -10.557 1.00 14.21 174 LEU C O 1
ATOM 5002 N N . ARG C 1 183 ? 27.826 -69.612 -10.295 1.00 12.88 175 ARG C N 1
ATOM 5003 C CA . ARG C 1 183 ? 28.774 -68.526 -10.458 1.00 13.27 175 ARG C CA 1
ATOM 5004 C C . ARG C 1 183 ? 29.870 -68.586 -9.438 1.00 13.42 175 ARG C C 1
ATOM 5005 O O . ARG C 1 183 ? 31.005 -68.261 -9.737 1.00 13.84 175 ARG C O 1
ATOM 5013 N N . LEU C 1 184 ? 29.539 -69.033 -8.221 1.00 12.77 176 LEU C N 1
ATOM 5014 C CA . LEU C 1 184 ? 30.489 -69.013 -7.121 1.00 12.89 176 LEU C CA 1
ATOM 5015 C C . LEU C 1 184 ? 31.086 -70.350 -6.728 1.00 13.02 176 LEU C C 1
ATOM 5016 O O . LEU C 1 184 ? 31.856 -70.417 -5.749 1.00 12.58 176 LEU C O 1
ATOM 5021 N N . ALA C 1 185 ? 30.819 -71.394 -7.503 1.00 13.18 177 ALA C N 1
ATOM 5022 C CA . ALA C 1 185 ? 31.263 -72.711 -7.111 1.00 13.63 177 ALA C CA 1
ATOM 5023 C C . ALA C 1 185 ? 32.783 -72.843 -7.127 1.00 14.91 177 ALA C C 1
ATOM 5024 O O . ALA C 1 185 ? 33.337 -73.445 -6.224 1.00 14.45 177 ALA C O 1
ATOM 5026 N N . GLU C 1 186 ? 33.452 -72.306 -8.142 1.00 16.63 178 GLU C N 1
ATOM 5027 C CA A GLU C 1 186 ? 34.920 -72.384 -8.223 0.50 17.94 178 GLU C CA 1
ATOM 5028 C CA B GLU C 1 186 ? 34.909 -72.413 -8.226 0.50 17.84 178 GLU C CA 1
ATOM 5029 C C . GLU C 1 186 ? 35.584 -71.641 -7.086 1.00 17.85 178 GLU C C 1
ATOM 5030 O O . GLU C 1 186 ? 36.600 -72.096 -6.553 1.00 20.01 178 GLU C O 1
ATOM 5041 N N . ALA C 1 187 ? 35.005 -70.508 -6.688 1.00 16.62 179 ALA C N 1
ATOM 5042 C CA . ALA C 1 187 ? 35.459 -69.745 -5.542 1.00 16.35 179 ALA C CA 1
ATOM 5043 C C . ALA C 1 187 ? 35.167 -70.403 -4.187 1.00 15.64 179 ALA C C 1
ATOM 5044 O O . ALA C 1 187 ? 35.586 -69.879 -3.149 1.00 15.70 179 ALA C O 1
ATOM 5046 N N . ARG C 1 188 ? 34.470 -71.544 -4.193 1.00 15.36 180 ARG C N 1
ATOM 5047 C CA . ARG C 1 188 ? 34.176 -72.281 -2.972 1.00 15.37 180 ARG C CA 1
ATOM 5048 C C . ARG C 1 188 ? 33.405 -71.434 -1.951 1.00 13.99 180 ARG C C 1
ATOM 5049 O O . ARG C 1 188 ? 33.702 -71.434 -0.749 1.00 14.71 180 ARG C O 1
ATOM 5057 N N . ILE C 1 189 ? 32.439 -70.675 -2.458 1.00 12.81 181 ILE C N 1
ATOM 5058 C CA . ILE C 1 189 ? 31.475 -69.961 -1.632 1.00 12.50 181 ILE C CA 1
ATOM 5059 C C . ILE C 1 189 ? 30.192 -70.793 -1.702 1.00 11.93 181 ILE C C 1
ATOM 5060 O O . ILE C 1 189 ? 29.611 -70.967 -2.785 1.00 11.77 181 ILE C O 1
ATOM 5065 N N . GLY C 1 190 ? 29.801 -71.387 -0.590 1.00 11.50 182 GLY C N 1
ATOM 5066 C CA . GLY C 1 190 ? 28.609 -72.227 -0.555 1.00 11.20 182 GLY C CA 1
ATOM 5067 C C . GLY C 1 190 ? 27.378 -71.359 -0.682 1.00 10.59 182 GLY C C 1
ATOM 5068 O O . GLY C 1 190 ? 27.220 -70.343 0.057 1.00 11.36 182 GLY C O 1
ATOM 5069 N N . VAL C 1 191 ? 26.478 -71.706 -1.583 1.00 10.01 183 VAL C N 1
ATOM 5070 C CA . VAL C 1 191 ? 25.298 -70.882 -1.865 1.00 10.21 183 VAL C CA 1
ATOM 5071 C C . VAL C 1 191 ? 24.043 -71.703 -1.622 1.00 10.12 183 VAL C C 1
ATOM 5072 O O . VAL C 1 191 ? 23.881 -72.763 -2.232 1.00 10.27 183 VAL C O 1
ATOM 5076 N N . PHE C 1 192 ? 23.180 -71.230 -0.727 1.00 9.66 184 PHE C N 1
ATOM 5077 C CA . PHE C 1 192 ? 22.044 -72.030 -0.233 1.00 9.62 184 PHE C CA 1
ATOM 5078 C C . PHE C 1 192 ? 20.781 -71.228 -0.166 1.00 9.77 184 PHE C C 1
ATOM 5079 O O . PHE C 1 192 ? 20.836 -69.983 -0.068 1.00 10.36 184 PHE C O 1
ATOM 5087 N N . GLU C 1 193 ? 19.651 -71.911 -0.275 1.00 9.85 185 GLU C N 1
ATOM 5088 C CA . GLU C 1 193 ? 18.335 -71.290 -0.081 1.00 10.51 185 GLU C CA 1
ATOM 5089 C C . GLU C 1 193 ? 17.697 -71.928 1.131 1.00 10.54 185 GLU C C 1
ATOM 5090 O O . GLU C 1 193 ? 17.736 -73.164 1.277 1.00 10.30 185 GLU C O 1
ATOM 5096 N N . VAL C 1 194 ? 17.182 -71.114 2.022 1.00 10.14 186 VAL C N 1
ATOM 5097 C CA . VAL C 1 194 ? 16.404 -71.554 3.153 1.00 10.57 186 VAL C CA 1
ATOM 5098 C C . VAL C 1 194 ? 14.975 -70.982 3.052 1.00 10.93 186 VAL C C 1
ATOM 5099 O O . VAL C 1 194 ? 14.805 -69.800 2.886 1.00 11.38 186 VAL C O 1
ATOM 5103 N N . ARG C 1 195 ? 13.973 -71.864 3.136 1.00 11.32 187 ARG C N 1
ATOM 5104 C CA . ARG C 1 195 ? 12.573 -71.505 2.912 1.00 11.38 187 ARG C CA 1
ATOM 5105 C C . ARG C 1 195 ? 11.789 -71.608 4.210 1.00 11.60 187 ARG C C 1
ATOM 5106 O O . ARG C 1 195 ? 11.300 -72.709 4.585 1.00 11.39 187 ARG C O 1
ATOM 5114 N N . PRO C 1 196 ? 11.610 -70.489 4.923 1.00 12.29 188 PRO C N 1
ATOM 5115 C CA . PRO C 1 196 ? 10.841 -70.597 6.164 1.00 12.92 188 PRO C CA 1
ATOM 5116 C C . PRO C 1 196 ? 9.357 -70.814 5.908 1.00 13.61 188 PRO C C 1
ATOM 5117 O O . PRO C 1 196 ? 8.808 -70.284 4.934 1.00 13.43 188 PRO C O 1
ATOM 5121 N N . GLY C 1 197 ? 8.726 -71.558 6.812 1.00 14.17 189 GLY C N 1
ATOM 5122 C CA . GLY C 1 197 ? 7.269 -71.764 6.782 1.00 14.70 189 GLY C CA 1
ATOM 5123 C C . GLY C 1 197 ? 6.588 -70.788 7.720 1.00 16.05 189 GLY C C 1
ATOM 5124 O O . GLY C 1 197 ? 6.795 -69.574 7.565 1.00 17.15 189 GLY C O 1
ATOM 5125 N N . ILE C 1 198 ? 5.815 -71.315 8.660 1.00 16.08 190 ILE C N 1
ATOM 5126 C CA . ILE C 1 198 ? 5.030 -70.516 9.609 1.00 17.38 190 ILE C CA 1
ATOM 5127 C C . ILE C 1 198 ? 5.864 -70.317 10.858 1.00 17.46 190 ILE C C 1
ATOM 5128 O O . ILE C 1 198 ? 5.974 -71.185 11.764 1.00 17.38 190 ILE C O 1
ATOM 5133 N N . ILE C 1 199 ? 6.503 -69.145 10.897 1.00 18.11 191 ILE C N 1
ATOM 5134 C CA . ILE C 1 199 ? 7.431 -68.822 11.963 1.00 19.33 191 ILE C CA 1
ATOM 5135 C C . ILE C 1 199 ? 6.799 -67.748 12.858 1.00 21.15 191 ILE C C 1
ATOM 5136 O O . ILE C 1 199 ? 6.194 -66.820 12.337 1.00 21.60 191 ILE C O 1
ATOM 5141 N N . ARG C 1 200 ? 6.976 -67.908 14.153 1.00 23.45 192 ARG C N 1
ATOM 5142 C CA . ARG C 1 200 ? 6.369 -67.022 15.193 1.00 29.06 192 ARG C CA 1
ATOM 5143 C C . ARG C 1 200 ? 6.787 -65.556 15.020 1.00 31.55 192 ARG C C 1
ATOM 5144 O O . ARG C 1 200 ? 7.968 -65.280 14.869 1.00 37.44 192 ARG C O 1
ATOM 5152 N N . ALA C 1 208 ? -2.804 -64.855 15.595 1.00 47.52 200 ALA C N 1
ATOM 5153 C CA . ALA C 1 208 ? -1.886 -65.808 16.213 1.00 47.14 200 ALA C CA 1
ATOM 5154 C C . ALA C 1 208 ? -2.665 -66.978 16.813 1.00 47.03 200 ALA C C 1
ATOM 5155 O O . ALA C 1 208 ? -2.242 -68.124 16.726 1.00 44.48 200 ALA C O 1
ATOM 5157 N N . ALA C 1 209 ? -3.800 -66.680 17.435 1.00 47.89 201 ALA C N 1
ATOM 5158 C CA . ALA C 1 209 ? -4.738 -67.725 17.865 1.00 49.10 201 ALA C CA 1
ATOM 5159 C C . ALA C 1 209 ? -5.312 -68.507 16.663 1.00 48.96 201 ALA C C 1
ATOM 5160 O O . ALA C 1 209 ? -5.584 -69.712 16.770 1.00 48.26 201 ALA C O 1
ATOM 5162 N N . ARG C 1 210 ? -5.503 -67.812 15.536 1.00 48.64 202 ARG C N 1
ATOM 5163 C CA . ARG C 1 210 ? -5.927 -68.441 14.286 1.00 48.10 202 ARG C CA 1
ATOM 5164 C C . ARG C 1 210 ? -4.855 -69.391 13.768 1.00 46.20 202 ARG C C 1
ATOM 5165 O O . ARG C 1 210 ? -5.148 -70.535 13.419 1.00 46.10 202 ARG C O 1
ATOM 5167 N N . TYR C 1 211 ? -3.613 -68.911 13.709 1.00 44.67 203 TYR C N 1
ATOM 5168 C CA . TYR C 1 211 ? -2.496 -69.752 13.268 1.00 41.61 203 TYR C CA 1
ATOM 5169 C C . TYR C 1 211 ? -2.350 -70.962 14.198 1.00 40.83 203 TYR C C 1
ATOM 5170 O O . TYR C 1 211 ? -2.153 -72.074 13.711 1.00 38.38 203 TYR C O 1
ATOM 5172 N N . ASP C 1 212 ? -2.465 -70.741 15.516 1.00 41.55 204 ASP C N 1
ATOM 5173 C CA . ASP C 1 212 ? -2.438 -71.827 16.525 1.00 41.95 204 ASP C CA 1
ATOM 5174 C C . ASP C 1 212 ? -3.348 -73.000 16.145 1.00 41.92 204 ASP C C 1
ATOM 5175 O O . ASP C 1 212 ? -2.941 -74.157 16.172 1.00 39.76 204 ASP C O 1
ATOM 5180 N N . ALA C 1 213 ? -4.604 -72.695 15.836 1.00 43.94 205 ALA C N 1
ATOM 5181 C CA . ALA C 1 213 ? -5.582 -73.743 15.561 1.00 43.81 205 ALA C CA 1
ATOM 5182 C C . ALA C 1 213 ? -5.198 -74.508 14.286 1.00 41.35 205 ALA C C 1
ATOM 5183 O O . ALA C 1 213 ? -5.211 -75.741 14.273 1.00 40.96 205 ALA C O 1
ATOM 5185 N N . LEU C 1 214 ? -4.823 -73.778 13.232 1.00 40.24 206 LEU C N 1
ATOM 5186 C CA . LEU C 1 214 ? -4.375 -74.392 11.973 1.00 38.13 206 LEU C CA 1
ATOM 5187 C C . LEU C 1 214 ? -3.130 -75.265 12.148 1.00 35.79 206 LEU C C 1
ATOM 5188 O O . LEU C 1 214 ? -3.046 -76.339 11.561 1.00 35.08 206 LEU C O 1
ATOM 5190 N N . ILE C 1 215 ? -2.169 -74.805 12.946 1.00 34.88 207 ILE C N 1
ATOM 5191 C CA . ILE C 1 215 ? -0.975 -75.611 13.270 1.00 32.91 207 ILE C CA 1
ATOM 5192 C C . ILE C 1 215 ? -1.344 -76.897 14.055 1.00 34.18 207 ILE C C 1
ATOM 5193 O O . ILE C 1 215 ? -0.892 -78.013 13.723 1.00 34.32 207 ILE C O 1
ATOM 5198 N N . GLU C 1 216 ? -2.110 -76.719 15.122 1.00 36.53 208 GLU C N 1
ATOM 5199 C CA . GLU C 1 216 ? -2.627 -77.840 15.934 1.00 38.82 208 GLU C CA 1
ATOM 5200 C C . GLU C 1 216 ? -3.433 -78.841 15.095 1.00 39.81 208 GLU C C 1
ATOM 5201 O O . GLU C 1 216 ? -3.338 -80.051 15.299 1.00 41.83 208 GLU C O 1
ATOM 5203 N N . GLY C 1 217 ? -4.215 -78.315 14.151 1.00 40.33 209 GLY C N 1
ATOM 5204 C CA . GLY C 1 217 ? -5.008 -79.122 13.231 1.00 39.43 209 GLY C CA 1
ATOM 5205 C C . GLY C 1 217 ? -4.219 -79.818 12.137 1.00 37.00 209 GLY C C 1
ATOM 5206 O O . GLY C 1 217 ? -4.809 -80.461 11.282 1.00 39.04 209 GLY C O 1
ATOM 5207 N N . GLY C 1 218 ? -2.896 -79.663 12.133 1.00 32.98 210 GLY C N 1
ATOM 5208 C CA . GLY C 1 218 ? -2.015 -80.458 11.288 1.00 30.30 210 GLY C CA 1
ATOM 5209 C C . GLY C 1 218 ? -1.622 -79.870 9.939 1.00 27.96 210 GLY C C 1
ATOM 5210 O O . GLY C 1 218 ? -1.020 -80.575 9.138 1.00 26.63 210 GLY C O 1
ATOM 5211 N N . LEU C 1 219 ? -1.939 -78.598 9.683 1.00 26.75 211 LEU C N 1
ATOM 5212 C CA . LEU C 1 219 ? -1.431 -77.919 8.462 1.00 26.32 211 LEU C CA 1
ATOM 5213 C C . LEU C 1 219 ? 0.095 -78.072 8.384 1.00 22.71 211 LEU C C 1
ATOM 5214 O O . LEU C 1 219 ? 0.683 -78.362 7.325 1.00 21.80 211 LEU C O 1
ATOM 5219 N N . VAL C 1 220 ? 0.708 -77.910 9.553 1.00 20.80 212 VAL C N 1
ATOM 5220 C CA . VAL C 1 220 ? 2.131 -78.137 9.725 1.00 18.67 212 VAL C CA 1
ATOM 5221 C C . VAL C 1 220 ? 2.292 -79.541 10.326 1.00 17.32 212 VAL C C 1
ATOM 5222 O O . VAL C 1 220 ? 1.853 -79.765 11.445 1.00 17.02 212 VAL C O 1
ATOM 5226 N N . PRO C 1 221 ? 2.933 -80.473 9.593 1.00 16.19 213 PRO C N 1
ATOM 5227 C CA . PRO C 1 221 ? 3.032 -81.841 10.127 1.00 16.18 213 PRO C CA 1
ATOM 5228 C C . PRO C 1 221 ? 3.653 -81.948 11.529 1.00 16.39 213 PRO C C 1
ATOM 5229 O O . PRO C 1 221 ? 3.187 -82.747 12.339 1.00 16.76 213 PRO C O 1
ATOM 5233 N N A MET C 1 222 ? 4.682 -81.153 11.818 0.50 15.91 214 MET C N 1
ATOM 5234 N N B MET C 1 222 ? 4.674 -81.156 11.823 0.50 16.22 214 MET C N 1
ATOM 5235 C CA A MET C 1 222 ? 5.316 -81.171 13.139 0.50 16.48 214 MET C CA 1
ATOM 5236 C CA B MET C 1 222 ? 5.279 -81.200 13.146 0.50 17.02 214 MET C CA 1
ATOM 5237 C C A MET C 1 222 ? 4.434 -80.580 14.236 0.50 17.78 214 MET C C 1
ATOM 5238 C C B MET C 1 222 ? 4.436 -80.566 14.241 0.50 18.09 214 MET C C 1
ATOM 5239 O O A MET C 1 222 ? 4.754 -80.726 15.421 0.50 18.39 214 MET C O 1
ATOM 5240 O O B MET C 1 222 ? 4.784 -80.665 15.422 0.50 18.66 214 MET C O 1
ATOM 5249 N N . LYS C 1 223 ? 3.363 -79.879 13.853 1.00 18.57 215 LYS C N 1
ATOM 5250 C CA . LYS C 1 223 ? 2.353 -79.377 14.801 1.00 20.43 215 LYS C CA 1
ATOM 5251 C C . LYS C 1 223 ? 2.918 -78.422 15.825 1.00 20.82 215 LYS C C 1
ATOM 5252 O O . LYS C 1 223 ? 2.545 -78.457 16.999 1.00 22.06 215 LYS C O 1
ATOM 5258 N N . ARG C 1 224 ? 3.829 -77.566 15.372 1.00 19.90 216 ARG C N 1
ATOM 5259 C CA . ARG C 1 224 ? 4.304 -76.472 16.176 1.00 20.41 216 ARG C CA 1
ATOM 5260 C C . ARG C 1 224 ? 4.668 -75.275 15.328 1.00 20.10 216 ARG C C 1
ATOM 5261 O O . ARG C 1 224 ? 4.948 -75.411 14.142 1.00 19.30 216 ARG C O 1
ATOM 5269 N N . TRP C 1 225 ? 4.697 -74.114 15.971 1.00 20.94 217 TRP C N 1
ATOM 5270 C CA . TRP C 1 225 ? 5.245 -72.916 15.374 1.00 21.32 217 TRP C CA 1
ATOM 5271 C C . TRP C 1 225 ? 6.713 -73.129 15.108 1.00 19.67 217 TRP C C 1
ATOM 5272 O O . TRP C 1 225 ? 7.398 -73.776 15.898 1.00 19.21 217 TRP C O 1
ATOM 5283 N N . GLY C 1 226 ? 7.200 -72.587 13.994 1.00 18.55 218 GLY C N 1
ATOM 5284 C CA . GLY C 1 226 ? 8.629 -72.408 13.838 1.00 17.91 218 GLY C CA 1
ATOM 5285 C C . GLY C 1 226 ? 9.072 -71.243 14.696 1.00 18.66 218 GLY C C 1
ATOM 5286 O O . GLY C 1 226 ? 8.286 -70.349 14.999 1.00 19.31 218 GLY C O 1
ATOM 5287 N N . GLU C 1 227 ? 10.327 -71.270 15.101 1.00 18.47 219 GLU C N 1
ATOM 5288 C CA . GLU C 1 227 ? 10.909 -70.159 15.830 1.00 19.23 219 GLU C CA 1
ATOM 5289 C C . GLU C 1 227 ? 12.030 -69.548 15.025 1.00 18.15 219 GLU C C 1
ATOM 5290 O O . GLU C 1 227 ? 12.686 -70.214 14.208 1.00 16.70 219 GLU C O 1
ATOM 5296 N N . ALA C 1 228 ? 12.282 -68.263 15.277 1.00 17.89 220 ALA C N 1
ATOM 5297 C CA . ALA C 1 228 ? 13.456 -67.641 14.670 1.00 17.41 220 ALA C CA 1
ATOM 5298 C C . ALA C 1 228 ? 14.726 -68.498 14.934 1.00 16.71 220 ALA C C 1
ATOM 5299 O O . ALA C 1 228 ? 15.608 -68.568 14.097 1.00 15.64 220 ALA C O 1
ATOM 5301 N N . SER C 1 229 ? 14.804 -69.111 16.113 1.00 17.09 221 SER C N 1
ATOM 5302 C CA . SER C 1 229 ? 15.938 -69.943 16.464 1.00 17.11 221 SER C CA 1
ATOM 5303 C C . SER C 1 229 ? 16.055 -71.214 15.609 1.00 16.35 221 SER C C 1
ATOM 5304 O O . SER C 1 229 ? 17.148 -71.730 15.427 1.00 16.34 221 SER C O 1
ATOM 5307 N N . ASP C 1 230 ? 14.943 -71.725 15.088 1.00 16.38 222 ASP C N 1
ATOM 5308 C CA . ASP C 1 230 ? 15.022 -72.839 14.114 1.00 15.76 222 ASP C CA 1
ATOM 5309 C C . ASP C 1 230 ? 15.747 -72.380 12.853 1.00 14.61 222 ASP C C 1
ATOM 5310 O O . ASP C 1 230 ? 16.694 -73.035 12.351 1.00 14.09 222 ASP C O 1
ATOM 5315 N N . VAL C 1 231 ? 15.304 -71.250 12.315 1.00 14.12 223 VAL C N 1
ATOM 5316 C CA . VAL C 1 231 ? 15.917 -70.744 11.109 1.00 13.57 223 VAL C CA 1
ATOM 5317 C C . VAL C 1 231 ? 17.381 -70.396 11.401 1.00 13.07 223 VAL C C 1
ATOM 5318 O O . VAL C 1 231 ? 18.263 -70.713 10.606 1.00 12.12 223 VAL C O 1
ATOM 5322 N N . GLY C 1 232 ? 17.631 -69.770 12.548 1.00 13.29 224 GLY C N 1
ATOM 5323 C CA . GLY C 1 232 ? 18.998 -69.412 12.907 1.00 13.11 224 GLY C CA 1
ATOM 5324 C C . GLY C 1 232 ? 19.946 -70.623 12.995 1.00 12.71 224 GLY C C 1
ATOM 5325 O O . GLY C 1 232 ? 21.078 -70.596 12.503 1.00 12.28 224 GLY C O 1
ATOM 5326 N N . ALA C 1 233 ? 19.483 -71.685 13.642 1.00 12.86 225 ALA C N 1
ATOM 5327 C CA . ALA C 1 233 ? 20.326 -72.883 13.776 1.00 12.75 225 ALA C CA 1
ATOM 5328 C C . ALA C 1 233 ? 20.675 -73.510 12.429 1.00 12.19 225 ALA C C 1
ATOM 5329 O O . ALA C 1 233 ? 21.805 -73.963 12.210 1.00 12.05 225 ALA C O 1
ATOM 5331 N N . ILE C 1 234 ? 19.697 -73.542 11.523 1.00 11.92 226 ILE C N 1
ATOM 5332 C CA . ILE C 1 234 ? 19.912 -74.042 10.169 1.00 11.65 226 ILE C CA 1
ATOM 5333 C C . ILE C 1 234 ? 20.929 -73.185 9.397 1.00 11.24 226 ILE C C 1
ATOM 5334 O O . ILE C 1 234 ? 21.897 -73.709 8.824 1.00 10.80 226 ILE C O 1
ATOM 5339 N N . VAL C 1 235 ? 20.755 -71.860 9.464 1.00 11.45 227 VAL C N 1
ATOM 5340 C CA . VAL C 1 235 ? 21.648 -70.971 8.795 1.00 11.68 227 VAL C CA 1
ATOM 5341 C C . VAL C 1 235 ? 23.051 -71.105 9.342 1.00 11.87 227 VAL C C 1
ATOM 5342 O O . VAL C 1 235 ? 24.020 -71.136 8.582 1.00 11.63 227 VAL C O 1
ATOM 5346 N N . ALA C 1 236 ? 23.175 -71.153 10.657 1.00 12.50 228 ALA C N 1
ATOM 5347 C CA . ALA C 1 236 ? 24.494 -71.283 11.267 1.00 13.04 228 ALA C CA 1
ATOM 5348 C C . ALA C 1 236 ? 25.175 -72.595 10.872 1.00 12.90 228 ALA C C 1
ATOM 5349 O O . ALA C 1 236 ? 26.383 -72.621 10.643 1.00 13.23 228 ALA C O 1
ATOM 5351 N N . GLY C 1 237 ? 24.397 -73.674 10.742 1.00 13.33 229 GLY C N 1
ATOM 5352 C CA . GLY C 1 237 ? 24.930 -74.926 10.207 1.00 13.68 229 GLY C CA 1
ATOM 5353 C C . GLY C 1 237 ? 25.515 -74.751 8.810 1.00 14.00 229 GLY C C 1
ATOM 5354 O O . GLY C 1 237 ? 26.650 -75.152 8.500 1.00 15.40 229 GLY C O 1
ATOM 5355 N N . LEU C 1 238 ? 24.764 -74.105 7.942 1.00 12.98 230 LEU C N 1
ATOM 5356 C CA . LEU C 1 238 ? 25.225 -73.905 6.595 1.00 12.73 230 LEU C CA 1
ATOM 5357 C C . LEU C 1 238 ? 26.445 -73.006 6.523 1.00 13.49 230 LEU C C 1
ATOM 5358 O O . LEU C 1 238 ? 27.306 -73.189 5.655 1.00 15.60 230 LEU C O 1
ATOM 5363 N N . ALA C 1 239 ? 26.497 -72.008 7.390 1.00 13.22 231 ALA C N 1
ATOM 5364 C CA . ALA C 1 239 ? 27.581 -71.005 7.389 1.00 13.31 231 ALA C CA 1
ATOM 5365 C C . ALA C 1 239 ? 28.898 -71.529 7.939 1.00 13.28 231 ALA C C 1
ATOM 5366 O O . ALA C 1 239 ? 29.951 -70.930 7.726 1.00 13.69 231 ALA C O 1
ATOM 5368 N N . GLY C 1 240 ? 28.846 -72.664 8.637 1.00 13.28 232 GLY C N 1
ATOM 5369 C CA . GLY C 1 240 ? 30.009 -73.192 9.315 1.00 13.87 232 GLY C CA 1
ATOM 5370 C C . GLY C 1 240 ? 30.992 -73.916 8.426 1.00 14.27 232 GLY C C 1
ATOM 5371 O O . GLY C 1 240 ? 32.090 -74.238 8.863 1.00 15.40 232 GLY C O 1
ATOM 5372 N N . GLY C 1 241 ? 30.601 -74.195 7.183 1.00 13.78 233 GLY C N 1
ATOM 5373 C CA . GLY C 1 241 ? 31.506 -74.754 6.210 1.00 14.24 233 GLY C CA 1
ATOM 5374 C C . GLY C 1 241 ? 31.289 -76.235 5.893 1.00 14.50 233 GLY C C 1
ATOM 5375 O O . GLY C 1 241 ? 31.799 -76.712 4.880 1.00 14.52 233 GLY C O 1
ATOM 5376 N N . ASP C 1 242 ? 30.518 -76.937 6.724 1.00 14.42 234 ASP C N 1
ATOM 5377 C CA . ASP C 1 242 ? 30.394 -78.384 6.534 1.00 15.07 234 ASP C CA 1
ATOM 5378 C C . ASP C 1 242 ? 29.546 -78.731 5.337 1.00 13.91 234 ASP C C 1
ATOM 5379 O O . ASP C 1 242 ? 29.586 -79.885 4.878 1.00 13.66 234 ASP C O 1
ATOM 5384 N N . PHE C 1 243 ? 28.803 -77.758 4.810 1.00 12.26 235 PHE C N 1
ATOM 5385 C CA . PHE C 1 243 ? 27.892 -77.986 3.686 1.00 11.97 235 PHE C CA 1
ATOM 5386 C C . PHE C 1 243 ? 28.421 -77.427 2.371 1.00 11.36 235 PHE C C 1
ATOM 5387 O O . PHE C 1 243 ? 27.679 -77.320 1.398 1.00 11.07 235 PHE C O 1
ATOM 5395 N N . ILE C 1 244 ? 29.706 -77.101 2.313 1.00 11.29 236 ILE C N 1
ATOM 5396 C CA . ILE C 1 244 ? 30.262 -76.481 1.107 1.00 11.23 236 ILE C CA 1
ATOM 5397 C C . ILE C 1 244 ? 29.969 -77.310 -0.139 1.00 11.06 236 ILE C C 1
ATOM 5398 O O . ILE C 1 244 ? 29.570 -76.767 -1.172 1.00 10.94 236 ILE C O 1
ATOM 5403 N N . PHE C 1 245 ? 30.082 -78.638 -0.040 1.00 10.85 237 PHE C N 1
ATOM 5404 C CA . PHE C 1 245 ? 29.917 -79.489 -1.229 1.00 10.96 237 PHE C CA 1
ATOM 5405 C C . PHE C 1 245 ? 28.441 -79.662 -1.595 1.00 10.77 237 PHE C C 1
ATOM 5406 O O . PHE C 1 245 ? 28.124 -80.262 -2.616 1.00 11.15 237 PHE C O 1
ATOM 5414 N N . ALA C 1 246 ? 27.560 -79.114 -0.785 1.00 10.28 238 ALA C N 1
ATOM 5415 C CA . ALA C 1 246 ? 26.113 -79.118 -1.041 1.00 10.10 238 ALA C CA 1
ATOM 5416 C C . ALA C 1 246 ? 25.616 -77.789 -1.588 1.00 9.85 238 ALA C C 1
ATOM 5417 O O . ALA C 1 246 ? 24.412 -77.527 -1.586 1.00 9.45 238 ALA C O 1
ATOM 5419 N N . THR C 1 247 ? 26.533 -76.995 -2.102 1.00 9.84 239 THR C N 1
ATOM 5420 C CA . THR C 1 247 ? 26.134 -75.741 -2.732 1.00 9.83 239 THR C CA 1
ATOM 5421 C C . THR C 1 247 ? 25.008 -75.943 -3.744 1.00 9.94 239 THR C C 1
ATOM 5422 O O . THR C 1 247 ? 24.986 -76.945 -4.514 1.00 10.05 239 THR C O 1
ATOM 5426 N N . GLY C 1 248 ? 24.060 -74.996 -3.735 1.00 9.76 240 GLY C N 1
ATOM 5427 C CA . GLY C 1 248 ? 22.878 -75.083 -4.585 1.00 10.03 240 GLY C CA 1
ATOM 5428 C C . GLY C 1 248 ? 21.700 -75.738 -3.884 1.00 9.87 240 GLY C C 1
ATOM 5429 O O . GLY C 1 248 ? 20.596 -75.722 -4.407 1.00 10.54 240 GLY C O 1
ATOM 5430 N N . SER C 1 249 ? 21.895 -76.292 -2.698 1.00 10.03 241 SER C N 1
ATOM 5431 C CA . SER C 1 249 ? 20.823 -76.978 -1.996 1.00 10.15 241 SER C CA 1
ATOM 5432 C C . SER C 1 249 ? 19.798 -75.975 -1.425 1.00 10.60 241 SER C C 1
ATOM 5433 O O . SER C 1 249 ? 20.162 -74.850 -1.013 1.00 10.86 241 SER C O 1
ATOM 5436 N N . ALA C 1 250 ? 18.554 -76.430 -1.318 1.00 11.19 242 ALA C N 1
ATOM 5437 C CA . ALA C 1 250 ? 17.488 -75.681 -0.679 1.00 12.26 242 ALA C CA 1
ATOM 5438 C C . ALA C 1 250 ? 17.036 -76.484 0.548 1.00 13.73 242 ALA C C 1
ATOM 5439 O O . ALA C 1 250 ? 16.870 -77.710 0.467 1.00 15.81 242 ALA C O 1
ATOM 5441 N N . ILE C 1 251 ? 16.832 -75.800 1.651 1.00 14.06 243 ILE C N 1
ATOM 5442 C CA . ILE C 1 251 ? 16.411 -76.405 2.920 1.00 14.86 243 ILE C CA 1
ATOM 5443 C C . ILE C 1 251 ? 15.079 -75.789 3.260 1.00 14.03 243 ILE C C 1
ATOM 5444 O O . ILE C 1 251 ? 14.956 -74.540 3.226 1.00 14.96 243 ILE C O 1
ATOM 5449 N N A HIS C 1 252 ? 14.056 -76.556 3.606 0.50 19.31 244 HIS C N 1
ATOM 5450 N N B HIS C 1 252 ? 14.077 -76.597 3.557 0.50 19.19 244 HIS C N 1
ATOM 5451 C CA A HIS C 1 252 ? 12.817 -75.898 4.013 0.50 17.64 244 HIS C CA 1
ATOM 5452 C CA B HIS C 1 252 ? 12.896 -75.991 4.082 0.50 17.31 244 HIS C CA 1
ATOM 5453 C C A HIS C 1 252 ? 12.556 -75.973 5.502 0.50 15.60 244 HIS C C 1
ATOM 5454 C C B HIS C 1 252 ? 13.042 -75.843 5.598 0.50 16.06 244 HIS C C 1
ATOM 5455 O O A HIS C 1 252 ? 12.376 -77.056 6.030 0.50 14.51 244 HIS C O 1
ATOM 5456 O O B HIS C 1 252 ? 13.852 -76.513 6.240 0.50 16.93 244 HIS C O 1
ATOM 5469 N N . ALA C 1 253 ? 12.478 -74.797 6.132 1.00 14.67 245 ALA C N 1
ATOM 5470 C CA . ALA C 1 253 ? 12.478 -74.650 7.574 1.00 13.58 245 ALA C CA 1
ATOM 5471 C C . ALA C 1 253 ? 11.032 -74.392 7.942 1.00 12.62 245 ALA C C 1
ATOM 5472 O O . ALA C 1 253 ? 10.623 -73.261 8.243 1.00 12.57 245 ALA C O 1
ATOM 5474 N N . ASP C 1 254 ? 10.246 -75.452 7.852 1.00 12.08 246 ASP C N 1
ATOM 5475 C CA . ASP C 1 254 ? 8.793 -75.327 7.845 1.00 11.97 246 ASP C CA 1
ATOM 5476 C C . ASP C 1 254 ? 8.047 -76.443 8.540 1.00 11.94 246 ASP C C 1
ATOM 5477 O O . ASP C 1 254 ? 6.823 -76.540 8.423 1.00 12.42 246 ASP C O 1
ATOM 5482 N N . GLY C 1 255 ? 8.764 -77.312 9.270 1.00 11.84 247 GLY C N 1
ATOM 5483 C CA . GLY C 1 255 ? 8.089 -78.366 9.987 1.00 12.56 247 GLY C CA 1
ATOM 5484 C C . GLY C 1 255 ? 7.355 -79.354 9.098 1.00 12.72 247 GLY C C 1
ATOM 5485 O O . GLY C 1 255 ? 6.463 -80.075 9.574 1.00 13.50 247 GLY C O 1
ATOM 5486 N N . GLY C 1 256 ? 7.747 -79.397 7.827 1.00 12.18 248 GLY C N 1
ATOM 5487 C CA . GLY C 1 256 ? 7.152 -80.278 6.852 1.00 12.45 248 GLY C CA 1
ATOM 5488 C C . GLY C 1 256 ? 6.011 -79.692 6.053 1.00 12.55 248 GLY C C 1
ATOM 5489 O O . GLY C 1 256 ? 5.383 -80.404 5.261 1.00 12.72 248 GLY C O 1
ATOM 5490 N N . LEU C 1 257 ? 5.735 -78.413 6.252 1.00 12.69 249 LEU C N 1
ATOM 5491 C CA . LEU C 1 257 ? 4.603 -77.750 5.570 1.00 13.39 249 LEU C CA 1
ATOM 5492 C C . LEU C 1 257 ? 4.620 -77.966 4.061 1.00 13.43 249 LEU C C 1
ATOM 5493 O O . LEU C 1 257 ? 3.551 -78.182 3.469 1.00 14.39 249 LEU C O 1
ATOM 5498 N N . SER C 1 258 ? 5.800 -77.868 3.446 1.00 13.04 250 SER C N 1
ATOM 5499 C CA . SER C 1 258 ? 5.924 -77.906 1.978 1.00 13.59 250 SER C CA 1
ATOM 5500 C C . SER C 1 258 ? 6.052 -79.312 1.382 1.00 13.39 250 SER C C 1
ATOM 5501 O O . SER C 1 258 ? 6.143 -79.459 0.151 1.00 14.00 250 SER C O 1
ATOM 5504 N N . ILE C 1 259 ? 5.990 -80.341 2.218 1.00 13.03 251 ILE C N 1
ATOM 5505 C CA . ILE C 1 259 ? 5.933 -81.707 1.693 1.00 13.25 251 ILE C CA 1
ATOM 5506 C C . ILE C 1 259 ? 4.584 -81.866 0.983 1.00 13.93 251 ILE C C 1
ATOM 5507 O O . ILE C 1 259 ? 3.525 -81.573 1.554 1.00 14.42 251 ILE C O 1
ATOM 5512 N N . ALA C 1 260 ? 4.634 -82.282 -0.269 1.00 14.86 252 ALA C N 1
ATOM 5513 C CA . ALA C 1 260 ? 3.422 -82.424 -1.094 1.00 16.30 252 ALA C CA 1
ATOM 5514 C C . ALA C 1 260 ? 2.724 -83.703 -0.677 1.00 17.72 252 ALA C C 1
ATOM 5515 O O . ALA C 1 260 ? 3.297 -84.778 -0.797 1.00 18.99 252 ALA C O 1
ATOM 5517 N N . LYS C 1 261 ? 1.541 -83.574 -0.098 1.00 19.35 253 LYS C N 1
ATOM 5518 C CA . LYS C 1 261 ? 0.842 -84.697 0.490 1.00 20.88 253 LYS C CA 1
ATOM 5519 C C . LYS C 1 261 ? -0.543 -84.729 -0.049 1.00 20.65 253 LYS C C 1
ATOM 5520 O O . LYS C 1 261 ? -1.143 -83.663 -0.326 1.00 19.89 253 LYS C O 1
ATOM 5526 N N . LEU C 1 262 ? -1.069 -85.943 -0.140 1.00 20.03 254 LEU C N 1
ATOM 5527 C CA . LEU C 1 262 ? -2.434 -86.161 -0.572 1.00 20.75 254 LEU C CA 1
ATOM 5528 C C . LEU C 1 262 ? -3.116 -87.034 0.453 1.00 22.96 254 LEU C C 1
ATOM 5529 O O . LEU C 1 262 ? -2.688 -88.181 0.689 1.00 22.59 254 LEU C O 1
ATOM 5535 N N . SER D 1 10 ? -23.287 -62.589 -31.182 1.00 43.88 2 SER D N 1
ATOM 5536 C CA . SER D 1 10 ? -22.843 -63.821 -30.431 1.00 42.44 2 SER D CA 1
ATOM 5537 C C . SER D 1 10 ? -21.847 -64.648 -31.265 1.00 39.31 2 SER D C 1
ATOM 5538 O O . SER D 1 10 ? -22.212 -65.267 -32.258 1.00 40.48 2 SER D O 1
ATOM 5541 N N . ARG D 1 11 ? -20.579 -64.678 -30.868 1.00 34.97 3 ARG D N 1
ATOM 5542 C CA . ARG D 1 11 ? -19.574 -65.217 -31.774 1.00 32.40 3 ARG D CA 1
ATOM 5543 C C . ARG D 1 11 ? -19.728 -66.721 -32.026 1.00 31.99 3 ARG D C 1
ATOM 5544 O O . ARG D 1 11 ? -20.169 -67.477 -31.148 1.00 32.57 3 ARG D O 1
ATOM 5552 N N . GLN D 1 12 ? -19.366 -67.124 -33.242 1.00 31.16 4 GLN D N 1
ATOM 5553 C CA . GLN D 1 12 ? -19.538 -68.488 -33.747 1.00 31.17 4 GLN D CA 1
ATOM 5554 C C . GLN D 1 12 ? -18.214 -69.216 -33.846 1.00 29.02 4 GLN D C 1
ATOM 5555 O O . GLN D 1 12 ? -18.202 -70.423 -34.098 1.00 28.59 4 GLN D O 1
ATOM 5557 N N . ARG D 1 13 ? -17.102 -68.474 -33.665 1.00 26.96 5 ARG D N 1
ATOM 5558 C CA . ARG D 1 13 ? -15.764 -69.030 -33.635 1.00 24.72 5 ARG D CA 1
ATOM 5559 C C . ARG D 1 13 ? -15.093 -68.521 -32.368 1.00 21.65 5 ARG D C 1
ATOM 5560 O O . ARG D 1 13 ? -15.342 -67.386 -31.945 1.00 21.12 5 ARG D O 1
ATOM 5568 N N . PRO D 1 14 ? -14.236 -69.349 -31.775 1.00 19.51 6 PRO D N 1
ATOM 5569 C CA . PRO D 1 14 ? -13.559 -68.866 -30.584 1.00 17.77 6 PRO D CA 1
ATOM 5570 C C . PRO D 1 14 ? -12.500 -67.831 -30.973 1.00 16.36 6 PRO D C 1
ATOM 5571 O O . PRO D 1 14 ? -12.053 -67.824 -32.111 1.00 16.34 6 PRO D O 1
ATOM 5575 N N . VAL D 1 15 ? -12.089 -67.030 -29.994 1.00 14.93 7 VAL D N 1
ATOM 5576 C CA . VAL D 1 15 ? -11.165 -65.919 -30.196 1.00 14.30 7 VAL D CA 1
ATOM 5577 C C . VAL D 1 15 ? -9.913 -66.164 -29.363 1.00 13.18 7 VAL D C 1
ATOM 5578 O O . VAL D 1 15 ? -10.003 -66.351 -28.143 1.00 12.67 7 VAL D O 1
ATOM 5582 N N . ALA D 1 16 ? -8.767 -66.111 -30.024 1.00 12.60 8 ALA D N 1
ATOM 5583 C CA . ALA D 1 16 ? -7.477 -66.210 -29.375 1.00 11.77 8 ALA D CA 1
ATOM 5584 C C . ALA D 1 16 ? -6.761 -64.868 -29.506 1.00 11.87 8 ALA D C 1
ATOM 5585 O O . ALA D 1 16 ? -6.640 -64.344 -30.610 1.00 11.77 8 ALA D O 1
ATOM 5587 N N . LEU D 1 17 ? -6.305 -64.356 -28.368 1.00 11.65 9 LEU D N 1
ATOM 5588 C CA . LEU D 1 17 ? -5.469 -63.157 -28.281 1.00 11.98 9 LEU D CA 1
ATOM 5589 C C . LEU D 1 17 ? -4.057 -63.632 -28.104 1.00 11.35 9 LEU D C 1
ATOM 5590 O O . LEU D 1 17 ? -3.735 -64.258 -27.085 1.00 10.72 9 LEU D O 1
ATOM 5595 N N . VAL D 1 18 ? -3.231 -63.393 -29.128 1.00 10.94 10 VAL D N 1
ATOM 5596 C CA . VAL D 1 18 ? -1.806 -63.835 -29.102 1.00 10.65 10 VAL D CA 1
ATOM 5597 C C . VAL D 1 18 ? -0.918 -62.622 -29.010 1.00 11.02 10 VAL D C 1
ATOM 5598 O O . VAL D 1 18 ? -0.832 -61.809 -29.933 1.00 11.48 10 VAL D O 1
ATOM 5602 N N . THR D 1 19 ? -0.262 -62.449 -27.877 1.00 10.29 11 THR D N 1
ATOM 5603 C CA . THR D 1 19 ? 0.638 -61.321 -27.742 1.00 10.85 11 THR D CA 1
ATOM 5604 C C . THR D 1 19 ? 1.955 -61.571 -28.460 1.00 11.08 11 THR D C 1
ATOM 5605 O O . THR D 1 19 ? 2.492 -62.701 -28.496 1.00 10.78 11 THR D O 1
ATOM 5609 N N . GLY D 1 20 ? 2.496 -60.520 -29.077 1.00 12.04 12 GLY D N 1
ATOM 5610 C CA . GLY D 1 20 ? 3.674 -60.678 -29.891 1.00 12.98 12 GLY D CA 1
ATOM 5611 C C . GLY D 1 20 ? 3.467 -61.657 -31.036 1.00 13.27 12 GLY D C 1
ATOM 5612 O O . GLY D 1 20 ? 4.368 -62.417 -31.398 1.00 14.77 12 GLY D O 1
ATOM 5613 N N . GLY D 1 21 ? 2.279 -61.626 -31.643 1.00 13.36 13 GLY D N 1
ATOM 5614 C CA . GLY D 1 21 ? 1.904 -62.623 -32.626 1.00 13.49 13 GLY D CA 1
ATOM 5615 C C . GLY D 1 21 ? 2.329 -62.318 -34.064 1.00 14.59 13 GLY D C 1
ATOM 5616 O O . GLY D 1 21 ? 1.978 -63.078 -34.963 1.00 15.96 13 GLY D O 1
ATOM 5617 N N . ARG D 1 22 ? 3.079 -61.259 -34.300 1.00 15.46 14 ARG D N 1
ATOM 5618 C CA . ARG D 1 22 ? 3.395 -60.867 -35.673 1.00 16.94 14 ARG D CA 1
ATOM 5619 C C . ARG D 1 22 ? 4.629 -61.585 -36.237 1.00 17.25 14 ARG D C 1
ATOM 5620 O O . ARG D 1 22 ? 4.880 -61.518 -37.441 1.00 17.62 14 ARG D O 1
ATOM 5628 N N . ARG D 1 23 ? 5.414 -62.253 -35.399 1.00 16.70 15 ARG D N 1
ATOM 5629 C CA . ARG D 1 23 ? 6.623 -62.906 -35.902 1.00 17.58 15 ARG D CA 1
ATOM 5630 C C . ARG D 1 23 ? 7.033 -64.036 -34.977 1.00 15.91 15 ARG D C 1
ATOM 5631 O O . ARG D 1 23 ? 6.529 -64.135 -33.886 1.00 14.26 15 ARG D O 1
ATOM 5639 N N . GLY D 1 24 ? 7.972 -64.854 -35.441 1.00 15.90 16 GLY D N 1
ATOM 5640 C CA . GLY D 1 24 ? 8.586 -65.891 -34.631 1.00 15.64 16 GLY D CA 1
ATOM 5641 C C . GLY D 1 24 ? 7.621 -66.892 -34.015 1.00 14.39 16 GLY D C 1
ATOM 5642 O O . GLY D 1 24 ? 6.665 -67.329 -34.661 1.00 14.14 16 GLY D O 1
ATOM 5643 N N . ILE D 1 25 ? 7.843 -67.259 -32.761 1.00 13.60 17 ILE D N 1
ATOM 5644 C CA . ILE D 1 25 ? 6.981 -68.264 -32.117 1.00 12.77 17 ILE D CA 1
ATOM 5645 C C . ILE D 1 25 ? 5.523 -67.803 -32.108 1.00 12.10 17 ILE D C 1
ATOM 5646 O O . ILE D 1 25 ? 4.595 -68.590 -32.314 1.00 12.04 17 ILE D O 1
ATOM 5651 N N . GLY D 1 26 ? 5.309 -66.525 -31.794 1.00 11.69 18 GLY D N 1
ATOM 5652 C CA . GLY D 1 26 ? 3.974 -65.985 -31.749 1.00 11.29 18 GLY D CA 1
ATOM 5653 C C . GLY D 1 26 ? 3.220 -66.170 -33.056 1.00 11.32 18 GLY D C 1
ATOM 5654 O O . GLY D 1 26 ? 2.041 -66.505 -33.053 1.00 11.12 18 GLY D O 1
ATOM 5655 N N . LEU D 1 27 ? 3.886 -65.920 -34.161 1.00 11.96 19 LEU D N 1
ATOM 5656 C CA . LEU D 1 27 ? 3.236 -66.127 -35.468 1.00 12.92 19 LEU D CA 1
ATOM 5657 C C . LEU D 1 27 ? 2.969 -67.594 -35.742 1.00 12.76 19 LEU D C 1
ATOM 5658 O O . LEU D 1 27 ? 1.945 -67.974 -36.322 1.00 13.07 19 LEU D O 1
ATOM 5663 N N . GLY D 1 28 ? 3.867 -68.467 -35.300 1.00 12.72 20 GLY D N 1
ATOM 5664 C CA . GLY D 1 28 ? 3.620 -69.886 -35.462 1.00 12.96 20 GLY D CA 1
ATOM 5665 C C . GLY D 1 28 ? 2.414 -70.337 -34.644 1.00 12.32 20 GLY D C 1
ATOM 5666 O O . GLY D 1 28 ? 1.611 -71.175 -35.101 1.00 12.34 20 GLY D O 1
ATOM 5667 N N . ILE D 1 29 ? 2.261 -69.787 -33.445 1.00 11.39 21 ILE D N 1
ATOM 5668 C CA . ILE D 1 29 ? 1.087 -70.039 -32.646 1.00 11.25 21 ILE D CA 1
ATOM 5669 C C . ILE D 1 29 ? -0.189 -69.494 -33.318 1.00 11.35 21 ILE D C 1
ATOM 5670 O O . ILE D 1 29 ? -1.195 -70.184 -33.420 1.00 11.53 21 ILE D O 1
ATOM 5675 N N . ALA D 1 30 ? -0.126 -68.269 -33.808 1.00 11.09 22 ALA D N 1
ATOM 5676 C CA . ALA D 1 30 ? -1.292 -67.656 -34.454 1.00 11.69 22 ALA D CA 1
ATOM 5677 C C . ALA D 1 30 ? -1.745 -68.489 -35.651 1.00 12.42 22 ALA D C 1
ATOM 5678 O O . ALA D 1 30 ? -2.961 -68.724 -35.842 1.00 12.88 22 ALA D O 1
ATOM 5680 N N . ARG D 1 31 ? -0.784 -68.952 -36.457 1.00 13.01 23 ARG D N 1
ATOM 5681 C CA . ARG D 1 31 ? -1.113 -69.781 -37.616 1.00 14.54 23 ARG D CA 1
ATOM 5682 C C . ARG D 1 31 ? -1.791 -71.068 -37.188 1.00 14.12 23 ARG D C 1
ATOM 5683 O O . ARG D 1 31 ? -2.777 -71.482 -37.800 1.00 14.11 23 ARG D O 1
ATOM 5691 N N . ALA D 1 32 ? -1.228 -71.735 -36.186 1.00 13.34 24 ALA D N 1
ATOM 5692 C CA . ALA D 1 32 ? -1.815 -73.007 -35.731 1.00 13.72 24 ALA D CA 1
ATOM 5693 C C . ALA D 1 32 ? -3.227 -72.821 -35.200 1.00 13.60 24 ALA D C 1
ATOM 5694 O O . ALA D 1 32 ? -4.125 -73.651 -35.472 1.00 14.39 24 ALA D O 1
ATOM 5696 N N . LEU D 1 33 ? -3.441 -71.726 -34.473 1.00 12.72 25 LEU D N 1
ATOM 5697 C CA . LEU D 1 33 ? -4.745 -71.445 -33.932 1.00 13.19 25 LEU D CA 1
ATOM 5698 C C . LEU D 1 33 ? -5.740 -71.115 -35.027 1.00 14.25 25 LEU D C 1
ATOM 5699 O O . LEU D 1 33 ? -6.865 -71.620 -34.982 1.00 14.78 25 LEU D O 1
ATOM 5704 N N . ALA D 1 34 ? -5.349 -70.306 -36.015 1.00 13.19 26 ALA D N 1
ATOM 5705 C CA . ALA D 1 34 ? -6.300 -69.997 -37.094 1.00 14.16 26 ALA D CA 1
ATOM 5706 C C . ALA D 1 34 ? -6.655 -71.262 -37.866 1.00 15.31 26 ALA D C 1
ATOM 5707 O O . ALA D 1 34 ? -7.815 -71.468 -38.228 1.00 15.33 26 ALA D O 1
ATOM 5709 N N . ALA D 1 35 ? -5.672 -72.124 -38.107 1.00 15.57 27 ALA D N 1
ATOM 5710 C CA . ALA D 1 35 ? -5.932 -73.394 -38.811 1.00 17.64 27 ALA D CA 1
ATOM 5711 C C . ALA D 1 35 ? -6.885 -74.284 -38.032 1.00 18.87 27 ALA D C 1
ATOM 5712 O O . ALA D 1 35 ? -7.632 -75.094 -38.645 1.00 20.51 27 ALA D O 1
ATOM 5714 N N . LYS D 1 36 ? -6.909 -74.165 -36.712 1.00 19.09 28 LYS D N 1
ATOM 5715 C CA . LYS D 1 36 ? -7.850 -74.920 -35.894 1.00 20.67 28 LYS D CA 1
ATOM 5716 C C . LYS D 1 36 ? -9.226 -74.288 -35.747 1.00 20.31 28 LYS D C 1
ATOM 5717 O O . LYS D 1 36 ? -10.097 -74.860 -35.126 1.00 22.56 28 LYS D O 1
ATOM 5723 N N . GLY D 1 37 ? -9.430 -73.117 -36.331 1.00 18.16 29 GLY D N 1
ATOM 5724 C CA . GLY D 1 37 ? -10.729 -72.467 -36.344 1.00 17.92 29 GLY D CA 1
ATOM 5725 C C . GLY D 1 37 ? -10.889 -71.285 -35.408 1.00 16.94 29 GLY D C 1
ATOM 5726 O O . GLY D 1 37 ? -12.010 -70.814 -35.211 1.00 17.86 29 GLY D O 1
ATOM 5727 N N . PHE D 1 38 ? -9.784 -70.758 -34.861 1.00 15.16 30 PHE D N 1
ATOM 5728 C CA . PHE D 1 38 ? -9.870 -69.577 -34.036 1.00 14.62 30 PHE D CA 1
ATOM 5729 C C . PHE D 1 38 ? -9.811 -68.286 -34.857 1.00 14.61 30 PHE D C 1
ATOM 5730 O O . PHE D 1 38 ? -9.067 -68.192 -35.839 1.00 14.88 30 PHE D O 1
ATOM 5738 N N . ASP D 1 39 ? -10.579 -67.286 -34.436 1.00 14.25 31 ASP D N 1
ATOM 5739 C CA . ASP D 1 39 ? -10.328 -65.915 -34.838 1.00 14.38 31 ASP D CA 1
ATOM 5740 C C . ASP D 1 39 ? -9.164 -65.382 -33.981 1.00 13.60 31 ASP D C 1
ATOM 5741 O O . ASP D 1 39 ? -8.877 -65.933 -32.898 1.00 12.86 31 ASP D O 1
ATOM 5746 N N . LEU D 1 40 ? -8.486 -64.365 -34.501 1.00 12.96 32 LEU D N 1
ATOM 5747 C CA . LEU D 1 40 ? -7.218 -63.905 -33.919 1.00 12.78 32 LEU D CA 1
ATOM 5748 C C . LEU D 1 40 ? -7.209 -62.419 -33.620 1.00 12.79 32 LEU D C 1
ATOM 5749 O O . LEU D 1 40 ? -7.449 -61.596 -34.528 1.00 13.03 32 LEU D O 1
ATOM 5754 N N . ALA D 1 41 ? -6.865 -62.096 -32.375 1.00 12.47 33 ALA D N 1
ATOM 5755 C CA . ALA D 1 41 ? -6.495 -60.761 -31.966 1.00 12.95 33 ALA D CA 1
ATOM 5756 C C . ALA D 1 41 ? -4.988 -60.769 -31.724 1.00 13.06 33 ALA D C 1
ATOM 5757 O O . ALA D 1 41 ? -4.486 -61.478 -30.844 1.00 13.21 33 ALA D O 1
ATOM 5759 N N . ILE D 1 42 ? -4.247 -60.057 -32.550 1.00 12.78 34 ILE D N 1
ATOM 5760 C CA . ILE D 1 42 ? -2.779 -60.057 -32.485 1.00 13.14 34 ILE D CA 1
ATOM 5761 C C . ILE D 1 42 ? -2.347 -58.739 -31.877 1.00 13.00 34 ILE D C 1
ATOM 5762 O O . ILE D 1 42 ? -2.796 -57.694 -32.319 1.00 12.83 34 ILE D O 1
ATOM 5767 N N . THR D 1 43 ? -1.479 -58.780 -30.875 1.00 12.96 35 THR D N 1
ATOM 5768 C CA . THR D 1 43 ? -0.825 -57.568 -30.371 1.00 14.07 35 THR D CA 1
ATOM 5769 C C . THR D 1 43 ? 0.656 -57.566 -30.648 1.00 14.58 35 THR D C 1
ATOM 5770 O O . THR D 1 43 ? 1.300 -58.609 -30.722 1.00 14.82 35 THR D O 1
ATOM 5774 N N . ASP D 1 44 ? 1.199 -56.357 -30.770 1.00 14.63 36 ASP D N 1
ATOM 5775 C CA . ASP D 1 44 ? 2.625 -56.146 -30.840 1.00 15.73 36 ASP D CA 1
ATOM 5776 C C . ASP D 1 44 ? 2.846 -54.652 -30.675 1.00 15.32 36 ASP D C 1
ATOM 5777 O O . ASP D 1 44 ? 1.921 -53.871 -30.929 1.00 14.51 36 ASP D O 1
ATOM 5782 N N . ARG D 1 45 ? 4.039 -54.227 -30.258 1.00 15.09 37 ARG D N 1
ATOM 5783 C CA . ARG D 1 45 ? 4.313 -52.800 -30.221 1.00 16.18 37 ARG D CA 1
ATOM 5784 C C . ARG D 1 45 ? 4.478 -52.214 -31.611 1.00 16.66 37 ARG D C 1
ATOM 5785 O O . ARG D 1 45 ? 4.242 -51.019 -31.810 1.00 16.84 37 ARG D O 1
ATOM 5793 N N . GLU D 1 46 ? 4.860 -53.056 -32.559 1.00 16.69 38 GLU D N 1
ATOM 5794 C CA . GLU D 1 46 ? 5.157 -52.634 -33.933 1.00 17.84 38 GLU D CA 1
ATOM 5795 C C . GLU D 1 46 ? 4.140 -53.256 -34.905 1.00 18.11 38 GLU D C 1
ATOM 5796 O O . GLU D 1 46 ? 3.784 -54.422 -34.769 1.00 17.12 38 GLU D O 1
ATOM 5802 N N . SER D 1 47 ? 3.687 -52.481 -35.879 1.00 19.26 39 SER D N 1
ATOM 5803 C CA . SER D 1 47 ? 2.686 -52.954 -36.840 1.00 20.64 39 SER D CA 1
ATOM 5804 C C . SER D 1 47 ? 3.339 -53.797 -37.902 1.00 21.40 39 SER D C 1
ATOM 5805 O O . SER D 1 47 ? 4.493 -53.581 -38.243 1.00 20.98 39 SER D O 1
ATOM 5808 N N . ASP D 1 48 ? 2.578 -54.738 -38.470 1.00 20.73 40 ASP D N 1
ATOM 5809 C CA . ASP D 1 48 ? 2.981 -55.388 -39.717 1.00 21.63 40 ASP D CA 1
ATOM 5810 C C . ASP D 1 48 ? 1.726 -55.856 -40.435 1.00 21.06 40 ASP D C 1
ATOM 5811 O O . ASP D 1 48 ? 1.298 -57.013 -40.307 1.00 19.64 40 ASP D O 1
ATOM 5816 N N . GLU D 1 49 ? 1.134 -54.953 -41.204 1.00 21.83 41 GLU D N 1
ATOM 5817 C CA . GLU D 1 49 ? -0.160 -55.253 -41.829 1.00 22.82 41 GLU D CA 1
ATOM 5818 C C . GLU D 1 49 ? -0.028 -56.367 -42.858 1.00 21.29 41 GLU D C 1
ATOM 5819 O O . GLU D 1 49 ? -0.990 -57.100 -43.111 1.00 20.29 41 GLU D O 1
ATOM 5825 N N . ALA D 1 50 ? 1.161 -56.568 -43.409 1.00 20.40 42 ALA D N 1
ATOM 5826 C CA . ALA D 1 50 ? 1.354 -57.694 -44.350 1.00 20.44 42 ALA D CA 1
ATOM 5827 C C . ALA D 1 50 ? 1.131 -59.053 -43.706 1.00 19.84 42 ALA D C 1
ATOM 5828 O O . ALA D 1 50 ? 0.530 -59.954 -44.295 1.00 19.91 42 ALA D O 1
ATOM 5830 N N . VAL D 1 51 ? 1.640 -59.214 -42.487 1.00 19.28 43 VAL D N 1
ATOM 5831 C CA . VAL D 1 51 ? 1.457 -60.446 -41.755 1.00 18.64 43 VAL D CA 1
ATOM 5832 C C . VAL D 1 51 ? -0.012 -60.665 -41.383 1.00 17.25 43 VAL D C 1
ATOM 5833 O O . VAL D 1 51 ? -0.507 -61.775 -41.518 1.00 16.60 43 VAL D O 1
ATOM 5837 N N . ILE D 1 52 ? -0.695 -59.622 -40.940 1.00 16.36 44 ILE D N 1
ATOM 5838 C CA . ILE D 1 52 ? -2.099 -59.702 -40.618 1.00 16.17 44 ILE D CA 1
ATOM 5839 C C . ILE D 1 52 ? -2.867 -60.137 -41.866 1.00 16.51 44 ILE D C 1
ATOM 5840 O O . ILE D 1 52 ? -3.729 -61.019 -41.807 1.00 16.77 44 ILE D O 1
ATOM 5845 N N . HIS D 1 53 ? -2.582 -59.485 -43.004 1.00 17.27 45 HIS D N 1
ATOM 5846 C CA . HIS D 1 53 ? -3.220 -59.842 -44.270 1.00 18.55 45 HIS D CA 1
ATOM 5847 C C . HIS D 1 53 ? -3.043 -61.317 -44.606 1.00 18.36 45 HIS D C 1
ATOM 5848 O O . HIS D 1 53 ? -4.022 -62.026 -44.970 1.00 18.34 45 HIS D O 1
ATOM 5855 N N . GLU D 1 54 ? -1.809 -61.786 -44.505 1.00 18.05 46 GLU D N 1
ATOM 5856 C CA . GLU D 1 54 ? -1.530 -63.187 -44.794 1.00 18.40 46 GLU D CA 1
ATOM 5857 C C . GLU D 1 54 ? -2.263 -64.164 -43.851 1.00 17.75 46 GLU D C 1
ATOM 5858 O O . GLU D 1 54 ? -2.733 -65.240 -44.274 1.00 18.15 46 GLU D O 1
ATOM 5860 N N . LEU D 1 55 ? -2.389 -63.798 -42.586 1.00 16.04 47 LEU D N 1
ATOM 5861 C CA . LEU D 1 55 ? -3.124 -64.658 -41.662 1.00 15.30 47 LEU D CA 1
ATOM 5862 C C . LEU D 1 55 ? -4.580 -64.812 -42.079 1.00 15.39 47 LEU D C 1
ATOM 5863 O O . LEU D 1 55 ? -5.192 -65.836 -41.824 1.00 14.71 47 LEU D O 1
ATOM 5868 N N . ARG D 1 56 ? -5.131 -63.814 -42.770 1.00 15.76 48 ARG D N 1
ATOM 5869 C CA . ARG D 1 56 ? -6.534 -63.916 -43.203 1.00 16.44 48 ARG D CA 1
ATOM 5870 C C . ARG D 1 56 ? -6.739 -64.992 -44.253 1.00 16.97 48 ARG D C 1
ATOM 5871 O O . ARG D 1 56 ? -7.877 -65.402 -44.525 1.00 17.46 48 ARG D O 1
ATOM 5879 N N . GLY D 1 57 ? -5.658 -65.410 -44.894 1.00 17.25 49 GLY D N 1
ATOM 5880 C CA . GLY D 1 57 ? -5.710 -66.496 -45.854 1.00 17.97 49 GLY D CA 1
ATOM 5881 C C . GLY D 1 57 ? -6.099 -67.834 -45.257 1.00 18.62 49 GLY D C 1
ATOM 5882 O O . GLY D 1 57 ? -6.456 -68.751 -46.000 1.00 19.04 49 GLY D O 1
ATOM 5883 N N . LEU D 1 58 ? -6.025 -67.951 -43.931 1.00 18.69 50 LEU D N 1
ATOM 5884 C CA . LEU D 1 58 ? -6.442 -69.136 -43.242 1.00 19.54 50 LEU D CA 1
ATOM 5885 C C . LEU D 1 58 ? -7.943 -69.170 -42.959 1.00 20.20 50 LEU D C 1
ATOM 5886 O O . LEU D 1 58 ? -8.436 -70.166 -42.443 1.00 21.37 50 LEU D O 1
ATOM 5891 N N . GLY D 1 59 ? -8.674 -68.111 -43.304 1.00 20.37 51 GLY D N 1
ATOM 5892 C CA . GLY D 1 59 ? -10.149 -68.139 -43.352 1.00 20.84 51 GLY D CA 1
ATOM 5893 C C . GLY D 1 59 ? -10.889 -67.538 -42.173 1.00 20.91 51 GLY D C 1
ATOM 5894 O O . GLY D 1 59 ? -12.108 -67.396 -42.213 1.00 23.37 51 GLY D O 1
ATOM 5895 N N . GLY D 1 60 ? -10.169 -67.124 -41.138 1.00 18.03 52 GLY D N 1
ATOM 5896 C CA . GLY D 1 60 ? -10.805 -66.568 -39.962 1.00 17.88 52 GLY D CA 1
ATOM 5897 C C . GLY D 1 60 ? -10.662 -65.065 -39.903 1.00 17.51 52 GLY D C 1
ATOM 5898 O O . GLY D 1 60 ? -10.007 -64.473 -40.761 1.00 17.32 52 GLY D O 1
ATOM 5899 N N . LYS D 1 61 ? -11.284 -64.448 -38.906 1.00 16.64 53 LYS D N 1
ATOM 5900 C CA . LYS D 1 61 ? -11.122 -63.035 -38.678 1.00 16.83 53 LYS D CA 1
ATOM 5901 C C . LYS D 1 61 ? -9.767 -62.812 -37.995 1.00 15.48 53 LYS D C 1
ATOM 5902 O O . LYS D 1 61 ? -9.347 -63.600 -37.141 1.00 14.65 53 LYS D O 1
ATOM 5908 N N . VAL D 1 62 ? -9.090 -61.772 -38.424 1.00 14.79 54 VAL D N 1
ATOM 5909 C CA . VAL D 1 62 ? -7.798 -61.365 -37.840 1.00 14.45 54 VAL D CA 1
ATOM 5910 C C . VAL D 1 62 ? -7.824 -59.851 -37.644 1.00 14.67 54 VAL D C 1
ATOM 5911 O O . VAL D 1 62 ? -8.127 -59.086 -38.585 1.00 15.84 54 VAL D O 1
ATOM 5915 N N . ALA D 1 63 ? -7.478 -59.413 -36.443 1.00 14.47 55 ALA D N 1
ATOM 5916 C CA . ALA D 1 63 ? -7.351 -57.999 -36.143 1.00 14.25 55 ALA D CA 1
ATOM 5917 C C . ALA D 1 63 ? -6.109 -57.759 -35.298 1.00 13.85 55 ALA D C 1
ATOM 5918 O O . ALA D 1 63 ? -5.707 -58.623 -34.519 1.00 12.92 55 ALA D O 1
ATOM 5920 N N . PHE D 1 64 ? -5.497 -56.586 -35.528 1.00 14.22 56 PHE D N 1
ATOM 5921 C CA . PHE D 1 64 ? -4.286 -56.158 -34.835 1.00 14.13 56 PHE D CA 1
ATOM 5922 C C . PHE D 1 64 ? -4.560 -55.043 -33.855 1.00 14.15 56 PHE D C 1
ATOM 5923 O O . PHE D 1 64 ? -5.324 -54.098 -34.158 1.00 14.49 56 PHE D O 1
ATOM 5931 N N . PHE D 1 65 ? -3.870 -55.099 -32.724 1.00 13.68 57 PHE D N 1
ATOM 5932 C CA . PHE D 1 65 ? -3.988 -54.121 -31.658 1.00 14.39 57 PHE D CA 1
ATOM 5933 C C . PHE D 1 65 ? -2.587 -53.700 -31.248 1.00 14.86 57 PHE D C 1
ATOM 5934 O O . PHE D 1 65 ? -1.795 -54.524 -30.768 1.00 14.67 57 PHE D O 1
ATOM 5942 N N . LYS D 1 66 ? -2.240 -52.438 -31.488 1.00 15.13 58 LYS D N 1
ATOM 5943 C CA . LYS D 1 66 ? -0.911 -51.982 -31.147 1.00 16.30 58 LYS D CA 1
ATOM 5944 C C . LYS D 1 66 ? -0.809 -51.836 -29.618 1.00 16.32 58 LYS D C 1
ATOM 5945 O O . LYS D 1 66 ? -1.581 -51.107 -29.013 1.00 17.65 58 LYS D O 1
ATOM 5951 N N . SER D 1 67 ? 0.166 -52.500 -29.015 1.00 15.29 59 SER D N 1
ATOM 5952 C CA . SER D 1 67 ? 0.258 -52.581 -27.568 1.00 15.84 59 SER D CA 1
ATOM 5953 C C . SER D 1 67 ? 1.707 -52.864 -27.194 1.00 15.63 59 SER D C 1
ATOM 5954 O O . SER D 1 67 ? 2.344 -53.746 -27.773 1.00 15.54 59 SER D O 1
ATOM 5957 N N . ASP D 1 68 ? 2.189 -52.137 -26.204 1.00 15.76 60 ASP D N 1
ATOM 5958 C CA . ASP D 1 68 ? 3.469 -52.375 -25.570 1.00 15.85 60 ASP D CA 1
ATOM 5959 C C . ASP D 1 68 ? 3.186 -53.152 -24.305 1.00 14.85 60 ASP D C 1
ATOM 5960 O O . ASP D 1 68 ? 2.567 -52.616 -23.406 1.00 14.46 60 ASP D O 1
ATOM 5965 N N . LEU D 1 69 ? 3.620 -54.426 -24.250 1.00 14.13 61 LEU D N 1
ATOM 5966 C CA . LEU D 1 69 ? 3.342 -55.281 -23.105 1.00 13.72 61 LEU D CA 1
ATOM 5967 C C . LEU D 1 69 ? 3.762 -54.650 -21.769 1.00 13.48 61 LEU D C 1
ATOM 5968 O O . LEU D 1 69 ? 3.100 -54.864 -20.732 1.00 13.35 61 LEU D O 1
ATOM 5973 N N . ALA D 1 70 ? 4.821 -53.843 -21.787 1.00 13.13 62 ALA D N 1
ATOM 5974 C CA . ALA D 1 70 ? 5.311 -53.222 -20.556 1.00 13.41 62 ALA D CA 1
ATOM 5975 C C . ALA D 1 70 ? 4.437 -52.064 -20.071 1.00 13.96 62 ALA D C 1
ATOM 5976 O O . ALA D 1 70 ? 4.536 -51.683 -18.917 1.00 14.33 62 ALA D O 1
ATOM 5978 N N . ALA D 1 71 ? 3.592 -51.529 -20.938 1.00 14.11 63 ALA D N 1
ATOM 5979 C CA . ALA D 1 71 ? 2.770 -50.385 -20.607 1.00 15.25 63 ALA D CA 1
ATOM 5980 C C . ALA D 1 71 ? 1.471 -50.789 -19.968 1.00 15.23 63 ALA D C 1
ATOM 5981 O O . ALA D 1 71 ? 0.390 -50.714 -20.558 1.00 15.16 63 ALA D O 1
ATOM 5983 N N . VAL D 1 72 ? 1.574 -51.187 -18.713 1.00 15.47 64 VAL D N 1
ATOM 5984 C CA . VAL D 1 72 ? 0.435 -51.790 -18.048 1.00 16.03 64 VAL D CA 1
ATOM 5985 C C . VAL D 1 72 ? -0.766 -50.851 -17.908 1.00 16.80 64 VAL D C 1
ATOM 5986 O O . VAL D 1 72 ? -1.885 -51.336 -17.887 1.00 16.53 64 VAL D O 1
ATOM 5990 N N . LYS D 1 73 ? -0.559 -49.522 -17.877 1.00 17.31 65 LYS D N 1
ATOM 5991 C CA . LYS D 1 73 ? -1.681 -48.580 -17.814 1.00 19.00 65 LYS D CA 1
ATOM 5992 C C . LYS D 1 73 ? -2.538 -48.597 -19.045 1.00 17.90 65 LYS D C 1
ATOM 5993 O O . LYS D 1 73 ? -3.642 -48.055 -19.022 1.00 18.93 65 LYS D O 1
ATOM 5999 N N . THR D 1 74 ? -2.039 -49.200 -20.121 1.00 16.63 66 THR D N 1
ATOM 6000 C CA . THR D 1 74 ? -2.766 -49.245 -21.370 1.00 16.24 66 THR D CA 1
ATOM 6001 C C . THR D 1 74 ? -3.479 -50.564 -21.598 1.00 15.80 66 THR D C 1
ATOM 6002 O O . THR D 1 74 ? -4.228 -50.685 -22.579 1.00 16.12 66 THR D O 1
ATOM 6006 N N . HIS D 1 75 ? -3.253 -51.553 -20.733 1.00 15.22 67 HIS D N 1
ATOM 6007 C CA . HIS D 1 75 ? -3.816 -52.875 -20.983 1.00 15.08 67 HIS D CA 1
ATOM 6008 C C . HIS D 1 75 ? -5.325 -52.962 -20.958 1.00 16.13 67 HIS D C 1
ATOM 6009 O O . HIS D 1 75 ? -5.894 -53.689 -21.768 1.00 15.43 67 HIS D O 1
ATOM 6016 N N . GLU D 1 76 ? -5.985 -52.280 -20.029 1.00 17.48 68 GLU D N 1
ATOM 6017 C CA . GLU D 1 76 ? -7.449 -52.380 -19.997 1.00 19.02 68 GLU D CA 1
ATOM 6018 C C . GLU D 1 76 ? -8.051 -51.815 -21.273 1.00 18.39 68 GLU D C 1
ATOM 6019 O O . GLU D 1 76 ? -9.020 -52.380 -21.797 1.00 18.32 68 GLU D O 1
ATOM 6025 N N . ALA D 1 77 ? -7.486 -50.725 -21.794 1.00 18.16 69 ALA D N 1
ATOM 6026 C CA . ALA D 1 77 ? -7.954 -50.158 -23.063 1.00 18.38 69 ALA D CA 1
ATOM 6027 C C . ALA D 1 77 ? -7.756 -51.126 -24.218 1.00 17.58 69 ALA D C 1
ATOM 6028 O O . ALA D 1 77 ? -8.608 -51.235 -25.075 1.00 17.46 69 ALA D O 1
ATOM 6030 N N . THR D 1 78 ? -6.619 -51.814 -24.251 1.00 16.41 70 THR D N 1
ATOM 6031 C CA . THR D 1 78 ? -6.374 -52.804 -25.305 1.00 15.48 70 THR D CA 1
ATOM 6032 C C . THR D 1 78 ? -7.389 -53.930 -25.233 1.00 14.98 70 THR D C 1
ATOM 6033 O O . THR D 1 78 ? -7.976 -54.325 -26.239 1.00 15.27 70 THR D O 1
ATOM 6037 N N . VAL D 1 79 ? -7.645 -54.429 -24.036 1.00 14.89 71 VAL D N 1
ATOM 6038 C CA . VAL D 1 79 ? -8.629 -55.500 -23.873 1.00 15.13 71 VAL D CA 1
ATOM 6039 C C . VAL D 1 79 ? -10.048 -55.017 -24.259 1.00 16.06 71 VAL D C 1
ATOM 6040 O O . VAL D 1 79 ? -10.802 -55.744 -24.922 1.00 15.64 71 VAL D O 1
ATOM 6044 N N . PHE D 1 80 ? -10.401 -53.787 -23.876 1.00 16.54 72 PHE D N 1
ATOM 6045 C CA . PHE D 1 80 ? -11.688 -53.205 -24.288 1.00 18.78 72 PHE D CA 1
ATOM 6046 C C . PHE D 1 80 ? -11.781 -53.186 -25.802 1.00 17.93 72 PHE D C 1
ATOM 6047 O O . PHE D 1 80 ? -12.813 -53.513 -26.353 1.00 18.11 72 PHE D O 1
ATOM 6055 N N . ALA D 1 81 ? -10.707 -52.811 -26.488 1.00 17.26 73 ALA D N 1
ATOM 6056 C CA . ALA D 1 81 ? -10.727 -52.809 -27.962 1.00 16.88 73 ALA D CA 1
ATOM 6057 C C . ALA D 1 81 ? -10.926 -54.198 -28.536 1.00 16.33 73 ALA D C 1
ATOM 6058 O O . ALA D 1 81 ? -11.687 -54.404 -29.502 1.00 16.45 73 ALA D O 1
ATOM 6060 N N . VAL D 1 82 ? -10.268 -55.191 -27.926 1.00 14.86 74 VAL D N 1
ATOM 6061 C CA . VAL D 1 82 ? -10.433 -56.550 -28.404 1.00 14.86 74 VAL D CA 1
ATOM 6062 C C . VAL D 1 82 ? -11.890 -56.995 -28.218 1.00 15.35 74 VAL D C 1
ATOM 6063 O O . VAL D 1 82 ? -12.491 -57.595 -29.118 1.00 15.87 74 VAL D O 1
ATOM 6067 N N . LEU D 1 83 ? -12.478 -56.696 -27.074 1.00 16.15 75 LEU D N 1
ATOM 6068 C CA . LEU D 1 83 ? -13.871 -57.012 -26.839 1.00 17.67 75 LEU D CA 1
ATOM 6069 C C . LEU D 1 83 ? -14.773 -56.263 -27.829 1.00 18.62 75 LEU D C 1
ATOM 6070 O O . LEU D 1 83 ? -15.776 -56.824 -28.319 1.00 18.47 75 LEU D O 1
ATOM 6075 N N . ASP D 1 84 ? -14.447 -55.024 -28.150 1.00 19.75 76 ASP D N 1
ATOM 6076 C CA . ASP D 1 84 ? -15.287 -54.278 -29.103 1.00 22.26 76 ASP D CA 1
ATOM 6077 C C . ASP D 1 84 ? -15.281 -55.001 -30.459 1.00 21.17 76 ASP D C 1
ATOM 6078 O O . ASP D 1 84 ? -16.300 -55.057 -31.157 1.00 21.77 76 ASP D O 1
ATOM 6083 N N . ALA D 1 85 ? -14.133 -55.550 -30.839 1.00 19.51 77 ALA D N 1
ATOM 6084 C CA . ALA D 1 85 ? -14.011 -56.187 -32.142 1.00 19.19 77 ALA D CA 1
ATOM 6085 C C . ALA D 1 85 ? -14.608 -57.595 -32.200 1.00 18.84 77 ALA D C 1
ATOM 6086 O O . ALA D 1 85 ? -15.181 -58.009 -33.230 1.00 19.47 77 ALA D O 1
ATOM 6088 N N . PHE D 1 86 ? -14.483 -58.340 -31.105 1.00 18.54 78 PHE D N 1
ATOM 6089 C CA . PHE D 1 86 ? -14.808 -59.761 -31.096 1.00 18.13 78 PHE D CA 1
ATOM 6090 C C . PHE D 1 86 ? -15.904 -60.212 -30.128 1.00 19.13 78 PHE D C 1
ATOM 6091 O O . PHE D 1 86 ? -16.379 -61.340 -30.220 1.00 20.93 78 PHE D O 1
ATOM 6099 N N . GLY D 1 87 ? -16.236 -59.392 -29.150 1.00 19.17 79 GLY D N 1
ATOM 6100 C CA . GLY D 1 87 ? -17.268 -59.712 -28.186 1.00 19.20 79 GLY D CA 1
ATOM 6101 C C . GLY D 1 87 ? -16.806 -60.494 -26.975 1.00 19.24 79 GLY D C 1
ATOM 6102 O O . GLY D 1 87 ? -17.520 -60.523 -25.978 1.00 20.83 79 GLY D O 1
ATOM 6103 N N . GLY D 1 88 ? -15.659 -61.166 -27.072 1.00 18.02 80 GLY D N 1
ATOM 6104 C CA . GLY D 1 88 ? -15.120 -61.907 -25.941 1.00 17.68 80 GLY D CA 1
ATOM 6105 C C . GLY D 1 88 ? -13.793 -62.516 -26.338 1.00 16.77 80 GLY D C 1
ATOM 6106 O O . GLY D 1 88 ? -13.394 -62.454 -27.492 1.00 16.60 80 GLY D O 1
ATOM 6107 N N . ILE D 1 89 ? -13.092 -63.072 -25.353 1.00 15.56 81 ILE D N 1
ATOM 6108 C CA . ILE D 1 89 ? -11.811 -63.703 -25.532 1.00 14.28 81 ILE D CA 1
ATOM 6109 C C . ILE D 1 89 ? -11.896 -65.117 -24.930 1.00 14.02 81 ILE D C 1
ATOM 6110 O O . ILE D 1 89 ? -12.321 -65.285 -23.786 1.00 13.83 81 ILE D O 1
ATOM 6115 N N . ASP D 1 90 ? -11.550 -66.115 -25.730 1.00 13.23 82 ASP D N 1
ATOM 6116 C CA . ASP D 1 90 ? -11.605 -67.497 -25.297 1.00 13.27 82 ASP D CA 1
ATOM 6117 C C . ASP D 1 90 ? -10.252 -68.031 -24.908 1.00 12.78 82 ASP D C 1
ATOM 6118 O O . ASP D 1 90 ? -10.161 -68.851 -23.981 1.00 12.33 82 ASP D O 1
ATOM 6123 N N . CYS D 1 91 ? -9.214 -67.603 -25.625 1.00 12.30 83 CYS D N 1
ATOM 6124 C CA . CYS D 1 91 ? -7.845 -68.080 -25.372 1.00 12.29 83 CYS D CA 1
ATOM 6125 C C . CYS D 1 91 ? -6.884 -66.896 -25.353 1.00 11.89 83 CYS D C 1
ATOM 6126 O O . CYS D 1 91 ? -6.898 -66.081 -26.284 1.00 12.54 83 CYS D O 1
ATOM 6129 N N . LEU D 1 92 ? -6.104 -66.775 -24.281 1.00 10.95 84 LEU D N 1
ATOM 6130 C CA . LEU D 1 92 ? -4.996 -65.814 -24.243 1.00 10.56 84 LEU D CA 1
ATOM 6131 C C . LEU D 1 92 ? -3.715 -66.615 -24.363 1.00 10.11 84 LEU D C 1
ATOM 6132 O O . LEU D 1 92 ? -3.516 -67.539 -23.579 1.00 9.50 84 LEU D O 1
ATOM 6137 N N . VAL D 1 93 ? -2.853 -66.231 -25.290 1.00 9.75 85 VAL D N 1
ATOM 6138 C CA . VAL D 1 93 ? -1.515 -66.780 -25.360 1.00 9.72 85 VAL D CA 1
ATOM 6139 C C . VAL D 1 93 ? -0.540 -65.659 -25.003 1.00 9.74 85 VAL D C 1
ATOM 6140 O O . VAL D 1 93 ? -0.403 -64.677 -25.740 1.00 10.00 85 VAL D O 1
ATOM 6144 N N . ASN D 1 94 ? 0.122 -65.799 -23.848 1.00 9.47 86 ASN D N 1
ATOM 6145 C CA . ASN D 1 94 ? 1.123 -64.851 -23.417 1.00 9.81 86 ASN D CA 1
ATOM 6146 C C . ASN D 1 94 ? 2.455 -65.252 -24.041 1.00 9.92 86 ASN D C 1
ATOM 6147 O O . ASN D 1 94 ? 3.223 -66.024 -23.461 1.00 9.74 86 ASN D O 1
ATOM 6152 N N . ASN D 1 95 ? 2.721 -64.716 -25.235 1.00 10.39 87 ASN D N 1
ATOM 6153 C CA . ASN D 1 95 ? 3.931 -65.036 -25.947 1.00 11.02 87 ASN D CA 1
ATOM 6154 C C . ASN D 1 95 ? 4.939 -63.910 -25.939 1.00 11.64 87 ASN D C 1
ATOM 6155 O O . ASN D 1 95 ? 6.135 -64.170 -26.033 1.00 12.41 87 ASN D O 1
ATOM 6160 N N . ALA D 1 96 ? 4.468 -62.662 -25.897 1.00 11.64 88 ALA D N 1
ATOM 6161 C CA . ALA D 1 96 ? 5.383 -61.538 -26.036 1.00 12.22 88 ALA D CA 1
ATOM 6162 C C . ALA D 1 96 ? 6.436 -61.564 -24.940 1.00 12.77 88 ALA D C 1
ATOM 6163 O O . ALA D 1 96 ? 6.175 -61.962 -23.825 1.00 12.70 88 ALA D O 1
ATOM 6165 N N . GLY D 1 97 ? 7.629 -61.148 -25.293 1.00 13.75 89 GLY D N 1
ATOM 6166 C CA . GLY D 1 97 ? 8.746 -61.164 -24.349 1.00 13.67 89 GLY D CA 1
ATOM 6167 C C . GLY D 1 97 ? 10.024 -60.746 -25.047 1.00 14.74 89 GLY D C 1
ATOM 6168 O O . GLY D 1 97 ? 10.030 -60.438 -26.246 1.00 14.80 89 GLY D O 1
ATOM 6169 N N . MET D 1 98 ? 11.118 -60.741 -24.291 1.00 14.03 90 MET D N 1
ATOM 6170 C CA . MET D 1 98 ? 12.404 -60.351 -24.842 1.00 14.94 90 MET D CA 1
ATOM 6171 C C . MET D 1 98 ? 13.496 -61.144 -24.155 1.00 14.50 90 MET D C 1
ATOM 6172 O O . MET D 1 98 ? 13.313 -61.597 -23.019 1.00 14.50 90 MET D O 1
ATOM 6177 N N . GLY D 1 99 ? 14.628 -61.260 -24.831 1.00 14.82 91 GLY D N 1
ATOM 6178 C CA . GLY D 1 99 ? 15.852 -61.736 -24.180 1.00 15.14 91 GLY D CA 1
ATOM 6179 C C . GLY D 1 99 ? 16.586 -60.638 -23.419 1.00 15.73 91 GLY D C 1
ATOM 6180 O O . GLY D 1 99 ? 16.256 -59.441 -23.503 1.00 16.03 91 GLY D O 1
ATOM 6181 N N . ALA D 1 100 ? 17.556 -61.062 -22.617 1.00 16.21 92 ALA D N 1
ATOM 6182 C CA . ALA D 1 100 ? 18.395 -60.108 -21.876 1.00 16.57 92 ALA D CA 1
ATOM 6183 C C . ALA D 1 100 ? 19.003 -59.070 -22.785 1.00 17.74 92 ALA D C 1
ATOM 6184 O O . ALA D 1 100 ? 19.453 -59.370 -23.880 1.00 18.68 92 ALA D O 1
ATOM 6186 N N . VAL D 1 101 ? 19.045 -57.843 -22.295 1.00 18.32 93 VAL D N 1
ATOM 6187 C CA . VAL D 1 101 ? 19.600 -56.734 -23.079 1.00 20.40 93 VAL D CA 1
ATOM 6188 C C . VAL D 1 101 ? 21.080 -56.982 -23.329 1.00 21.36 93 VAL D C 1
ATOM 6189 O O . VAL D 1 101 ? 21.560 -56.787 -24.439 1.00 22.54 93 VAL D O 1
ATOM 6193 N N . GLU D 1 102 ? 21.794 -57.421 -22.292 1.00 22.47 94 GLU D N 1
ATOM 6194 C CA . GLU D 1 102 ? 23.211 -57.770 -22.396 1.00 25.01 94 GLU D CA 1
ATOM 6195 C C . GLU D 1 102 ? 23.414 -59.105 -21.716 1.00 24.40 94 GLU D C 1
ATOM 6196 O O . GLU D 1 102 ? 22.775 -59.375 -20.692 1.00 27.69 94 GLU D O 1
ATOM 6202 N N . ARG D 1 103 ? 24.237 -59.957 -22.294 1.00 22.53 95 ARG D N 1
ATOM 6203 C CA . ARG D 1 103 ? 24.629 -61.209 -21.648 1.00 21.52 95 ARG D CA 1
ATOM 6204 C C . ARG D 1 103 ? 26.046 -61.047 -21.141 1.00 20.81 95 ARG D C 1
ATOM 6205 O O . ARG D 1 103 ? 26.883 -60.418 -21.786 1.00 21.89 95 ARG D O 1
ATOM 6213 N N . GLY D 1 104 ? 26.321 -61.556 -19.956 1.00 18.55 96 GLY D N 1
ATOM 6214 C CA . GLY D 1 104 ? 27.659 -61.421 -19.416 1.00 18.98 96 GLY D CA 1
ATOM 6215 C C . GLY D 1 104 ? 27.723 -61.794 -17.971 1.00 18.45 96 GLY D C 1
ATOM 6216 O O . GLY D 1 104 ? 26.746 -62.260 -17.421 1.00 17.33 96 GLY D O 1
ATOM 6217 N N . ASP D 1 105 ? 28.897 -61.598 -17.364 1.00 17.58 97 ASP D N 1
ATOM 6218 C CA . ASP D 1 105 ? 29.064 -61.953 -15.956 1.00 17.20 97 ASP D CA 1
ATOM 6219 C C . ASP D 1 105 ? 27.961 -61.261 -15.114 1.00 16.28 97 ASP D C 1
ATOM 6220 O O . ASP D 1 105 ? 27.706 -60.050 -15.259 1.00 16.68 97 ASP D O 1
ATOM 6225 N N . PHE D 1 106 ? 27.363 -62.026 -14.210 1.00 15.53 98 PHE D N 1
ATOM 6226 C CA . PHE D 1 106 ? 26.387 -61.508 -13.248 1.00 15.65 98 PHE D CA 1
ATOM 6227 C C . PHE D 1 106 ? 26.953 -60.297 -12.497 1.00 16.35 98 PHE D C 1
ATOM 6228 O O . PHE D 1 106 ? 26.216 -59.381 -12.172 1.00 16.55 98 PHE D O 1
ATOM 6236 N N . LEU D 1 107 ? 28.263 -60.282 -12.266 1.00 17.51 99 LEU D N 1
ATOM 6237 C CA . LEU D 1 107 ? 28.885 -59.151 -11.575 1.00 19.18 99 LEU D CA 1
ATOM 6238 C C . LEU D 1 107 ? 28.751 -57.843 -12.305 1.00 18.83 99 LEU D C 1
ATOM 6239 O O . LEU D 1 107 ? 28.848 -56.796 -11.661 1.00 19.69 99 LEU D O 1
ATOM 6244 N N . ALA D 1 108 ? 28.525 -57.896 -13.621 1.00 18.02 100 ALA D N 1
ATOM 6245 C CA . ALA D 1 108 ? 28.341 -56.725 -14.473 1.00 18.12 100 ALA D CA 1
ATOM 6246 C C . ALA D 1 108 ? 26.875 -56.395 -14.825 1.00 17.63 100 ALA D C 1
ATOM 6247 O O . ALA D 1 108 ? 26.605 -55.447 -15.560 1.00 18.28 100 ALA D O 1
ATOM 6249 N N . LEU D 1 109 ? 25.942 -57.196 -14.342 1.00 16.63 101 LEU D N 1
ATOM 6250 C CA . LEU D 1 109 ? 24.530 -56.980 -14.616 1.00 16.28 101 LEU D CA 1
ATOM 6251 C C . LEU D 1 109 ? 24.087 -55.596 -14.140 1.00 16.36 101 LEU D C 1
ATOM 6252 O O . LEU D 1 109 ? 24.337 -55.216 -12.996 1.00 16.86 101 LEU D O 1
ATOM 6257 N N . LYS D 1 110 ? 23.426 -54.859 -15.024 1.00 17.31 102 LYS D N 1
ATOM 6258 C CA . LYS D 1 110 ? 22.964 -53.522 -14.696 1.00 17.97 102 LYS D CA 1
ATOM 6259 C C . LYS D 1 110 ? 21.516 -53.512 -14.245 1.00 17.41 102 LYS D C 1
ATOM 6260 O O . LYS D 1 110 ? 20.658 -54.121 -14.890 1.00 16.65 102 LYS D O 1
ATOM 6266 N N . PRO D 1 111 ? 21.199 -52.803 -13.149 1.00 17.80 103 PRO D N 1
ATOM 6267 C CA . PRO D 1 111 ? 19.802 -52.751 -12.707 1.00 17.43 103 PRO D CA 1
ATOM 6268 C C . PRO D 1 111 ? 18.849 -52.260 -13.811 1.00 17.43 103 PRO D C 1
ATOM 6269 O O . PRO D 1 111 ? 17.733 -52.766 -13.951 1.00 16.44 103 PRO D O 1
ATOM 6273 N N . GLU D 1 112 ? 19.303 -51.296 -14.601 1.00 18.78 104 GLU D N 1
ATOM 6274 C CA . GLU D 1 112 ? 18.482 -50.740 -15.676 1.00 20.13 104 GLU D CA 1
ATOM 6275 C C . GLU D 1 112 ? 18.059 -51.849 -16.661 1.00 18.10 104 GLU D C 1
ATOM 6276 O O . GLU D 1 112 ? 16.920 -51.873 -17.172 1.00 17.28 104 GLU D O 1
ATOM 6282 N N . ASN D 1 113 ? 18.969 -52.772 -16.948 1.00 17.04 105 ASN D N 1
ATOM 6283 C CA . ASN D 1 113 ? 18.650 -53.839 -17.878 1.00 16.47 105 ASN D CA 1
ATOM 6284 C C . ASN D 1 113 ? 17.739 -54.891 -17.230 1.00 15.44 105 ASN D C 1
ATOM 6285 O O . ASN D 1 113 ? 16.812 -55.408 -17.872 1.00 14.64 105 ASN D O 1
ATOM 6290 N N . PHE D 1 114 ? 18.034 -55.234 -15.976 1.00 14.67 106 PHE D N 1
ATOM 6291 C CA . PHE D 1 114 ? 17.145 -56.107 -15.171 1.00 14.18 106 PHE D CA 1
ATOM 6292 C C . PHE D 1 114 ? 15.712 -55.512 -15.196 1.00 14.09 106 PHE D C 1
ATOM 6293 O O . PHE D 1 114 ? 14.732 -56.209 -15.416 1.00 13.84 106 PHE D O 1
ATOM 6301 N N . ASP D 1 115 ? 15.604 -54.193 -15.038 1.00 15.00 107 ASP D N 1
ATOM 6302 C CA . ASP D 1 115 ? 14.280 -53.570 -14.946 1.00 15.38 107 ASP D CA 1
ATOM 6303 C C . ASP D 1 115 ? 13.563 -53.678 -16.282 1.00 15.07 107 ASP D C 1
ATOM 6304 O O . ASP D 1 115 ? 12.372 -53.985 -16.320 1.00 14.71 107 ASP D O 1
ATOM 6309 N N . THR D 1 116 ? 14.286 -53.445 -17.377 1.00 15.36 108 THR D N 1
ATOM 6310 C CA . THR D 1 116 ? 13.671 -53.545 -18.692 1.00 15.48 108 THR D CA 1
ATOM 6311 C C . THR D 1 116 ? 13.040 -54.901 -18.944 1.00 14.80 108 THR D C 1
ATOM 6312 O O . THR D 1 116 ? 11.888 -55.000 -19.381 1.00 14.75 108 THR D O 1
ATOM 6316 N N . ILE D 1 117 ? 13.785 -55.951 -18.666 1.00 14.18 109 ILE D N 1
ATOM 6317 C CA . ILE D 1 117 ? 13.294 -57.290 -18.943 1.00 14.13 109 ILE D CA 1
ATOM 6318 C C . ILE D 1 117 ? 12.220 -57.728 -17.939 1.00 13.90 109 ILE D C 1
ATOM 6319 O O . ILE D 1 117 ? 11.264 -58.379 -18.318 1.00 13.32 109 ILE D O 1
ATOM 6324 N N . MET D 1 118 ? 12.370 -57.371 -16.665 1.00 14.18 110 MET D N 1
ATOM 6325 C CA A MET D 1 118 ? 11.348 -57.693 -15.709 0.50 14.37 110 MET D CA 1
ATOM 6326 C CA B MET D 1 118 ? 11.329 -57.638 -15.672 0.50 14.35 110 MET D CA 1
ATOM 6327 C C . MET D 1 118 ? 10.028 -56.954 -16.066 1.00 14.50 110 MET D C 1
ATOM 6328 O O . MET D 1 118 ? 8.949 -57.525 -15.973 1.00 13.65 110 MET D O 1
ATOM 6337 N N . ASP D 1 119 ? 10.132 -55.705 -16.521 1.00 15.06 111 ASP D N 1
ATOM 6338 C CA . ASP D 1 119 ? 8.939 -54.931 -16.881 1.00 15.85 111 ASP D CA 1
ATOM 6339 C C . ASP D 1 119 ? 8.172 -55.550 -18.041 1.00 14.64 111 ASP D C 1
ATOM 6340 O O . ASP D 1 119 ? 6.926 -55.482 -18.081 1.00 13.80 111 ASP D O 1
ATOM 6345 N N . VAL D 1 120 ? 8.894 -56.116 -19.010 1.00 13.56 112 VAL D N 1
ATOM 6346 C CA . VAL D 1 120 ? 8.279 -56.752 -20.170 1.00 13.60 112 VAL D CA 1
ATOM 6347 C C . VAL D 1 120 ? 7.831 -58.153 -19.817 1.00 12.68 112 VAL D C 1
ATOM 6348 O O . VAL D 1 120 ? 6.639 -58.437 -19.824 1.00 12.35 112 VAL D O 1
ATOM 6352 N N . ASN D 1 121 ? 8.784 -59.036 -19.512 1.00 11.86 113 ASN D N 1
ATOM 6353 C CA . ASN D 1 121 ? 8.469 -60.460 -19.463 1.00 11.76 113 ASN D CA 1
ATOM 6354 C C . ASN D 1 121 ? 7.569 -60.826 -18.308 1.00 11.60 113 ASN D C 1
ATOM 6355 O O . ASN D 1 121 ? 6.732 -61.735 -18.445 1.00 12.41 113 ASN D O 1
ATOM 6360 N N . LEU D 1 122 ? 7.784 -60.183 -17.151 1.00 11.18 114 LEU D N 1
ATOM 6361 C CA . LEU D 1 122 ? 7.117 -60.605 -15.932 1.00 11.06 114 LEU D CA 1
ATOM 6362 C C . LEU D 1 122 ? 5.974 -59.650 -15.576 1.00 11.42 114 LEU D C 1
ATOM 6363 O O . LEU D 1 122 ? 4.826 -60.047 -15.602 1.00 11.36 114 LEU D O 1
ATOM 6368 N N . ARG D 1 123 ? 6.302 -58.412 -15.232 1.00 11.30 115 ARG D N 1
ATOM 6369 C CA . ARG D 1 123 ? 5.309 -57.425 -14.840 1.00 11.64 115 ARG D CA 1
ATOM 6370 C C . ARG D 1 123 ? 4.282 -57.214 -15.955 1.00 11.50 115 ARG D C 1
ATOM 6371 O O . ARG D 1 123 ? 3.084 -57.273 -15.732 1.00 11.56 115 ARG D O 1
ATOM 6379 N N . GLY D 1 124 ? 4.760 -56.988 -17.170 1.00 11.81 116 GLY D N 1
ATOM 6380 C CA . GLY D 1 124 ? 3.830 -56.767 -18.304 1.00 11.41 116 GLY D CA 1
ATOM 6381 C C . GLY D 1 124 ? 2.888 -57.949 -18.476 1.00 10.93 116 GLY D C 1
ATOM 6382 O O . GLY D 1 124 ? 1.689 -57.788 -18.617 1.00 10.99 116 GLY D O 1
ATOM 6383 N N . THR D 1 125 ? 3.429 -59.162 -18.506 1.00 10.08 117 THR D N 1
ATOM 6384 C CA . THR D 1 125 ? 2.602 -60.334 -18.698 1.00 9.88 117 THR D CA 1
ATOM 6385 C C . THR D 1 125 ? 1.581 -60.494 -17.595 1.00 9.79 117 THR D C 1
ATOM 6386 O O . THR D 1 125 ? 0.416 -60.834 -17.853 1.00 9.66 117 THR D O 1
ATOM 6390 N N . VAL D 1 126 ? 2.012 -60.318 -16.346 1.00 9.63 118 VAL D N 1
ATOM 6391 C CA . VAL D 1 126 ? 1.086 -60.490 -15.209 1.00 10.19 118 VAL D CA 1
ATOM 6392 C C . VAL D 1 126 ? -0.125 -59.535 -15.342 1.00 10.76 118 VAL D C 1
ATOM 6393 O O . VAL D 1 126 ? -1.288 -59.969 -15.194 1.00 11.17 118 VAL D O 1
ATOM 6397 N N . PHE D 1 127 ? 0.142 -58.267 -15.618 1.00 10.98 119 PHE D N 1
ATOM 6398 C CA . PHE D 1 127 ? -0.944 -57.305 -15.648 1.00 11.86 119 PHE D CA 1
ATOM 6399 C C . PHE D 1 127 ? -1.742 -57.331 -16.951 1.00 11.73 119 PHE D C 1
ATOM 6400 O O . PHE D 1 127 ? -2.913 -56.985 -16.948 1.00 12.70 119 PHE D O 1
ATOM 6408 N N . PHE D 1 128 ? -1.123 -57.755 -18.046 1.00 11.28 120 PHE D N 1
ATOM 6409 C CA . PHE D 1 128 ? -1.906 -57.955 -19.265 1.00 11.19 120 PHE D CA 1
ATOM 6410 C C . PHE D 1 128 ? -2.886 -59.110 -19.018 1.00 10.86 120 PHE D C 1
ATOM 6411 O O . PHE D 1 128 ? -4.043 -59.048 -19.364 1.00 10.96 120 PHE D O 1
ATOM 6419 N N . THR D 1 129 ? -2.393 -60.169 -18.383 1.00 10.33 121 THR D N 1
ATOM 6420 C CA . THR D 1 129 ? -3.242 -61.314 -18.029 1.00 10.11 121 THR D CA 1
ATOM 6421 C C . THR D 1 129 ? -4.388 -60.872 -17.103 1.00 10.37 121 THR D C 1
ATOM 6422 O O . THR D 1 129 ? -5.526 -61.255 -17.283 1.00 10.54 121 THR D O 1
ATOM 6426 N N . GLN D 1 130 ? -4.083 -60.060 -16.096 1.00 10.49 122 GLN D N 1
ATOM 6427 C CA . GLN D 1 130 ? -5.119 -59.537 -15.204 1.00 11.25 122 GLN D CA 1
ATOM 6428 C C . GLN D 1 130 ? -6.244 -58.875 -15.983 1.00 11.54 122 GLN D C 1
ATOM 6429 O O . GLN D 1 130 ? -7.419 -59.128 -15.738 1.00 12.35 122 GLN D O 1
ATOM 6435 N N . ALA D 1 131 ? -5.882 -58.047 -16.948 1.00 11.81 123 ALA D N 1
ATOM 6436 C CA . ALA D 1 131 ? -6.876 -57.357 -17.731 1.00 12.49 123 ALA D CA 1
ATOM 6437 C C . ALA D 1 131 ? -7.751 -58.306 -18.530 1.00 12.61 123 ALA D C 1
ATOM 6438 O O . ALA D 1 131 ? -8.975 -58.110 -18.610 1.00 12.86 123 ALA D O 1
ATOM 6440 N N . VAL D 1 132 ? -7.127 -59.307 -19.159 1.00 11.70 124 VAL D N 1
ATOM 6441 C CA . VAL D 1 132 ? -7.866 -60.299 -19.940 1.00 11.99 124 VAL D CA 1
ATOM 6442 C C . VAL D 1 132 ? -8.754 -61.129 -19.033 1.00 12.50 124 VAL D C 1
ATOM 6443 O O . VAL D 1 132 ? -9.891 -61.441 -19.371 1.00 12.86 124 VAL D O 1
ATOM 6447 N N . VAL D 1 133 ? -8.239 -61.517 -17.879 1.00 12.92 125 VAL D N 1
ATOM 6448 C CA . VAL D 1 133 ? -9.033 -62.321 -16.963 1.00 13.94 125 VAL D CA 1
ATOM 6449 C C . VAL D 1 133 ? -10.286 -61.597 -16.446 1.00 15.04 125 VAL D C 1
ATOM 6450 O O . VAL D 1 133 ? -11.349 -62.181 -16.336 1.00 15.47 125 VAL D O 1
ATOM 6454 N N . LYS D 1 134 ? -10.179 -60.303 -16.197 1.00 15.55 126 LYS D N 1
ATOM 6455 C CA . LYS D 1 134 ? -11.366 -59.526 -15.826 1.00 17.00 126 LYS D CA 1
ATOM 6456 C C . LYS D 1 134 ? -12.461 -59.665 -16.886 1.00 17.01 126 LYS D C 1
ATOM 6457 O O . LYS D 1 134 ? -13.650 -59.849 -16.576 1.00 17.36 126 LYS D O 1
ATOM 6463 N N . ALA D 1 135 ? -12.057 -59.584 -18.144 1.00 15.76 127 ALA D N 1
ATOM 6464 C CA . ALA D 1 135 ? -12.995 -59.742 -19.254 1.00 15.94 127 ALA D CA 1
ATOM 6465 C C . ALA D 1 135 ? -13.565 -61.138 -19.322 1.00 16.01 127 ALA D C 1
ATOM 6466 O O . ALA D 1 135 ? -14.763 -61.288 -19.517 1.00 16.63 127 ALA D O 1
ATOM 6468 N N . MET D 1 136 ? -12.704 -62.151 -19.173 1.00 15.23 128 MET D N 1
ATOM 6469 C CA A MET D 1 136 ? -13.156 -63.548 -19.234 0.50 15.20 128 MET D CA 1
ATOM 6470 C CA B MET D 1 136 ? -13.168 -63.531 -19.275 0.50 15.41 128 MET D CA 1
ATOM 6471 C C . MET D 1 136 ? -14.174 -63.846 -18.156 1.00 16.11 128 MET D C 1
ATOM 6472 O O . MET D 1 136 ? -15.185 -64.491 -18.405 1.00 16.22 128 MET D O 1
ATOM 6481 N N . LEU D 1 137 ? -13.895 -63.387 -16.947 1.00 16.67 129 LEU D N 1
ATOM 6482 C CA . LEU D 1 137 ? -14.779 -63.657 -15.814 1.00 18.39 129 LEU D CA 1
ATOM 6483 C C . LEU D 1 137 ? -16.090 -62.890 -15.878 1.00 19.54 129 LEU D C 1
ATOM 6484 O O . LEU D 1 137 ? -17.067 -63.291 -15.251 1.00 20.49 129 LEU D O 1
ATOM 6489 N N . ALA D 1 138 ? -16.127 -61.839 -16.679 1.00 19.94 130 ALA D N 1
ATOM 6490 C CA . ALA D 1 138 ? -17.359 -61.056 -16.883 1.00 21.54 130 ALA D CA 1
ATOM 6491 C C . ALA D 1 138 ? -18.185 -61.570 -18.059 1.00 22.07 130 ALA D C 1
ATOM 6492 O O . ALA D 1 138 ? -19.243 -61.003 -18.400 1.00 22.75 130 ALA D O 1
ATOM 6494 N N . ALA D 1 139 ? -17.713 -62.612 -18.747 1.00 21.87 131 ALA D N 1
ATOM 6495 C CA . ALA D 1 139 ? -18.383 -63.019 -19.976 1.00 23.12 131 ALA D CA 1
ATOM 6496 C C . ALA D 1 139 ? -19.797 -63.500 -19.632 1.00 25.29 131 ALA D C 1
ATOM 6497 O O . ALA D 1 139 ? -19.989 -64.199 -18.638 1.00 26.28 131 ALA D O 1
ATOM 6499 N N . ASP D 1 140 ? -20.762 -63.147 -20.470 1.00 32.27 132 ASP D N 1
ATOM 6500 C CA . ASP D 1 140 ? -22.159 -63.559 -20.255 1.00 35.98 132 ASP D CA 1
ATOM 6501 C C . ASP D 1 140 ? -22.470 -64.858 -20.987 1.00 35.68 132 ASP D C 1
ATOM 6502 O O . ASP D 1 140 ? -23.519 -65.451 -20.784 1.00 37.41 132 ASP D O 1
ATOM 6507 N N . GLU D 1 141 ? -21.561 -65.284 -21.848 1.00 32.73 133 GLU D N 1
ATOM 6508 C CA . GLU D 1 141 ? -21.706 -66.514 -22.590 1.00 33.63 133 GLU D CA 1
ATOM 6509 C C . GLU D 1 141 ? -20.370 -67.240 -22.588 1.00 28.83 133 GLU D C 1
ATOM 6510 O O . GLU D 1 141 ? -19.342 -66.603 -22.758 1.00 27.18 133 GLU D O 1
ATOM 6516 N N . VAL D 1 142 ? -20.398 -68.560 -22.429 1.00 26.87 134 VAL D N 1
ATOM 6517 C CA . VAL D 1 142 ? -19.191 -69.387 -22.543 1.00 24.36 134 VAL D CA 1
ATOM 6518 C C . VAL D 1 142 ? -19.525 -70.592 -23.412 1.00 22.99 134 VAL D C 1
ATOM 6519 O O . VAL D 1 142 ? -19.903 -71.643 -22.907 1.00 23.14 134 VAL D O 1
ATOM 6523 N N . ARG D 1 143 ? -19.390 -70.431 -24.719 1.00 21.51 135 ARG D N 1
ATOM 6524 C CA . ARG D 1 143 ? -19.709 -71.496 -25.686 1.00 21.09 135 ARG D CA 1
ATOM 6525 C C . ARG D 1 143 ? -18.500 -72.296 -26.141 1.00 20.23 135 ARG D C 1
ATOM 6526 O O . ARG D 1 143 ? -18.660 -73.302 -26.825 1.00 20.19 135 ARG D O 1
ATOM 6528 N N . PHE D 1 144 ? -17.289 -71.852 -25.782 1.00 17.94 136 PHE D N 1
ATOM 6529 C CA . PHE D 1 144 ? -16.059 -72.462 -26.270 1.00 17.16 136 PHE D CA 1
ATOM 6530 C C . PHE D 1 144 ? -15.146 -72.787 -25.117 1.00 16.22 136 PHE D C 1
ATOM 6531 O O . PHE D 1 144 ? -15.252 -72.178 -24.070 1.00 16.09 136 PHE D O 1
ATOM 6539 N N . PRO D 1 145 ? -14.230 -73.751 -25.321 1.00 16.17 137 PRO D N 1
ATOM 6540 C CA . PRO D 1 145 ? -13.199 -74.017 -24.338 1.00 15.29 137 PRO D CA 1
ATOM 6541 C C . PRO D 1 145 ? -12.380 -72.762 -24.126 1.00 14.26 137 PRO D C 1
ATOM 6542 O O . PRO D 1 145 ? -12.123 -72.039 -25.068 1.00 14.35 137 PRO D O 1
ATOM 6546 N N . ARG D 1 146 ? -11.977 -72.503 -22.894 1.00 13.22 138 ARG D N 1
ATOM 6547 C CA . ARG D 1 146 ? -11.176 -71.324 -22.591 1.00 12.66 138 ARG D CA 1
ATOM 6548 C C . ARG D 1 146 ? -9.852 -71.723 -21.980 1.00 11.90 138 ARG D C 1
ATOM 6549 O O . ARG D 1 146 ? -9.754 -72.736 -21.275 1.00 11.77 138 ARG D O 1
ATOM 6557 N N . SER D 1 147 ? -8.833 -70.935 -22.288 1.00 11.53 139 SER D N 1
ATOM 6558 C CA . SER D 1 147 ? -7.491 -71.244 -21.808 1.00 11.42 139 SER D CA 1
ATOM 6559 C C . SER D 1 147 ? -6.631 -69.993 -21.763 1.00 11.33 139 SER D C 1
ATOM 6560 O O . SER D 1 147 ? -6.894 -68.995 -22.455 1.00 11.43 139 SER D O 1
ATOM 6563 N N . ILE D 1 148 ? -5.609 -70.055 -20.923 1.00 10.81 140 ILE D N 1
ATOM 6564 C CA . ILE D 1 148 ? -4.544 -69.044 -20.857 1.00 10.83 140 ILE D CA 1
ATOM 6565 C C . ILE D 1 148 ? -3.259 -69.854 -20.928 1.00 10.41 140 ILE D C 1
ATOM 6566 O O . ILE D 1 148 ? -2.993 -70.662 -20.022 1.00 10.44 140 ILE D O 1
ATOM 6571 N N . VAL D 1 149 ? -2.523 -69.691 -22.040 1.00 9.78 141 VAL D N 1
ATOM 6572 C CA . VAL D 1 149 ? -1.276 -70.456 -22.252 1.00 9.67 141 VAL D CA 1
ATOM 6573 C C . VAL D 1 149 ? -0.141 -69.460 -22.212 1.00 9.54 141 VAL D C 1
ATOM 6574 O O . VAL D 1 149 ? -0.113 -68.524 -23.019 1.00 10.27 141 VAL D O 1
ATOM 6578 N N . THR D 1 150 ? 0.768 -69.644 -21.254 1.00 9.26 142 THR D N 1
ATOM 6579 C CA . THR D 1 150 ? 1.872 -68.722 -21.062 1.00 9.24 142 THR D CA 1
ATOM 6580 C C . THR D 1 150 ? 3.143 -69.344 -21.577 1.00 9.28 142 THR D C 1
ATOM 6581 O O . THR D 1 150 ? 3.512 -70.453 -21.147 1.00 9.36 142 THR D O 1
ATOM 6585 N N . ILE D 1 151 ? 3.816 -68.629 -22.480 1.00 9.54 143 ILE D N 1
ATOM 6586 C CA . ILE D 1 151 ? 5.040 -69.119 -23.102 1.00 9.70 143 ILE D CA 1
ATOM 6587 C C . ILE D 1 151 ? 6.161 -68.551 -22.279 1.00 9.85 143 ILE D C 1
ATOM 6588 O O . ILE D 1 151 ? 6.418 -67.328 -22.329 1.00 10.13 143 ILE D O 1
ATOM 6593 N N . SER D 1 152 ? 6.809 -69.407 -21.496 1.00 9.73 144 SER D N 1
ATOM 6594 C CA . SER D 1 152 ? 7.939 -68.955 -20.655 1.00 10.28 144 SER D CA 1
ATOM 6595 C C . SER D 1 152 ? 9.248 -69.283 -21.379 1.00 10.55 144 SER D C 1
ATOM 6596 O O . SER D 1 152 ? 9.570 -68.619 -22.389 1.00 11.54 144 SER D O 1
ATOM 6599 N N . SER D 1 153 ? 9.941 -70.315 -20.916 1.00 10.49 145 SER D N 1
ATOM 6600 C CA . SER D 1 153 ? 11.218 -70.757 -21.436 1.00 10.56 145 SER D CA 1
ATOM 6601 C C . SER D 1 153 ? 11.703 -71.916 -20.628 1.00 10.44 145 SER D C 1
ATOM 6602 O O . SER D 1 153 ? 11.394 -72.007 -19.437 1.00 10.31 145 SER D O 1
ATOM 6605 N N . VAL D 1 154 ? 12.559 -72.751 -21.212 1.00 10.45 146 VAL D N 1
ATOM 6606 C CA . VAL D 1 154 ? 13.321 -73.688 -20.387 1.00 10.67 146 VAL D CA 1
ATOM 6607 C C . VAL D 1 154 ? 14.122 -72.951 -19.305 1.00 10.89 146 VAL D C 1
ATOM 6608 O O . VAL D 1 154 ? 14.447 -73.549 -18.304 1.00 10.32 146 VAL D O 1
ATOM 6612 N N . SER D 1 155 ? 14.493 -71.698 -19.553 1.00 11.34 147 SER D N 1
ATOM 6613 C CA . SER D 1 155 ? 15.224 -70.914 -18.571 1.00 11.94 147 SER D CA 1
ATOM 6614 C C . SER D 1 155 ? 14.429 -70.667 -17.306 1.00 12.44 147 SER D C 1
ATOM 6615 O O . SER D 1 155 ? 15.012 -70.185 -16.316 1.00 13.61 147 SER D O 1
ATOM 6618 N N . SER D 1 156 ? 13.133 -70.974 -17.288 1.00 12.55 148 SER D N 1
ATOM 6619 C CA . SER D 1 156 ? 12.366 -70.961 -16.026 1.00 13.52 148 SER D CA 1
ATOM 6620 C C . SER D 1 156 ? 12.923 -71.954 -15.019 1.00 14.08 148 SER D C 1
ATOM 6621 O O . SER D 1 156 ? 12.844 -71.725 -13.794 1.00 15.72 148 SER D O 1
ATOM 6624 N N . VAL D 1 157 ? 13.466 -73.054 -15.525 1.00 13.67 149 VAL D N 1
ATOM 6625 C CA . VAL D 1 157 ? 13.933 -74.140 -14.669 1.00 14.14 149 VAL D CA 1
ATOM 6626 C C . VAL D 1 157 ? 15.399 -74.549 -14.898 1.00 14.62 149 VAL D C 1
ATOM 6627 O O . VAL D 1 157 ? 15.965 -75.332 -14.106 1.00 15.65 149 VAL D O 1
ATOM 6631 N N . MET D 1 158 ? 16.049 -74.007 -15.923 1.00 13.67 150 MET D N 1
ATOM 6632 C CA . MET D 1 158 ? 17.484 -74.258 -16.194 1.00 13.50 150 MET D CA 1
ATOM 6633 C C . MET D 1 158 ? 18.178 -72.903 -16.076 1.00 13.71 150 MET D C 1
ATOM 6634 O O . MET D 1 158 ? 17.800 -71.942 -16.749 1.00 14.44 150 MET D O 1
ATOM 6639 N N . THR D 1 159 ? 19.184 -72.814 -15.249 1.00 12.95 151 THR D N 1
ATOM 6640 C CA . THR D 1 159 ? 19.836 -71.503 -15.051 1.00 13.18 151 THR D CA 1
ATOM 6641 C C . THR D 1 159 ? 20.953 -71.251 -16.052 1.00 13.73 151 THR D C 1
ATOM 6642 O O . THR D 1 159 ? 21.630 -72.182 -16.463 1.00 14.75 151 THR D O 1
ATOM 6646 N N . SER D 1 160 ? 21.157 -69.992 -16.423 1.00 13.49 152 SER D N 1
ATOM 6647 C CA . SER D 1 160 ? 22.246 -69.565 -17.290 1.00 14.12 152 SER D CA 1
ATOM 6648 C C . SER D 1 160 ? 22.853 -68.353 -16.572 1.00 14.45 152 SER D C 1
ATOM 6649 O O . SER D 1 160 ? 22.273 -67.277 -16.584 1.00 14.37 152 SER D O 1
ATOM 6652 N N . PRO D 1 161 ? 24.004 -68.541 -15.916 1.00 15.05 153 PRO D N 1
ATOM 6653 C CA . PRO D 1 161 ? 24.560 -67.456 -15.123 1.00 15.67 153 PRO D CA 1
ATOM 6654 C C . PRO D 1 161 ? 24.893 -66.169 -15.864 1.00 16.30 153 PRO D C 1
ATOM 6655 O O . PRO D 1 161 ? 25.031 -65.131 -15.205 1.00 16.39 153 PRO D O 1
ATOM 6659 N N . GLU D 1 162 ? 25.050 -66.239 -17.186 1.00 16.85 154 GLU D N 1
ATOM 6660 C CA . GLU D 1 162 ? 25.340 -65.047 -18.013 1.00 17.69 154 GLU D CA 1
ATOM 6661 C C . GLU D 1 162 ? 24.102 -64.206 -18.365 1.00 16.80 154 GLU D C 1
ATOM 6662 O O . GLU D 1 162 ? 24.225 -63.193 -19.057 1.00 16.64 154 GLU D O 1
ATOM 6668 N N . ARG D 1 163 ? 22.922 -64.646 -17.941 1.00 15.84 155 ARG D N 1
ATOM 6669 C CA . ARG D 1 163 ? 21.681 -63.959 -18.208 1.00 15.33 155 ARG D CA 1
ATOM 6670 C C . ARG D 1 163 ? 20.640 -64.257 -17.128 1.00 14.09 155 ARG D C 1
ATOM 6671 O O . ARG D 1 163 ? 19.490 -64.691 -17.382 1.00 13.02 155 ARG D O 1
ATOM 6679 N N . LEU D 1 164 ? 21.040 -64.006 -15.888 1.00 13.75 156 LEU D N 1
ATOM 6680 C CA . LEU D 1 164 ? 20.143 -64.304 -14.787 1.00 13.44 156 LEU D CA 1
ATOM 6681 C C . LEU D 1 164 ? 18.908 -63.429 -14.730 1.00 13.25 156 LEU D C 1
ATOM 6682 O O . LEU D 1 164 ? 17.880 -63.847 -14.176 1.00 12.55 156 LEU D O 1
ATOM 6687 N N . ASP D 1 165 ? 18.965 -62.233 -15.318 1.00 13.30 157 ASP D N 1
ATOM 6688 C CA . ASP D 1 165 ? 17.772 -61.402 -15.412 1.00 13.45 157 ASP D CA 1
ATOM 6689 C C . ASP D 1 165 ? 16.702 -62.111 -16.248 1.00 12.95 157 ASP D C 1
ATOM 6690 O O . ASP D 1 165 ? 15.522 -62.133 -15.878 1.00 13.26 157 ASP D O 1
ATOM 6695 N N . TYR D 1 166 ? 17.107 -62.692 -17.363 1.00 12.78 158 TYR D N 1
ATOM 6696 C CA . TYR D 1 166 ? 16.175 -63.449 -18.214 1.00 12.47 158 TYR D CA 1
ATOM 6697 C C . TYR D 1 166 ? 15.611 -64.632 -17.429 1.00 11.88 158 TYR D C 1
ATOM 6698 O O . TYR D 1 166 ? 14.383 -64.843 -17.397 1.00 11.31 158 TYR D O 1
ATOM 6707 N N . CYS D 1 167 ? 16.496 -65.416 -16.807 1.00 11.59 159 CYS D N 1
ATOM 6708 C CA . CYS D 1 167 ? 16.041 -66.609 -16.067 1.00 11.39 159 CYS D CA 1
ATOM 6709 C C . CYS D 1 167 ? 15.048 -66.259 -14.966 1.00 10.84 159 CYS D C 1
ATOM 6710 O O . CYS D 1 167 ? 14.034 -66.936 -14.773 1.00 10.59 159 CYS D O 1
ATOM 6713 N N . ILE D 1 168 ? 15.378 -65.225 -14.194 1.00 10.78 160 ILE D N 1
ATOM 6714 C CA . ILE D 1 168 ? 14.513 -64.793 -13.091 1.00 10.88 160 ILE D CA 1
ATOM 6715 C C . ILE D 1 168 ? 13.128 -64.357 -13.610 1.00 10.78 160 ILE D C 1
ATOM 6716 O O . ILE D 1 168 ? 12.094 -64.744 -13.058 1.00 10.76 160 ILE D O 1
ATOM 6721 N N . SER D 1 169 ? 13.102 -63.612 -14.703 1.00 11.26 161 SER D N 1
ATOM 6722 C CA . SER D 1 169 ? 11.842 -63.160 -15.277 1.00 11.63 161 SER D CA 1
ATOM 6723 C C . SER D 1 169 ? 10.964 -64.335 -15.680 1.00 11.77 161 SER D C 1
ATOM 6724 O O . SER D 1 169 ? 9.761 -64.332 -15.454 1.00 12.19 161 SER D O 1
ATOM 6727 N N . LYS D 1 170 ? 11.573 -65.376 -16.240 1.00 11.41 162 LYS D N 1
ATOM 6728 C CA . LYS D 1 170 ? 10.809 -66.540 -16.662 1.00 11.25 162 LYS D CA 1
ATOM 6729 C C . LYS D 1 170 ? 10.405 -67.452 -15.512 1.00 11.07 162 LYS D C 1
ATOM 6730 O O . LYS D 1 170 ? 9.293 -67.992 -15.488 1.00 10.83 162 LYS D O 1
ATOM 6736 N N . ALA D 1 171 ? 11.269 -67.583 -14.491 1.00 10.79 163 ALA D N 1
ATOM 6737 C CA . ALA D 1 171 ? 10.860 -68.311 -13.313 1.00 11.02 163 ALA D CA 1
ATOM 6738 C C . ALA D 1 171 ? 9.709 -67.675 -12.568 1.00 10.82 163 ALA D C 1
ATOM 6739 O O . ALA D 1 171 ? 8.866 -68.344 -11.916 1.00 10.74 163 ALA D O 1
ATOM 6741 N N . GLY D 1 172 ? 9.687 -66.345 -12.601 1.00 10.45 164 GLY D N 1
ATOM 6742 C CA . GLY D 1 172 ? 8.564 -65.626 -12.024 1.00 10.61 164 GLY D CA 1
ATOM 6743 C C . GLY D 1 172 ? 7.268 -65.988 -12.724 1.00 10.34 164 GLY D C 1
ATOM 6744 O O . GLY D 1 172 ? 6.240 -66.140 -12.072 1.00 10.03 164 GLY D O 1
ATOM 6745 N N . LEU D 1 173 ? 7.321 -66.193 -14.046 1.00 10.56 165 LEU D N 1
ATOM 6746 C CA . LEU D 1 173 ? 6.138 -66.628 -14.795 1.00 10.87 165 LEU D CA 1
ATOM 6747 C C . LEU D 1 173 ? 5.692 -68.001 -14.388 1.00 10.71 165 LEU D C 1
ATOM 6748 O O . LEU D 1 173 ? 4.499 -68.256 -14.286 1.00 11.01 165 LEU D O 1
ATOM 6753 N N . THR D 1 174 ? 6.624 -68.912 -14.150 1.00 10.26 166 THR D N 1
ATOM 6754 C CA . THR D 1 174 ? 6.258 -70.242 -13.722 1.00 10.47 166 THR D CA 1
ATOM 6755 C C . THR D 1 174 ? 5.400 -70.186 -12.436 1.00 10.32 166 THR D C 1
ATOM 6756 O O . THR D 1 174 ? 4.372 -70.883 -12.302 1.00 10.59 166 THR D O 1
ATOM 6760 N N . ALA D 1 175 ? 5.837 -69.388 -11.461 1.00 9.96 167 ALA D N 1
ATOM 6761 C CA . ALA D 1 175 ? 5.102 -69.269 -10.216 1.00 10.15 167 ALA D CA 1
ATOM 6762 C C . ALA D 1 175 ? 3.737 -68.602 -10.459 1.00 10.10 167 ALA D C 1
ATOM 6763 O O . ALA D 1 175 ? 2.740 -68.991 -9.879 1.00 9.95 167 ALA D O 1
ATOM 6765 N N . PHE D 1 176 ? 3.735 -67.568 -11.282 1.00 10.10 168 PHE D N 1
ATOM 6766 C CA . PHE D 1 176 ? 2.475 -66.893 -11.647 1.00 10.29 168 PHE D CA 1
ATOM 6767 C C . PHE D 1 176 ? 1.443 -67.885 -12.222 1.00 10.06 168 PHE D C 1
ATOM 6768 O O . PHE D 1 176 ? 0.263 -67.895 -11.819 1.00 10.31 168 PHE D O 1
ATOM 6776 N N . VAL D 1 177 ? 1.872 -68.726 -13.164 1.00 9.85 169 VAL D N 1
ATOM 6777 C CA . VAL D 1 177 ? 0.967 -69.655 -13.812 1.00 9.90 169 VAL D CA 1
ATOM 6778 C C . VAL D 1 177 ? 0.329 -70.610 -12.798 1.00 9.91 169 VAL D C 1
ATOM 6779 O O . VAL D 1 177 ? -0.846 -70.915 -12.899 1.00 9.76 169 VAL D O 1
ATOM 6783 N N . GLN D 1 178 ? 1.111 -71.093 -11.825 1.00 9.71 170 GLN D N 1
ATOM 6784 C CA . GLN D 1 178 ? 0.540 -71.977 -10.830 1.00 10.04 170 GLN D CA 1
ATOM 6785 C C . GLN D 1 178 ? -0.615 -71.317 -10.047 1.00 10.14 170 GLN D C 1
ATOM 6786 O O . GLN D 1 178 ? -1.694 -71.910 -9.837 1.00 10.20 170 GLN D O 1
ATOM 6792 N N . GLY D 1 179 ? -0.386 -70.082 -9.607 1.00 10.06 171 GLY D N 1
ATOM 6793 C CA . GLY D 1 179 ? -1.405 -69.349 -8.874 1.00 10.78 171 GLY D CA 1
ATOM 6794 C C . GLY D 1 179 ? -2.627 -69.025 -9.724 1.00 10.73 171 GLY D C 1
ATOM 6795 O O . GLY D 1 179 ? -3.761 -69.102 -9.271 1.00 10.83 171 GLY D O 1
ATOM 6796 N N . LEU D 1 180 ? -2.372 -68.620 -10.947 1.00 10.60 172 LEU D N 1
ATOM 6797 C CA . LEU D 1 180 ? -3.420 -68.292 -11.911 1.00 10.93 172 LEU D CA 1
ATOM 6798 C C . LEU D 1 180 ? -4.298 -69.522 -12.176 1.00 10.80 172 LEU D C 1
ATOM 6799 O O . LEU D 1 180 ? -5.512 -69.402 -12.243 1.00 11.32 172 LEU D O 1
ATOM 6804 N N . ALA D 1 181 ? -3.668 -70.689 -12.308 1.00 10.25 173 ALA D N 1
ATOM 6805 C CA . ALA D 1 181 ? -4.424 -71.917 -12.541 1.00 10.34 173 ALA D CA 1
ATOM 6806 C C . ALA D 1 181 ? -5.404 -72.145 -11.390 1.00 10.91 173 ALA D C 1
ATOM 6807 O O . ALA D 1 181 ? -6.550 -72.471 -11.610 1.00 11.00 173 ALA D O 1
ATOM 6809 N N . LEU D 1 182 ? -4.954 -71.977 -10.134 1.00 11.50 174 LEU D N 1
ATOM 6810 C CA . LEU D 1 182 ? -5.881 -72.075 -9.002 1.00 12.66 174 LEU D CA 1
ATOM 6811 C C . LEU D 1 182 ? -7.005 -71.046 -9.062 1.00 13.14 174 LEU D C 1
ATOM 6812 O O . LEU D 1 182 ? -8.163 -71.366 -8.810 1.00 14.37 174 LEU D O 1
ATOM 6817 N N . ARG D 1 183 ? -6.667 -69.811 -9.377 1.00 12.91 175 ARG D N 1
ATOM 6818 C CA . ARG D 1 183 ? -7.655 -68.741 -9.402 1.00 13.59 175 ARG D CA 1
ATOM 6819 C C . ARG D 1 183 ? -8.760 -69.021 -10.407 1.00 13.73 175 ARG D C 1
ATOM 6820 O O . ARG D 1 183 ? -9.906 -68.604 -10.190 1.00 14.17 175 ARG D O 1
ATOM 6828 N N . LEU D 1 184 ? -8.420 -69.677 -11.532 1.00 13.19 176 LEU D N 1
ATOM 6829 C CA . LEU D 1 184 ? -9.358 -69.808 -12.632 1.00 13.57 176 LEU D CA 1
ATOM 6830 C C . LEU D 1 184 ? -9.945 -71.206 -12.773 1.00 13.46 176 LEU D C 1
ATOM 6831 O O . LEU D 1 184 ? -10.688 -71.478 -13.710 1.00 13.70 176 LEU D O 1
ATOM 6836 N N . ALA D 1 185 ? -9.600 -72.101 -11.862 1.00 13.89 177 ALA D N 1
ATOM 6837 C CA . ALA D 1 185 ? -10.027 -73.477 -11.983 1.00 14.00 177 ALA D CA 1
ATOM 6838 C C . ALA D 1 185 ? -11.538 -73.651 -11.890 1.00 15.17 177 ALA D C 1
ATOM 6839 O O . ALA D 1 185 ? -12.142 -74.382 -12.701 1.00 14.57 177 ALA D O 1
ATOM 6841 N N . GLU D 1 186 ? -12.181 -72.935 -10.969 1.00 16.55 178 GLU D N 1
ATOM 6842 C CA . GLU D 1 186 ? -13.632 -73.030 -10.855 1.00 18.84 178 GLU D CA 1
ATOM 6843 C C . GLU D 1 186 ? -14.326 -72.529 -12.112 1.00 18.36 178 GLU D C 1
ATOM 6844 O O . GLU D 1 186 ? -15.358 -73.096 -12.540 1.00 19.36 178 GLU D O 1
ATOM 6850 N N . ALA D 1 187 ? -13.760 -71.499 -12.730 1.00 16.98 179 ALA D N 1
ATOM 6851 C CA . ALA D 1 187 ? -14.266 -70.939 -13.969 1.00 16.94 179 ALA D CA 1
ATOM 6852 C C . ALA D 1 187 ? -13.968 -71.815 -15.203 1.00 16.05 179 ALA D C 1
ATOM 6853 O O . ALA D 1 187 ? -14.387 -71.497 -16.336 1.00 16.16 179 ALA D O 1
ATOM 6855 N N . ARG D 1 188 ? -13.242 -72.913 -14.997 1.00 15.42 180 ARG D N 1
ATOM 6856 C CA . ARG D 1 188 ? -12.942 -73.860 -16.093 1.00 15.59 180 ARG D CA 1
ATOM 6857 C C . ARG D 1 188 ? -12.224 -73.192 -17.255 1.00 14.28 180 ARG D C 1
ATOM 6858 O O . ARG D 1 188 ? -12.524 -73.409 -18.423 1.00 14.63 180 ARG D O 1
ATOM 6866 N N . ILE D 1 189 ? -11.236 -72.385 -16.891 1.00 13.22 181 ILE D N 1
ATOM 6867 C CA . ILE D 1 189 ? -10.303 -71.805 -17.831 1.00 12.61 181 ILE D CA 1
ATOM 6868 C C . ILE D 1 189 ? -8.992 -72.556 -17.619 1.00 11.83 181 ILE D C 1
ATOM 6869 O O . ILE D 1 189 ? -8.427 -72.541 -16.511 1.00 12.00 181 ILE D O 1
ATOM 6874 N N . GLY D 1 190 ? -8.564 -73.289 -18.638 1.00 11.02 182 GLY D N 1
ATOM 6875 C CA . GLY D 1 190 ? -7.346 -74.130 -18.536 1.00 10.61 182 GLY D CA 1
ATOM 6876 C C . GLY D 1 190 ? -6.118 -73.257 -18.557 1.00 10.35 182 GLY D C 1
ATOM 6877 O O . GLY D 1 190 ? -5.996 -72.408 -19.455 1.00 10.92 182 GLY D O 1
ATOM 6878 N N . VAL D 1 191 ? -5.220 -73.408 -17.577 1.00 9.94 183 VAL D N 1
ATOM 6879 C CA . VAL D 1 191 ? -4.083 -72.520 -17.449 1.00 9.95 183 VAL D CA 1
ATOM 6880 C C . VAL D 1 191 ? -2.834 -73.359 -17.538 1.00 9.86 183 VAL D C 1
ATOM 6881 O O . VAL D 1 191 ? -2.663 -74.287 -16.727 1.00 10.37 183 VAL D O 1
ATOM 6885 N N . PHE D 1 192 ? -1.961 -73.028 -18.491 1.00 9.54 184 PHE D N 1
ATOM 6886 C CA . PHE D 1 192 ? -0.823 -73.901 -18.838 1.00 9.42 184 PHE D CA 1
ATOM 6887 C C . PHE D 1 192 ? 0.435 -73.083 -19.040 1.00 9.27 184 PHE D C 1
ATOM 6888 O O . PHE D 1 192 ? 0.357 -71.908 -19.405 1.00 9.47 184 PHE D O 1
ATOM 6896 N N . GLU D 1 193 ? 1.579 -73.719 -18.851 1.00 9.21 185 GLU D N 1
ATOM 6897 C CA . GLU D 1 193 ? 2.874 -73.122 -19.157 1.00 9.43 185 GLU D CA 1
ATOM 6898 C C . GLU D 1 193 ? 3.535 -73.952 -20.254 1.00 9.28 185 GLU D C 1
ATOM 6899 O O . GLU D 1 193 ? 3.478 -75.174 -20.191 1.00 9.18 185 GLU D O 1
ATOM 6905 N N . VAL D 1 194 ? 4.057 -73.294 -21.272 1.00 9.05 186 VAL D N 1
ATOM 6906 C CA . VAL D 1 194 ? 4.836 -73.941 -22.306 1.00 9.31 186 VAL D CA 1
ATOM 6907 C C . VAL D 1 194 ? 6.228 -73.351 -22.286 1.00 9.75 186 VAL D C 1
ATOM 6908 O O . VAL D 1 194 ? 6.389 -72.146 -22.357 1.00 10.03 186 VAL D O 1
ATOM 6912 N N . ARG D 1 195 ? 7.228 -74.231 -22.214 1.00 9.72 187 ARG D N 1
ATOM 6913 C CA . ARG D 1 195 ? 8.638 -73.813 -22.069 1.00 10.02 187 ARG D CA 1
ATOM 6914 C C . ARG D 1 195 ? 9.448 -74.122 -23.333 1.00 10.08 187 ARG D C 1
ATOM 6915 O O . ARG D 1 195 ? 9.940 -75.222 -23.492 1.00 9.81 187 ARG D O 1
ATOM 6923 N N . PRO D 1 196 ? 9.564 -73.158 -24.241 1.00 10.24 188 PRO D N 1
ATOM 6924 C CA . PRO D 1 196 ? 10.348 -73.453 -25.437 1.00 10.76 188 PRO D CA 1
ATOM 6925 C C . PRO D 1 196 ? 11.840 -73.598 -25.125 1.00 11.03 188 PRO D C 1
ATOM 6926 O O . PRO D 1 196 ? 12.386 -72.906 -24.237 1.00 11.05 188 PRO D O 1
ATOM 6930 N N . GLY D 1 197 ? 12.471 -74.484 -25.861 1.00 11.81 189 GLY D N 1
ATOM 6931 C CA . GLY D 1 197 ? 13.918 -74.670 -25.839 1.00 12.77 189 GLY D CA 1
ATOM 6932 C C . GLY D 1 197 ? 14.602 -73.846 -26.901 1.00 14.44 189 GLY D C 1
ATOM 6933 O O . GLY D 1 197 ? 14.406 -72.622 -26.979 1.00 15.64 189 GLY D O 1
ATOM 6934 N N . ILE D 1 198 ? 15.397 -74.517 -27.737 1.00 14.85 190 ILE D N 1
ATOM 6935 C CA . ILE D 1 198 ? 16.181 -73.855 -28.774 1.00 15.89 190 ILE D CA 1
ATOM 6936 C C . ILE D 1 198 ? 15.385 -73.910 -30.054 1.00 15.87 190 ILE D C 1
ATOM 6937 O O . ILE D 1 198 ? 15.321 -74.942 -30.758 1.00 15.78 190 ILE D O 1
ATOM 6942 N N . ILE D 1 199 ? 14.714 -72.789 -30.347 1.00 15.94 191 ILE D N 1
ATOM 6943 C CA . ILE D 1 199 ? 13.809 -72.690 -31.480 1.00 16.83 191 ILE D CA 1
ATOM 6944 C C . ILE D 1 199 ? 14.426 -71.770 -32.545 1.00 19.92 191 ILE D C 1
ATOM 6945 O O . ILE D 1 199 ? 15.085 -70.801 -32.215 1.00 19.68 191 ILE D O 1
ATOM 6950 N N . ARG D 1 200 ? 14.208 -72.130 -33.801 1.00 22.69 192 ARG D N 1
ATOM 6951 C CA . ARG D 1 200 ? 14.775 -71.406 -34.944 1.00 28.54 192 ARG D CA 1
ATOM 6952 C C . ARG D 1 200 ? 13.953 -70.129 -35.147 1.00 31.70 192 ARG D C 1
ATOM 6953 O O . ARG D 1 200 ? 12.817 -70.199 -35.593 1.00 35.62 192 ARG D O 1
ATOM 6961 N N . THR D 1 201 ? 14.510 -68.989 -34.746 1.00 36.10 193 THR D N 1
ATOM 6962 C CA . THR D 1 201 ? 13.887 -67.674 -34.971 1.00 39.62 193 THR D CA 1
ATOM 6963 C C . THR D 1 201 ? 14.908 -66.690 -35.534 1.00 42.86 193 THR D C 1
ATOM 6964 O O . THR D 1 201 ? 16.117 -66.890 -35.385 1.00 44.76 193 THR D O 1
ATOM 6968 N N . ALA D 1 209 ? 24.243 -69.826 -34.659 1.00 61.14 201 ALA D N 1
ATOM 6969 C CA . ALA D 1 209 ? 25.419 -70.358 -35.359 1.00 61.46 201 ALA D CA 1
ATOM 6970 C C . ALA D 1 209 ? 26.164 -71.390 -34.499 1.00 59.07 201 ALA D C 1
ATOM 6971 O O . ALA D 1 209 ? 26.445 -72.509 -34.951 1.00 55.24 201 ALA D O 1
ATOM 6973 N N . ARG D 1 210 ? 26.483 -71.000 -33.262 1.00 55.54 202 ARG D N 1
ATOM 6974 C CA . ARG D 1 210 ? 26.971 -71.932 -32.253 1.00 53.40 202 ARG D CA 1
ATOM 6975 C C . ARG D 1 210 ? 25.922 -73.021 -32.032 1.00 54.00 202 ARG D C 1
ATOM 6976 O O . ARG D 1 210 ? 26.244 -74.214 -32.069 1.00 52.71 202 ARG D O 1
ATOM 6978 N N . TYR D 1 211 ? 24.667 -72.593 -31.842 1.00 52.47 203 TYR D N 1
ATOM 6979 C CA . TYR D 1 211 ? 23.541 -73.497 -31.506 1.00 48.76 203 TYR D CA 1
ATOM 6980 C C . TYR D 1 211 ? 23.409 -74.671 -32.475 1.00 48.22 203 TYR D C 1
ATOM 6981 O O . TYR D 1 211 ? 23.168 -75.804 -32.057 1.00 48.23 203 TYR D O 1
ATOM 6983 N N . ASP D 1 212 ? 23.583 -74.415 -33.767 1.00 48.03 204 ASP D N 1
ATOM 6984 C CA . ASP D 1 212 ? 23.454 -75.471 -34.773 1.00 47.83 204 ASP D CA 1
ATOM 6985 C C . ASP D 1 212 ? 24.447 -76.615 -34.528 1.00 48.03 204 ASP D C 1
ATOM 6986 O O . ASP D 1 212 ? 24.127 -77.787 -34.743 1.00 45.52 204 ASP D O 1
ATOM 6991 N N . ALA D 1 213 ? 25.637 -76.264 -34.041 1.00 49.47 205 ALA D N 1
ATOM 6992 C CA . ALA D 1 213 ? 26.684 -77.238 -33.720 1.00 50.10 205 ALA D CA 1
ATOM 6993 C C . ALA D 1 213 ? 26.373 -77.989 -32.418 1.00 47.51 205 ALA D C 1
ATOM 6994 O O . ALA D 1 213 ? 26.542 -79.214 -32.335 1.00 50.28 205 ALA D O 1
ATOM 6996 N N . LEU D 1 214 ? 25.912 -77.250 -31.413 1.00 44.91 206 LEU D N 1
ATOM 6997 C CA . LEU D 1 214 ? 25.509 -77.835 -30.130 1.00 41.70 206 LEU D CA 1
ATOM 6998 C C . LEU D 1 214 ? 24.360 -78.857 -30.306 1.00 39.81 206 LEU D C 1
ATOM 6999 O O . LEU D 1 214 ? 24.341 -79.909 -29.656 1.00 39.21 206 LEU D O 1
ATOM 7001 N N . ILE D 1 215 ? 23.418 -78.539 -31.188 1.00 36.79 207 ILE D N 1
ATOM 7002 C CA . ILE D 1 215 ? 22.273 -79.413 -31.445 1.00 36.26 207 ILE D CA 1
ATOM 7003 C C . ILE D 1 215 ? 22.760 -80.720 -32.070 1.00 39.53 207 ILE D C 1
ATOM 7004 O O . ILE D 1 215 ? 22.317 -81.811 -31.688 1.00 41.21 207 ILE D O 1
ATOM 7009 N N . GLU D 1 216 ? 23.649 -80.583 -33.040 1.00 42.19 208 GLU D N 1
ATOM 7010 C CA . GLU D 1 216 ? 24.350 -81.717 -33.649 1.00 46.51 208 GLU D CA 1
ATOM 7011 C C . GLU D 1 216 ? 25.081 -82.558 -32.612 1.00 47.47 208 GLU D C 1
ATOM 7012 O O . GLU D 1 216 ? 24.971 -83.788 -32.605 1.00 48.34 208 GLU D O 1
ATOM 7014 N N . GLY D 1 217 ? 25.824 -81.880 -31.738 1.00 47.25 209 GLY D N 1
ATOM 7015 C CA . GLY D 1 217 ? 26.564 -82.541 -30.663 1.00 46.13 209 GLY D CA 1
ATOM 7016 C C . GLY D 1 217 ? 25.739 -83.180 -29.557 1.00 42.52 209 GLY D C 1
ATOM 7017 O O . GLY D 1 217 ? 26.308 -83.650 -28.575 1.00 45.85 209 GLY D O 1
ATOM 7018 N N . GLY D 1 218 ? 24.411 -83.175 -29.674 1.00 36.96 210 GLY D N 1
ATOM 7019 C CA . GLY D 1 218 ? 23.553 -83.894 -28.737 1.00 34.06 210 GLY D CA 1
ATOM 7020 C C . GLY D 1 218 ? 23.032 -83.123 -27.530 1.00 30.63 210 GLY D C 1
ATOM 7021 O O . GLY D 1 218 ? 22.380 -83.709 -26.662 1.00 29.19 210 GLY D O 1
ATOM 7022 N N . LEU D 1 219 ? 23.308 -81.823 -27.464 1.00 28.04 211 LEU D N 1
ATOM 7023 C CA . LEU D 1 219 ? 22.757 -80.977 -26.403 1.00 26.96 211 LEU D CA 1
ATOM 7024 C C . LEU D 1 219 ? 21.232 -81.163 -26.309 1.00 23.18 211 LEU D C 1
ATOM 7025 O O . LEU D 1 219 ? 20.644 -81.277 -25.220 1.00 22.57 211 LEU D O 1
ATOM 7030 N N . VAL D 1 220 ? 20.608 -81.176 -27.477 1.00 18.94 212 VAL D N 1
ATOM 7031 C CA . VAL D 1 220 ? 19.168 -81.429 -27.581 1.00 16.51 212 VAL D CA 1
ATOM 7032 C C . VAL D 1 220 ? 19.006 -82.912 -27.940 1.00 15.26 212 VAL D C 1
ATOM 7033 O O . VAL D 1 220 ? 19.451 -83.343 -29.007 1.00 15.73 212 VAL D O 1
ATOM 7037 N N . PRO D 1 221 ? 18.387 -83.708 -27.054 1.00 13.85 213 PRO D N 1
ATOM 7038 C CA . PRO D 1 221 ? 18.317 -85.149 -27.298 1.00 13.65 213 PRO D CA 1
ATOM 7039 C C . PRO D 1 221 ? 17.696 -85.486 -28.665 1.00 13.65 213 PRO D C 1
ATOM 7040 O O . PRO D 1 221 ? 18.186 -86.384 -29.345 1.00 13.39 213 PRO D O 1
ATOM 7044 N N A MET D 1 222 ? 16.670 -84.742 -29.089 0.50 13.00 214 MET D N 1
ATOM 7045 N N B MET D 1 222 ? 16.681 -84.738 -29.092 0.50 13.74 214 MET D N 1
ATOM 7046 C CA A MET D 1 222 ? 16.013 -85.018 -30.384 0.50 13.63 214 MET D CA 1
ATOM 7047 C CA B MET D 1 222 ? 16.054 -85.015 -30.390 0.50 14.99 214 MET D CA 1
ATOM 7048 C C A MET D 1 222 ? 16.874 -84.591 -31.603 0.50 15.27 214 MET D C 1
ATOM 7049 C C B MET D 1 222 ? 16.893 -84.601 -31.607 0.50 16.14 214 MET D C 1
ATOM 7050 O O A MET D 1 222 ? 16.541 -84.924 -32.737 0.50 16.07 214 MET D O 1
ATOM 7051 O O B MET D 1 222 ? 16.551 -84.925 -32.740 0.50 16.89 214 MET D O 1
ATOM 7060 N N . LYS D 1 223 ? 17.976 -83.882 -31.366 1.00 16.44 215 LYS D N 1
ATOM 7061 C CA . LYS D 1 223 ? 18.969 -83.521 -32.395 1.00 18.32 215 LYS D CA 1
ATOM 7062 C C . LYS D 1 223 ? 18.401 -82.756 -33.572 1.00 17.91 215 LYS D C 1
ATOM 7063 O O . LYS D 1 223 ? 18.735 -83.024 -34.707 1.00 18.74 215 LYS D O 1
ATOM 7069 N N . ARG D 1 224 ? 17.487 -81.826 -33.292 1.00 17.05 216 ARG D N 1
ATOM 7070 C CA . ARG D 1 224 ? 17.014 -80.875 -34.281 1.00 17.58 216 ARG D CA 1
ATOM 7071 C C . ARG D 1 224 ? 16.643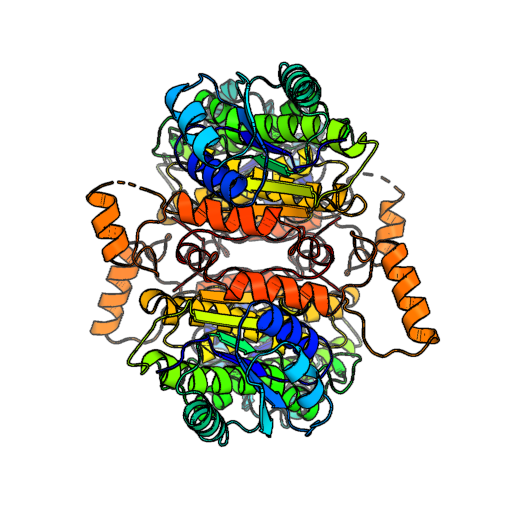 -79.575 -33.615 1.00 17.36 216 ARG D C 1
ATOM 7072 O O . ARG D 1 224 ? 16.374 -79.506 -32.412 1.00 16.62 216 ARG D O 1
ATOM 7080 N N . TRP D 1 225 ? 16.675 -78.523 -34.413 1.00 18.37 217 TRP D N 1
ATOM 7081 C CA . TRP D 1 225 ? 16.060 -77.265 -34.036 1.00 18.59 217 TRP D CA 1
ATOM 7082 C C . TRP D 1 225 ? 14.590 -77.465 -33.816 1.00 17.16 217 TRP D C 1
ATOM 7083 O O . TRP D 1 225 ? 13.928 -78.190 -34.570 1.00 16.61 217 TRP D O 1
ATOM 7094 N N . GLY D 1 226 ? 14.058 -76.758 -32.824 1.00 16.22 218 GLY D N 1
ATOM 7095 C CA . GLY D 1 226 ? 12.623 -76.616 -32.700 1.00 15.98 218 GLY D CA 1
ATOM 7096 C C . GLY D 1 226 ? 12.191 -75.568 -33.731 1.00 16.90 218 GLY D C 1
ATOM 7097 O O . GLY D 1 226 ? 13.001 -74.722 -34.134 1.00 16.92 218 GLY D O 1
ATOM 7098 N N . GLU D 1 227 ? 10.939 -75.651 -34.141 1.00 16.86 219 GLU D N 1
ATOM 7099 C CA . GLU D 1 227 ? 10.334 -74.688 -35.056 1.00 17.48 219 GLU D CA 1
ATOM 7100 C C . GLU D 1 227 ? 9.196 -73.977 -34.335 1.00 16.30 219 GLU D C 1
ATOM 7101 O O . GLU D 1 227 ? 8.586 -74.514 -33.399 1.00 14.93 219 GLU D O 1
ATOM 7107 N N . ALA D 1 228 ? 8.872 -72.780 -34.809 1.00 15.29 220 ALA D N 1
ATOM 7108 C CA . ALA D 1 228 ? 7.705 -72.085 -34.308 1.00 14.98 220 ALA D CA 1
ATOM 7109 C C . ALA D 1 228 ? 6.448 -72.975 -34.440 1.00 14.56 220 ALA D C 1
ATOM 7110 O O . ALA D 1 228 ? 5.569 -72.940 -33.604 1.00 14.01 220 ALA D O 1
ATOM 7112 N N . SER D 1 229 ? 6.378 -73.785 -35.496 1.00 14.73 221 SER D N 1
ATOM 7113 C CA . SER D 1 229 ? 5.241 -74.671 -35.650 1.00 14.99 221 SER D CA 1
ATOM 7114 C C . SER D 1 229 ? 5.144 -75.767 -34.599 1.00 14.39 221 SER D C 1
ATOM 7115 O O . SER D 1 229 ? 4.071 -76.257 -34.367 1.00 14.23 221 SER D O 1
ATOM 7118 N N . ASP D 1 230 ? 6.265 -76.191 -34.015 1.00 14.56 222 ASP D N 1
ATOM 7119 C CA . ASP D 1 230 ? 6.217 -77.123 -32.881 1.00 14.12 222 ASP D CA 1
ATOM 7120 C C . ASP D 1 230 ? 5.489 -76.471 -31.718 1.00 13.30 222 ASP D C 1
ATOM 7121 O O . ASP D 1 230 ? 4.559 -77.028 -31.140 1.00 13.20 222 ASP D O 1
ATOM 7126 N N . VAL D 1 231 ? 5.900 -75.258 -31.378 1.00 12.53 223 VAL D N 1
ATOM 7127 C CA . VAL D 1 231 ? 5.260 -74.578 -30.287 1.00 12.33 223 VAL D CA 1
ATOM 7128 C C . VAL D 1 231 ? 3.815 -74.309 -30.640 1.00 11.94 223 VAL D C 1
ATOM 7129 O O . VAL D 1 231 ? 2.930 -74.487 -29.802 1.00 11.25 223 VAL D O 1
ATOM 7133 N N . GLY D 1 232 ? 3.544 -73.886 -31.865 1.00 11.70 224 GLY D N 1
ATOM 7134 C CA . GLY D 1 232 ? 2.164 -73.640 -32.258 1.00 11.77 224 GLY D CA 1
ATOM 7135 C C . GLY D 1 232 ? 1.242 -74.846 -32.165 1.00 11.48 224 GLY D C 1
ATOM 7136 O O . GLY D 1 232 ? 0.119 -74.726 -31.700 1.00 11.32 224 GLY D O 1
ATOM 7137 N N . ALA D 1 233 ? 1.743 -76.008 -32.589 1.00 11.69 225 ALA D N 1
ATOM 7138 C CA . ALA D 1 233 ? 0.946 -77.227 -32.521 1.00 11.94 225 ALA D CA 1
ATOM 7139 C C . ALA D 1 233 ? 0.577 -77.590 -31.056 1.00 11.37 225 ALA D C 1
ATOM 7140 O O . ALA D 1 233 ? -0.554 -78.041 -30.771 1.00 11.73 225 ALA D O 1
ATOM 7142 N N . ILE D 1 234 ? 1.548 -77.434 -30.172 1.00 10.76 226 ILE D N 1
ATOM 7143 C CA . ILE D 1 234 ? 1.373 -77.681 -28.752 1.00 10.76 226 ILE D CA 1
ATOM 7144 C C . ILE D 1 234 ? 0.312 -76.733 -28.147 1.00 10.83 226 ILE D C 1
ATOM 7145 O O . ILE D 1 234 ? -0.629 -77.152 -27.470 1.00 10.60 226 ILE D O 1
ATOM 7150 N N . VAL D 1 235 ? 0.453 -75.441 -28.451 1.00 10.62 227 VAL D N 1
ATOM 7151 C CA . VAL D 1 235 ? -0.472 -74.462 -27.950 1.00 11.30 227 VAL D CA 1
ATOM 7152 C C . VAL D 1 235 ? -1.889 -74.690 -28.481 1.00 11.92 227 VAL D C 1
ATOM 7153 O O . VAL D 1 235 ? -2.843 -74.593 -27.723 1.00 12.52 227 VAL D O 1
ATOM 7157 N N . ALA D 1 236 ? -2.024 -75.020 -29.766 1.00 12.46 228 ALA D N 1
ATOM 7158 C CA . ALA D 1 236 ? -3.335 -75.276 -30.331 1.00 13.35 228 ALA D CA 1
ATOM 7159 C C . ALA D 1 236 ? -3.987 -76.502 -29.708 1.00 13.62 228 ALA D C 1
ATOM 7160 O O . ALA D 1 236 ? -5.203 -76.518 -29.473 1.00 14.10 228 ALA D O 1
ATOM 7162 N N . GLY D 1 237 ? -3.177 -77.496 -29.368 1.00 13.22 229 GLY D N 1
ATOM 7163 C CA . GLY D 1 237 ? -3.671 -78.646 -28.633 1.00 14.18 229 GLY D CA 1
ATOM 7164 C C . GLY D 1 237 ? -4.219 -78.248 -27.287 1.00 14.66 229 GLY D C 1
ATOM 7165 O O . GLY D 1 237 ? -5.331 -78.633 -26.888 1.00 17.00 229 GLY D O 1
ATOM 7166 N N . LEU D 1 238 ? -3.472 -77.418 -26.573 1.00 13.17 230 LEU D N 1
ATOM 7167 C CA . LEU D 1 238 ? -3.939 -76.991 -25.268 1.00 13.36 230 LEU D CA 1
ATOM 7168 C C . LEU D 1 238 ? -5.175 -76.115 -25.336 1.00 14.30 230 LEU D C 1
ATOM 7169 O O . LEU D 1 238 ? -6.011 -76.156 -24.434 1.00 16.51 230 LEU D O 1
ATOM 7174 N N . ALA D 1 239 ? -5.280 -75.303 -26.387 1.00 13.33 231 ALA D N 1
ATOM 7175 C CA . ALA D 1 239 ? -6.382 -74.363 -26.539 1.00 13.98 231 ALA D CA 1
ATOM 7176 C C . ALA D 1 239 ? -7.686 -75.018 -26.984 1.00 13.91 231 ALA D C 1
ATOM 7177 O O . ALA D 1 239 ? -8.731 -74.408 -26.889 1.00 14.78 231 ALA D O 1
ATOM 7179 N N . GLY D 1 240 ? -7.614 -76.244 -27.479 1.00 14.30 232 GLY D N 1
ATOM 7180 C CA . GLY D 1 240 ? -8.797 -76.895 -28.024 1.00 14.58 232 GLY D CA 1
ATOM 7181 C C . GLY D 1 240 ? -9.787 -77.425 -27.008 1.00 14.83 232 GLY D C 1
ATOM 7182 O O . GLY D 1 240 ? -10.869 -77.877 -27.407 1.00 16.05 232 GLY D O 1
ATOM 7183 N N . GLY D 1 241 ? -9.406 -77.471 -25.724 1.00 14.11 233 GLY D N 1
ATOM 7184 C CA . GLY D 1 241 ? -10.332 -77.886 -24.668 1.00 14.51 233 GLY D CA 1
ATOM 7185 C C . GLY D 1 241 ? -10.064 -79.259 -24.096 1.00 14.84 233 GLY D C 1
ATOM 7186 O O . GLY D 1 241 ? -10.562 -79.590 -23.020 1.00 15.14 233 GLY D O 1
ATOM 7187 N N . ASP D 1 242 ? -9.302 -80.093 -24.806 1.00 14.23 234 ASP D N 1
ATOM 7188 C CA . ASP D 1 242 ? -9.155 -81.459 -24.333 1.00 14.73 234 ASP D CA 1
ATOM 7189 C C . ASP D 1 242 ? -8.278 -81.576 -23.098 1.00 13.49 234 ASP D C 1
ATOM 7190 O O . ASP D 1 242 ? -8.279 -82.639 -22.442 1.00 13.10 234 ASP D O 1
ATOM 7195 N N . PHE D 1 243 ? -7.512 -80.527 -22.785 1.00 12.29 235 PHE D N 1
ATOM 7196 C CA . PHE D 1 243 ? -6.576 -80.548 -21.659 1.00 11.96 235 PHE D CA 1
ATOM 7197 C C . PHE D 1 243 ? -7.124 -79.754 -20.463 1.00 11.47 235 PHE D C 1
ATOM 7198 O O . PHE D 1 243 ? -6.387 -79.440 -19.530 1.00 10.91 235 PHE D O 1
ATOM 7206 N N . ILE D 1 244 ? -8.427 -79.445 -20.464 1.00 11.25 236 ILE D N 1
ATOM 7207 C CA . ILE D 1 244 ? -8.986 -78.611 -19.380 1.00 11.37 236 ILE D CA 1
ATOM 7208 C C . ILE D 1 244 ? -8.695 -79.191 -17.969 1.00 10.99 236 ILE D C 1
ATOM 7209 O O . ILE D 1 244 ? -8.333 -78.457 -17.021 1.00 10.80 236 ILE D O 1
ATOM 7214 N N . PHE D 1 245 ? -8.808 -80.512 -17.826 1.00 10.59 237 PHE D N 1
ATOM 7215 C CA . PHE D 1 245 ? -8.585 -81.151 -16.527 1.00 10.70 237 PHE D CA 1
ATOM 7216 C C . PHE D 1 245 ? -7.107 -81.249 -16.179 1.00 10.42 237 PHE D C 1
ATOM 7217 O O . PHE D 1 245 ? -6.749 -81.676 -15.068 1.00 11.01 237 PHE D O 1
ATOM 7225 N N . ALA D 1 246 ? -6.242 -80.836 -17.089 1.00 9.90 238 ALA D N 1
ATOM 7226 C CA . ALA D 1 246 ? -4.775 -80.775 -16.852 1.00 9.70 238 ALA D CA 1
ATOM 7227 C C . ALA D 1 246 ? -4.284 -79.361 -16.492 1.00 9.63 238 ALA D C 1
ATOM 7228 O O . ALA D 1 246 ? -3.098 -79.054 -16.557 1.00 9.14 238 ALA D O 1
ATOM 7230 N N . THR D 1 247 ? -5.208 -78.503 -16.087 1.00 9.87 239 THR D N 1
ATOM 7231 C CA . TH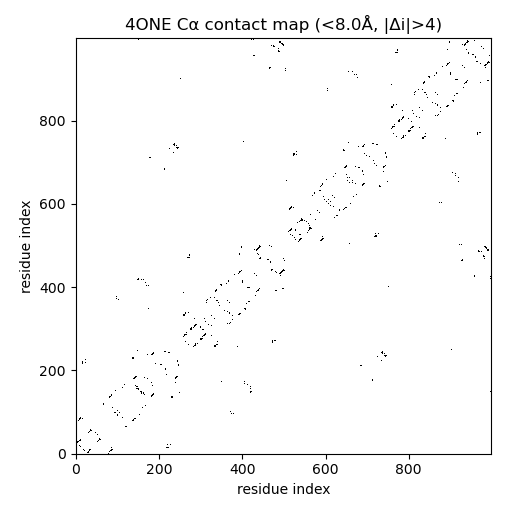R D 1 247 ? -4.853 -77.169 -15.708 1.00 10.05 239 THR D CA 1
ATOM 7232 C C . THR D 1 247 ? -3.712 -77.202 -14.686 1.00 10.20 239 THR D C 1
ATOM 7233 O O . THR D 1 247 ? -3.692 -78.049 -13.771 1.00 10.66 239 THR D O 1
ATOM 7237 N N . GLY D 1 248 ? -2.797 -76.258 -14.854 1.00 10.14 240 GLY D N 1
ATOM 7238 C CA . GLY D 1 248 ? -1.597 -76.167 -14.041 1.00 10.22 240 GLY D CA 1
ATOM 7239 C C . GLY D 1 248 ? -0.393 -76.910 -14.609 1.00 10.13 240 GLY D C 1
ATOM 7240 O O . GLY D 1 248 ? 0.693 -76.814 -14.066 1.00 10.85 240 GLY D O 1
ATOM 7241 N N . SER D 1 249 ? -0.577 -77.671 -15.668 1.00 10.28 241 SER D N 1
ATOM 7242 C CA . SER D 1 249 ? 0.515 -78.435 -16.269 1.00 10.20 241 SER D CA 1
ATOM 7243 C C . SER D 1 249 ? 1.504 -77.540 -16.985 1.00 10.77 241 SER D C 1
ATOM 7244 O O . SER D 1 249 ? 1.121 -76.501 -17.573 1.00 10.56 241 SER D O 1
ATOM 7247 N N . ALA D 1 250 ? 2.759 -77.987 -16.979 1.00 11.01 242 ALA D N 1
ATOM 7248 C CA . ALA D 1 250 ? 3.829 -77.349 -17.766 1.00 12.08 242 ALA D CA 1
ATOM 7249 C C . ALA D 1 250 ? 4.340 -78.326 -18.807 1.00 13.94 242 ALA D C 1
ATOM 7250 O O . ALA D 1 250 ? 4.544 -79.517 -18.508 1.00 15.96 242 ALA D O 1
ATOM 7252 N N . ILE D 1 251 ? 4.463 -77.865 -20.034 1.00 13.54 243 ILE D N 1
ATOM 7253 C CA . ILE D 1 251 ? 4.866 -78.677 -21.193 1.00 14.99 243 ILE D CA 1
ATOM 7254 C C . ILE D 1 251 ? 6.187 -78.077 -21.653 1.00 14.57 243 ILE D C 1
ATOM 7255 O O . ILE D 1 251 ? 6.283 -76.871 -21.846 1.00 14.73 243 ILE D O 1
ATOM 7260 N N A HIS D 1 252 ? 7.263 -78.866 -21.777 0.50 12.97 244 HIS D N 1
ATOM 7261 N N B HIS D 1 252 ? 7.171 -78.943 -21.819 0.50 14.59 244 HIS D N 1
ATOM 7262 C CA A HIS D 1 252 ? 8.536 -78.306 -22.273 0.50 12.34 244 HIS D CA 1
ATOM 7263 C CA B HIS D 1 252 ? 8.405 -78.565 -22.392 0.50 14.96 244 HIS D CA 1
ATOM 7264 C C A HIS D 1 252 ? 8.719 -78.648 -23.770 0.50 11.42 244 HIS D C 1
ATOM 7265 C C B HIS D 1 252 ? 8.115 -78.506 -23.902 0.50 13.28 244 HIS D C 1
ATOM 7266 O O A HIS D 1 252 ? 8.865 -79.804 -24.130 0.50 9.98 244 HIS D O 1
ATOM 7267 O O B HIS D 1 252 ? 7.203 -79.189 -24.435 0.50 13.58 244 HIS D O 1
ATOM 7280 N N . ALA D 1 253 ? 8.760 -77.605 -24.599 1.00 11.39 245 ALA D N 1
ATOM 7281 C CA . ALA D 1 253 ? 8.766 -77.690 -26.044 1.00 10.96 245 ALA D CA 1
ATOM 7282 C C . ALA D 1 253 ? 10.212 -77.496 -26.499 1.00 10.64 245 ALA D C 1
ATOM 7283 O O . ALA D 1 253 ? 10.607 -76.448 -27.001 1.00 10.89 245 ALA D O 1
ATOM 7285 N N . ASP D 1 254 ? 11.021 -78.530 -26.244 1.00 10.46 246 ASP D N 1
ATOM 7286 C CA . ASP D 1 254 ? 12.479 -78.379 -26.256 1.00 10.56 246 ASP D CA 1
ATOM 7287 C C . ASP D 1 254 ? 13.233 -79.581 -26.743 1.00 10.51 246 ASP D C 1
ATOM 7288 O O . ASP D 1 254 ? 14.449 -79.636 -26.609 1.00 11.07 246 ASP D O 1
ATOM 7293 N N . GLY D 1 255 ? 12.555 -80.568 -27.316 1.00 10.35 247 GLY D N 1
ATOM 7294 C CA . GLY D 1 255 ? 13.263 -81.718 -27.840 1.00 10.47 247 GLY D CA 1
ATOM 7295 C C . GLY D 1 255 ? 13.981 -82.545 -26.780 1.00 10.55 247 GLY D C 1
ATOM 7296 O O . GLY D 1 255 ? 14.879 -83.313 -27.132 1.00 11.03 247 GLY D O 1
ATOM 7297 N N . GLY D 1 256 ? 13.560 -82.403 -25.528 1.00 10.39 248 GLY D N 1
ATOM 7298 C CA . GLY D 1 256 ? 14.160 -83.090 -24.376 1.00 10.54 248 GLY D CA 1
ATOM 7299 C C . GLY D 1 256 ? 15.303 -82.351 -23.701 1.00 11.07 248 GLY D C 1
ATOM 7300 O O . GLY D 1 256 ? 15.949 -82.897 -22.792 1.00 11.06 248 GLY D O 1
ATOM 7301 N N . LEU D 1 257 ? 15.592 -81.116 -24.123 1.00 11.31 249 LEU D N 1
ATOM 7302 C CA . LEU D 1 257 ? 16.711 -80.340 -23.547 1.00 11.86 249 LEU D CA 1
ATOM 7303 C C . LEU D 1 257 ? 16.680 -80.270 -22.022 1.00 12.03 249 LEU D C 1
ATOM 7304 O O . LEU D 1 257 ? 17.743 -80.372 -21.389 1.00 13.13 249 LEU D O 1
ATOM 7309 N N . SER D 1 258 ? 15.499 -80.045 -21.446 1.00 12.00 250 SER D N 1
ATOM 7310 C CA . SER D 1 258 ? 15.393 -79.837 -19.993 1.00 12.18 250 SER D CA 1
ATOM 7311 C C . SER D 1 258 ? 15.287 -81.120 -19.188 1.00 12.20 250 SER D C 1
ATOM 7312 O O . SER D 1 258 ? 15.196 -81.052 -17.959 1.00 12.70 250 SER D O 1
ATOM 7315 N N . ILE D 1 259 ? 15.357 -82.277 -19.827 1.00 11.83 251 ILE D N 1
ATOM 7316 C CA . ILE D 1 259 ? 15.413 -83.552 -19.074 1.00 11.78 251 ILE D CA 1
ATOM 7317 C C . ILE D 1 259 ? 16.758 -83.562 -18.330 1.00 12.90 251 ILE D C 1
ATOM 7318 O O . ILE D 1 259 ? 17.792 -83.322 -18.933 1.00 13.55 251 ILE D O 1
ATOM 7323 N N . ALA D 1 260 ? 16.726 -83.773 -17.021 1.00 13.39 252 ALA D N 1
ATOM 7324 C CA . ALA D 1 260 ? 17.942 -83.712 -16.209 1.00 14.92 252 ALA D CA 1
ATOM 7325 C C . ALA D 1 260 ? 18.665 -85.009 -16.383 1.00 16.56 252 ALA D C 1
ATOM 7326 O O . ALA D 1 260 ? 18.078 -86.048 -16.113 1.00 19.29 252 ALA D O 1
ATOM 7328 N N . LYS D 1 261 ? 19.863 -84.951 -16.939 1.00 17.74 253 LYS D N 1
ATOM 7329 C CA . LYS D 1 261 ? 20.577 -86.124 -17.435 1.00 18.50 253 LYS D CA 1
ATOM 7330 C C . LYS D 1 261 ? 21.945 -86.106 -16.815 1.00 18.81 253 LYS D C 1
ATOM 7331 O O . LYS D 1 261 ? 22.529 -85.007 -16.657 1.00 18.93 253 LYS D O 1
ATOM 7333 N N . LEU D 1 262 ? 22.481 -87.295 -16.497 1.00 17.93 254 LEU D N 1
ATOM 7334 C CA . LEU D 1 262 ? 23.864 -87.425 -16.061 1.00 18.92 254 LEU D CA 1
ATOM 7335 C C . LEU D 1 262 ? 24.543 -88.494 -16.896 1.00 21.14 254 LEU D C 1
ATOM 7336 O O . LEU D 1 262 ? 24.115 -89.667 -16.943 1.00 19.27 254 LEU D O 1
#

Radius of gyration: 28.35 Å; Cα contacts (8 Å, |Δi|>4): 2400; chains: 4; bounding box: 68×66×76 Å